Protein AF-A0A947JAG6-F1 (afdb_monomer)

Mean predicted aligned error: 17.53 Å

Secondary structure (DSSP, 8-state):
-GGGGT--EEEE--SSBSSS--HHHHHHHHH-TTSEEEEE---GGGS-S-TT---B-HHHHHHHH-HHHHHHHHH-GGGEE-HHHHHHHHHHHHHTTS-TT-HHHHHHHHHHHHTT--SHHHHHHHHHHHHHHHT--HHHHHHHHHTTT--HHHHHHHHHHHHHHHEEEEEEEEETTEEEEEEEETTTTEEEEEESS-HHHHHHHHHHHHSS-HHHHIIIII---TTS-----S-HHHHHHHHHHHHHHHHHHHHHHHGGGPPPTT-SEEE-SEEEEEEE-TTS-EEEEEEETTEEEEEEEETTEEEEEE-SSSEETTEEE--BTTBPPP-S-TT--SGGGGS--TTSPPHHHHHHHHHHHHHHH--BTTHHHHHHHHHHHHHHGGGGGGSSSPPEEEEE-STTSSHHIIIIIIIT-SS-GGG---SSEEEESS--HHHHHHHHTT-BS-EEEES-----SS--HHHHHHHHHHHHHHHHTTT-EEEEEE-TTSPEEEEEE---EEEEESSPP-SHHHHTT-EEEEBPP-TTPPPHHHHHHHHHHHHHHHHHHHHHHHHHHHTHHHHHHHHHHHHHHHHH-S---S--HHHHHHHHHHHHHHHHTT--HHHHHHHHHHHTHHHHHHHHHHHHHHHHHHHHHHS--EEP---SSS----EE-HHHHHHTT-HHHHHHT-SSEEEETTTTEEEEEHHHHHHTTGGG-TTTTT--HHHHHHHHTTSTTBPPHHHHHHTTGGG-HHHHHHH-S--GGGEEEEE---TT-PPP-PPPP--------PPPP------GGG-HHHHHHHTT--PPPPPP-PPPPP-----

Sequence (823 aa):
LLANYGFEECRLVTDHDLAGQTDLVKGVLNKTRTIACRIFIWPQSLHSLDRNNPKTDPDQAVLEHGFDAVEDAFKDESNFKMPHKWALEKADVEMSSIAPDDVRRLTAMAAEWGLYVTNAAERHKYITDVAERYKIPPGPIATEVLSDDDSESAFIQRITDTLASRFIVMQTVPERQKWAYRCWHKAGKQVVDLPIGDARGLRSAIEAAEGKDLLAFVLEDVGEPGFEPVRFHEEEDQVYLQRLEKYLQYVVAAVSNLGRSLPPAGSVRALGAGFHLTGLGANGQMTVHLVNGASLYRGESSATGLQWTEIDGPRDGGVGLHATQNMSPRVIHPQIRSAKDLELHEGMLSLSELYKRVREIVSTGWDFKDHEVTVDLVTAYALLVPISDIVERQPMIIVTSEFSGGKTQLVGGLIGGRENPEINVLQNAEYMSGYTVAGVRQRMNRSKGISLSLDEFEDKGTNDKKSVHVRAMLDLLRGLAARGIEVVQGTADGTGVTYELRMPVMVAAIRGLCEPADLSRFAIVEMERKLERKSPSALLLAKFGLDGIRQVRETLPVVMYGSAEAVLKAYQEIKEEDAASAGDPGGVTRIKEMLFGLMAVMRASGRDDKAFFAAYGVASRRHVVRQKTASLGSDILADLMHTRAIQETSITNGYVNEKYSVHAMLLRGGVKEVNAAYCGVYYSKERKWLIVHWPAAIGAILRYSSKFAGRGSGWLKEQGDRSEKAIDEETLLRSGILQDEAVIDALGNVPLGEVTAFSLREDGECEDEDEADDDGPDEQLPVPKGREVTSLADDPRFKARIDAMTFPKPPALKKKSTRVRKG

Radius of gyration: 39.68 Å; Cα contacts (8 Å, |Δi|>4): 1291; chains: 1; bounding box: 75×73×133 Å

Nearest PDB structures (foldseek):
  5vaz-assembly2_B  TM=6.751E-01  e=1.355E-01  Pseudomonas aeruginosa PAO1
  5j4y-assembly1_A  TM=4.669E-01  e=1.550E-02  JC polyomavirus
  7okq-assembly1_A  TM=5.808E-01  e=8.960E+00  Homo sapiens
  7wmv-assembly1_A  TM=2.469E-01  e=3.950E+00  Homo sapiens

Solvent-accessible surface area (backbone atoms only — not comparable to full-atom values): 45946 Å² total; per-residue (Å²): 110,61,54,83,74,71,43,62,68,47,77,47,76,63,70,68,23,58,69,69,69,45,72,59,59,55,55,45,41,64,70,41,59,83,38,50,58,31,40,46,39,73,56,80,90,58,50,41,88,44,86,91,50,63,42,29,24,67,69,58,33,30,73,76,64,34,57,68,58,50,52,52,49,74,67,39,67,87,34,45,36,49,48,32,60,51,32,47,56,54,37,47,65,60,49,70,74,49,64,84,84,45,54,67,64,48,37,55,48,49,18,62,40,42,55,48,31,61,52,67,71,45,30,53,48,33,44,50,55,51,18,66,75,64,74,42,66,36,1,60,30,43,27,64,43,36,40,89,80,45,44,74,69,55,49,26,47,46,47,28,51,55,45,55,75,43,32,48,75,70,48,81,42,84,50,98,93,41,45,20,40,35,21,36,32,62,88,75,55,40,57,45,60,42,43,57,92,36,60,70,60,28,49,55,42,50,24,66,69,72,73,43,54,68,58,56,46,38,46,42,61,53,21,62,66,45,71,59,80,95,78,80,94,63,62,70,70,62,53,50,54,54,52,45,57,52,53,44,52,42,50,50,55,13,58,65,56,60,59,77,79,55,74,64,92,83,63,56,52,60,39,20,40,30,28,39,71,76,44,74,45,98,86,69,45,42,34,33,39,37,28,46,25,75,45,37,33,42,32,35,65,50,100,90,33,58,49,61,41,64,48,96,52,66,53,60,91,55,33,29,62,49,65,44,77,91,41,77,47,51,68,56,50,90,81,55,83,51,39,71,61,52,54,90,55,95,88,62,68,50,61,43,55,45,50,52,52,48,29,49,50,46,52,68,39,52,55,36,76,58,42,72,61,50,29,51,51,55,34,24,44,63,57,34,30,42,49,38,49,70,37,69,36,49,46,34,37,36,40,28,28,65,90,90,39,50,52,60,53,47,44,26,5,30,41,18,30,72,76,34,56,71,55,21,42,38,55,42,37,46,58,39,72,84,71,46,66,68,59,50,45,66,76,37,34,41,21,21,12,35,25,43,19,34,40,78,53,43,66,79,76,51,85,46,75,59,20,50,43,38,52,56,40,50,60,56,52,64,42,35,67,81,55,32,36,79,47,77,43,78,45,98,86,75,49,74,50,76,32,42,40,43,52,32,37,38,35,23,20,64,60,74,79,77,52,44,76,56,51,49,58,42,50,78,42,52,40,46,74,59,93,86,60,74,57,36,62,61,50,42,45,73,74,50,34,58,66,49,32,46,49,47,28,67,45,46,53,37,43,36,58,48,39,41,65,54,26,43,51,37,31,52,50,53,53,52,56,53,73,69,50,89,75,79,87,87,67,63,66,61,48,56,57,23,44,42,48,34,33,8,44,31,43,58,38,74,41,66,37,64,64,49,52,56,52,44,54,61,67,43,44,65,57,56,50,49,37,55,46,45,44,47,12,53,49,52,53,48,47,59,31,64,35,60,57,43,74,54,85,68,90,78,78,77,88,59,89,50,60,37,18,51,48,63,32,51,78,72,68,32,50,68,58,48,28,70,52,60,35,22,45,39,63,41,78,90,80,32,30,41,36,32,37,33,67,44,19,44,75,39,34,33,50,74,35,93,86,53,44,92,61,56,42,67,59,52,41,62,40,41,60,59,19,93,43,34,54,55,70,66,61,52,59,74,64,45,53,81,74,33,66,72,44,30,74,40,68,42,92,68,60,71,92,46,50,42,37,30,58,66,67,67,85,81,78,78,81,82,84,77,86,77,90,79,92,83,80,93,81,93,79,86,86,83,86,87,81,89,80,81,62,79,86,74,41,71,71,57,55,59,58,56,76,70,65,81,77,83,82,82,82,84,84,77,88,76,83,88,78,90,78,89,132

Structure (mmCIF, N/CA/C/O backbone):
data_AF-A0A947JAG6-F1
#
_entry.id   AF-A0A947JAG6-F1
#
loop_
_atom_site.group_PDB
_atom_site.id
_atom_site.type_symbol
_atom_site.label_atom_id
_atom_site.label_alt_id
_atom_site.label_comp_id
_atom_site.label_asym_id
_atom_site.label_entity_id
_atom_site.label_seq_id
_atom_site.pdbx_PDB_ins_code
_atom_site.Cartn_x
_atom_site.Cartn_y
_atom_site.Cartn_z
_atom_site.occupancy
_atom_site.B_iso_or_equiv
_atom_site.auth_seq_id
_atom_site.auth_comp_id
_atom_site.auth_asym_id
_atom_site.auth_atom_id
_atom_site.pdbx_PDB_model_num
ATOM 1 N N . LEU A 1 1 ? -38.039 13.968 43.664 1.00 57.16 1 LEU A N 1
ATOM 2 C CA . LEU A 1 1 ? -38.252 15.261 44.361 1.00 57.16 1 LEU A CA 1
ATOM 3 C C . LEU A 1 1 ? -37.284 16.329 43.851 1.00 57.16 1 LEU A C 1
ATOM 5 O O . LEU A 1 1 ? -37.763 17.273 43.256 1.00 57.16 1 LEU A O 1
ATOM 9 N N . LEU A 1 2 ? -35.960 16.157 43.979 1.00 67.94 2 LEU A N 1
ATOM 10 C CA . LEU A 1 2 ? -34.946 17.119 43.498 1.00 67.94 2 LEU A CA 1
ATOM 11 C C . LEU A 1 2 ? -35.066 17.476 41.996 1.00 67.94 2 LEU A C 1
ATOM 13 O O . LEU A 1 2 ? -35.041 18.651 41.652 1.00 67.94 2 LEU A O 1
ATOM 17 N N . ALA A 1 3 ? -35.321 16.503 41.116 1.00 68.94 3 ALA A N 1
ATOM 18 C CA . ALA A 1 3 ? -35.521 16.768 39.686 1.00 68.94 3 ALA A CA 1
ATOM 19 C C . ALA A 1 3 ? -36.746 17.664 39.413 1.00 68.94 3 ALA A C 1
ATOM 21 O O . ALA A 1 3 ? -36.716 18.512 38.529 1.00 68.94 3 ALA A O 1
ATOM 22 N N . ASN A 1 4 ? -37.799 17.555 40.234 1.00 75.62 4 ASN A N 1
ATOM 23 C CA . ASN A 1 4 ? -38.994 18.402 40.122 1.00 75.62 4 ASN A CA 1
ATOM 24 C C . ASN A 1 4 ? -38.720 19.861 40.531 1.00 75.62 4 ASN A C 1
ATOM 26 O O . ASN A 1 4 ? -39.537 20.730 40.248 1.00 75.62 4 ASN A O 1
ATOM 30 N N . TYR A 1 5 ? -37.588 20.121 41.191 1.00 80.88 5 TYR A N 1
ATOM 31 C CA . TYR A 1 5 ? -37.100 21.458 41.531 1.00 80.88 5 TYR A CA 1
ATOM 32 C C . TYR A 1 5 ? -36.009 21.956 40.564 1.00 80.88 5 TYR A C 1
ATOM 34 O O . TYR A 1 5 ? -35.412 22.996 40.821 1.00 80.88 5 TYR A O 1
ATOM 42 N N . GLY A 1 6 ? -35.752 21.244 39.457 1.00 81.44 6 GLY A N 1
ATOM 43 C CA . GLY A 1 6 ? -34.801 21.657 38.418 1.00 81.44 6 GLY A CA 1
ATOM 44 C C . GLY A 1 6 ? -33.337 21.297 38.689 1.00 81.44 6 GLY A C 1
ATOM 45 O O . GLY A 1 6 ? -32.458 21.807 38.003 1.00 81.44 6 GLY A O 1
ATOM 46 N N . PHE A 1 7 ? -33.050 20.438 39.672 1.00 79.31 7 PHE A N 1
ATOM 47 C CA . PHE A 1 7 ? -31.688 19.945 39.893 1.00 79.31 7 PHE A CA 1
ATOM 48 C C . PHE A 1 7 ? -31.334 18.848 38.881 1.00 79.31 7 PHE A C 1
ATOM 50 O O . PHE A 1 7 ? -32.002 17.813 38.832 1.00 79.31 7 PHE A O 1
ATOM 57 N N . GLU A 1 8 ? -30.263 19.070 38.118 1.00 80.50 8 GLU A N 1
ATOM 58 C CA . GLU A 1 8 ? -29.756 18.142 37.093 1.00 80.50 8 GLU A CA 1
ATOM 59 C C . GLU A 1 8 ? -28.602 17.261 37.601 1.00 80.50 8 GLU A C 1
ATOM 61 O O . GLU A 1 8 ? -28.443 16.126 37.148 1.00 80.50 8 GLU A O 1
ATOM 66 N N . GLU A 1 9 ? -27.845 17.746 38.592 1.00 83.69 9 GLU A N 1
ATOM 67 C CA . GLU A 1 9 ? -26.702 17.050 39.188 1.00 83.69 9 GLU A CA 1
ATOM 68 C C . GLU A 1 9 ? -26.742 17.095 40.726 1.00 83.69 9 GLU A C 1
ATOM 70 O O . GLU A 1 9 ? -27.241 18.044 41.334 1.00 83.69 9 GLU A O 1
ATOM 75 N N . CYS A 1 10 ? -26.201 16.057 41.365 1.00 85.81 10 CYS A N 1
ATOM 76 C CA . CYS A 1 10 ? -26.034 15.950 42.806 1.00 85.81 10 CYS A CA 1
ATOM 77 C C . CYS A 1 10 ? -24.659 15.360 43.155 1.00 85.81 10 CYS A C 1
ATOM 79 O O . CYS A 1 10 ? -24.233 14.354 42.588 1.00 85.81 10 CYS A O 1
ATOM 81 N N . ARG A 1 11 ? -23.976 15.964 44.131 1.00 87.44 11 ARG A N 1
ATOM 82 C CA . ARG A 1 11 ? -22.737 15.445 44.720 1.00 87.44 11 ARG A CA 1
ATOM 83 C C . ARG A 1 11 ? -23.060 14.836 46.079 1.00 87.44 11 ARG A C 1
ATOM 85 O O . ARG A 1 11 ? -23.551 15.529 46.966 1.00 87.44 11 ARG A O 1
ATOM 92 N N . LEU A 1 12 ? -22.827 13.537 46.212 1.00 86.69 12 LEU A N 1
ATOM 93 C CA . LEU A 1 12 ? -23.120 12.759 47.406 1.00 86.69 12 LEU A CA 1
ATOM 94 C C . LEU A 1 12 ? -21.890 12.730 48.304 1.00 86.69 12 LEU A C 1
ATOM 96 O O . LEU A 1 12 ? -20.887 12.108 47.960 1.00 86.69 12 LEU A O 1
ATOM 100 N N . VAL A 1 13 ? -22.000 13.389 49.452 1.00 84.12 13 VAL A N 1
ATOM 101 C CA . VAL A 1 13 ? -21.037 13.312 50.551 1.00 84.12 13 VAL A CA 1
ATOM 102 C C . VAL A 1 13 ? -21.724 12.577 51.690 1.00 84.12 13 VAL A C 1
ATOM 104 O O . VAL A 1 13 ? -22.820 12.960 52.102 1.00 84.12 13 VAL A O 1
ATOM 107 N N . THR A 1 14 ? -21.121 11.490 52.152 1.00 77.00 14 THR A N 1
ATOM 108 C CA . THR A 1 14 ? -21.700 10.632 53.184 1.00 77.00 14 THR A CA 1
ATOM 109 C C . THR A 1 14 ? -21.038 10.840 54.534 1.00 77.00 14 THR A C 1
ATOM 111 O O . THR A 1 14 ? -19.816 10.926 54.635 1.00 77.00 14 THR A O 1
ATOM 114 N N . ASP A 1 15 ? -21.889 10.911 55.553 1.00 72.06 15 ASP A N 1
ATOM 115 C CA . ASP A 1 15 ? -21.538 10.986 56.968 1.00 72.06 15 ASP A CA 1
ATOM 116 C C . ASP A 1 15 ? -21.167 9.584 57.501 1.00 72.06 15 ASP A C 1
ATOM 118 O O . ASP A 1 15 ? -21.723 8.574 57.049 1.00 72.06 15 ASP A O 1
ATOM 122 N N . HIS A 1 16 ? -20.208 9.529 58.432 1.00 68.81 16 HIS A N 1
ATOM 123 C CA . HIS A 1 16 ? -19.665 8.320 59.057 1.00 68.81 16 HIS A CA 1
ATOM 124 C C . HIS A 1 16 ? -19.359 7.196 58.060 1.00 68.81 16 HIS A C 1
ATOM 126 O O . HIS A 1 16 ? -19.804 6.046 58.195 1.00 68.81 16 HIS A O 1
ATOM 132 N N . ASP A 1 17 ? -18.561 7.525 57.053 1.00 68.12 17 ASP A N 1
ATOM 133 C CA . ASP A 1 17 ? -18.379 6.681 55.887 1.00 68.12 17 ASP A CA 1
ATOM 134 C C . ASP A 1 17 ? -16.951 6.142 55.747 1.00 68.12 17 ASP A C 1
ATOM 136 O O . ASP A 1 17 ? -15.964 6.756 56.148 1.00 68.12 17 ASP A O 1
ATOM 140 N N . LEU A 1 18 ? -16.848 4.951 55.163 1.00 66.19 18 LEU A N 1
ATOM 141 C CA . LEU A 1 18 ? -15.591 4.267 54.894 1.00 66.19 18 LEU A CA 1
ATOM 142 C C . LEU A 1 18 ? -15.394 4.194 53.378 1.00 66.19 18 LEU A C 1
ATOM 144 O O . LEU A 1 18 ? -15.622 3.165 52.744 1.00 66.19 18 LEU A O 1
ATOM 148 N N . ALA A 1 19 ? -15.011 5.326 52.784 1.00 57.56 19 ALA A N 1
ATOM 149 C CA . ALA A 1 19 ? -14.778 5.456 51.343 1.00 57.56 19 ALA A CA 1
ATOM 150 C C . ALA A 1 19 ? -15.983 5.024 50.468 1.00 57.56 19 ALA A C 1
ATOM 152 O O . ALA A 1 19 ? -15.844 4.245 49.519 1.00 57.56 19 ALA A O 1
ATOM 153 N N . GLY A 1 20 ? -17.183 5.492 50.797 1.00 59.09 20 GLY A N 1
ATOM 154 C CA . GLY A 1 20 ? -18.438 5.267 50.079 1.00 59.09 20 GLY A CA 1
ATOM 155 C C . GLY A 1 20 ? -19.065 3.895 50.328 1.00 59.09 20 GLY A C 1
ATOM 156 O O . GLY A 1 20 ? -19.610 3.322 49.389 1.00 59.09 20 GLY A O 1
ATOM 157 N N . GLN A 1 21 ? -18.925 3.311 51.523 1.00 63.94 21 GLN A N 1
ATOM 158 C CA . GLN A 1 21 ? -19.387 1.952 51.879 1.00 63.94 21 GLN A CA 1
ATOM 159 C C . GLN A 1 21 ? -20.781 1.904 52.532 1.00 63.94 21 GLN A C 1
ATOM 161 O O . GLN A 1 21 ? -21.173 0.875 53.077 1.00 63.94 21 GLN A O 1
ATOM 166 N N . THR A 1 22 ? -21.549 2.990 52.523 1.00 63.34 22 THR A N 1
ATOM 167 C CA . THR A 1 22 ? -22.813 3.040 53.269 1.00 63.34 22 THR A CA 1
ATOM 168 C C . THR A 1 22 ? -24.022 2.556 52.456 1.00 63.34 22 THR A C 1
ATOM 170 O O . THR A 1 22 ? -24.199 2.908 51.287 1.00 63.34 22 THR A O 1
ATOM 173 N N . ASP A 1 23 ? -24.942 1.850 53.129 1.00 71.19 23 ASP A N 1
ATOM 174 C CA . ASP A 1 23 ? -26.328 1.620 52.671 1.00 71.19 23 ASP A CA 1
ATOM 175 C C . ASP A 1 23 ? -27.041 2.933 52.302 1.00 71.19 23 ASP A C 1
ATOM 177 O O . ASP A 1 23 ? -28.003 2.948 51.535 1.00 71.19 23 ASP A O 1
ATOM 181 N N . LEU A 1 24 ? -26.540 4.056 52.824 1.00 75.19 24 LEU A N 1
ATOM 182 C CA . LEU A 1 24 ? -26.977 5.399 52.484 1.00 75.19 24 LEU A CA 1
ATOM 183 C C . LEU A 1 24 ? -26.717 5.733 51.009 1.00 75.19 24 LEU A C 1
ATOM 185 O O . LEU A 1 24 ? -27.651 6.175 50.345 1.00 75.19 24 LEU A O 1
ATOM 189 N N . VAL A 1 25 ? -25.515 5.483 50.465 1.00 81.75 25 VAL A N 1
ATOM 190 C CA . VAL A 1 25 ? -25.232 5.722 49.032 1.00 81.75 25 VAL A CA 1
ATOM 191 C C . VAL A 1 25 ? -26.166 4.876 48.169 1.00 81.75 25 VAL A C 1
ATOM 193 O O . VAL A 1 25 ? -26.831 5.413 47.283 1.00 81.75 25 VAL A O 1
ATOM 196 N N . LYS A 1 26 ? -26.295 3.578 48.487 1.00 83.19 26 LYS A N 1
ATOM 197 C CA . LYS A 1 26 ? -27.235 2.654 47.824 1.00 83.19 26 LYS A CA 1
ATOM 198 C C . LYS A 1 26 ? -28.670 3.200 47.862 1.00 83.19 26 LYS A C 1
ATOM 200 O O . LYS A 1 26 ? -29.346 3.288 46.835 1.00 83.19 26 LYS A O 1
ATOM 205 N N . GLY A 1 27 ? -29.126 3.627 49.039 1.00 79.00 27 GLY A N 1
ATOM 206 C CA . GLY A 1 27 ? -30.468 4.158 49.264 1.00 79.00 27 GLY A CA 1
ATOM 207 C C . GLY A 1 27 ? -30.739 5.491 48.563 1.00 79.00 27 GLY A C 1
ATOM 208 O O . GLY A 1 27 ? -31.868 5.722 48.126 1.00 79.00 27 GLY A O 1
ATOM 209 N N . VAL A 1 28 ? -29.732 6.361 48.438 1.00 80.31 28 VAL A N 1
ATOM 210 C CA . VAL A 1 28 ? -29.858 7.636 47.723 1.00 80.31 28 VAL A CA 1
ATOM 211 C C . VAL A 1 28 ? -29.868 7.407 46.217 1.00 80.31 28 VAL A C 1
ATOM 213 O O . VAL A 1 28 ? -30.824 7.841 45.581 1.00 80.31 28 VAL A O 1
ATOM 216 N N . LEU A 1 29 ? -28.911 6.650 45.664 1.00 83.69 29 LEU A N 1
ATOM 217 C CA . LEU A 1 29 ? -28.858 6.336 44.229 1.00 83.69 29 LEU A CA 1
ATOM 218 C C . LEU A 1 29 ? -30.155 5.680 43.735 1.00 83.69 29 LEU A C 1
ATOM 220 O O . LEU A 1 29 ? -30.680 6.049 42.685 1.00 83.69 29 LEU A O 1
ATOM 224 N N . ASN A 1 30 ? -30.738 4.777 44.531 1.00 78.44 30 ASN A N 1
ATOM 225 C CA . ASN A 1 30 ? -32.006 4.136 44.184 1.00 78.44 30 ASN A CA 1
ATOM 226 C C . ASN A 1 30 ? -33.196 5.125 44.171 1.00 78.44 30 ASN A C 1
ATOM 228 O O . ASN A 1 30 ? -34.160 4.935 43.432 1.00 78.44 30 ASN A O 1
ATOM 232 N N . LYS A 1 31 ? -33.130 6.211 44.956 1.00 76.38 31 LYS A N 1
ATOM 233 C CA . LYS A 1 31 ? -34.154 7.274 45.021 1.00 76.38 31 LYS A CA 1
ATOM 234 C C . LYS A 1 31 ? -33.907 8.424 44.037 1.00 76.38 31 LYS A C 1
ATOM 236 O O . LYS A 1 31 ? -34.832 9.193 43.768 1.00 76.38 31 LYS A O 1
ATOM 241 N N . THR A 1 32 ? -32.696 8.562 43.498 1.00 73.19 32 THR A N 1
ATOM 242 C CA . THR A 1 32 ? -32.284 9.645 42.588 1.00 73.19 32 THR A CA 1
ATOM 243 C C . THR A 1 32 ? -32.045 9.151 41.162 1.00 73.19 32 THR A C 1
ATOM 245 O O . THR A 1 32 ? -31.115 9.590 40.494 1.00 73.19 32 THR A O 1
ATOM 248 N N . ARG A 1 33 ? -32.922 8.274 40.650 1.00 71.19 33 ARG A N 1
ATOM 249 C CA . ARG A 1 33 ? -32.795 7.700 39.294 1.00 71.19 33 ARG A CA 1
ATOM 250 C C . ARG A 1 33 ? -32.776 8.725 38.154 1.00 71.19 33 ARG A C 1
ATOM 252 O O . ARG A 1 33 ? -32.264 8.424 37.085 1.00 71.19 33 ARG A O 1
ATOM 259 N N . THR A 1 34 ? -33.315 9.924 38.371 1.00 72.19 34 THR A N 1
ATOM 260 C CA . THR A 1 34 ? -33.498 10.957 37.336 1.00 72.19 34 THR A CA 1
ATOM 261 C C . THR A 1 34 ? -32.459 12.085 37.369 1.00 72.19 34 THR A C 1
ATOM 263 O O . THR A 1 34 ? -32.657 13.085 36.689 1.00 72.19 34 THR A O 1
ATOM 266 N N . ILE A 1 35 ? -31.413 11.993 38.196 1.00 79.88 35 ILE A N 1
ATOM 267 C CA . ILE A 1 35 ? -30.420 13.066 38.405 1.00 79.88 35 ILE A CA 1
ATOM 268 C C . ILE A 1 35 ? -29.025 12.469 38.248 1.00 79.88 35 ILE A C 1
ATOM 270 O O . ILE A 1 35 ? -28.787 11.348 38.697 1.00 79.88 35 ILE A O 1
ATOM 274 N N . ALA A 1 36 ? -28.099 13.205 37.632 1.00 81.62 36 ALA A N 1
ATOM 275 C CA . ALA A 1 36 ? -26.704 12.786 37.572 1.00 81.62 36 ALA A CA 1
ATOM 276 C C . ALA A 1 36 ? -26.085 12.854 38.976 1.00 81.62 36 ALA A C 1
ATOM 278 O O . ALA A 1 36 ? -26.083 13.907 39.607 1.00 81.62 36 ALA A O 1
ATOM 279 N N . CYS A 1 37 ? -25.567 11.740 39.486 1.00 86.75 37 CYS A N 1
ATOM 280 C CA . CYS A 1 37 ? -24.946 11.693 40.808 1.00 86.75 37 CYS A CA 1
ATOM 281 C C . CYS A 1 37 ? -23.434 11.514 40.687 1.00 86.75 37 CYS A C 1
ATOM 283 O O . CYS A 1 37 ? -22.978 10.728 39.865 1.00 86.75 37 CYS A O 1
ATOM 285 N N . ARG A 1 38 ? -22.661 12.178 41.547 1.00 89.06 38 ARG A N 1
ATOM 286 C CA . ARG A 1 38 ? -21.241 11.878 41.788 1.00 89.06 38 ARG A CA 1
ATOM 287 C C . ARG A 1 38 ? -21.032 11.537 43.252 1.00 89.06 38 ARG A C 1
ATOM 289 O O . ARG A 1 38 ? -21.649 12.157 44.111 1.00 89.06 38 ARG A O 1
ATOM 296 N N . ILE A 1 39 ? -20.166 10.575 43.535 1.00 88.56 39 ILE A N 1
ATOM 297 C CA . ILE A 1 39 ? -19.949 10.044 44.884 1.00 88.56 39 ILE A CA 1
ATOM 298 C C . ILE A 1 39 ? -18.593 10.527 45.375 1.00 88.56 39 ILE A C 1
ATOM 300 O O . ILE A 1 39 ? -17.579 10.262 44.728 1.00 88.56 39 ILE A O 1
ATOM 304 N N . PHE A 1 40 ? -18.581 11.248 46.491 1.00 88.25 40 PHE A N 1
ATOM 305 C CA . PHE A 1 40 ? -17.353 11.712 47.117 1.00 88.25 40 PHE A CA 1
ATOM 306 C C . PHE A 1 40 ? -16.622 10.553 47.794 1.00 88.25 40 PHE A C 1
ATOM 308 O O . PHE A 1 40 ? -17.221 9.763 48.524 1.00 88.25 40 PHE A O 1
ATOM 315 N N . ILE A 1 41 ? -15.319 10.463 47.555 1.00 86.50 41 ILE A N 1
ATOM 316 C CA . ILE A 1 41 ? -14.424 9.487 48.158 1.00 86.50 41 ILE A CA 1
ATOM 317 C C . ILE A 1 41 ? -13.405 10.247 48.995 1.00 86.50 41 ILE A C 1
ATOM 319 O O . ILE A 1 41 ? -12.624 11.036 48.473 1.00 86.50 41 ILE A O 1
ATOM 323 N N . TRP A 1 42 ? -13.400 9.970 50.297 1.00 83.38 42 TRP A N 1
ATOM 324 C CA . TRP A 1 42 ? -12.472 10.591 51.233 1.00 83.38 42 TRP A CA 1
ATOM 325 C C . TRP A 1 42 ? -11.007 10.321 50.848 1.00 83.38 42 TRP A C 1
ATOM 327 O O . TRP A 1 42 ? -10.615 9.145 50.779 1.00 83.38 42 TRP A O 1
ATOM 337 N N . PRO A 1 43 ? -10.177 11.364 50.644 1.00 84.06 43 PRO A N 1
ATOM 338 C CA . PRO A 1 43 ? -8.749 11.183 50.427 1.00 84.06 43 PRO A CA 1
ATOM 339 C C . PRO A 1 43 ? -8.095 10.632 51.697 1.00 84.06 43 PRO A C 1
ATOM 341 O O . PRO A 1 43 ? -8.478 10.987 52.810 1.00 84.06 43 PRO A O 1
ATOM 344 N N . GLN A 1 44 ? -7.077 9.780 51.536 1.00 81.81 44 GLN A N 1
ATOM 345 C CA . GLN A 1 44 ? -6.404 9.119 52.665 1.00 81.81 44 GLN A CA 1
ATOM 346 C C . GLN A 1 44 ? -5.837 10.105 53.695 1.00 81.81 44 GLN A C 1
ATOM 348 O O . GLN A 1 44 ? -5.773 9.786 54.877 1.00 81.81 44 GLN A O 1
ATOM 353 N N . SER A 1 45 ? -5.445 11.305 53.259 1.00 82.19 45 SER A N 1
ATOM 354 C CA . SER A 1 45 ? -4.937 12.365 54.134 1.00 82.19 45 SER A CA 1
ATOM 355 C C . SER A 1 45 ? -5.973 12.907 55.119 1.00 82.19 45 SER A C 1
ATOM 357 O O . SER A 1 45 ? -5.576 13.506 56.109 1.00 82.19 45 SER A O 1
ATOM 359 N N . LEU A 1 46 ? -7.268 12.713 54.850 1.00 81.88 46 LEU A N 1
ATOM 360 C CA . LEU A 1 46 ? -8.376 13.184 55.685 1.00 81.88 46 LEU A CA 1
ATOM 361 C C . LEU A 1 46 ? -9.109 12.042 56.397 1.00 81.88 46 LEU A C 1
ATOM 363 O O . LEU A 1 46 ? -10.165 12.268 56.980 1.00 81.88 46 LEU A O 1
ATOM 367 N N . HIS A 1 47 ? -8.590 10.811 56.339 1.00 80.31 47 HIS A N 1
ATOM 368 C CA . HIS A 1 47 ? -9.190 9.695 57.072 1.00 80.31 47 HIS A CA 1
ATOM 369 C C . HIS A 1 47 ? -9.083 9.925 58.581 1.00 80.31 47 HIS A C 1
ATOM 371 O O . HIS A 1 47 ? -8.108 10.517 59.053 1.00 80.31 47 HIS A O 1
ATOM 377 N N . SER A 1 48 ? -10.084 9.447 59.329 1.00 72.75 48 SER A N 1
ATOM 378 C CA . SER A 1 48 ? -10.090 9.579 60.789 1.00 72.75 48 SER A CA 1
ATOM 379 C C . SER A 1 48 ? -8.811 9.008 61.404 1.00 72.75 48 SER A C 1
ATOM 381 O O . SER A 1 48 ? -8.368 7.903 61.072 1.00 72.75 48 SER A O 1
ATOM 383 N N . LEU A 1 49 ? -8.226 9.764 62.334 1.00 70.44 49 LEU A N 1
ATOM 384 C CA . LEU A 1 49 ? -7.055 9.335 63.099 1.00 70.44 49 LEU A CA 1
ATOM 385 C C . LEU A 1 49 ? -7.398 8.270 64.158 1.00 70.44 49 LEU A C 1
ATOM 387 O O . LEU A 1 49 ? -6.489 7.627 64.700 1.00 70.44 49 LEU A O 1
ATOM 391 N N . ASP A 1 50 ? -8.687 8.052 64.450 1.00 69.69 50 ASP A N 1
ATOM 392 C CA . ASP A 1 50 ? -9.139 7.012 65.370 1.00 69.69 50 ASP A CA 1
ATOM 393 C C . ASP A 1 50 ? -9.043 5.621 64.725 1.00 69.69 50 ASP A C 1
ATOM 395 O O . ASP A 1 50 ? -9.888 5.181 63.945 1.00 69.69 50 ASP A O 1
ATOM 399 N N . ARG A 1 51 ? -8.014 4.868 65.125 1.00 64.62 51 ARG A N 1
ATOM 400 C CA . ARG A 1 51 ? -7.792 3.488 64.663 1.00 64.62 51 ARG A CA 1
ATOM 401 C C . ARG A 1 51 ? -8.922 2.523 65.035 1.00 64.62 51 ARG A C 1
ATOM 403 O O . ARG A 1 51 ? -9.007 1.460 64.424 1.00 64.62 51 ARG A O 1
ATOM 410 N N . ASN A 1 52 ? -9.757 2.858 66.019 1.00 64.50 52 ASN A N 1
ATOM 411 C CA . ASN A 1 52 ? -10.891 2.033 66.430 1.00 64.50 52 ASN A CA 1
ATOM 412 C C . ASN A 1 52 ? -12.184 2.389 65.680 1.00 64.50 52 ASN A C 1
ATOM 414 O O . ASN A 1 52 ? -13.121 1.591 65.694 1.00 64.50 52 ASN A O 1
ATOM 418 N N . ASN A 1 53 ? -12.230 3.541 65.001 1.00 65.00 53 ASN A N 1
ATOM 419 C CA . ASN A 1 53 ? -13.343 3.952 64.152 1.00 65.00 53 ASN A CA 1
ATOM 420 C C . ASN A 1 53 ? -12.830 4.604 62.852 1.00 65.00 53 ASN A C 1
ATOM 422 O O . ASN A 1 53 ? -12.853 5.823 62.721 1.00 65.00 53 ASN A O 1
ATOM 426 N N . PRO A 1 54 ? -12.413 3.805 61.851 1.00 63.81 54 PRO A N 1
ATOM 427 C CA . PRO A 1 54 ? -11.848 4.309 60.591 1.00 63.81 54 PRO A CA 1
ATOM 428 C C . PRO A 1 54 ? -12.850 5.061 59.692 1.00 63.81 54 PRO A C 1
ATOM 430 O O . PRO A 1 54 ? -12.525 5.417 58.559 1.00 63.81 54 PRO A O 1
ATOM 433 N N . LYS A 1 55 ? -14.089 5.263 60.150 1.00 66.25 55 LYS A N 1
ATOM 434 C CA . LYS A 1 55 ? -15.132 5.974 59.412 1.00 66.25 55 LYS A CA 1
ATOM 435 C C . LYS A 1 55 ? -14.898 7.473 59.517 1.00 66.25 55 LYS A C 1
ATOM 437 O O . LYS A 1 55 ? -14.748 8.003 60.610 1.00 66.25 55 LYS A O 1
ATOM 442 N N . THR A 1 56 ? -14.902 8.142 58.373 1.00 72.06 56 THR A N 1
ATOM 443 C CA . THR A 1 56 ? -14.678 9.583 58.275 1.00 72.06 56 THR A CA 1
ATOM 444 C C . THR A 1 56 ? -16.023 10.285 58.125 1.00 72.06 56 THR A C 1
ATOM 446 O O . THR A 1 56 ? -16.817 9.942 57.248 1.00 72.06 56 THR A O 1
ATOM 449 N N . ASP A 1 57 ? -16.283 11.233 59.015 1.00 78.00 57 ASP A N 1
ATOM 450 C CA . ASP A 1 57 ? -17.436 12.136 59.006 1.00 78.00 57 ASP A CA 1
ATOM 451 C C . ASP A 1 57 ? -16.935 13.554 58.660 1.00 78.00 57 ASP A C 1
ATOM 453 O O . ASP A 1 57 ? -15.865 13.930 59.153 1.00 78.00 57 ASP A O 1
ATOM 457 N N . PRO A 1 58 ? -17.641 14.332 57.808 1.00 81.75 58 PRO A N 1
ATOM 458 C CA . PRO A 1 58 ? -17.315 15.733 57.558 1.00 81.75 58 PRO A CA 1
ATOM 459 C C . PRO A 1 58 ? -17.025 16.560 58.811 1.00 81.75 58 PRO A C 1
ATOM 461 O O . PRO A 1 58 ? -16.022 17.277 58.829 1.00 81.75 58 PRO A O 1
ATOM 464 N N . ASP A 1 59 ? -17.847 16.449 59.855 1.00 83.88 59 ASP A N 1
ATOM 465 C CA . ASP A 1 59 ? -17.681 17.271 61.056 1.00 83.88 59 ASP A CA 1
ATOM 466 C C . ASP A 1 59 ? -16.411 16.857 61.814 1.00 83.88 59 ASP A C 1
ATOM 468 O O . ASP A 1 59 ? -15.596 17.703 62.201 1.00 83.88 59 ASP A O 1
ATOM 472 N N . GLN A 1 60 ? -16.176 15.549 61.946 1.00 82.31 60 GLN A N 1
ATOM 473 C CA . GLN A 1 60 ? -14.945 15.012 62.526 1.00 82.31 60 GLN A CA 1
ATOM 474 C C . GLN A 1 60 ? -13.690 15.369 61.708 1.00 82.31 60 GLN A C 1
ATOM 476 O O . GLN A 1 60 ? -12.668 15.735 62.289 1.00 82.31 60 GLN A O 1
ATOM 481 N N . ALA A 1 61 ? -13.752 15.325 60.376 1.00 83.50 61 ALA A N 1
ATOM 482 C CA . ALA A 1 61 ? -12.628 15.679 59.510 1.00 83.50 61 ALA A CA 1
ATOM 483 C C . ALA A 1 61 ? -12.261 17.166 59.634 1.00 83.50 61 ALA A C 1
ATOM 485 O O . ALA A 1 61 ? -11.078 17.506 59.657 1.00 83.50 61 ALA A O 1
ATOM 486 N N . VAL A 1 62 ? -13.256 18.049 59.783 1.00 86.94 62 VAL A N 1
ATOM 487 C CA . VAL A 1 62 ? -13.030 19.479 60.042 1.00 86.94 62 VAL A CA 1
ATOM 488 C C . VAL A 1 62 ? -12.380 19.692 61.411 1.00 86.94 62 VAL A C 1
ATOM 490 O O . VAL A 1 62 ? -11.485 20.529 61.535 1.00 86.94 62 VAL A O 1
ATOM 493 N N . LEU A 1 63 ? -12.794 18.935 62.432 1.00 85.56 63 LEU A N 1
ATOM 494 C CA . LEU A 1 63 ? -12.201 19.008 63.771 1.00 85.56 63 LEU A CA 1
ATOM 495 C C . LEU A 1 63 ? -10.749 18.505 63.806 1.00 85.56 63 LEU A C 1
ATOM 497 O O . LEU A 1 63 ? -9.927 19.086 64.514 1.00 85.56 63 LEU A O 1
ATOM 501 N N . GLU A 1 64 ? -10.434 17.439 63.066 1.00 86.75 64 GLU A N 1
ATOM 502 C CA . GLU A 1 64 ? -9.108 16.807 63.066 1.00 86.75 64 GLU A CA 1
ATOM 503 C C . GLU A 1 64 ? -8.104 17.508 62.136 1.00 86.75 64 GLU A C 1
ATOM 505 O O . GLU A 1 64 ? -6.941 17.676 62.510 1.00 86.75 64 GLU A O 1
ATOM 510 N N . HIS A 1 65 ? -8.541 17.934 60.947 1.00 86.19 65 HIS A N 1
ATOM 511 C CA . HIS A 1 65 ? -7.658 18.400 59.865 1.00 86.19 65 HIS A CA 1
ATOM 512 C C . HIS A 1 65 ? -7.868 19.871 59.478 1.00 86.19 65 HIS A C 1
ATOM 514 O O . HIS A 1 65 ? -7.070 20.429 58.725 1.00 86.19 65 HIS A O 1
ATOM 520 N N . GLY A 1 66 ? -8.899 20.521 60.025 1.00 89.12 66 GLY A N 1
ATOM 521 C CA . GLY A 1 66 ? -9.245 21.914 59.748 1.00 89.12 66 GLY A CA 1
ATOM 522 C C . GLY A 1 66 ? -10.206 22.084 58.567 1.00 89.12 66 GLY A C 1
ATOM 523 O O . GLY A 1 66 ? -10.241 21.280 57.636 1.00 89.12 66 GLY A O 1
ATOM 524 N N . PHE A 1 67 ? -10.990 23.166 58.604 1.00 90.31 67 PHE A N 1
ATOM 525 C CA . PHE A 1 67 ? -12.011 23.457 57.591 1.00 90.31 67 PHE A CA 1
ATOM 526 C C . PHE A 1 67 ? -11.422 23.611 56.184 1.00 90.31 67 PHE A C 1
ATOM 528 O O . PHE A 1 67 ? -11.933 22.998 55.252 1.00 90.31 67 PHE A O 1
ATOM 535 N N . ASP A 1 68 ? -10.323 24.357 56.047 1.00 90.00 68 ASP A N 1
ATOM 536 C CA . ASP A 1 68 ? -9.703 24.646 54.746 1.00 90.00 68 ASP A CA 1
ATOM 537 C C . ASP A 1 68 ? -9.277 23.359 54.018 1.00 90.00 68 ASP A C 1
ATOM 539 O O . ASP A 1 68 ? -9.505 23.211 52.820 1.00 90.00 68 ASP A O 1
ATOM 543 N N . ALA A 1 69 ? -8.742 22.374 54.750 1.00 87.56 69 ALA A N 1
ATOM 544 C CA . ALA A 1 69 ? -8.314 21.098 54.179 1.00 87.56 69 ALA A CA 1
ATOM 545 C C . ALA A 1 69 ? -9.495 20.252 53.665 1.00 87.56 69 ALA A C 1
ATOM 547 O O . ALA A 1 69 ? -9.396 19.608 52.618 1.00 87.56 69 ALA A O 1
ATOM 548 N N . VAL A 1 70 ? -10.620 20.259 54.388 1.00 87.56 70 VAL A N 1
ATOM 549 C CA . VAL A 1 70 ? -11.851 19.569 53.969 1.00 87.56 70 VAL A CA 1
ATOM 550 C C . VAL A 1 70 ? -12.511 20.298 52.796 1.00 87.56 70 VAL A C 1
ATOM 552 O O . VAL A 1 70 ? -12.972 19.658 51.850 1.00 87.56 70 VAL A O 1
ATOM 555 N N . GLU A 1 71 ? -12.516 21.632 52.815 1.00 90.00 71 GLU A N 1
ATOM 556 C CA . GLU A 1 71 ? -13.056 22.450 51.729 1.00 90.00 71 GLU A CA 1
ATOM 557 C C . GLU A 1 71 ? -12.276 22.241 50.420 1.00 90.00 71 GLU A C 1
ATOM 559 O O . GLU A 1 71 ? -12.887 22.058 49.364 1.00 90.00 71 GLU A O 1
ATOM 564 N N . ASP A 1 72 ? -10.942 22.203 50.484 1.00 89.81 72 ASP A N 1
ATOM 565 C CA . ASP A 1 72 ? -10.085 21.912 49.331 1.00 89.81 72 ASP A CA 1
ATOM 566 C C . ASP A 1 72 ? -10.366 20.515 48.761 1.00 89.81 72 ASP A C 1
ATOM 568 O O . ASP A 1 72 ? -10.496 20.351 47.544 1.00 89.81 72 ASP A O 1
ATOM 572 N N . ALA A 1 73 ? -10.562 19.514 49.624 1.00 88.06 73 ALA A N 1
ATOM 573 C CA . ALA A 1 73 ? -10.909 18.166 49.185 1.00 88.06 73 ALA A CA 1
ATOM 574 C C . ALA A 1 73 ? -12.275 18.100 48.482 1.00 88.06 73 ALA A C 1
ATOM 576 O O . ALA A 1 73 ? -12.402 17.390 47.483 1.00 88.06 73 ALA A O 1
ATOM 577 N N . PHE A 1 74 ? -13.282 18.852 48.944 1.00 87.81 74 PHE A N 1
ATOM 578 C CA . PHE A 1 74 ? -14.593 18.942 48.284 1.00 87.81 74 PHE A CA 1
ATOM 579 C C . PHE A 1 74 ? -14.570 19.717 46.958 1.00 87.81 74 PHE A C 1
ATOM 581 O O . PHE A 1 74 ? -15.471 19.538 46.133 1.00 87.81 74 PHE A O 1
ATOM 588 N N . LYS A 1 75 ? -13.570 20.577 46.735 1.00 88.62 75 LYS A N 1
ATOM 589 C CA . LYS A 1 75 ? -13.372 21.290 45.461 1.00 88.62 75 LYS A CA 1
ATOM 590 C C . LYS A 1 75 ? -12.611 20.457 44.430 1.00 88.62 75 LYS A C 1
ATOM 592 O O . LYS A 1 75 ? -12.746 20.712 43.234 1.00 88.62 75 LYS A O 1
ATOM 597 N N . ASP A 1 76 ? -11.830 19.475 44.869 1.00 89.44 76 ASP A N 1
ATOM 598 C CA . ASP A 1 76 ? -11.068 18.600 43.985 1.00 89.44 76 ASP A CA 1
ATOM 599 C C . ASP A 1 76 ? -11.968 17.544 43.319 1.00 89.44 76 ASP A C 1
ATOM 601 O O . ASP A 1 76 ? -12.454 16.597 43.941 1.00 89.44 76 ASP A O 1
ATOM 605 N N . GLU A 1 77 ? -12.164 17.692 42.007 1.00 87.50 77 GLU A N 1
ATOM 606 C CA . GLU A 1 77 ? -12.957 16.774 41.182 1.00 87.50 77 GLU A CA 1
ATOM 607 C C . GLU A 1 77 ? -12.403 15.342 41.162 1.00 87.50 77 GLU A C 1
ATOM 609 O O . GLU A 1 77 ? -13.157 14.404 40.902 1.00 87.50 77 GLU A O 1
ATOM 614 N N . SER A 1 78 ? -11.115 15.137 41.455 1.00 87.94 78 SER A N 1
ATOM 615 C CA . SER A 1 78 ? -10.520 13.796 41.505 1.00 87.94 78 SER A CA 1
ATOM 616 C C . SER A 1 78 ? -11.050 12.947 42.668 1.00 87.94 78 SER A C 1
ATOM 618 O O . SER A 1 78 ? -11.041 11.715 42.581 1.00 87.94 78 SER A O 1
ATOM 620 N N . ASN A 1 79 ? -11.604 13.589 43.704 1.00 88.06 79 ASN A N 1
ATOM 621 C CA . ASN A 1 79 ? -12.251 12.921 44.833 1.00 88.06 79 ASN A CA 1
ATOM 622 C C . ASN A 1 79 ? -13.698 12.502 44.534 1.00 88.06 79 ASN A C 1
ATOM 624 O O . ASN A 1 79 ? -14.326 11.840 45.358 1.00 88.06 79 ASN A O 1
ATOM 628 N N . PHE A 1 80 ? -14.248 12.842 43.366 1.00 89.44 80 PHE A N 1
ATOM 629 C CA . PHE A 1 80 ? -15.597 12.449 42.970 1.00 89.44 80 PHE A CA 1
ATOM 630 C C . PHE A 1 80 ? -15.565 11.333 41.928 1.00 89.44 80 PHE A C 1
ATOM 632 O O . PHE A 1 80 ? -14.976 11.454 40.854 1.00 89.44 80 PHE A O 1
ATOM 639 N N . LYS A 1 81 ? -16.262 10.232 42.216 1.00 89.31 81 LYS A N 1
ATOM 640 C CA . LYS A 1 81 ? -16.413 9.106 41.289 1.00 89.31 81 LYS A CA 1
ATOM 641 C C . LYS A 1 81 ? -17.801 9.067 40.672 1.00 89.31 81 LYS A C 1
ATOM 643 O O . LYS A 1 81 ? -18.808 9.363 41.314 1.00 89.31 81 LYS A O 1
ATOM 648 N N . MET A 1 82 ? -17.835 8.646 39.412 1.00 90.06 82 MET A N 1
ATOM 649 C CA . MET A 1 82 ? -19.077 8.338 38.710 1.00 90.06 82 MET A CA 1
ATOM 650 C C . MET A 1 82 ? -19.685 7.033 39.262 1.00 90.06 82 MET A C 1
ATOM 652 O O . MET A 1 82 ? -18.917 6.124 39.605 1.00 90.06 82 MET A O 1
ATOM 656 N N . PRO A 1 83 ? -21.024 6.896 39.304 1.00 89.25 83 PRO A N 1
ATOM 657 C CA . PRO A 1 83 ? -21.716 5.736 39.859 1.00 89.25 83 PRO A CA 1
ATOM 658 C C . PRO A 1 83 ? -21.230 4.397 39.303 1.00 89.25 83 PRO A C 1
ATOM 660 O O . PRO A 1 83 ? -20.996 3.483 40.086 1.00 89.25 83 PRO A O 1
ATOM 663 N N . HIS A 1 84 ? -20.985 4.285 37.989 1.00 89.50 84 HIS A N 1
ATOM 664 C CA . HIS A 1 84 ? -20.464 3.039 37.403 1.00 89.50 84 HIS A CA 1
ATOM 665 C C . HIS A 1 84 ? -19.075 2.648 37.922 1.00 89.50 84 HIS A C 1
ATOM 667 O O . HIS A 1 84 ? -18.837 1.473 38.186 1.00 89.50 84 HIS A O 1
ATOM 673 N N . LYS A 1 85 ? -18.159 3.611 38.100 1.00 90.50 85 LYS A N 1
ATOM 674 C CA . LYS A 1 85 ? -16.808 3.334 38.618 1.00 90.50 85 LYS A CA 1
ATOM 675 C C . LYS A 1 85 ? -16.854 2.927 40.083 1.00 90.50 85 LYS A C 1
ATOM 677 O O . LYS A 1 85 ? -16.172 1.991 40.481 1.00 90.50 85 LYS A O 1
ATOM 682 N N . TRP A 1 86 ? -17.669 3.624 40.872 1.00 90.19 86 TRP A N 1
ATOM 683 C CA . TRP A 1 86 ? -17.875 3.285 42.276 1.00 90.19 86 TRP A CA 1
ATOM 684 C C . TRP A 1 86 ? -18.501 1.894 42.426 1.00 90.19 86 TRP A C 1
ATOM 686 O O . TRP A 1 86 ? -17.967 1.070 43.164 1.00 90.19 86 TRP A O 1
ATOM 696 N N . ALA A 1 87 ? -19.571 1.599 41.681 1.00 89.38 87 ALA A N 1
ATOM 697 C CA . ALA A 1 87 ? -20.228 0.295 41.710 1.00 89.38 87 ALA A CA 1
ATOM 698 C C . ALA A 1 87 ? -19.275 -0.827 41.273 1.00 89.38 87 ALA A C 1
ATOM 700 O O . ALA A 1 87 ? -19.266 -1.884 41.896 1.00 89.38 87 ALA A O 1
ATOM 701 N N . LEU A 1 88 ? -18.437 -0.591 40.254 1.00 90.44 88 LEU A N 1
ATOM 702 C CA . LEU A 1 88 ? -17.417 -1.543 39.805 1.00 90.44 88 LEU A CA 1
ATOM 703 C C . LEU A 1 88 ? -16.398 -1.839 40.906 1.00 90.44 88 LEU A C 1
ATOM 705 O O . LEU A 1 88 ? -16.115 -3.000 41.161 1.00 90.44 88 LEU A O 1
ATOM 709 N N . GLU A 1 89 ? -15.871 -0.818 41.584 1.00 88.69 89 GLU A N 1
ATOM 710 C CA . GLU A 1 89 ? -14.914 -1.009 42.682 1.00 88.69 89 GLU A CA 1
ATOM 711 C C . GLU A 1 89 ? -15.519 -1.767 43.867 1.00 88.69 89 GLU A C 1
ATOM 713 O O . GLU A 1 89 ? -14.841 -2.590 44.477 1.00 88.69 89 GLU A O 1
ATOM 718 N N . LYS A 1 90 ? -16.788 -1.509 44.206 1.00 87.69 90 LYS A N 1
ATOM 719 C CA . LYS A 1 90 ? -17.462 -2.235 45.293 1.00 87.69 90 LYS A CA 1
ATOM 720 C C . LYS A 1 90 ? -17.779 -3.675 44.909 1.00 87.69 90 LYS A C 1
ATOM 722 O O . LYS A 1 90 ? -17.480 -4.578 45.688 1.00 87.69 90 LYS A O 1
ATOM 727 N N . ALA A 1 91 ? -18.291 -3.885 43.698 1.00 88.62 91 ALA A N 1
ATOM 728 C CA . ALA A 1 91 ? -18.484 -5.218 43.151 1.00 88.62 91 ALA A CA 1
ATOM 729 C C . ALA A 1 91 ? -17.158 -5.993 43.124 1.00 88.62 91 ALA A C 1
ATOM 731 O O . ALA A 1 91 ? -17.138 -7.150 43.517 1.00 88.62 91 ALA A O 1
ATOM 732 N N . ASP A 1 92 ? -16.040 -5.351 42.766 1.00 89.56 92 ASP A N 1
ATOM 733 C CA . ASP A 1 92 ? -14.719 -5.987 42.690 1.00 89.56 92 ASP A CA 1
ATOM 734 C C . ASP A 1 92 ? -14.256 -6.543 44.052 1.00 89.56 92 ASP A C 1
ATOM 736 O O . ASP A 1 92 ? -13.781 -7.678 44.153 1.00 89.56 92 ASP A O 1
ATOM 740 N N . VAL A 1 93 ? -14.476 -5.780 45.131 1.00 87.38 93 VAL A N 1
ATOM 741 C CA . VAL A 1 93 ? -14.161 -6.210 46.504 1.00 87.38 93 VAL A CA 1
ATOM 742 C C . VAL A 1 93 ? -14.941 -7.469 46.883 1.00 87.38 93 VAL A C 1
ATOM 744 O O . VAL A 1 93 ? -14.350 -8.425 47.381 1.00 87.38 93 VAL A O 1
ATOM 747 N N . GLU A 1 94 ? -16.246 -7.509 46.624 1.00 87.62 94 GLU A N 1
ATOM 748 C CA . GLU A 1 94 ? -17.090 -8.643 47.019 1.00 87.62 94 GLU A CA 1
ATOM 749 C C . GLU A 1 94 ? -16.930 -9.843 46.078 1.00 87.62 94 GLU A C 1
ATOM 751 O O . GLU A 1 94 ? -16.788 -10.981 46.532 1.00 87.62 94 GLU A O 1
ATOM 756 N N . MET A 1 95 ? -16.865 -9.604 44.769 1.00 89.62 95 MET A N 1
ATOM 757 C CA . MET A 1 95 ? -16.728 -10.642 43.748 1.00 89.62 95 MET A CA 1
ATOM 758 C C . MET A 1 95 ? -15.353 -11.311 43.766 1.00 89.62 95 MET A C 1
ATOM 760 O O . MET A 1 95 ? -15.263 -12.495 43.459 1.00 89.62 95 MET A O 1
ATOM 764 N N . SER A 1 96 ? -14.290 -10.616 44.192 1.00 89.50 96 SER A N 1
ATOM 765 C CA . SER A 1 96 ? -12.960 -11.229 44.364 1.00 89.50 96 SER A CA 1
ATOM 766 C C . SER A 1 96 ? -12.927 -12.354 45.410 1.00 89.50 96 SER A C 1
ATOM 768 O O . SER A 1 96 ? -12.035 -13.201 45.374 1.00 89.50 96 SER A O 1
ATOM 770 N N . SER A 1 97 ? -13.907 -12.390 46.321 1.00 89.12 97 SER A N 1
ATOM 771 C CA . SER A 1 97 ? -14.058 -13.445 47.330 1.00 89.12 97 SER A CA 1
ATOM 772 C C . SER A 1 97 ? -14.855 -14.665 46.842 1.00 89.12 97 SER A C 1
ATOM 774 O O . SER A 1 97 ? -14.921 -15.681 47.538 1.00 89.12 97 SER A O 1
ATOM 776 N N . ILE A 1 98 ? -15.460 -14.581 45.653 1.00 90.31 98 ILE A N 1
ATOM 777 C CA . ILE A 1 98 ? -16.253 -15.645 45.034 1.00 90.31 98 ILE A CA 1
ATOM 778 C C . ILE A 1 98 ? -15.334 -16.489 44.141 1.00 90.31 98 ILE A C 1
ATOM 780 O O . ILE A 1 98 ? -14.443 -15.968 43.471 1.00 90.31 98 ILE A O 1
ATOM 784 N N . ALA A 1 99 ? -15.535 -17.810 44.127 1.00 87.25 99 ALA A N 1
ATOM 785 C CA . ALA A 1 99 ? -14.771 -18.695 43.252 1.00 87.25 99 ALA A CA 1
ATOM 786 C C . ALA A 1 99 ? -14.992 -18.312 41.769 1.00 87.25 99 ALA A C 1
ATOM 788 O O . ALA A 1 99 ? -16.149 -18.151 41.377 1.00 87.25 99 ALA A O 1
ATOM 789 N N . PRO A 1 100 ? -13.936 -18.227 40.932 1.00 86.88 100 PRO A N 1
ATOM 790 C CA . PRO A 1 100 ? -14.064 -17.851 39.517 1.00 86.88 100 PRO A CA 1
ATOM 791 C C . PRO A 1 100 ? -15.031 -18.734 38.714 1.00 86.88 100 PRO A C 1
ATOM 793 O O . PRO A 1 100 ? -15.627 -18.280 37.742 1.00 86.88 100 PRO A O 1
ATOM 796 N N . ASP A 1 101 ? -15.203 -19.985 39.143 1.00 87.50 101 ASP A N 1
ATOM 797 C CA . ASP A 1 101 ? -16.041 -20.981 38.473 1.00 87.50 101 ASP A CA 1
ATOM 798 C C . ASP A 1 101 ? -17.533 -20.845 38.849 1.00 87.50 101 ASP A C 1
ATOM 800 O O . ASP A 1 101 ? -18.402 -21.403 38.177 1.00 87.50 101 ASP A O 1
ATOM 804 N N . ASP A 1 102 ? -17.859 -20.093 39.911 1.00 89.12 102 ASP A N 1
ATOM 805 C CA . ASP A 1 102 ? -19.235 -19.842 40.362 1.00 89.12 102 ASP A CA 1
ATOM 806 C C . ASP A 1 102 ? -19.849 -18.655 39.603 1.00 89.12 102 ASP A C 1
ATOM 808 O O . ASP A 1 102 ? -20.184 -17.602 40.156 1.00 89.12 102 ASP A O 1
ATOM 812 N N . VAL A 1 103 ? -20.000 -18.844 38.289 1.00 86.12 103 VAL A N 1
ATOM 813 C CA . VAL A 1 103 ? -20.547 -17.850 37.351 1.00 86.12 103 VAL A CA 1
ATOM 814 C C . VAL A 1 103 ? -21.908 -17.328 37.814 1.00 86.12 103 VAL A C 1
ATOM 816 O O . VAL A 1 103 ? -22.203 -16.144 37.661 1.00 86.12 103 VAL A O 1
ATOM 819 N N . ARG A 1 104 ? -22.738 -18.183 38.423 1.00 85.75 104 ARG A N 1
ATOM 820 C CA . ARG A 1 104 ? -24.075 -17.806 38.895 1.00 85.75 104 ARG A CA 1
ATOM 821 C C . ARG A 1 104 ? -23.998 -16.782 40.022 1.00 85.75 104 ARG A C 1
ATOM 823 O O . ARG A 1 104 ? -24.701 -15.775 39.976 1.00 85.75 104 ARG A O 1
ATOM 830 N N . ARG A 1 105 ? -23.156 -17.028 41.026 1.00 87.44 105 ARG A N 1
ATOM 831 C CA . ARG A 1 105 ? -23.015 -16.117 42.165 1.00 87.44 105 ARG A CA 1
ATOM 832 C C . ARG A 1 105 ? -22.296 -14.828 41.776 1.00 87.44 105 ARG A C 1
ATOM 834 O O . ARG A 1 105 ? -22.678 -13.768 42.261 1.00 87.44 105 ARG A O 1
ATOM 841 N N . LEU A 1 106 ? -21.324 -14.910 40.863 1.00 88.44 106 LEU A N 1
ATOM 842 C CA . LEU A 1 106 ? -20.686 -13.736 40.259 1.00 88.44 106 LEU A CA 1
ATOM 843 C C . LEU A 1 106 ? -21.703 -12.865 39.507 1.00 88.44 106 LEU A C 1
ATOM 845 O O . LEU A 1 106 ? -21.726 -11.655 39.702 1.00 88.44 106 LEU A O 1
ATOM 849 N N . THR A 1 107 ? -22.579 -13.477 38.706 1.00 88.50 107 THR A N 1
ATOM 850 C CA . THR A 1 107 ? -23.621 -12.765 37.945 1.00 88.50 107 THR A CA 1
ATOM 851 C C . THR A 1 107 ? -24.615 -12.066 38.870 1.00 88.50 107 THR A C 1
ATOM 853 O O . THR A 1 107 ? -24.859 -10.877 38.696 1.00 88.50 107 THR A O 1
ATOM 856 N N . ALA A 1 108 ? -25.130 -12.765 39.887 1.00 87.44 108 ALA A N 1
ATOM 857 C CA . ALA A 1 108 ? -26.072 -12.184 40.847 1.00 87.44 108 ALA A CA 1
ATOM 858 C C . ALA A 1 108 ? -25.453 -11.011 41.629 1.00 87.44 108 ALA A C 1
ATOM 860 O O . ALA A 1 108 ? -26.104 -9.993 41.854 1.00 87.44 108 ALA A O 1
ATOM 861 N N . MET A 1 109 ? -24.174 -11.126 42.005 1.00 90.75 109 MET A N 1
ATOM 862 C CA . MET A 1 109 ? -23.454 -10.055 42.696 1.00 90.75 109 MET A CA 1
ATOM 863 C C . MET A 1 109 ? -23.226 -8.839 41.785 1.00 90.75 109 MET A C 1
ATOM 865 O O . MET A 1 109 ? -23.455 -7.701 42.189 1.00 90.75 109 MET A O 1
ATOM 869 N N . ALA A 1 110 ? -22.826 -9.070 40.532 1.00 90.31 110 ALA A N 1
ATOM 870 C CA . ALA A 1 110 ? -22.711 -8.014 39.530 1.00 90.31 110 ALA A CA 1
ATOM 871 C C . ALA A 1 110 ? -24.056 -7.306 39.295 1.00 90.31 110 ALA A C 1
ATOM 873 O O . ALA A 1 110 ? -24.116 -6.081 39.196 1.00 90.31 110 ALA A O 1
ATOM 874 N N . ALA A 1 111 ? -25.152 -8.063 39.240 1.00 89.12 111 ALA A N 1
ATOM 875 C CA . ALA A 1 111 ? -26.480 -7.498 39.073 1.00 89.12 111 ALA A CA 1
ATOM 876 C C . ALA A 1 111 ? -26.896 -6.639 40.275 1.00 89.12 111 ALA A C 1
ATOM 878 O O . ALA A 1 111 ? -27.359 -5.515 40.078 1.00 89.12 111 ALA A O 1
ATOM 879 N N . GLU A 1 112 ? -26.657 -7.104 41.509 1.00 89.25 112 GLU A N 1
ATOM 880 C CA . GLU A 1 112 ? -26.971 -6.350 42.731 1.00 89.25 112 GLU A CA 1
ATOM 881 C C . GLU A 1 112 ? -26.343 -4.950 42.708 1.00 89.25 112 GLU A C 1
ATOM 883 O O . GLU A 1 112 ? -27.016 -3.953 42.977 1.00 89.25 112 GLU A O 1
ATOM 888 N N . TRP A 1 113 ? -25.062 -4.862 42.347 1.00 89.69 113 TRP A N 1
ATOM 889 C CA . TRP A 1 113 ? -24.345 -3.592 42.281 1.00 89.69 113 TRP A CA 1
ATOM 890 C C . TRP A 1 113 ? -24.725 -2.752 41.052 1.00 89.69 113 TRP A C 1
ATOM 892 O O . TRP A 1 113 ? -24.787 -1.522 41.140 1.00 89.69 113 TRP A O 1
ATOM 902 N N . GLY A 1 114 ? -25.051 -3.394 39.928 1.00 86.94 114 GLY A N 1
ATOM 903 C CA . GLY A 1 114 ? -25.509 -2.730 38.707 1.00 86.94 114 GLY A CA 1
ATOM 904 C C . GLY A 1 114 ? -26.837 -1.981 38.858 1.00 86.94 114 GLY A C 1
ATOM 905 O O . GLY A 1 114 ? -27.032 -0.960 38.192 1.00 86.94 114 GLY A O 1
ATOM 906 N N . LEU A 1 115 ? -27.716 -2.413 39.774 1.00 86.19 115 LEU A N 1
ATOM 907 C CA . LEU A 1 115 ? -28.996 -1.746 40.071 1.00 86.19 115 LEU A CA 1
ATOM 908 C C . LEU A 1 115 ? -28.829 -0.289 40.534 1.00 86.19 115 LEU A C 1
ATOM 910 O O . LEU A 1 115 ? -29.732 0.529 40.349 1.00 86.19 115 LEU A O 1
ATOM 914 N N . TYR A 1 116 ? -27.673 0.061 41.107 1.00 85.62 116 TYR A N 1
ATOM 915 C CA . TYR A 1 116 ? -27.388 1.419 41.583 1.00 85.62 116 TYR A CA 1
ATOM 916 C C . TYR A 1 116 ? -26.846 2.350 40.489 1.00 85.62 116 TYR A C 1
ATOM 918 O O . TYR A 1 116 ? -26.696 3.550 40.725 1.00 85.62 116 TYR A O 1
ATOM 926 N N . VAL A 1 117 ? -26.575 1.833 39.286 1.00 86.38 117 VAL A N 1
ATOM 927 C CA . VAL A 1 117 ? -26.151 2.635 38.133 1.00 86.38 117 VAL A CA 1
ATOM 928 C C . VAL A 1 117 ? -27.383 2.986 37.308 1.00 86.38 117 VAL A C 1
ATOM 930 O O . VAL A 1 117 ? -27.979 2.135 36.653 1.00 86.38 117 VAL A O 1
ATOM 933 N N . THR A 1 118 ? -27.812 4.243 37.363 1.00 77.50 118 THR A N 1
ATOM 934 C CA . THR A 1 118 ? -29.116 4.675 36.829 1.00 77.50 118 THR A CA 1
ATOM 935 C C . THR A 1 118 ? -29.036 5.177 35.390 1.00 77.50 118 THR A C 1
ATOM 937 O O . THR A 1 118 ? -29.938 4.921 34.595 1.00 77.50 118 THR A O 1
ATOM 940 N N . ASN A 1 119 ? -27.938 5.842 35.024 1.00 80.31 119 ASN A N 1
ATOM 941 C CA . ASN A 1 119 ? -27.697 6.295 33.659 1.00 80.31 119 ASN A CA 1
ATOM 942 C C . ASN A 1 119 ? -27.443 5.096 32.726 1.00 80.31 119 ASN A C 1
ATOM 944 O O . ASN A 1 119 ? -26.590 4.257 33.009 1.00 80.31 119 ASN A O 1
ATOM 948 N N . ALA A 1 120 ? -28.155 5.033 31.597 1.00 74.56 120 ALA A N 1
ATOM 949 C CA . ALA A 1 120 ? -28.090 3.903 30.667 1.00 74.56 120 ALA A CA 1
ATOM 950 C C . ALA A 1 120 ? -26.685 3.665 30.080 1.00 74.56 120 ALA A C 1
ATOM 952 O O . ALA A 1 120 ? -26.235 2.521 30.023 1.00 74.56 120 ALA A O 1
ATOM 953 N N . ALA A 1 121 ? -25.971 4.729 29.695 1.00 75.38 121 ALA A N 1
ATOM 954 C CA . ALA A 1 121 ? -24.624 4.621 29.133 1.00 75.38 121 ALA A CA 1
ATOM 955 C C . ALA A 1 121 ? -23.606 4.174 30.195 1.00 75.38 121 ALA A C 1
ATOM 957 O O . ALA A 1 121 ? -22.766 3.312 29.940 1.00 75.38 121 ALA A O 1
ATOM 958 N N . GLU A 1 122 ? -23.712 4.714 31.411 1.00 83.62 122 GLU A N 1
ATOM 959 C CA . GLU A 1 122 ? -22.883 4.289 32.542 1.00 83.62 122 GLU A CA 1
ATOM 960 C C . GLU A 1 122 ? -23.158 2.842 32.955 1.00 83.62 122 GLU A C 1
ATOM 962 O O . GLU A 1 122 ? -22.227 2.100 33.263 1.00 83.62 122 GLU A O 1
ATOM 967 N N . ARG A 1 123 ? -24.424 2.421 32.928 1.00 85.44 123 ARG A N 1
ATOM 968 C CA . ARG A 1 123 ? -24.844 1.053 33.240 1.00 85.44 123 ARG A CA 1
ATOM 969 C C . ARG A 1 123 ? -24.302 0.062 32.215 1.00 85.44 123 ARG A C 1
ATOM 971 O O . ARG A 1 123 ? -23.754 -0.962 32.605 1.00 85.44 123 ARG A O 1
ATOM 978 N N . HIS A 1 124 ? -24.397 0.378 30.922 1.00 81.56 124 HIS A N 1
ATOM 979 C CA . HIS A 1 124 ? -23.808 -0.449 29.866 1.00 81.56 124 HIS A CA 1
ATOM 980 C C . HIS A 1 124 ? -22.290 -0.590 30.040 1.00 81.56 124 HIS A C 1
ATOM 982 O O . HIS A 1 124 ? -21.747 -1.691 29.930 1.00 81.56 124 HIS A O 1
ATOM 988 N N . LYS A 1 125 ? -21.610 0.511 30.387 1.00 84.44 125 LYS A N 1
ATOM 989 C CA . LYS A 1 125 ? -20.178 0.497 30.688 1.00 84.44 125 LYS A CA 1
ATOM 990 C C . LYS A 1 125 ? -19.848 -0.372 31.904 1.00 84.44 125 LYS A C 1
ATOM 992 O O . LYS A 1 125 ? -18.972 -1.217 31.804 1.00 84.44 125 LYS A O 1
ATOM 997 N N . TYR A 1 126 ? -20.588 -0.225 33.005 1.00 91.62 126 TYR A N 1
ATOM 998 C CA . TYR A 1 126 ? -20.447 -1.074 34.191 1.00 91.62 126 TYR A CA 1
ATOM 999 C C . TYR A 1 126 ? -20.577 -2.567 33.849 1.00 91.62 126 TYR A C 1
ATOM 1001 O O . TYR A 1 126 ? -19.699 -3.350 34.198 1.00 91.62 126 TYR A O 1
ATOM 1009 N N . ILE A 1 127 ? -21.640 -2.951 33.131 1.00 89.25 127 ILE A N 1
ATOM 1010 C CA . ILE A 1 127 ? -21.887 -4.349 32.742 1.00 89.25 127 ILE A CA 1
ATOM 1011 C C . ILE A 1 127 ? -20.724 -4.886 31.901 1.00 89.25 127 ILE A C 1
ATOM 1013 O O . ILE A 1 127 ? -20.258 -5.996 32.147 1.00 89.25 127 ILE A O 1
ATOM 1017 N N . THR A 1 128 ? -20.237 -4.092 30.944 1.00 85.81 128 THR A N 1
ATOM 1018 C CA . THR A 1 128 ? -19.112 -4.465 30.074 1.00 85.81 128 THR A CA 1
ATOM 1019 C C . THR A 1 128 ? -17.824 -4.658 30.878 1.00 85.81 128 THR A C 1
ATOM 1021 O O . THR A 1 128 ? -17.194 -5.709 30.768 1.00 85.81 128 THR A O 1
ATOM 1024 N N . ASP A 1 129 ? -17.475 -3.692 31.734 1.00 89.31 129 ASP A N 1
ATOM 1025 C CA . ASP A 1 129 ? -16.249 -3.718 32.540 1.00 89.31 129 ASP A CA 1
ATOM 1026 C C . ASP A 1 129 ? -16.247 -4.912 33.522 1.00 89.31 129 ASP A C 1
ATOM 1028 O O . ASP A 1 129 ? -15.228 -5.587 33.687 1.00 89.31 129 ASP A O 1
ATOM 1032 N N . VAL A 1 130 ? -17.388 -5.217 34.158 1.00 91.50 130 VAL A N 1
ATOM 1033 C CA . VAL A 1 130 ? -17.524 -6.382 35.055 1.00 91.50 130 VAL A CA 1
ATOM 1034 C C . VAL A 1 130 ? -17.436 -7.697 34.279 1.00 91.50 130 VAL A C 1
ATOM 1036 O O . VAL A 1 130 ? -16.711 -8.605 34.697 1.00 91.50 130 VAL A O 1
ATOM 1039 N N . ALA A 1 131 ? -18.152 -7.806 33.157 1.00 88.50 131 ALA A N 1
ATOM 1040 C CA . ALA A 1 131 ? -18.169 -9.003 32.322 1.00 88.50 131 ALA A CA 1
ATOM 1041 C C . ALA A 1 131 ? -16.768 -9.358 31.808 1.00 88.50 131 ALA A C 1
ATOM 1043 O O . ALA A 1 131 ? -16.351 -10.514 31.897 1.00 88.50 131 ALA A O 1
ATOM 1044 N N . GLU A 1 132 ? -16.011 -8.361 31.342 1.00 88.62 132 GLU A N 1
ATOM 1045 C CA . GLU A 1 132 ? -14.633 -8.541 30.883 1.00 88.62 132 GLU A CA 1
ATOM 1046 C C . GLU A 1 132 ? -13.707 -8.970 32.029 1.00 88.62 132 GLU A C 1
ATOM 1048 O O . GLU A 1 132 ? -12.947 -9.934 31.898 1.00 88.62 132 GLU A O 1
ATOM 1053 N N . ARG A 1 133 ? -13.808 -8.301 33.184 1.00 90.62 133 ARG A N 1
ATOM 1054 C CA . ARG A 1 133 ? -12.930 -8.542 34.335 1.00 90.62 133 ARG A CA 1
ATOM 1055 C C . ARG A 1 133 ? -13.116 -9.926 34.958 1.00 90.62 133 ARG A C 1
ATOM 1057 O O . ARG A 1 133 ? -12.128 -10.565 35.320 1.00 90.62 133 ARG A O 1
ATOM 1064 N N . TYR A 1 134 ? -14.359 -10.397 35.050 1.00 89.88 134 TYR A N 1
ATOM 1065 C CA . TYR A 1 134 ? -14.710 -11.682 35.666 1.00 89.88 134 TYR A CA 1
ATOM 1066 C C . TYR A 1 134 ? -14.996 -12.800 34.660 1.00 89.88 134 TYR A C 1
ATOM 1068 O O . TYR A 1 134 ? -15.288 -13.920 35.070 1.00 89.88 134 TYR A O 1
ATOM 1076 N N . LYS A 1 135 ? -14.866 -12.525 33.354 1.00 87.94 135 LYS A N 1
ATOM 1077 C CA . LYS A 1 135 ? -15.110 -13.479 32.258 1.00 87.94 135 LYS A CA 1
ATOM 1078 C C . LYS A 1 135 ? -16.498 -14.126 32.315 1.00 87.94 135 LYS A C 1
ATOM 1080 O O . LYS A 1 135 ? -16.648 -15.310 32.016 1.00 87.94 135 LYS A O 1
ATOM 1085 N N . ILE A 1 136 ? -17.505 -13.347 32.696 1.00 90.00 136 ILE A N 1
ATOM 1086 C CA . ILE A 1 136 ? -18.905 -13.779 32.746 1.00 90.00 136 ILE A CA 1
ATOM 1087 C C . ILE A 1 136 ? -19.698 -13.151 31.588 1.00 90.00 136 ILE A C 1
ATOM 1089 O O . ILE A 1 136 ? -19.353 -12.051 31.155 1.00 90.00 136 ILE A O 1
ATOM 1093 N N . PRO A 1 137 ? -20.746 -13.810 31.058 1.00 84.25 137 PRO A N 1
ATOM 1094 C CA . PRO A 1 137 ? -21.543 -13.244 29.970 1.00 84.25 137 PRO A CA 1
ATOM 1095 C C . PRO A 1 137 ? -22.277 -11.959 30.410 1.00 84.25 137 PRO A C 1
ATOM 1097 O O . PRO A 1 137 ? -22.879 -11.951 31.487 1.00 84.25 137 PRO A O 1
ATOM 1100 N N . PRO A 1 138 ? -22.270 -10.877 29.606 1.00 86.31 138 PRO A N 1
ATOM 1101 C CA . PRO A 1 138 ? -22.892 -9.604 29.985 1.00 86.31 138 PRO A CA 1
ATOM 1102 C C . PRO A 1 138 ? -24.429 -9.625 29.931 1.00 86.31 138 PRO A C 1
ATOM 1104 O O . PRO A 1 138 ? -25.075 -8.913 30.700 1.00 86.31 138 PRO A O 1
ATOM 1107 N N . GLY A 1 139 ? -25.033 -10.440 29.061 1.00 83.25 139 GLY A N 1
ATOM 1108 C CA . GLY A 1 139 ? -26.486 -10.522 28.871 1.00 83.25 139 GLY A CA 1
ATOM 1109 C C . GLY A 1 139 ? -27.270 -10.921 30.131 1.00 83.25 139 GLY A C 1
ATOM 1110 O O . GLY A 1 139 ? -28.235 -10.232 30.475 1.00 83.25 139 GLY A O 1
ATOM 1111 N N . PRO A 1 140 ? -26.860 -11.963 30.878 1.00 83.94 140 PRO A N 1
ATOM 1112 C CA . PRO A 1 140 ? -27.457 -12.312 32.167 1.00 83.94 140 PRO A CA 1
ATOM 1113 C C . PRO A 1 140 ? -27.431 -11.169 33.190 1.00 83.94 140 PRO A C 1
ATOM 1115 O O . PRO A 1 140 ? -28.451 -10.895 33.818 1.00 83.94 140 PRO A O 1
ATOM 1118 N N . ILE A 1 141 ? -26.310 -10.444 33.300 1.00 86.25 141 ILE A N 1
ATOM 1119 C CA . ILE A 1 141 ? -26.195 -9.276 34.192 1.00 86.25 141 ILE A CA 1
ATOM 1120 C C . ILE A 1 141 ? -27.177 -8.188 33.745 1.00 86.25 141 ILE A C 1
ATOM 1122 O O . ILE A 1 141 ? -27.928 -7.653 34.556 1.00 86.25 141 ILE A O 1
ATOM 1126 N N . ALA A 1 142 ? -27.206 -7.880 32.444 1.00 82.88 142 ALA A N 1
ATOM 1127 C CA . ALA A 1 142 ? -28.102 -6.873 31.886 1.00 82.88 142 ALA A CA 1
ATOM 1128 C C . ALA A 1 142 ? -29.576 -7.207 32.153 1.00 82.88 142 ALA A C 1
ATOM 1130 O O . ALA A 1 142 ? -30.335 -6.325 32.546 1.00 82.88 142 ALA A O 1
ATOM 1131 N N . THR A 1 143 ? -29.961 -8.475 31.993 1.00 82.00 143 THR A N 1
ATOM 1132 C CA . THR A 1 143 ? -31.333 -8.954 32.219 1.00 82.00 143 THR A CA 1
ATOM 1133 C C . THR A 1 143 ? -31.773 -8.708 33.663 1.00 82.00 143 THR A C 1
ATOM 1135 O O . THR A 1 143 ? -32.850 -8.159 33.893 1.00 82.00 143 THR A O 1
ATOM 1138 N N . GLU A 1 144 ? -30.929 -9.045 34.642 1.00 80.25 144 GLU A N 1
ATOM 1139 C CA . GLU A 1 144 ? -31.264 -8.840 36.056 1.00 80.25 144 GLU A CA 1
ATOM 1140 C C . GLU A 1 144 ? -31.300 -7.352 36.435 1.00 80.25 144 GLU A C 1
ATOM 1142 O O . GLU A 1 144 ? -32.236 -6.913 37.103 1.00 80.25 144 GLU A O 1
ATOM 1147 N N . VAL A 1 145 ? -30.349 -6.551 35.942 1.00 81.38 145 VAL A N 1
ATOM 1148 C CA . VAL A 1 145 ? -30.269 -5.109 36.245 1.00 81.38 145 VAL A CA 1
ATOM 1149 C C . VAL A 1 145 ? -31.431 -4.312 35.631 1.00 81.38 145 VAL A C 1
ATOM 1151 O O . VAL A 1 145 ? -31.809 -3.266 36.161 1.00 81.38 145 VAL A O 1
ATOM 1154 N N . LEU A 1 146 ? -31.981 -4.757 34.496 1.00 74.25 146 LEU A N 1
ATOM 1155 C CA . LEU A 1 146 ? -32.940 -3.985 33.690 1.00 74.25 146 LEU A CA 1
ATOM 1156 C C . LEU A 1 146 ? -34.398 -4.418 33.838 1.00 74.25 146 LEU A C 1
ATOM 1158 O O . LEU A 1 146 ? -35.271 -3.702 33.351 1.00 74.25 146 LEU A O 1
ATOM 1162 N N . SER A 1 147 ? -34.651 -5.544 34.505 1.00 66.38 147 SER A N 1
ATOM 1163 C CA . SER A 1 147 ? -35.952 -6.224 34.568 1.00 66.38 147 SER A CA 1
ATOM 1164 C C . SER A 1 147 ? -37.169 -5.323 34.852 1.00 66.38 147 SER A C 1
ATOM 1166 O O . SER A 1 147 ? -38.214 -5.539 34.241 1.00 66.38 147 SER A O 1
ATOM 1168 N N . ASP A 1 148 ? -37.038 -4.282 35.683 1.00 60.66 148 ASP A N 1
ATOM 1169 C CA . ASP A 1 148 ? -38.157 -3.407 36.081 1.00 60.66 148 ASP A CA 1
ATOM 1170 C C . ASP A 1 148 ? -38.363 -2.140 35.212 1.00 60.66 148 ASP A C 1
ATOM 1172 O O . ASP A 1 148 ? -39.452 -1.568 35.230 1.00 60.66 148 ASP A O 1
ATOM 1176 N N . ASP A 1 149 ? -37.354 -1.688 34.451 1.00 64.06 149 ASP A N 1
ATOM 1177 C CA . ASP A 1 149 ? -37.362 -0.396 33.720 1.00 64.06 149 ASP A CA 1
ATOM 1178 C C . ASP A 1 149 ? -37.217 -0.564 32.184 1.00 64.06 149 ASP A C 1
ATOM 1180 O O . ASP A 1 149 ? -37.003 0.410 31.452 1.00 64.06 149 ASP A O 1
ATOM 1184 N N . ASP A 1 150 ? -37.294 -1.796 31.670 1.00 72.94 150 ASP A N 1
ATOM 1185 C CA . ASP A 1 150 ? -37.015 -2.084 30.262 1.00 72.94 150 ASP A CA 1
ATOM 1186 C C . ASP A 1 150 ? -38.190 -1.732 29.331 1.00 72.94 150 ASP A C 1
ATOM 1188 O O . ASP A 1 150 ? -39.335 -2.120 29.555 1.00 72.94 150 ASP A O 1
ATOM 1192 N N . SER A 1 151 ? -37.902 -1.027 28.235 1.00 82.75 151 SER A N 1
ATOM 1193 C CA . SER A 1 151 ? -38.879 -0.682 27.192 1.00 82.75 151 SER A CA 1
ATOM 1194 C C . SER A 1 151 ? -38.406 -1.181 25.834 1.00 82.75 151 SER A C 1
ATOM 1196 O O . SER A 1 151 ? -37.210 -1.356 25.612 1.00 82.75 151 SER A O 1
ATOM 1198 N N . GLU A 1 152 ? -39.325 -1.347 24.884 1.00 84.25 152 GLU A N 1
ATOM 1199 C CA . GLU A 1 152 ? -38.994 -1.814 23.531 1.00 84.25 152 GLU A CA 1
ATOM 1200 C C . GLU A 1 152 ? -37.927 -0.935 22.851 1.00 84.25 152 GLU A C 1
ATOM 1202 O O . GLU A 1 152 ? -36.948 -1.438 22.297 1.00 84.25 152 GLU A O 1
ATOM 1207 N N . SER A 1 153 ? -38.043 0.389 22.986 1.00 84.00 153 SER A N 1
ATOM 1208 C CA . SER A 1 153 ? -37.040 1.344 22.500 1.00 84.00 153 SER A CA 1
ATOM 1209 C C . SER A 1 153 ? -35.689 1.202 23.209 1.00 84.00 153 SER A C 1
ATOM 1211 O O . SER A 1 153 ? -34.648 1.311 22.561 1.00 84.00 153 SER A O 1
ATOM 1213 N N . ALA A 1 154 ? -35.688 0.954 24.524 1.00 82.69 154 ALA A N 1
ATOM 1214 C CA . ALA A 1 154 ? -34.460 0.753 25.293 1.00 82.69 154 ALA A CA 1
ATOM 1215 C C . ALA A 1 154 ? -33.754 -0.550 24.892 1.00 82.69 154 ALA A C 1
ATOM 1217 O O . ALA A 1 154 ? -32.532 -0.564 24.758 1.00 82.69 154 ALA A O 1
ATOM 1218 N N . PHE A 1 155 ? -34.507 -1.615 24.617 1.00 86.88 155 PHE A N 1
ATOM 1219 C CA . PHE A 1 155 ? -33.954 -2.874 24.129 1.00 86.88 155 PHE A CA 1
ATOM 1220 C C . PHE A 1 155 ? -33.341 -2.743 22.730 1.00 86.88 155 PHE A C 1
ATOM 1222 O O . PHE A 1 155 ? -32.207 -3.171 22.517 1.00 86.88 155 PHE A O 1
ATOM 1229 N N . ILE A 1 156 ? -34.019 -2.067 21.793 1.00 88.88 156 ILE A N 1
ATOM 1230 C CA . ILE A 1 156 ? -33.447 -1.758 20.469 1.00 88.88 156 ILE A CA 1
ATOM 1231 C C . ILE A 1 156 ? -32.157 -0.940 20.614 1.00 88.88 156 ILE A C 1
ATOM 1233 O O . ILE A 1 156 ? -31.182 -1.190 19.898 1.00 88.88 156 ILE A O 1
ATOM 1237 N N . GLN A 1 157 ? -32.121 0.022 21.542 1.00 86.56 157 GLN A N 1
ATOM 1238 C CA . GLN A 1 157 ? -30.915 0.802 21.808 1.00 86.56 157 GLN A CA 1
ATOM 1239 C C . GLN A 1 157 ? -29.787 -0.074 22.372 1.00 86.56 157 GLN A C 1
ATOM 1241 O O . GLN A 1 157 ? -28.671 0.036 21.880 1.00 86.56 157 GLN A O 1
ATOM 1246 N N . ARG A 1 158 ? -30.067 -1.014 23.289 1.00 86.00 158 ARG A N 1
ATOM 1247 C CA . ARG A 1 158 ? -29.060 -1.984 23.764 1.00 86.00 158 ARG A CA 1
ATOM 1248 C C . ARG A 1 158 ? -28.475 -2.811 22.631 1.00 86.00 158 ARG A C 1
ATOM 1250 O O . ARG A 1 158 ? -27.261 -2.931 22.540 1.00 86.00 158 ARG A O 1
ATOM 1257 N N . ILE A 1 159 ? -29.320 -3.351 21.750 1.00 90.38 159 ILE A N 1
ATOM 1258 C CA . ILE A 1 159 ? -28.843 -4.091 20.573 1.00 90.38 159 ILE A CA 1
ATOM 1259 C C . ILE A 1 159 ? -27.965 -3.176 19.710 1.00 90.38 159 ILE A C 1
ATOM 1261 O O . ILE A 1 159 ? -26.911 -3.598 19.245 1.00 90.38 159 ILE A O 1
ATOM 1265 N N . THR A 1 160 ? -28.370 -1.917 19.519 1.00 89.81 160 THR A N 1
ATOM 1266 C CA . THR A 1 160 ? -27.600 -0.929 18.748 1.00 89.81 160 THR A CA 1
ATOM 1267 C C . THR A 1 160 ? -26.227 -0.681 19.375 1.00 89.81 160 THR A C 1
ATOM 1269 O O . THR A 1 160 ? -25.231 -0.705 18.657 1.00 89.81 160 THR A O 1
ATOM 1272 N N . ASP A 1 161 ? -26.158 -0.501 20.694 1.00 86.38 161 ASP A N 1
ATOM 1273 C CA . ASP A 1 161 ? -24.919 -0.246 21.435 1.00 86.38 161 ASP A CA 1
ATOM 1274 C C . ASP A 1 161 ? -24.001 -1.480 21.432 1.00 86.38 161 ASP A C 1
ATOM 1276 O O . ASP A 1 161 ? -22.807 -1.360 21.151 1.00 86.38 161 ASP A O 1
ATOM 1280 N N . THR A 1 162 ? -24.557 -2.682 21.630 1.00 88.62 162 THR A N 1
ATOM 1281 C CA . THR A 1 162 ? -23.820 -3.953 21.518 1.00 88.62 162 THR A CA 1
ATOM 1282 C C . THR A 1 162 ? -23.290 -4.171 20.101 1.00 88.62 162 THR A C 1
ATOM 1284 O O . THR A 1 162 ? -22.147 -4.583 19.920 1.00 88.62 162 THR A O 1
ATOM 1287 N N . LEU A 1 163 ? -24.071 -3.861 19.064 1.00 90.50 163 LEU A N 1
ATOM 1288 C CA . LEU A 1 163 ? -23.573 -3.932 17.693 1.00 90.50 163 LEU A CA 1
ATOM 1289 C C . LEU A 1 163 ? -22.514 -2.851 17.427 1.00 90.50 163 LEU A C 1
ATOM 1291 O O . LEU A 1 163 ? -21.514 -3.147 16.787 1.00 90.50 163 LEU A O 1
ATOM 1295 N N . ALA A 1 164 ? -22.665 -1.626 17.932 1.00 87.69 164 ALA A N 1
ATOM 1296 C CA . ALA A 1 164 ? -21.676 -0.554 17.767 1.00 87.69 164 ALA A CA 1
ATOM 1297 C C . ALA A 1 164 ? -20.358 -0.831 18.520 1.00 87.69 164 ALA A C 1
ATOM 1299 O O . ALA A 1 164 ? -19.277 -0.400 18.098 1.00 87.69 164 ALA A O 1
ATOM 1300 N N . SER A 1 165 ? -20.412 -1.587 19.620 1.00 85.69 165 SER A N 1
ATOM 1301 C CA . SER A 1 165 ? -19.212 -2.031 20.327 1.00 85.69 165 SER A CA 1
ATOM 1302 C C . SER A 1 165 ? -18.432 -3.082 19.528 1.00 85.69 165 SER A C 1
ATOM 1304 O O . SER A 1 165 ? -17.205 -3.097 19.622 1.00 85.69 165 SER A O 1
ATOM 1306 N N . ARG A 1 166 ? -19.093 -3.863 18.658 1.00 88.06 166 ARG A N 1
ATOM 1307 C CA . ARG A 1 166 ? -18.484 -4.934 17.835 1.00 88.06 166 ARG A CA 1
ATOM 1308 C C . ARG A 1 166 ? -18.198 -4.553 16.388 1.00 88.06 166 ARG A C 1
ATOM 1310 O O . ARG A 1 166 ? -17.237 -5.048 15.797 1.00 88.06 166 ARG A O 1
ATOM 1317 N N . PHE A 1 167 ? -18.998 -3.660 15.824 1.00 88.62 167 PHE A N 1
ATOM 1318 C CA . PHE A 1 167 ? -18.962 -3.265 14.424 1.00 88.62 167 PHE A CA 1
ATOM 1319 C C . PHE A 1 167 ? -18.695 -1.769 14.287 1.00 88.62 167 PHE A C 1
ATOM 1321 O O . PHE A 1 167 ? -19.348 -0.938 14.910 1.00 88.62 167 PHE A O 1
ATOM 1328 N N . ILE A 1 168 ? -17.762 -1.414 13.406 1.00 86.38 168 ILE A N 1
ATOM 1329 C CA . ILE A 1 168 ? -17.531 -0.026 13.000 1.00 86.38 168 ILE A CA 1
ATOM 1330 C C . ILE A 1 168 ? -18.138 0.161 11.617 1.00 86.38 168 ILE A C 1
ATOM 1332 O O . ILE A 1 168 ? -17.662 -0.426 10.643 1.00 86.38 168 ILE A O 1
ATOM 1336 N N . VAL A 1 169 ? -19.180 0.984 11.511 1.00 84.69 169 VAL A N 1
ATOM 1337 C CA . VAL A 1 169 ? -19.813 1.264 10.219 1.00 84.69 169 VAL A CA 1
ATOM 1338 C C . VAL A 1 169 ? -18.857 2.082 9.352 1.00 84.69 169 VAL A C 1
ATOM 1340 O O . VAL A 1 169 ? -18.460 3.198 9.691 1.00 84.69 169 VAL A O 1
ATOM 1343 N N . MET A 1 170 ? -18.475 1.524 8.207 1.00 81.12 170 MET A N 1
ATOM 1344 C CA . MET A 1 170 ? -17.608 2.186 7.246 1.00 81.12 170 MET A CA 1
ATOM 1345 C C . MET A 1 170 ? -18.463 3.023 6.291 1.00 81.12 170 MET A C 1
ATOM 1347 O O . MET A 1 170 ? -18.378 4.247 6.261 1.00 81.12 170 MET A O 1
ATOM 1351 N N . GLN A 1 171 ? -19.323 2.401 5.500 1.00 79.38 171 GLN A N 1
ATOM 1352 C CA . GLN A 1 171 ? -20.055 3.122 4.459 1.00 79.38 171 GLN A CA 1
ATOM 1353 C C . GLN A 1 171 ? -21.372 2.437 4.139 1.00 79.38 171 GLN A C 1
ATOM 1355 O O . GLN A 1 171 ? -21.515 1.233 4.340 1.00 79.38 171 GLN A O 1
ATOM 1360 N N . THR A 1 172 ? -22.308 3.186 3.573 1.00 82.12 172 THR A N 1
ATOM 1361 C CA . THR A 1 172 ? -23.507 2.608 2.970 1.00 82.12 172 THR A CA 1
ATOM 1362 C C . THR A 1 172 ? -23.184 2.189 1.540 1.00 82.12 172 THR A C 1
ATOM 1364 O O . THR A 1 172 ? -22.677 2.994 0.758 1.00 82.12 172 THR A O 1
ATOM 1367 N N . VAL A 1 173 ? -23.457 0.933 1.191 1.00 78.81 173 VAL A N 1
ATOM 1368 C CA . VAL A 1 173 ? -23.222 0.384 -0.150 1.00 78.81 173 VAL A CA 1
ATOM 1369 C C . VAL A 1 173 ? -24.520 -0.132 -0.767 1.00 78.81 173 VAL A C 1
ATOM 1371 O O . VAL A 1 173 ? -25.369 -0.663 -0.048 1.00 78.81 173 VAL A O 1
ATOM 1374 N N . PRO A 1 174 ? -24.693 -0.001 -2.091 1.00 76.38 174 PRO A N 1
ATOM 1375 C CA . PRO A 1 174 ? -25.745 -0.712 -2.797 1.00 76.38 174 PRO A CA 1
ATOM 1376 C C . PRO A 1 174 ? -25.372 -2.198 -2.932 1.00 76.38 174 PRO A C 1
ATOM 1378 O O . PRO A 1 174 ? -24.271 -2.540 -3.360 1.00 76.38 174 PRO A O 1
ATOM 1381 N N . GLU A 1 175 ? -26.305 -3.088 -2.612 1.00 71.38 175 GLU A N 1
ATOM 1382 C CA . GLU A 1 175 ? -26.183 -4.537 -2.753 1.00 71.38 175 GLU A CA 1
ATOM 1383 C C . GLU A 1 175 ? -27.414 -5.092 -3.482 1.00 71.38 175 GLU A C 1
ATOM 1385 O O . GLU A 1 175 ? -28.506 -5.153 -2.925 1.00 71.38 175 GLU A O 1
ATOM 1390 N N . ARG A 1 176 ? -27.259 -5.498 -4.754 1.00 65.19 176 ARG A N 1
ATOM 1391 C CA . ARG A 1 176 ? -28.296 -6.192 -5.556 1.00 65.19 176 ARG A CA 1
ATOM 1392 C C . ARG A 1 176 ? -29.714 -5.587 -5.418 1.00 65.19 176 ARG A C 1
ATOM 1394 O O . ARG A 1 176 ? -30.681 -6.320 -5.235 1.00 65.19 176 ARG A O 1
ATOM 1401 N N . GLN A 1 177 ? -29.824 -4.259 -5.550 1.00 65.81 177 GLN A N 1
ATOM 1402 C CA . GLN A 1 177 ? -31.043 -3.429 -5.402 1.00 65.81 177 GLN A CA 1
ATOM 1403 C C . GLN A 1 177 ? -31.506 -3.090 -3.973 1.00 65.81 177 GLN A C 1
ATOM 1405 O O . GLN A 1 177 ? -32.511 -2.399 -3.812 1.00 65.81 177 GLN A O 1
ATOM 1410 N N . LYS A 1 178 ? -30.781 -3.513 -2.939 1.00 77.44 178 LYS A N 1
ATOM 1411 C CA . LYS A 1 178 ? -30.972 -3.083 -1.548 1.00 77.44 178 LYS A CA 1
ATOM 1412 C C . LYS A 1 178 ? -29.772 -2.258 -1.085 1.00 77.44 178 LYS A C 1
ATOM 1414 O O . LYS A 1 178 ? -28.776 -2.151 -1.794 1.00 77.44 178 LYS A O 1
ATOM 1419 N N . TRP A 1 179 ? -29.875 -1.659 0.094 1.00 83.81 179 TRP A N 1
ATOM 1420 C CA . TRP A 1 179 ? -28.760 -0.972 0.740 1.00 83.81 179 TRP A CA 1
ATOM 1421 C C . TRP A 1 179 ? -28.219 -1.837 1.873 1.00 83.81 179 TRP A C 1
ATOM 1423 O O . TRP A 1 179 ? -28.989 -2.518 2.545 1.00 83.81 179 TRP A O 1
ATOM 1433 N N . ALA A 1 180 ? -26.914 -1.795 2.097 1.00 87.69 180 ALA A N 1
ATOM 1434 C CA . ALA A 1 180 ? -26.260 -2.448 3.220 1.00 87.69 180 ALA A CA 1
ATOM 1435 C C . ALA A 1 180 ? -25.283 -1.484 3.894 1.00 87.69 180 ALA A C 1
ATOM 1437 O O . ALA A 1 180 ? -24.689 -0.616 3.246 1.00 87.69 180 ALA A O 1
ATOM 1438 N N . TYR A 1 181 ? -25.099 -1.649 5.198 1.00 87.50 181 TYR A N 1
ATOM 1439 C CA . TYR A 1 181 ? -24.001 -1.032 5.920 1.00 87.50 181 TYR A CA 1
ATOM 1440 C C . TYR A 1 181 ? -22.775 -1.925 5.817 1.00 87.50 181 TYR A C 1
ATOM 1442 O O . TYR A 1 181 ? -22.746 -3.020 6.368 1.00 87.50 181 TYR A O 1
ATOM 1450 N N . ARG A 1 182 ? -21.742 -1.447 5.128 1.00 86.19 182 ARG A N 1
ATOM 1451 C CA . ARG A 1 182 ? -20.431 -2.079 5.164 1.00 86.19 182 ARG A CA 1
ATOM 1452 C C . ARG A 1 182 ? -19.782 -1.773 6.500 1.00 86.19 182 ARG A C 1
ATOM 1454 O O . ARG A 1 182 ? -19.434 -0.620 6.757 1.00 86.19 182 ARG A O 1
ATOM 1461 N N . CYS A 1 183 ? -19.602 -2.796 7.317 1.00 87.12 183 CYS A N 1
ATOM 1462 C CA . CYS A 1 183 ? -19.076 -2.703 8.666 1.00 87.12 183 CYS A CA 1
ATOM 1463 C C . CYS A 1 183 ? -17.736 -3.427 8.788 1.00 87.12 183 CYS A C 1
ATOM 1465 O O . CYS A 1 183 ? -17.470 -4.414 8.106 1.00 87.12 183 CYS A O 1
ATOM 1467 N N . TRP A 1 184 ? -16.898 -2.948 9.697 1.00 87.25 184 TRP A N 1
ATOM 1468 C CA . TRP A 1 184 ? -15.708 -3.644 10.158 1.00 87.25 184 TRP A CA 1
ATOM 1469 C C . TRP A 1 184 ? -16.013 -4.365 11.461 1.00 87.25 184 TRP A C 1
ATOM 1471 O O . TRP A 1 184 ? -16.350 -3.718 12.451 1.00 87.25 184 TRP A O 1
ATOM 1481 N N . HIS A 1 185 ? -15.884 -5.685 11.468 1.00 88.75 185 HIS A N 1
ATOM 1482 C CA . HIS A 1 185 ? -15.994 -6.485 12.677 1.00 88.75 185 HIS A CA 1
ATOM 1483 C C . HIS A 1 185 ? -14.679 -6.402 13.464 1.00 88.75 185 HIS A C 1
ATOM 1485 O O . HIS A 1 185 ? -13.640 -6.848 12.972 1.00 88.75 185 HIS A O 1
ATOM 1491 N N . LYS A 1 186 ? -14.714 -5.825 14.672 1.00 86.88 186 LYS A N 1
ATOM 1492 C CA . LYS A 1 186 ? -13.513 -5.536 15.475 1.00 86.88 186 LYS A CA 1
ATOM 1493 C C . LYS A 1 186 ? -12.760 -6.805 15.877 1.00 86.88 186 LYS A C 1
ATOM 1495 O O . LYS A 1 186 ? -11.557 -6.884 15.647 1.00 86.88 186 LYS A O 1
ATOM 1500 N N . ALA A 1 187 ? -13.463 -7.810 16.406 1.00 84.81 187 ALA A N 1
ATOM 1501 C CA . ALA A 1 187 ? -12.839 -9.048 16.877 1.00 84.81 187 ALA A CA 1
ATOM 1502 C C . ALA A 1 187 ? -12.305 -9.903 15.717 1.00 84.81 187 ALA A C 1
ATOM 1504 O O . ALA A 1 187 ? -11.165 -10.360 15.744 1.00 84.81 187 ALA A O 1
ATOM 1505 N N . GLY A 1 188 ? -13.108 -10.072 14.662 1.00 82.50 188 GLY A N 1
ATOM 1506 C CA . GLY A 1 188 ? -12.723 -10.862 13.489 1.00 82.50 188 GLY A CA 1
ATOM 1507 C C . GLY A 1 188 ? -11.782 -10.147 12.516 1.00 82.50 188 GLY A C 1
ATOM 1508 O O . GLY A 1 188 ? -11.319 -10.777 11.570 1.00 82.50 188 GLY A O 1
ATOM 1509 N N . LYS A 1 189 ? -11.525 -8.844 12.710 1.00 82.50 189 LYS A N 1
ATOM 1510 C CA . LYS A 1 189 ? -10.722 -7.992 11.817 1.00 82.50 189 LYS A CA 1
ATOM 1511 C C . LYS A 1 189 ? -11.095 -8.160 10.330 1.00 82.50 189 LYS A C 1
ATOM 1513 O O . LYS A 1 189 ? -10.231 -8.311 9.464 1.00 82.50 189 LYS A O 1
ATOM 1518 N N . GLN A 1 190 ? -12.398 -8.168 10.039 1.00 84.56 190 GLN A N 1
ATOM 1519 C CA . GLN A 1 190 ? -12.938 -8.442 8.702 1.00 84.56 190 GLN A CA 1
ATOM 1520 C C . GLN A 1 190 ? -14.097 -7.518 8.328 1.00 84.56 190 GLN A C 1
ATOM 1522 O O . GLN A 1 190 ? -14.761 -6.944 9.191 1.00 84.56 190 GLN A O 1
ATOM 1527 N N . VAL A 1 191 ? -14.362 -7.404 7.026 1.00 85.56 191 VAL A N 1
ATOM 1528 C CA . VAL A 1 191 ? -15.503 -6.644 6.505 1.00 85.56 191 VAL A CA 1
ATOM 1529 C C . VAL A 1 191 ? -16.746 -7.518 6.451 1.00 85.56 191 VAL A C 1
ATOM 1531 O O . VAL A 1 191 ? -16.721 -8.605 5.880 1.00 85.56 191 VAL A O 1
ATOM 1534 N N . VAL A 1 192 ? -17.845 -6.997 6.984 1.00 88.75 192 VAL A N 1
ATOM 1535 C CA . VAL A 1 192 ? -19.166 -7.623 6.977 1.00 88.75 192 VAL A CA 1
ATOM 1536 C C . VAL A 1 192 ? -20.167 -6.596 6.461 1.00 88.75 192 VAL A C 1
ATOM 1538 O O . VAL A 1 192 ? -20.250 -5.497 7.003 1.00 88.75 192 VAL A O 1
ATOM 1541 N N . ASP A 1 193 ? -20.923 -6.929 5.419 1.00 88.38 193 ASP A N 1
ATOM 1542 C CA . ASP A 1 193 ? -22.023 -6.089 4.952 1.00 88.38 193 ASP A CA 1
ATOM 1543 C C . ASP A 1 193 ? -23.299 -6.507 5.708 1.00 88.38 193 ASP A C 1
ATOM 1545 O O . ASP A 1 193 ? -23.721 -7.663 5.655 1.00 88.38 193 ASP A O 1
ATOM 1549 N N . LEU A 1 194 ? -23.881 -5.570 6.460 1.00 90.56 194 LEU A N 1
ATOM 1550 C CA . LEU A 1 194 ? -25.132 -5.732 7.199 1.00 90.56 194 LEU A CA 1
ATOM 1551 C C . LEU A 1 194 ? -26.276 -5.147 6.358 1.00 90.56 194 LEU A C 1
ATOM 1553 O O . LEU A 1 194 ? -26.389 -3.919 6.256 1.00 90.56 194 LEU A O 1
ATOM 1557 N N . PRO A 1 195 ? -27.117 -5.978 5.722 1.00 89.31 195 PRO A N 1
ATOM 1558 C CA . PRO A 1 195 ? -28.158 -5.490 4.833 1.00 89.31 195 PRO A CA 1
ATOM 1559 C C . PRO A 1 195 ? -29.260 -4.751 5.597 1.00 89.31 195 PRO A C 1
ATOM 1561 O O . PRO A 1 195 ? -29.715 -5.170 6.661 1.00 89.31 195 PRO A O 1
ATOM 1564 N N . ILE A 1 196 ? -29.727 -3.651 5.010 1.00 86.62 196 ILE A N 1
ATOM 1565 C CA . ILE A 1 196 ? -30.767 -2.780 5.560 1.00 86.62 196 ILE A CA 1
ATOM 1566 C C . ILE A 1 196 ? -32.119 -3.249 5.021 1.00 86.62 196 ILE A C 1
ATOM 1568 O O . ILE A 1 196 ? -32.349 -3.288 3.810 1.00 86.62 196 ILE A O 1
ATOM 1572 N N . GLY A 1 197 ? -33.027 -3.617 5.926 1.00 80.69 197 GLY A N 1
ATOM 1573 C CA . GLY A 1 197 ? -34.373 -4.083 5.575 1.00 80.69 197 GLY A CA 1
ATOM 1574 C C . GLY A 1 197 ? -34.445 -5.516 5.025 1.00 80.69 197 GLY A C 1
ATOM 1575 O O . GLY A 1 197 ? -35.510 -5.941 4.581 1.00 80.69 197 GLY A O 1
ATOM 1576 N N . ASP A 1 198 ? -33.348 -6.283 5.055 1.00 84.81 198 ASP A N 1
ATOM 1577 C CA . ASP A 1 198 ? -33.342 -7.722 4.760 1.00 84.81 198 ASP A CA 1
ATOM 1578 C C . ASP A 1 198 ? -33.078 -8.529 6.031 1.00 84.81 198 ASP A C 1
ATOM 1580 O O . ASP A 1 198 ? -31.937 -8.822 6.376 1.00 84.81 198 ASP A O 1
ATOM 1584 N N . ALA A 1 199 ? -34.151 -8.904 6.723 1.00 87.19 199 ALA A N 1
ATOM 1585 C CA . ALA A 1 199 ? -34.074 -9.654 7.970 1.00 87.19 199 ALA A CA 1
ATOM 1586 C C . ALA A 1 199 ? -33.293 -10.975 7.817 1.00 87.19 199 ALA A C 1
ATOM 1588 O O . ALA A 1 199 ? -32.439 -11.303 8.639 1.00 87.19 199 ALA A O 1
ATOM 1589 N N . ARG A 1 200 ? -33.527 -11.732 6.736 1.00 86.81 200 ARG A N 1
ATOM 1590 C CA . ARG A 1 200 ? -32.876 -13.035 6.545 1.00 86.81 200 ARG A CA 1
ATOM 1591 C C . ARG A 1 200 ? -31.387 -12.878 6.250 1.00 86.81 200 ARG A C 1
ATOM 1593 O O . ARG A 1 200 ? -30.583 -13.601 6.830 1.00 86.81 200 ARG A O 1
ATOM 1600 N N . GLY A 1 201 ? -31.034 -11.939 5.371 1.00 87.56 201 GLY A N 1
ATOM 1601 C CA . GLY A 1 201 ? -29.634 -11.622 5.088 1.00 87.56 201 GLY A CA 1
ATOM 1602 C C . GLY A 1 201 ? -28.906 -11.102 6.327 1.00 87.56 201 GLY A C 1
ATOM 1603 O O . GLY A 1 201 ? -27.777 -11.508 6.591 1.00 87.56 201 GLY A O 1
ATOM 1604 N N . LEU A 1 202 ? -29.581 -10.270 7.126 1.00 89.94 202 LEU A N 1
ATOM 1605 C CA . LEU A 1 202 ? -29.012 -9.686 8.334 1.00 89.94 202 LEU A CA 1
ATOM 1606 C C . LEU A 1 202 ? -28.712 -10.736 9.398 1.00 89.94 202 LEU A C 1
ATOM 1608 O O . LEU A 1 202 ? -27.617 -10.739 9.958 1.00 89.94 202 LEU A O 1
ATOM 1612 N N . ARG A 1 203 ? -29.652 -11.661 9.622 1.00 91.56 203 ARG A N 1
ATOM 1613 C CA . ARG A 1 203 ? -29.440 -12.812 10.499 1.00 91.56 203 ARG A CA 1
ATOM 1614 C C . ARG A 1 203 ? -28.181 -13.574 10.091 1.00 91.56 203 ARG A C 1
ATOM 1616 O O . ARG A 1 203 ? -27.274 -13.718 10.898 1.00 91.56 203 ARG A O 1
ATOM 1623 N N . SER A 1 204 ? -28.099 -14.009 8.831 1.00 90.38 204 SER A N 1
ATOM 1624 C CA . SER A 1 204 ? -26.949 -14.783 8.353 1.00 90.38 204 SER A CA 1
ATOM 1625 C C . SER A 1 204 ? -25.626 -14.019 8.464 1.00 90.38 204 SER A C 1
ATOM 1627 O O . SER A 1 204 ? -24.603 -14.633 8.748 1.00 90.38 204 SER A O 1
ATOM 1629 N N . ALA A 1 205 ? -25.632 -12.697 8.263 1.00 89.94 205 ALA A N 1
ATOM 1630 C CA . ALA A 1 205 ? -24.435 -11.869 8.385 1.00 89.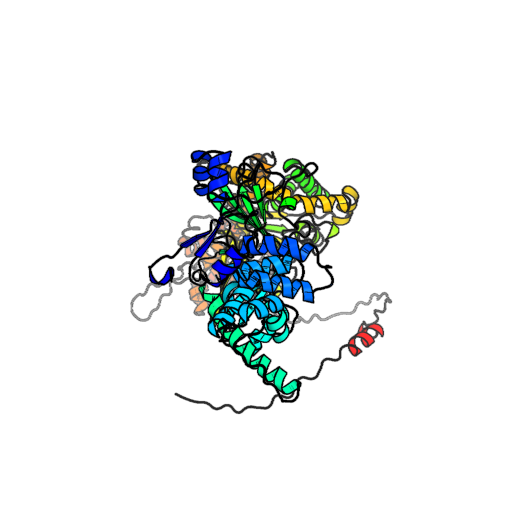94 205 ALA A CA 1
ATOM 1631 C C . ALA A 1 205 ? -23.933 -11.762 9.836 1.00 89.94 205 ALA A C 1
ATOM 1633 O O . ALA A 1 205 ? -22.735 -11.915 10.069 1.00 89.94 205 ALA A O 1
ATOM 1634 N N . ILE A 1 206 ? -24.833 -11.540 10.803 1.00 90.56 206 ILE A N 1
ATOM 1635 C CA . ILE A 1 206 ? -24.480 -11.474 12.231 1.00 90.56 206 ILE A CA 1
ATOM 1636 C C . ILE A 1 206 ? -24.022 -12.845 12.727 1.00 90.56 206 ILE A C 1
ATOM 1638 O O . ILE A 1 206 ? -22.957 -12.944 13.328 1.00 90.56 206 ILE A O 1
ATOM 1642 N N . GLU A 1 207 ? -24.765 -13.910 12.413 1.00 92.62 207 GLU A N 1
ATOM 1643 C CA . GLU A 1 207 ? -24.421 -15.266 12.856 1.00 92.62 207 GLU A CA 1
ATOM 1644 C C . GLU A 1 207 ? -23.050 -15.711 12.321 1.00 92.62 207 GLU A C 1
ATOM 1646 O O . GLU A 1 207 ? -22.250 -16.300 13.048 1.00 92.62 207 GLU A O 1
ATOM 1651 N N . ALA A 1 208 ? -22.732 -15.372 11.066 1.00 90.00 208 ALA A N 1
ATOM 1652 C CA . ALA A 1 208 ? -21.427 -15.661 10.475 1.00 90.00 208 ALA A CA 1
ATOM 1653 C C . ALA A 1 208 ? -20.287 -14.823 11.077 1.00 90.00 208 ALA A C 1
ATOM 1655 O O . ALA A 1 208 ? -19.157 -15.303 11.159 1.00 90.00 208 ALA A O 1
ATOM 1656 N N . ALA A 1 209 ? -20.554 -13.574 11.469 1.00 89.06 209 ALA A N 1
ATOM 1657 C CA . ALA A 1 209 ? -19.547 -12.687 12.046 1.00 89.06 209 ALA A CA 1
ATOM 1658 C C . ALA A 1 209 ? -19.229 -13.033 13.507 1.00 89.06 209 ALA A C 1
ATOM 1660 O O . ALA A 1 209 ? -18.059 -13.038 13.888 1.00 89.06 209 ALA A O 1
ATOM 1661 N N . GLU A 1 210 ? -20.263 -13.336 14.292 1.00 88.69 210 GLU A N 1
ATOM 1662 C CA . GLU A 1 210 ? -20.180 -13.602 15.731 1.00 88.69 210 GLU A CA 1
ATOM 1663 C C . GLU A 1 210 ? -19.925 -15.084 16.048 1.00 88.69 210 GLU A C 1
ATOM 1665 O O . GLU A 1 210 ? -19.518 -15.419 17.158 1.00 88.69 210 GLU A O 1
ATOM 1670 N N . GLY A 1 211 ? -20.155 -15.987 15.088 1.00 88.56 211 GLY A N 1
ATOM 1671 C CA . GLY A 1 211 ? -19.957 -17.429 15.265 1.00 88.56 211 GLY A CA 1
ATOM 1672 C C . GLY A 1 211 ? -20.999 -18.101 16.165 1.00 88.56 211 GLY A C 1
ATOM 1673 O O . GLY A 1 211 ? -20.758 -19.205 16.651 1.00 88.56 211 GLY A O 1
ATOM 1674 N N . LYS A 1 212 ? -22.146 -17.453 16.387 1.00 89.31 212 LYS A N 1
ATOM 1675 C CA . LYS A 1 212 ? -23.266 -17.941 17.205 1.00 89.31 212 LYS A CA 1
ATOM 1676 C C . LYS A 1 212 ? -24.602 -17.604 16.565 1.00 89.31 212 LYS A C 1
ATOM 1678 O O . LYS A 1 212 ? -24.679 -16.681 15.758 1.00 89.31 212 LYS A O 1
ATOM 1683 N N . ASP A 1 213 ? -25.644 -18.358 16.909 1.00 89.94 213 ASP A N 1
ATOM 1684 C CA . ASP A 1 213 ? -26.985 -18.062 16.411 1.00 89.94 213 ASP A CA 1
ATOM 1685 C C . ASP A 1 213 ? -27.518 -16.730 16.978 1.00 89.94 213 ASP A C 1
ATOM 1687 O O . ASP A 1 213 ? -27.045 -16.225 18.002 1.00 89.94 213 ASP A O 1
ATOM 1691 N N . LEU A 1 214 ? -28.489 -16.127 16.287 1.00 88.56 214 LEU A N 1
ATOM 1692 C CA . LEU A 1 214 ? -29.017 -14.817 16.674 1.00 88.56 214 LEU A CA 1
ATOM 1693 C C . LEU A 1 214 ? -29.685 -14.831 18.059 1.00 88.56 214 LEU A C 1
ATOM 1695 O O . LEU A 1 214 ? -29.655 -13.819 18.758 1.00 88.56 214 LEU A O 1
ATOM 1699 N N . LEU A 1 215 ? -30.291 -15.952 18.456 1.00 87.38 215 LEU A N 1
ATOM 1700 C CA . LEU A 1 215 ? -30.926 -16.063 19.763 1.00 87.38 215 LEU A CA 1
ATOM 1701 C C . LEU A 1 215 ? -29.858 -16.054 20.863 1.00 87.38 215 LEU A C 1
ATOM 1703 O O . LEU A 1 215 ? -29.958 -15.256 21.788 1.00 87.38 215 LEU A O 1
ATOM 1707 N N . ALA A 1 216 ? -28.810 -16.862 20.722 1.00 86.31 216 ALA A N 1
ATOM 1708 C CA . ALA A 1 216 ? -27.657 -16.901 21.611 1.00 86.31 216 ALA A CA 1
ATOM 1709 C C . ALA A 1 216 ? -26.967 -15.534 21.695 1.00 86.31 216 ALA A C 1
ATOM 1711 O O . ALA A 1 216 ? -26.658 -15.080 22.791 1.00 86.31 216 ALA A O 1
ATOM 1712 N N . PHE A 1 217 ? -26.808 -14.825 20.571 1.00 89.31 217 PHE A N 1
ATOM 1713 C CA . PHE A 1 217 ? -26.307 -13.446 20.572 1.00 89.31 217 PHE A CA 1
ATOM 1714 C C . PHE A 1 217 ? -27.150 -12.537 21.476 1.00 89.31 217 PHE A C 1
ATOM 1716 O O . PHE A 1 217 ? -26.616 -11.841 22.336 1.00 89.31 217 PHE A O 1
ATOM 1723 N N . VAL A 1 218 ? -28.478 -12.568 21.342 1.00 88.06 218 VAL A N 1
ATOM 1724 C CA . VAL A 1 218 ? -29.354 -11.746 22.188 1.00 88.06 218 VAL A CA 1
ATOM 1725 C C . VAL A 1 218 ? -29.273 -12.168 23.655 1.00 88.06 218 VAL A C 1
ATOM 1727 O O . VAL A 1 218 ? -29.092 -11.312 24.516 1.00 88.06 218 VAL A O 1
ATOM 1730 N N . LEU A 1 219 ? -29.360 -13.464 23.955 1.00 84.62 219 LEU A N 1
ATOM 1731 C CA . LEU A 1 219 ? -29.383 -13.970 25.331 1.00 84.62 219 LEU A CA 1
ATOM 1732 C C . LEU A 1 219 ? -28.062 -13.731 26.075 1.00 84.62 219 LEU A C 1
ATOM 1734 O O . LEU A 1 219 ? -28.065 -13.304 27.229 1.00 84.62 219 LEU A O 1
ATOM 1738 N N . GLU A 1 220 ? -26.934 -13.998 25.421 1.00 85.19 220 GLU A N 1
ATOM 1739 C CA . GLU A 1 220 ? -25.611 -13.955 26.046 1.00 85.19 220 GLU A CA 1
ATOM 1740 C C . GLU A 1 220 ? -25.005 -12.552 26.056 1.00 85.19 220 GLU A C 1
ATOM 1742 O O . GLU A 1 220 ? -24.295 -12.208 27.002 1.00 85.19 220 GLU A O 1
ATOM 1747 N N . ASP A 1 221 ? -25.266 -11.742 25.023 1.00 85.19 221 ASP A N 1
ATOM 1748 C CA . ASP A 1 221 ? -24.579 -10.460 24.831 1.00 85.19 221 ASP A CA 1
ATOM 1749 C C . ASP A 1 221 ? -25.440 -9.235 25.127 1.00 85.19 221 ASP A C 1
ATOM 1751 O O . ASP A 1 221 ? -24.917 -8.208 25.559 1.00 85.19 221 ASP A O 1
ATOM 1755 N N . VAL A 1 222 ? -26.743 -9.312 24.845 1.00 86.62 222 VAL A N 1
ATOM 1756 C CA . VAL A 1 222 ? -27.669 -8.174 24.978 1.00 86.62 222 VAL A CA 1
ATOM 1757 C C . VAL A 1 222 ? -28.500 -8.276 26.261 1.00 86.62 222 VAL A C 1
ATOM 1759 O O . VAL A 1 222 ? -28.751 -7.259 26.913 1.00 86.62 222 VAL A O 1
ATOM 1762 N N . GLY A 1 223 ? -28.908 -9.493 26.626 1.00 82.12 223 GLY A N 1
ATOM 1763 C CA . GLY A 1 223 ? -29.860 -9.791 27.696 1.00 82.12 223 GLY A CA 1
ATOM 1764 C C . GLY A 1 223 ? -31.314 -9.765 27.217 1.00 82.12 223 GLY A C 1
ATOM 1765 O O . GLY A 1 223 ? -31.665 -8.992 26.322 1.00 82.12 223 GLY A O 1
ATOM 1766 N N . GLU A 1 224 ? -32.168 -10.606 27.808 1.00 81.81 224 GLU A N 1
ATOM 1767 C CA . GLU A 1 224 ? -33.590 -10.674 27.441 1.00 81.81 224 GLU A CA 1
ATOM 1768 C C . GLU A 1 224 ? -34.329 -9.366 27.787 1.00 81.81 224 GLU A C 1
ATOM 1770 O O . GLU A 1 224 ? -33.989 -8.695 28.766 1.00 81.81 224 GLU A O 1
ATOM 1775 N N . PRO A 1 225 ? -35.344 -8.982 26.992 1.00 80.31 225 PRO A N 1
ATOM 1776 C CA . PRO A 1 225 ? -36.183 -7.837 27.307 1.00 80.31 225 PRO A CA 1
ATOM 1777 C C . PRO A 1 225 ? -37.085 -8.118 28.516 1.00 80.31 225 PRO A C 1
ATOM 1779 O O . PRO A 1 225 ? -37.883 -9.055 28.497 1.00 80.31 225 PRO A O 1
ATOM 1782 N N . GLY A 1 226 ? -37.029 -7.259 29.538 1.00 70.44 226 GLY A N 1
ATOM 1783 C CA . GLY A 1 226 ? -37.839 -7.412 30.761 1.00 70.44 226 GLY A CA 1
ATOM 1784 C C . GLY A 1 226 ? -39.353 -7.226 30.557 1.00 70.44 226 GLY A C 1
ATOM 1785 O O . GLY A 1 226 ? -40.158 -7.716 31.345 1.00 70.44 226 GLY A O 1
ATOM 1786 N N . PHE A 1 227 ? -39.761 -6.557 29.472 1.00 74.25 227 PHE A N 1
ATOM 1787 C CA . PHE A 1 227 ? -41.166 -6.273 29.150 1.00 74.25 227 PHE A CA 1
ATOM 1788 C C . PHE A 1 227 ? -41.895 -7.423 28.439 1.00 74.25 227 PHE A C 1
ATOM 1790 O O . PHE A 1 227 ? -43.109 -7.343 28.230 1.00 74.25 227 PHE A O 1
ATOM 1797 N N . GLU A 1 228 ? -41.190 -8.483 28.034 1.00 68.62 228 GLU A N 1
ATOM 1798 C CA . GLU A 1 228 ? -41.834 -9.660 27.461 1.00 68.62 228 GLU A CA 1
ATOM 1799 C C . GLU A 1 228 ? -42.279 -10.621 28.568 1.00 68.62 228 GLU A C 1
ATOM 1801 O O . GLU A 1 228 ? -41.441 -11.188 29.269 1.00 68.62 228 GLU A O 1
ATOM 1806 N N . PRO A 1 229 ? -43.591 -10.869 28.743 1.00 55.53 229 PRO A N 1
ATOM 1807 C CA . PRO A 1 229 ? -44.033 -11.870 29.697 1.00 55.53 229 PRO A CA 1
ATOM 1808 C C . PRO A 1 229 ? -43.562 -13.248 29.224 1.00 55.53 229 PRO A C 1
ATOM 1810 O O . PRO A 1 229 ? -43.960 -13.715 28.156 1.00 55.53 229 PRO A O 1
ATOM 1813 N N . VAL A 1 230 ? -42.756 -13.929 30.043 1.00 54.25 230 VAL A N 1
ATOM 1814 C CA . VAL A 1 230 ? -42.391 -15.338 29.844 1.00 54.25 230 VAL A CA 1
ATOM 1815 C C . VAL A 1 230 ? -43.653 -16.189 30.020 1.00 54.25 230 VAL A C 1
ATOM 1817 O O . VAL A 1 230 ? -43.959 -16.687 31.100 1.00 54.25 230 VAL A O 1
ATOM 1820 N N . ARG A 1 231 ? -44.456 -16.311 28.963 1.00 48.78 231 ARG A N 1
ATOM 1821 C CA . ARG A 1 231 ? -45.583 -17.242 28.884 1.00 48.78 231 ARG A CA 1
ATOM 1822 C C . ARG A 1 231 ? -45.486 -18.007 27.582 1.00 48.78 231 ARG A C 1
ATOM 1824 O O . ARG A 1 231 ? -46.121 -17.657 26.597 1.00 48.78 231 ARG A O 1
ATOM 1831 N N . PHE A 1 232 ? -44.704 -19.074 27.612 1.00 50.31 232 PHE A N 1
ATOM 1832 C CA . PHE A 1 232 ? -44.665 -20.043 26.532 1.00 50.31 232 PHE A CA 1
ATOM 1833 C C . PHE A 1 232 ? -45.083 -21.397 27.111 1.00 50.31 232 PHE A C 1
ATOM 1835 O O . PHE A 1 232 ? -44.351 -22.009 27.881 1.00 50.31 232 PHE A O 1
ATOM 1842 N N . HIS A 1 233 ? -46.315 -21.807 26.805 1.00 45.69 233 HIS A N 1
ATOM 1843 C CA . HIS A 1 233 ? -46.888 -23.114 27.156 1.00 45.69 233 HIS A CA 1
ATOM 1844 C C . HIS A 1 233 ? -46.998 -24.032 25.916 1.00 45.69 233 HIS A C 1
ATOM 1846 O O . HIS A 1 233 ? -47.807 -24.955 25.904 1.00 45.69 233 HIS A O 1
ATOM 1852 N N . GLU A 1 234 ? -46.210 -23.774 24.869 1.00 51.09 234 GLU A N 1
ATOM 1853 C CA . GLU A 1 234 ? -46.224 -24.508 23.592 1.00 51.09 234 GLU A CA 1
ATOM 1854 C C . GLU A 1 234 ? -44.925 -25.312 23.386 1.00 51.09 234 GLU A C 1
ATOM 1856 O O . GLU A 1 234 ? -43.952 -25.108 24.112 1.00 51.09 234 GLU A O 1
ATOM 1861 N N . GLU A 1 235 ? -44.922 -26.246 22.424 1.00 55.72 235 GLU A N 1
ATOM 1862 C CA . GLU A 1 235 ? -43.768 -27.094 22.071 1.00 55.72 235 GLU A CA 1
ATOM 1863 C C . GLU A 1 235 ? -42.489 -26.256 21.841 1.00 55.72 235 GLU A C 1
ATOM 1865 O O . GLU A 1 235 ? -42.528 -25.237 21.145 1.00 55.72 235 GLU A O 1
ATOM 1870 N N . GLU A 1 236 ? -41.357 -26.693 22.414 1.00 61.66 236 GLU A N 1
ATOM 1871 C CA . GLU A 1 236 ? -40.093 -25.929 22.506 1.00 61.66 236 GLU A CA 1
ATOM 1872 C C . GLU A 1 236 ? -39.618 -25.345 21.158 1.00 61.66 236 GLU A C 1
ATOM 1874 O O . GLU A 1 236 ? -39.147 -24.205 21.108 1.00 61.66 236 GLU A O 1
ATOM 1879 N N . ASP A 1 237 ? -39.821 -26.067 20.051 1.00 60.72 237 ASP A N 1
ATOM 1880 C CA . ASP A 1 237 ? -39.394 -25.648 18.708 1.00 60.72 237 ASP A CA 1
ATOM 1881 C C . ASP A 1 237 ? -40.224 -24.484 18.131 1.00 60.72 237 ASP A C 1
ATOM 1883 O O . ASP A 1 237 ? -39.684 -23.598 17.460 1.00 60.72 237 ASP A O 1
ATOM 1887 N N . GLN A 1 238 ? -41.539 -24.444 18.386 1.00 66.25 238 GLN A N 1
ATOM 1888 C CA . GLN A 1 238 ? -42.395 -23.346 17.908 1.00 66.25 238 GLN A CA 1
ATOM 1889 C C . GLN A 1 238 ? -42.124 -22.059 18.688 1.00 66.25 238 GLN A C 1
ATOM 1891 O O . GLN A 1 238 ? -42.056 -20.976 18.102 1.00 66.25 238 GLN A O 1
ATOM 1896 N N . VAL A 1 239 ? -41.889 -22.190 19.992 1.00 69.38 239 VAL A N 1
ATOM 1897 C CA . VAL A 1 239 ? -41.503 -21.089 20.880 1.00 69.38 239 VAL A CA 1
ATOM 1898 C C . VAL A 1 239 ? -40.159 -20.491 20.459 1.00 69.38 239 VAL A C 1
ATOM 1900 O O . VAL A 1 239 ? -40.011 -19.267 20.414 1.00 69.38 239 VAL A O 1
ATOM 1903 N N . TYR A 1 240 ? -39.194 -21.339 20.092 1.00 74.31 240 TYR A N 1
ATOM 1904 C CA . TYR A 1 240 ? -37.894 -20.906 19.582 1.00 74.31 240 TYR A CA 1
ATOM 1905 C C . TYR A 1 240 ? -38.031 -20.061 18.308 1.00 74.31 240 TYR A C 1
ATOM 1907 O O . TYR A 1 240 ? -37.4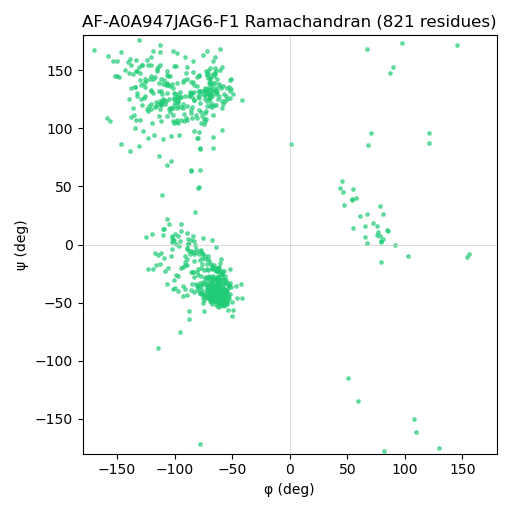84 -18.958 18.236 1.00 74.31 240 TYR A O 1
ATOM 1915 N N . LEU A 1 241 ? -38.792 -20.537 17.314 1.00 76.06 241 LEU A N 1
ATOM 1916 C CA . LEU A 1 241 ? -38.979 -19.819 16.048 1.00 76.06 241 LEU A CA 1
ATOM 1917 C C . LEU A 1 241 ? -39.687 -18.473 16.240 1.00 76.06 241 LEU A C 1
ATOM 1919 O O . LEU A 1 241 ? -39.262 -17.477 15.654 1.00 76.06 241 LEU A O 1
ATOM 1923 N N . GLN A 1 242 ? -40.712 -18.420 17.095 1.00 79.06 242 GLN A N 1
ATOM 1924 C CA . GLN A 1 242 ? -41.423 -17.177 17.409 1.00 79.06 242 GLN A CA 1
ATOM 1925 C C . GLN A 1 242 ? -40.506 -16.148 18.092 1.00 79.06 242 GLN A C 1
ATOM 1927 O O . GLN A 1 242 ? -40.484 -14.980 17.695 1.00 79.06 242 GLN A O 1
ATOM 1932 N N . ARG A 1 243 ? -39.706 -16.574 19.082 1.00 80.06 243 ARG A N 1
ATOM 1933 C CA . ARG A 1 243 ? -38.714 -15.712 19.754 1.00 80.06 243 ARG A CA 1
ATOM 1934 C C . ARG A 1 243 ? -37.677 -15.177 18.772 1.00 80.06 243 ARG A C 1
ATOM 1936 O O . ARG A 1 243 ? -37.384 -13.984 18.756 1.00 80.06 243 ARG A O 1
ATOM 1943 N N . LEU A 1 244 ? -37.156 -16.054 17.920 1.00 83.81 244 LEU A N 1
ATOM 1944 C CA . LEU A 1 244 ? -36.151 -15.710 16.925 1.00 83.81 244 LEU A CA 1
ATOM 1945 C C . LEU A 1 244 ? -36.664 -14.689 15.902 1.00 83.81 244 LEU A C 1
ATOM 1947 O O . LEU A 1 244 ? -35.959 -13.726 15.600 1.00 83.81 244 LEU A O 1
ATOM 1951 N N . GLU A 1 245 ? -37.880 -14.867 15.377 1.00 85.69 245 GLU A N 1
ATOM 1952 C CA . GLU A 1 245 ? -38.489 -13.905 14.450 1.00 85.69 245 GLU A CA 1
ATOM 1953 C C . GLU A 1 245 ? -38.689 -12.534 15.101 1.00 85.69 245 GLU A C 1
ATOM 1955 O O . GLU A 1 245 ? -38.428 -11.508 14.469 1.00 85.69 245 GLU A O 1
ATOM 1960 N N . LYS A 1 246 ? -39.103 -12.507 16.370 1.00 86.56 246 LYS A N 1
ATOM 1961 C CA . LYS A 1 246 ? -39.321 -11.265 17.112 1.00 86.56 246 LYS A CA 1
ATOM 1962 C C . LYS A 1 246 ? -38.016 -10.525 17.398 1.00 86.56 246 LYS A C 1
ATOM 1964 O O . LYS A 1 246 ? -37.892 -9.346 17.074 1.00 86.56 246 LYS A O 1
ATOM 1969 N N . TYR A 1 247 ? -37.002 -11.218 17.911 1.00 89.19 247 TYR A N 1
ATOM 1970 C CA . TYR A 1 247 ? -35.679 -10.627 18.126 1.00 89.19 247 TYR A CA 1
ATOM 1971 C C . TYR A 1 247 ? -35.043 -10.144 16.826 1.00 89.19 247 TYR A C 1
ATOM 1973 O O . TYR A 1 247 ? -34.420 -9.082 16.799 1.00 89.19 247 TYR A O 1
ATOM 1981 N N . LEU A 1 248 ? -35.274 -10.846 15.717 1.00 90.56 248 LEU A N 1
ATOM 1982 C CA . LEU A 1 248 ? -34.822 -10.392 14.412 1.00 90.56 248 LEU A CA 1
ATOM 1983 C C . LEU A 1 248 ? -35.449 -9.049 14.001 1.00 90.56 248 LEU A C 1
ATOM 1985 O O . LEU A 1 248 ? -34.755 -8.220 13.412 1.00 90.56 248 LEU A O 1
ATOM 1989 N N . GLN A 1 249 ? -36.713 -8.781 14.342 1.00 89.81 249 GLN A N 1
ATOM 1990 C CA . GLN A 1 249 ? -37.332 -7.470 14.093 1.00 89.81 249 GLN A CA 1
ATOM 1991 C C . GLN A 1 249 ? -36.628 -6.350 14.876 1.00 89.81 249 GLN A C 1
ATOM 1993 O O . GLN A 1 249 ? -36.342 -5.292 14.308 1.00 89.81 249 GLN A O 1
ATOM 1998 N N . TYR A 1 250 ? -36.271 -6.597 16.141 1.00 91.56 250 TYR A N 1
ATOM 1999 C CA . TYR A 1 250 ? -35.517 -5.638 16.956 1.00 91.56 250 TYR A CA 1
ATOM 2000 C C . TYR A 1 250 ? -34.108 -5.390 16.424 1.00 91.56 250 TYR A C 1
ATOM 2002 O O . TYR A 1 250 ? -33.660 -4.245 16.361 1.00 91.56 250 TYR A O 1
ATOM 2010 N N . VAL A 1 251 ? -33.438 -6.440 15.952 1.00 91.38 251 VAL A N 1
ATOM 2011 C CA . VAL A 1 251 ? -32.118 -6.339 15.319 1.00 91.38 251 VAL A CA 1
ATOM 2012 C C . VAL A 1 251 ? -32.184 -5.541 14.010 1.00 91.38 251 VAL A C 1
ATOM 2014 O O . VAL A 1 251 ? -31.321 -4.698 13.769 1.00 91.38 251 VAL A O 1
ATOM 2017 N N . VAL A 1 252 ? -33.228 -5.712 13.190 1.00 90.81 252 VAL A N 1
ATOM 2018 C CA . VAL A 1 252 ? -33.446 -4.890 11.981 1.00 90.81 252 VAL A CA 1
ATOM 2019 C C . VAL A 1 252 ? -33.613 -3.406 12.333 1.00 90.81 252 VAL A C 1
ATOM 2021 O O . VAL A 1 252 ? -33.036 -2.539 11.663 1.00 90.81 252 VAL A O 1
ATOM 2024 N N . ALA A 1 253 ? -34.364 -3.095 13.394 1.00 89.81 253 ALA A N 1
ATOM 2025 C CA . ALA A 1 253 ? -34.516 -1.723 13.879 1.00 89.81 253 ALA A CA 1
ATOM 2026 C C . ALA A 1 253 ? -33.185 -1.148 14.401 1.00 89.81 253 ALA A C 1
ATOM 2028 O O . ALA A 1 253 ? -32.826 -0.019 14.062 1.00 89.81 253 ALA A O 1
ATOM 2029 N N . ALA A 1 254 ? -32.415 -1.941 15.151 1.00 90.38 254 ALA A N 1
ATOM 2030 C CA . ALA A 1 254 ? -31.112 -1.548 15.684 1.00 90.38 254 ALA A CA 1
ATOM 2031 C C . ALA A 1 254 ? -30.083 -1.268 14.576 1.00 90.38 254 ALA A C 1
ATOM 2033 O O . ALA A 1 254 ? -29.417 -0.232 14.575 1.00 90.38 254 ALA A O 1
ATOM 2034 N N . VAL A 1 255 ? -30.011 -2.132 13.560 1.00 89.94 255 VAL A N 1
ATOM 2035 C CA . VAL A 1 255 ? -29.142 -1.920 12.390 1.00 89.94 255 VAL A CA 1
ATOM 2036 C C . VAL A 1 255 ? -29.541 -0.678 11.611 1.00 89.94 255 VAL A C 1
ATOM 2038 O O . VAL A 1 255 ? -28.676 0.055 11.145 1.00 89.94 255 VAL A O 1
ATOM 2041 N N . SER A 1 256 ? -30.832 -0.364 11.529 1.00 86.94 256 SER A N 1
ATOM 2042 C CA . SER A 1 256 ? -31.275 0.893 10.917 1.00 86.94 256 SER A CA 1
ATOM 2043 C C . SER A 1 256 ? -30.779 2.127 11.693 1.00 86.94 256 SER A C 1
ATOM 2045 O O . SER A 1 256 ? -30.492 3.155 11.076 1.00 86.94 256 SER A O 1
ATOM 2047 N N . ASN A 1 257 ? -30.609 2.026 13.018 1.00 86.19 257 ASN A N 1
ATOM 2048 C CA . ASN A 1 257 ? -30.083 3.100 13.868 1.00 86.19 257 ASN A CA 1
ATOM 2049 C C . ASN A 1 257 ? -28.550 3.235 13.827 1.00 86.19 257 ASN A C 1
ATOM 2051 O O . ASN A 1 257 ? -28.048 4.347 13.996 1.00 86.19 257 ASN A O 1
ATOM 2055 N N . LEU A 1 258 ? -27.815 2.155 13.532 1.00 83.69 258 LEU A N 1
ATOM 2056 C CA . LEU A 1 258 ? -26.346 2.143 13.409 1.00 83.69 258 LEU A CA 1
ATOM 2057 C C . LEU A 1 258 ? -25.806 3.175 12.404 1.00 83.69 258 LEU A C 1
ATOM 2059 O O . LEU A 1 258 ? -24.737 3.742 12.611 1.00 83.69 258 LEU A O 1
ATOM 2063 N N . GLY A 1 259 ? -26.543 3.456 11.327 1.00 70.94 259 GLY A N 1
ATOM 2064 C CA . GLY A 1 259 ? -26.102 4.389 10.285 1.00 70.94 259 GLY A CA 1
ATOM 2065 C C . GLY A 1 259 ? -26.176 5.873 10.647 1.00 70.94 259 GLY A C 1
ATOM 2066 O O . GLY A 1 259 ? -25.683 6.695 9.877 1.00 70.94 259 GLY A O 1
ATOM 2067 N N . ARG A 1 260 ? -26.769 6.253 11.790 1.00 69.06 260 ARG A N 1
ATOM 2068 C CA . ARG A 1 260 ? -26.934 7.672 12.176 1.00 69.06 260 ARG A CA 1
ATOM 2069 C C . ARG A 1 260 ? -25.608 8.384 12.471 1.00 69.06 260 ARG A C 1
ATOM 2071 O O . ARG A 1 260 ? -25.564 9.607 12.419 1.00 69.06 260 ARG A O 1
ATOM 2078 N N . SER A 1 261 ? -24.545 7.635 12.759 1.00 59.84 261 SER A N 1
ATOM 2079 C CA . SER A 1 261 ? -23.196 8.143 13.044 1.00 59.84 261 SER A CA 1
ATOM 2080 C C . SER A 1 261 ? -22.258 8.123 11.829 1.00 59.84 261 SER A C 1
ATOM 2082 O O . SER A 1 261 ? -21.065 8.396 11.966 1.00 59.84 261 SER A O 1
ATOM 2084 N N . LEU A 1 262 ? -22.767 7.803 10.633 1.00 66.38 262 LEU A N 1
ATOM 2085 C CA . LEU A 1 262 ? -21.946 7.770 9.428 1.00 66.38 262 LEU A CA 1
ATOM 2086 C C . LEU A 1 262 ? -21.485 9.179 9.036 1.00 66.38 262 LEU A C 1
ATOM 2088 O O . L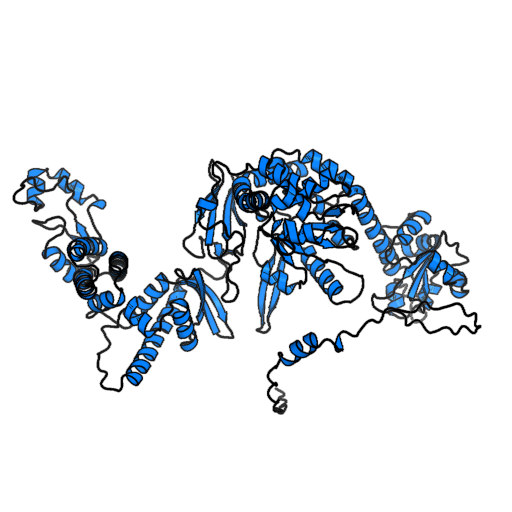EU A 1 262 ? -22.312 10.085 8.901 1.00 66.38 262 LEU A O 1
ATOM 2092 N N . PRO A 1 263 ? -20.181 9.374 8.777 1.00 60.06 263 PRO A N 1
ATOM 2093 C CA . PRO A 1 263 ? -19.729 10.612 8.178 1.00 60.06 263 PRO A CA 1
ATOM 2094 C C . PRO A 1 263 ? -20.317 10.745 6.755 1.00 60.06 263 PRO A C 1
ATOM 2096 O O . PRO A 1 263 ? -20.600 9.729 6.108 1.00 60.06 263 PRO A O 1
ATOM 2099 N N . PRO A 1 264 ? -20.522 11.979 6.254 1.00 61.59 264 PRO A N 1
ATOM 2100 C CA . PRO A 1 264 ? -21.117 12.217 4.941 1.00 61.59 264 PRO A CA 1
ATOM 2101 C C . PRO A 1 264 ? -20.411 11.428 3.834 1.00 61.59 264 PRO A C 1
ATOM 2103 O O . PRO A 1 264 ? -19.184 11.306 3.829 1.00 61.59 264 PRO A O 1
ATOM 2106 N N . ALA A 1 265 ? -21.176 10.908 2.872 1.00 56.84 265 ALA A N 1
ATOM 2107 C CA . ALA A 1 265 ? -20.619 10.169 1.743 1.00 56.84 265 ALA A CA 1
ATOM 2108 C C . ALA A 1 265 ? -19.510 10.985 1.047 1.00 56.84 265 ALA A C 1
ATOM 2110 O O . ALA A 1 265 ? -19.723 12.133 0.664 1.00 56.84 265 ALA A O 1
ATOM 2111 N N . GLY A 1 266 ? -18.322 10.389 0.894 1.00 58.53 266 GLY A N 1
ATOM 2112 C CA . GLY A 1 266 ? -17.165 11.026 0.253 1.00 58.53 266 GLY A CA 1
ATOM 2113 C C . GLY A 1 266 ? -16.208 11.784 1.182 1.00 58.53 266 GLY A C 1
ATOM 2114 O O . GLY A 1 266 ? -15.194 12.275 0.699 1.00 58.53 266 GLY A O 1
ATOM 2115 N N . SER A 1 267 ? -16.460 11.848 2.494 1.00 66.56 267 SER A N 1
ATOM 2116 C CA . SER A 1 267 ? -15.544 12.510 3.442 1.00 66.56 267 SER A CA 1
ATOM 2117 C C . SER A 1 267 ? -14.308 11.681 3.820 1.00 66.56 267 SER A C 1
ATOM 2119 O O . SER A 1 267 ? -13.373 12.219 4.410 1.00 66.56 267 SER A O 1
ATOM 2121 N N . VAL A 1 268 ? -14.299 10.380 3.501 1.00 75.88 268 VAL A N 1
ATOM 2122 C CA . VAL A 1 268 ? -13.227 9.447 3.874 1.00 75.88 268 VAL A CA 1
ATOM 2123 C C . VAL A 1 268 ? -12.453 8.998 2.638 1.00 75.88 268 VAL A C 1
ATOM 2125 O O . VAL A 1 268 ? -12.998 8.346 1.742 1.00 75.88 268 VAL A O 1
ATOM 2128 N N . ARG A 1 269 ? -11.149 9.282 2.611 1.00 86.06 269 ARG A N 1
ATOM 2129 C CA . ARG A 1 269 ? -10.223 8.764 1.598 1.00 86.06 269 ARG A CA 1
ATOM 2130 C C . ARG A 1 269 ? -9.939 7.288 1.883 1.00 86.06 269 ARG A C 1
ATOM 2132 O O . ARG A 1 269 ? -9.242 6.967 2.842 1.00 86.06 269 ARG A O 1
ATOM 2139 N N . ALA A 1 270 ? -10.470 6.383 1.057 1.00 87.25 270 ALA A N 1
ATOM 2140 C CA . ALA A 1 270 ? -10.195 4.954 1.218 1.00 87.25 270 ALA A CA 1
ATOM 2141 C C . ALA A 1 270 ? -8.796 4.579 0.695 1.00 87.25 270 ALA A C 1
ATOM 2143 O O . ALA A 1 270 ? -8.452 4.937 -0.435 1.00 87.25 270 ALA A O 1
ATOM 2144 N N . LEU A 1 271 ? -8.041 3.831 1.498 1.00 91.00 271 LEU A N 1
ATOM 2145 C CA . LEU A 1 271 ? -6.655 3.419 1.291 1.00 91.00 271 LEU A CA 1
ATOM 2146 C C . LEU A 1 271 ? -6.585 1.908 1.046 1.00 91.00 271 LEU A C 1
ATOM 2148 O O . LEU A 1 271 ? -7.020 1.120 1.884 1.00 91.00 271 LEU A O 1
ATOM 2152 N N . GLY A 1 272 ? -6.053 1.493 -0.103 1.00 91.75 272 GLY A N 1
ATOM 2153 C CA . GLY A 1 272 ? -5.729 0.091 -0.371 1.00 91.75 272 GLY A CA 1
ATOM 2154 C C . GLY A 1 272 ? -4.432 -0.329 0.317 1.00 91.75 272 GLY A C 1
ATOM 2155 O O . GLY A 1 272 ? -3.853 0.418 1.101 1.00 91.75 272 GLY A O 1
ATOM 2156 N N . ALA A 1 273 ? -3.945 -1.527 0.006 1.00 92.50 273 ALA A N 1
ATOM 2157 C CA . ALA A 1 273 ? -2.732 -2.055 0.624 1.00 92.50 273 ALA A CA 1
ATOM 2158 C C . ALA A 1 273 ? -1.489 -1.203 0.285 1.00 92.50 273 ALA A C 1
ATOM 2160 O O . ALA A 1 273 ? -1.359 -0.740 -0.853 1.00 92.50 273 ALA A O 1
ATOM 2161 N N . GLY A 1 274 ? -0.584 -1.048 1.257 1.00 94.62 274 GLY A N 1
ATOM 2162 C CA . GLY A 1 274 ? 0.732 -0.420 1.111 1.00 94.62 274 GLY A CA 1
ATOM 2163 C C . GLY A 1 274 ? 0.865 0.943 1.795 1.00 94.62 274 GLY A C 1
ATOM 2164 O O . GLY A 1 274 ? 0.116 1.240 2.725 1.00 94.62 274 GLY A O 1
ATOM 2165 N N . PHE A 1 275 ? 1.872 1.722 1.397 1.00 95.88 275 PHE A N 1
ATOM 2166 C CA . PHE A 1 275 ? 2.293 2.962 2.063 1.00 95.88 275 PHE A CA 1
ATOM 2167 C C . PHE A 1 275 ? 1.692 4.195 1.384 1.00 95.88 275 PHE A C 1
ATOM 2169 O O . PHE A 1 275 ? 1.829 4.360 0.171 1.00 95.88 275 PHE A O 1
ATOM 2176 N N . HIS A 1 276 ? 1.082 5.079 2.170 1.00 95.56 276 HIS A N 1
ATOM 2177 C CA . HIS A 1 276 ? 0.334 6.244 1.697 1.00 95.56 276 HIS A CA 1
ATOM 2178 C C . HIS A 1 276 ? 0.838 7.521 2.350 1.00 95.56 276 HIS A C 1
ATOM 2180 O O . HIS A 1 276 ? 0.809 7.643 3.573 1.00 95.56 276 HIS A O 1
ATOM 2186 N N . LEU A 1 277 ? 1.197 8.515 1.542 1.00 94.06 277 LEU A N 1
ATOM 2187 C CA . LEU A 1 277 ? 1.398 9.878 2.014 1.00 94.06 277 LEU A CA 1
ATOM 2188 C C . LEU A 1 277 ? 0.029 10.568 2.118 1.00 94.06 277 LEU A C 1
ATOM 2190 O O . LEU A 1 277 ? -0.667 10.811 1.124 1.00 94.06 277 LEU A O 1
ATOM 2194 N N . THR A 1 278 ? -0.387 10.852 3.351 1.00 92.81 278 THR A N 1
ATOM 2195 C CA . THR A 1 278 ? -1.730 11.377 3.658 1.00 92.81 278 THR A CA 1
ATOM 2196 C C . THR A 1 278 ? -1.740 12.839 4.077 1.00 92.81 278 THR A C 1
ATOM 2198 O O . THR A 1 278 ? -2.754 13.504 3.886 1.00 92.81 278 THR A O 1
ATOM 2201 N N . GLY A 1 279 ? -0.617 13.355 4.571 1.00 90.25 279 GLY A N 1
ATOM 2202 C CA . GLY A 1 279 ? -0.447 14.762 4.909 1.00 90.25 279 GLY A CA 1
ATOM 2203 C C . GLY A 1 279 ? 1.003 15.193 4.742 1.00 90.25 279 GLY A C 1
ATOM 2204 O O . GLY A 1 279 ? 1.918 14.410 4.991 1.00 90.25 279 GLY A O 1
ATOM 2205 N N . LEU A 1 280 ? 1.197 16.438 4.311 1.00 89.12 280 LEU A N 1
ATOM 2206 C CA . LEU A 1 280 ? 2.495 17.101 4.261 1.00 89.12 280 LEU A CA 1
ATOM 2207 C C . LEU A 1 280 ? 2.317 18.521 4.810 1.00 89.12 280 LEU A C 1
ATOM 2209 O O . LEU A 1 280 ? 1.617 19.340 4.216 1.00 89.12 280 LEU A O 1
ATOM 2213 N N . GLY A 1 281 ? 2.893 18.786 5.977 1.00 82.38 281 GLY A N 1
ATOM 2214 C CA . GLY A 1 281 ? 2.873 20.087 6.631 1.00 82.38 281 GLY A CA 1
ATOM 2215 C C . GLY A 1 281 ? 3.830 21.082 5.971 1.00 82.38 281 GLY A C 1
ATOM 2216 O O . GLY A 1 281 ? 4.763 20.704 5.266 1.00 82.38 281 GLY A O 1
ATOM 2217 N N . ALA A 1 282 ? 3.632 22.372 6.253 1.00 74.56 282 ALA A N 1
ATOM 2218 C CA . ALA A 1 282 ? 4.444 23.460 5.693 1.00 74.56 282 ALA A CA 1
ATOM 2219 C C . ALA A 1 282 ? 5.946 23.347 6.025 1.00 74.56 282 ALA A C 1
ATOM 2221 O O . ALA A 1 282 ? 6.783 23.807 5.257 1.00 74.56 282 ALA A O 1
ATOM 2222 N N . ASN A 1 283 ? 6.284 22.690 7.139 1.00 73.12 283 ASN A N 1
ATOM 2223 C CA . ASN A 1 283 ? 7.663 22.467 7.582 1.00 73.12 283 ASN A CA 1
ATOM 2224 C C . ASN A 1 283 ? 8.276 21.169 7.017 1.00 73.12 283 ASN A C 1
ATOM 2226 O O . ASN A 1 283 ? 9.315 20.728 7.500 1.00 73.12 283 ASN A O 1
ATOM 2230 N N . GLY A 1 284 ? 7.612 20.506 6.063 1.00 74.19 284 GLY A N 1
ATOM 2231 C CA . GLY A 1 284 ? 8.043 19.216 5.512 1.00 74.19 284 GLY A CA 1
ATOM 2232 C C . GLY A 1 284 ? 7.719 18.001 6.389 1.00 74.19 284 GLY A C 1
ATOM 2233 O O . GLY A 1 284 ? 8.057 16.884 6.012 1.00 74.19 284 GLY A O 1
ATOM 2234 N N . GLN A 1 285 ? 7.040 18.195 7.526 1.00 85.75 285 GLN A N 1
ATOM 2235 C CA . GLN A 1 285 ? 6.538 17.097 8.358 1.00 85.75 285 GLN A CA 1
ATOM 2236 C C . GLN A 1 285 ? 5.493 16.290 7.587 1.00 85.75 285 GLN A C 1
ATOM 2238 O O . GLN A 1 285 ? 4.552 16.862 7.036 1.00 85.75 285 GLN A O 1
ATOM 2243 N N . MET A 1 286 ? 5.639 14.973 7.552 1.00 91.88 286 MET A N 1
ATOM 2244 C CA . MET A 1 286 ? 4.725 14.068 6.878 1.00 91.88 286 MET A CA 1
ATOM 2245 C C . MET A 1 286 ? 3.859 13.288 7.866 1.00 91.88 286 MET A C 1
ATOM 2247 O O . MET A 1 286 ? 4.288 12.887 8.947 1.00 91.88 286 MET A O 1
ATOM 2251 N N . THR A 1 287 ? 2.632 13.025 7.432 1.00 94.00 287 THR A N 1
ATOM 2252 C CA . THR A 1 287 ? 1.749 12.029 8.034 1.00 94.00 287 THR A CA 1
ATOM 2253 C C . THR A 1 287 ? 1.502 10.952 6.997 1.00 94.00 287 THR A C 1
ATOM 2255 O O . THR A 1 287 ? 1.002 11.228 5.895 1.00 94.00 287 THR A O 1
ATOM 2258 N N . VAL A 1 288 ? 1.837 9.720 7.349 1.00 95.62 288 VAL A N 1
ATOM 2259 C CA . VAL A 1 288 ? 1.744 8.566 6.459 1.00 95.62 288 VAL A CA 1
ATOM 2260 C C . VAL A 1 288 ? 0.866 7.491 7.072 1.00 95.62 288 VAL A C 1
ATOM 2262 O O . VAL A 1 288 ? 0.733 7.398 8.289 1.00 95.62 288 VAL A O 1
ATOM 2265 N N . HIS A 1 289 ? 0.273 6.670 6.218 1.00 96.56 289 HIS A N 1
ATOM 2266 C CA . HIS A 1 289 ? -0.482 5.499 6.634 1.00 96.56 289 HIS A CA 1
ATOM 2267 C C . HIS A 1 289 ? 0.053 4.262 5.929 1.00 96.56 289 HIS A C 1
ATOM 2269 O O . HIS A 1 289 ? 0.274 4.279 4.718 1.00 96.56 289 HIS A O 1
ATOM 2275 N N . LEU A 1 290 ? 0.230 3.177 6.674 1.00 95.88 290 LEU A N 1
ATOM 2276 C CA . LEU A 1 290 ? 0.575 1.870 6.134 1.00 95.88 290 LEU A CA 1
ATOM 2277 C C . LEU A 1 290 ? -0.606 0.925 6.331 1.00 95.88 290 LEU A C 1
ATOM 2279 O O . LEU A 1 290 ? -1.040 0.673 7.454 1.00 95.88 290 LEU A O 1
ATOM 2283 N N . VAL A 1 291 ? -1.100 0.376 5.225 1.00 94.56 291 VAL A N 1
ATOM 2284 C CA . VAL A 1 291 ? -2.119 -0.673 5.226 1.00 94.56 291 VAL A CA 1
ATOM 2285 C C . VAL A 1 291 ? -1.435 -2.010 4.983 1.00 94.56 291 VAL A C 1
ATOM 2287 O O . VAL A 1 291 ? -0.951 -2.269 3.876 1.00 94.56 291 VAL A O 1
ATOM 2290 N N . ASN A 1 292 ? -1.416 -2.868 6.001 1.00 93.56 292 ASN A N 1
ATOM 2291 C CA . ASN A 1 292 ? -0.858 -4.213 5.905 1.00 93.56 292 ASN A CA 1
ATOM 2292 C C . ASN A 1 292 ? -1.887 -5.237 6.382 1.00 93.56 292 ASN A C 1
ATOM 2294 O O . ASN A 1 292 ? -2.061 -5.475 7.577 1.00 93.56 292 ASN A O 1
ATOM 2298 N N . GLY A 1 293 ? -2.596 -5.841 5.432 1.00 89.81 293 GLY A N 1
ATOM 2299 C CA . GLY A 1 293 ? -3.741 -6.671 5.758 1.00 89.81 293 GLY A CA 1
ATOM 2300 C C . GLY A 1 293 ? -4.800 -5.869 6.506 1.00 89.81 293 GLY A C 1
ATOM 2301 O O . GLY A 1 293 ? -5.158 -4.762 6.109 1.00 89.81 293 GLY A O 1
ATOM 2302 N N . ALA A 1 294 ? -5.320 -6.459 7.575 1.00 86.88 294 ALA A N 1
ATOM 2303 C CA . ALA A 1 294 ? -6.388 -5.884 8.377 1.00 86.88 294 ALA A CA 1
ATOM 2304 C C . ALA A 1 294 ? -5.934 -4.778 9.348 1.00 86.88 294 ALA A C 1
ATOM 2306 O O . ALA A 1 294 ? -6.781 -4.185 10.014 1.00 86.88 294 ALA A O 1
ATOM 2307 N N . SER A 1 295 ? -4.628 -4.520 9.451 1.00 89.75 295 SER A N 1
ATOM 2308 C CA . SER A 1 295 ? -4.082 -3.489 10.332 1.00 89.75 295 SER A CA 1
ATOM 2309 C C . SER A 1 295 ? -3.790 -2.201 9.562 1.00 89.75 295 SER A C 1
ATOM 2311 O O . SER A 1 295 ? -3.276 -2.217 8.436 1.00 89.75 295 SER A O 1
ATOM 2313 N N . LEU A 1 296 ? -4.120 -1.084 10.209 1.00 92.50 296 LEU A N 1
ATOM 2314 C CA . LEU A 1 296 ? -3.824 0.271 9.769 1.00 92.50 296 LEU A CA 1
ATOM 2315 C C . LEU A 1 296 ? -2.820 0.882 10.749 1.00 92.50 296 LEU A C 1
ATOM 2317 O O . LEU A 1 296 ? -3.089 0.956 11.946 1.00 92.50 296 LEU A O 1
ATOM 2321 N N . TYR A 1 297 ? -1.680 1.330 10.236 1.00 95.62 297 TYR A N 1
ATOM 2322 C CA . TYR A 1 297 ? -0.661 2.018 11.024 1.00 95.62 297 TYR A CA 1
ATOM 2323 C C . TYR A 1 297 ? -0.546 3.465 10.561 1.00 95.62 297 TYR A C 1
ATOM 2325 O O . TYR A 1 297 ? -0.549 3.723 9.355 1.00 95.62 297 TYR A O 1
ATOM 2333 N N . ARG A 1 298 ? -0.406 4.395 11.501 1.00 96.06 298 ARG A N 1
ATOM 2334 C CA . ARG A 1 298 ? -0.126 5.810 11.247 1.00 96.06 298 ARG A CA 1
ATOM 2335 C C . ARG A 1 298 ? 1.324 6.099 11.613 1.00 96.06 298 ARG A C 1
ATOM 2337 O O . ARG A 1 298 ? 1.768 5.733 12.695 1.00 96.06 298 ARG A O 1
ATOM 2344 N N . GLY A 1 299 ? 2.049 6.741 10.706 1.00 95.38 299 GLY A N 1
ATOM 2345 C CA . GLY A 1 299 ? 3.398 7.245 10.930 1.00 95.38 299 GLY A CA 1
ATOM 2346 C C . GLY A 1 299 ? 3.393 8.769 10.940 1.00 95.38 299 GLY A C 1
ATOM 2347 O O . GLY A 1 299 ? 2.830 9.389 10.035 1.00 95.38 299 GLY A O 1
ATOM 2348 N N . GLU A 1 300 ? 4.026 9.373 11.939 1.00 93.88 300 GLU A N 1
ATOM 2349 C CA . GLU A 1 300 ? 4.171 10.827 12.047 1.00 93.88 300 GLU A CA 1
ATOM 2350 C C . GLU A 1 300 ? 5.629 11.235 12.201 1.00 93.88 300 GLU A C 1
ATOM 2352 O O . GLU A 1 300 ? 6.401 10.567 12.890 1.00 93.88 300 GLU A O 1
ATOM 2357 N N . SER A 1 301 ? 5.992 12.354 11.577 1.00 91.69 301 SER A N 1
ATOM 2358 C CA . SER A 1 301 ? 7.312 12.958 11.738 1.00 91.69 301 SER A CA 1
ATOM 2359 C C . SER A 1 301 ? 7.660 13.233 13.195 1.00 91.69 301 SER A C 1
ATOM 2361 O O . SER A 1 301 ? 6.951 13.953 13.897 1.00 91.69 301 SER A O 1
ATOM 2363 N N . SER A 1 302 ? 8.822 12.745 13.613 1.00 86.88 302 SER A N 1
ATOM 2364 C CA . SER A 1 302 ? 9.435 13.001 14.914 1.00 86.88 302 SER A CA 1
ATOM 2365 C C . SER A 1 302 ? 10.903 13.416 14.744 1.00 86.88 302 SER A C 1
ATOM 2367 O O . SER A 1 302 ? 11.445 13.414 13.640 1.00 86.88 302 SER A O 1
ATOM 2369 N N . ALA A 1 303 ? 11.583 13.764 15.841 1.00 78.12 303 ALA A N 1
ATOM 2370 C CA . ALA A 1 303 ? 12.999 14.146 15.801 1.00 78.12 303 ALA A CA 1
ATOM 2371 C C . ALA A 1 303 ? 13.929 13.017 15.308 1.00 78.12 303 ALA A C 1
ATOM 2373 O O . ALA A 1 303 ? 15.031 13.292 14.837 1.00 78.12 303 ALA A O 1
ATOM 2374 N N . THR A 1 304 ? 13.497 11.760 15.425 1.00 70.75 304 THR A N 1
ATOM 2375 C CA . THR A 1 304 ? 14.275 10.557 15.092 1.00 70.75 304 THR A CA 1
ATOM 2376 C C . THR A 1 304 ? 13.763 9.838 13.837 1.00 70.75 304 THR A C 1
ATOM 2378 O O . THR A 1 304 ? 14.151 8.699 13.594 1.00 70.75 304 THR A O 1
ATOM 2381 N N . GLY A 1 305 ? 12.897 10.479 13.044 1.00 80.50 305 GLY A N 1
ATOM 2382 C CA . GLY A 1 305 ? 12.219 9.886 11.884 1.00 80.50 305 GLY A CA 1
ATOM 2383 C C . GLY A 1 305 ? 10.733 9.650 12.152 1.00 80.50 305 GLY A C 1
ATOM 2384 O O . GLY A 1 305 ? 10.125 10.367 12.943 1.00 80.50 305 GLY A O 1
ATOM 2385 N N . LEU A 1 306 ? 10.129 8.641 11.524 1.00 89.69 306 LEU A N 1
ATOM 2386 C CA . LEU A 1 306 ? 8.705 8.347 11.716 1.00 89.69 306 LEU A CA 1
ATOM 2387 C C . LEU A 1 306 ? 8.436 7.583 13.018 1.00 89.69 306 LEU A C 1
ATOM 2389 O O . LEU A 1 306 ? 9.002 6.513 13.241 1.00 89.69 306 LEU A O 1
ATOM 2393 N N . GLN A 1 307 ? 7.515 8.099 13.830 1.00 92.44 307 GLN A N 1
ATOM 2394 C CA . GLN A 1 307 ? 6.947 7.391 14.973 1.00 92.44 307 GLN A CA 1
ATOM 2395 C C . GLN A 1 307 ? 5.644 6.704 14.559 1.00 92.44 307 GLN A C 1
ATOM 2397 O O . GLN A 1 307 ? 4.750 7.350 14.008 1.00 92.44 307 GLN A O 1
ATOM 2402 N N . TRP A 1 308 ? 5.536 5.401 14.825 1.00 95.06 308 TRP A N 1
ATOM 2403 C CA . TRP A 1 308 ? 4.415 4.576 14.379 1.00 95.06 308 TRP A CA 1
ATOM 2404 C C . TRP A 1 308 ? 3.412 4.298 15.496 1.00 95.06 308 TRP A C 1
ATOM 2406 O O . TRP A 1 308 ? 3.779 3.964 16.620 1.00 95.06 308 TRP A O 1
ATOM 2416 N N . THR A 1 309 ? 2.127 4.372 15.164 1.00 95.44 309 THR A N 1
ATOM 2417 C CA . THR A 1 309 ? 1.017 3.959 16.028 1.00 95.44 309 THR A CA 1
ATOM 2418 C C . THR A 1 309 ? 0.082 3.028 15.262 1.00 95.44 309 THR A C 1
ATOM 2420 O O . THR A 1 309 ? -0.196 3.234 14.080 1.00 95.44 309 THR A O 1
ATOM 2423 N N . GLU A 1 310 ? -0.374 1.953 15.908 1.00 94.75 310 GLU A N 1
ATOM 2424 C CA . GLU A 1 310 ? -1.420 1.094 15.344 1.00 94.75 310 GLU A CA 1
ATOM 2425 C C . GLU A 1 310 ? -2.780 1.698 15.681 1.00 94.75 310 GLU A C 1
ATOM 2427 O O . GLU A 1 310 ? -3.042 2.065 16.827 1.00 94.75 310 GLU A O 1
ATOM 2432 N N . ILE A 1 311 ? -3.627 1.825 14.666 1.00 92.62 311 ILE A N 1
ATOM 2433 C CA . ILE A 1 311 ? -4.947 2.423 14.798 1.00 92.62 311 ILE A CA 1
ATOM 2434 C C . ILE A 1 311 ? -5.944 1.337 15.196 1.00 92.62 311 ILE A C 1
ATOM 2436 O O . ILE A 1 311 ? -6.051 0.300 14.536 1.00 92.62 311 ILE A O 1
ATOM 2440 N N . ASP A 1 312 ? -6.702 1.592 16.263 1.00 84.75 312 ASP A N 1
ATOM 2441 C CA . ASP A 1 312 ? -7.766 0.701 16.720 1.00 84.75 312 ASP A CA 1
ATOM 2442 C C . ASP A 1 312 ? -9.018 0.856 15.845 1.00 84.75 312 ASP A C 1
ATOM 2444 O O . ASP A 1 312 ? -9.952 1.607 16.137 1.00 84.75 312 ASP A O 1
ATOM 2448 N N . GLY A 1 313 ? -9.001 0.170 14.704 1.00 83.06 313 GLY A N 1
ATOM 2449 C CA . GLY A 1 313 ? -10.120 0.101 13.776 1.00 83.06 313 GLY A CA 1
ATOM 2450 C C . GLY A 1 313 ? -9.738 0.415 12.330 1.00 83.06 313 GLY A C 1
ATOM 2451 O O . GLY A 1 313 ? -8.575 0.613 11.988 1.00 83.06 313 GLY A O 1
ATOM 2452 N N . PRO A 1 314 ? -10.732 0.463 11.430 1.00 84.69 314 PRO A N 1
ATOM 2453 C CA . PRO A 1 314 ? -10.494 0.579 9.999 1.00 84.69 314 PRO A CA 1
ATOM 2454 C C . PRO A 1 314 ? -10.275 2.026 9.533 1.00 84.69 314 PRO A C 1
ATOM 2456 O O . PRO A 1 314 ? -10.314 2.274 8.327 1.00 84.69 314 PRO A O 1
ATOM 2459 N N . ARG A 1 315 ? -10.170 3.001 10.446 1.00 86.19 315 ARG A N 1
ATOM 2460 C CA . ARG A 1 315 ? -10.218 4.440 10.145 1.00 86.19 315 ARG A CA 1
ATOM 2461 C C . ARG A 1 315 ? -9.360 5.258 11.088 1.00 86.19 315 ARG A C 1
ATOM 2463 O O . ARG A 1 315 ? -9.370 5.006 12.285 1.00 86.19 315 ARG A O 1
ATOM 2470 N N . ASP A 1 316 ? -8.754 6.300 10.534 1.00 87.06 316 ASP A N 1
ATOM 2471 C CA . ASP A 1 316 ? -8.109 7.375 11.280 1.00 87.06 316 ASP A CA 1
ATOM 2472 C C . ASP A 1 316 ? -8.545 8.722 10.684 1.00 87.06 316 ASP A C 1
ATOM 2474 O O . ASP A 1 316 ? -8.185 9.079 9.559 1.00 87.06 316 ASP A O 1
ATOM 2478 N N . GLY A 1 317 ? -9.407 9.445 11.402 1.00 83.12 317 GLY A N 1
ATOM 2479 C CA . GLY A 1 317 ? -9.978 10.713 10.947 1.00 83.12 317 GLY A CA 1
ATOM 2480 C C . GLY A 1 317 ? -10.581 10.645 9.535 1.00 83.12 317 GLY A C 1
ATOM 2481 O O . GLY A 1 317 ? -11.584 9.972 9.298 1.00 83.12 317 GLY A O 1
ATOM 2482 N N . GLY A 1 318 ? -9.978 11.379 8.594 1.00 82.44 318 GLY A N 1
ATOM 2483 C CA . GLY A 1 318 ? -10.424 11.480 7.199 1.00 82.44 318 GLY A CA 1
ATOM 2484 C C . GLY A 1 318 ? -9.961 10.344 6.278 1.00 82.44 318 GLY A C 1
ATOM 2485 O O . GLY A 1 318 ? -10.231 10.399 5.077 1.00 82.44 318 GLY A O 1
ATOM 2486 N N . VAL A 1 319 ? -9.258 9.327 6.786 1.00 87.12 319 VAL A N 1
ATOM 2487 C CA . VAL A 1 319 ? -8.802 8.180 5.987 1.00 87.12 319 VAL A CA 1
ATOM 2488 C C . VAL A 1 319 ? -9.359 6.861 6.519 1.00 87.12 319 VAL A C 1
ATOM 2490 O O . VAL A 1 319 ? -9.709 6.733 7.692 1.00 87.12 319 VAL A O 1
ATOM 2493 N N . GLY A 1 320 ? -9.470 5.856 5.650 1.00 85.75 320 GLY A N 1
ATOM 2494 C CA . GLY A 1 320 ? -9.947 4.538 6.063 1.00 85.75 320 GLY A CA 1
ATOM 2495 C C . GLY A 1 320 ? -9.530 3.412 5.138 1.00 85.75 320 GLY A C 1
ATOM 2496 O O . GLY A 1 320 ? -9.167 3.640 3.991 1.00 85.75 320 GLY A O 1
ATOM 2497 N N . LEU A 1 321 ? -9.606 2.181 5.625 1.00 86.19 321 LEU A N 1
ATOM 2498 C CA . LEU A 1 321 ? -9.269 0.986 4.863 1.00 86.19 321 LEU A CA 1
ATOM 2499 C C . LEU A 1 321 ? -10.217 0.804 3.671 1.00 86.19 321 LEU A C 1
ATOM 2501 O O . LEU A 1 321 ? -11.443 0.836 3.801 1.00 86.19 321 LEU A O 1
ATOM 2505 N N . HIS A 1 322 ? -9.647 0.569 2.494 1.00 83.25 322 HIS A N 1
ATOM 2506 C CA . HIS A 1 322 ? -10.376 0.075 1.338 1.00 83.25 322 HIS A CA 1
ATOM 2507 C C . HIS A 1 322 ? -10.487 -1.444 1.442 1.00 83.25 322 HIS A C 1
ATOM 2509 O O . HIS A 1 322 ? -9.571 -2.181 1.081 1.00 83.25 322 HIS A O 1
ATOM 2515 N N . ALA A 1 323 ? -11.625 -1.905 1.943 1.00 75.00 323 ALA A N 1
ATOM 2516 C CA . ALA A 1 323 ? -11.910 -3.318 2.101 1.00 75.00 323 ALA A CA 1
ATOM 2517 C C . ALA A 1 323 ? -13.345 -3.617 1.642 1.00 75.00 323 ALA A C 1
ATOM 2519 O O . ALA A 1 323 ? -14.246 -2.777 1.742 1.00 75.00 323 ALA A O 1
ATOM 2520 N N . THR A 1 324 ? -13.559 -4.807 1.084 1.00 70.06 324 THR A N 1
ATOM 2521 C CA . THR A 1 324 ? -14.880 -5.271 0.631 1.00 70.06 324 THR A CA 1
ATOM 2522 C C . THR A 1 324 ? -15.099 -6.698 1.118 1.00 70.06 324 THR A C 1
ATOM 2524 O O . THR A 1 324 ? -14.121 -7.398 1.362 1.00 70.06 324 THR A O 1
ATOM 2527 N N . GLN A 1 325 ? -16.350 -7.161 1.212 1.00 64.38 325 GLN A N 1
ATOM 2528 C CA . GLN A 1 325 ? -16.650 -8.543 1.621 1.00 64.38 325 GLN A CA 1
ATOM 2529 C C . GLN A 1 325 ? -15.888 -9.610 0.814 1.00 64.38 325 GLN A C 1
ATOM 2531 O O . GLN A 1 325 ? -15.508 -10.639 1.357 1.00 64.38 325 GLN A O 1
ATOM 2536 N N . ASN A 1 326 ? -15.629 -9.355 -0.474 1.00 63.38 326 ASN A N 1
ATOM 2537 C CA . ASN A 1 326 ? -14.994 -10.318 -1.381 1.00 63.38 326 ASN A CA 1
ATOM 2538 C C . ASN A 1 326 ? -13.484 -10.092 -1.568 1.00 63.38 326 ASN A C 1
ATOM 2540 O O . ASN A 1 326 ? -12.845 -10.814 -2.332 1.00 63.38 326 ASN A O 1
ATOM 2544 N N . MET A 1 327 ? -12.909 -9.081 -0.914 1.00 65.62 327 MET A N 1
ATOM 2545 C CA . MET A 1 327 ? -11.473 -8.816 -0.936 1.00 65.62 327 MET A CA 1
ATOM 2546 C C . MET A 1 327 ? -10.999 -8.526 0.478 1.00 65.62 327 MET A C 1
ATOM 2548 O O . MET A 1 327 ? -11.125 -7.399 0.967 1.00 65.62 327 MET A O 1
ATOM 2552 N N . SER A 1 328 ? -10.408 -9.542 1.107 1.00 64.44 328 SER A N 1
ATOM 2553 C CA . SER A 1 328 ? -9.607 -9.338 2.306 1.00 64.44 328 SER A CA 1
ATOM 2554 C C . SER A 1 328 ? -8.468 -8.368 1.982 1.00 64.44 328 SER A C 1
ATOM 2556 O O . SER A 1 328 ? -7.828 -8.508 0.932 1.00 64.44 328 SER A O 1
ATOM 2558 N N . PRO A 1 329 ? -8.194 -7.392 2.859 1.00 73.00 329 PRO A N 1
ATOM 2559 C CA . PRO A 1 329 ? -7.026 -6.544 2.717 1.00 73.00 329 PRO A CA 1
ATOM 2560 C C . PRO A 1 329 ? -5.757 -7.388 2.557 1.00 73.00 329 PRO A C 1
ATOM 2562 O O . PRO A 1 329 ? -5.527 -8.349 3.296 1.00 73.00 329 PRO A O 1
ATOM 2565 N N . ARG A 1 330 ? -4.935 -7.049 1.566 1.00 85.06 330 ARG A N 1
ATOM 2566 C CA . ARG A 1 330 ? -3.713 -7.793 1.258 1.00 85.06 330 ARG A CA 1
ATOM 2567 C C . ARG A 1 330 ? -2.680 -7.597 2.367 1.00 85.06 330 ARG A C 1
ATOM 2569 O O . ARG A 1 330 ? -2.293 -6.465 2.650 1.00 85.06 330 ARG A O 1
ATOM 2576 N N . VAL A 1 331 ? -2.175 -8.698 2.924 1.00 90.44 331 VAL A N 1
ATOM 2577 C CA . VAL A 1 331 ? -0.958 -8.693 3.750 1.00 90.44 331 VAL A CA 1
ATOM 2578 C C . VAL A 1 331 ? 0.245 -8.605 2.812 1.00 90.44 331 VAL A C 1
ATOM 2580 O O . VAL A 1 331 ? 0.477 -9.512 2.014 1.00 90.44 331 VAL A O 1
ATOM 2583 N N . ILE A 1 332 ? 0.981 -7.497 2.872 1.00 91.94 332 ILE A N 1
ATOM 2584 C CA . ILE A 1 332 ? 2.202 -7.279 2.079 1.00 91.94 332 ILE A CA 1
ATOM 2585 C C . ILE A 1 332 ? 3.419 -7.753 2.875 1.00 91.94 332 ILE A C 1
ATOM 2587 O O . ILE A 1 332 ? 4.324 -8.367 2.316 1.00 91.94 332 ILE A O 1
ATOM 2591 N N . HIS A 1 333 ? 3.404 -7.519 4.189 1.00 93.81 333 HIS A N 1
ATOM 2592 C CA . HIS A 1 333 ? 4.520 -7.764 5.093 1.00 93.81 333 HIS A CA 1
ATOM 2593 C C . HIS A 1 333 ? 4.102 -8.706 6.223 1.00 93.81 333 HIS A C 1
ATOM 2595 O O . HIS A 1 333 ? 3.617 -8.249 7.258 1.00 93.81 333 HIS A O 1
ATOM 2601 N N . PRO A 1 334 ? 4.276 -10.028 6.069 1.00 92.00 334 PRO A N 1
ATOM 2602 C CA . PRO A 1 334 ? 3.903 -10.996 7.104 1.00 92.00 334 PRO A CA 1
ATOM 2603 C C . PRO A 1 334 ? 4.653 -10.824 8.436 1.00 92.00 334 PRO A C 1
ATOM 2605 O O . PRO A 1 334 ? 4.195 -11.313 9.472 1.00 92.00 334 PRO A O 1
ATOM 2608 N N . GLN A 1 335 ? 5.819 -10.173 8.399 1.00 92.56 335 GLN A N 1
ATOM 2609 C CA . GLN A 1 335 ? 6.657 -9.905 9.564 1.00 92.56 335 GLN A CA 1
ATOM 2610 C C . GLN A 1 335 ? 6.190 -8.698 10.389 1.00 92.56 335 GLN A C 1
ATOM 2612 O O . GLN A 1 335 ? 6.484 -8.651 11.575 1.00 92.56 335 GLN A O 1
ATOM 2617 N N . ILE A 1 336 ? 5.446 -7.758 9.796 1.00 93.94 336 ILE A N 1
ATOM 2618 C CA . ILE A 1 336 ? 4.931 -6.577 10.502 1.00 93.94 336 ILE A CA 1
ATOM 2619 C C . ILE A 1 336 ? 3.569 -6.935 11.093 1.00 93.94 336 ILE A C 1
ATOM 2621 O O . ILE A 1 336 ? 2.591 -7.078 10.355 1.00 93.94 336 ILE A O 1
ATOM 2625 N N . ARG A 1 337 ? 3.512 -7.106 12.415 1.00 92.25 337 ARG A N 1
ATOM 2626 C CA . ARG A 1 337 ? 2.297 -7.497 13.150 1.00 92.25 337 ARG A CA 1
ATOM 2627 C C . ARG A 1 337 ? 1.823 -6.423 14.119 1.00 92.25 337 ARG A C 1
ATOM 2629 O O . ARG A 1 337 ? 0.674 -6.462 14.542 1.00 92.25 337 ARG A O 1
ATOM 2636 N N . SER A 1 338 ? 2.694 -5.482 14.457 1.00 93.56 338 SER A N 1
ATOM 2637 C CA . SER A 1 338 ? 2.455 -4.385 15.385 1.00 93.56 338 SER A CA 1
ATOM 2638 C C . SER A 1 338 ? 3.234 -3.140 14.960 1.00 93.56 338 SER A C 1
ATOM 2640 O O . SER A 1 338 ? 4.170 -3.225 14.163 1.00 93.56 338 SER A O 1
ATOM 2642 N N . ALA A 1 339 ? 2.894 -1.983 15.535 1.00 93.75 339 ALA A N 1
ATOM 2643 C CA . ALA A 1 339 ? 3.627 -0.739 15.286 1.00 93.75 339 ALA A CA 1
ATOM 2644 C C . ALA A 1 339 ? 5.121 -0.828 15.661 1.00 93.75 339 ALA A C 1
ATOM 2646 O O . ALA A 1 339 ? 5.947 -0.205 15.005 1.00 93.75 339 ALA A O 1
ATOM 2647 N N . LYS A 1 340 ? 5.485 -1.656 16.651 1.00 92.25 340 LYS A N 1
ATOM 2648 C CA . LYS A 1 340 ? 6.886 -1.860 17.062 1.00 92.25 340 LYS A CA 1
ATOM 2649 C C . LYS A 1 340 ? 7.738 -2.515 15.977 1.00 92.25 340 LYS A C 1
ATOM 2651 O O . LYS A 1 340 ? 8.924 -2.234 15.882 1.00 92.25 340 LYS A O 1
ATOM 2656 N N . ASP A 1 341 ? 7.140 -3.354 15.132 1.00 93.12 341 ASP A N 1
ATOM 2657 C CA . ASP A 1 341 ? 7.862 -4.024 14.041 1.00 93.12 341 ASP A CA 1
ATOM 2658 C C . ASP A 1 341 ? 8.262 -3.047 12.916 1.00 93.12 341 ASP A C 1
ATOM 2660 O O . ASP A 1 341 ? 9.045 -3.400 12.034 1.00 93.12 341 ASP A O 1
ATOM 2664 N N . LEU A 1 342 ? 7.712 -1.825 12.935 1.00 91.62 342 LEU A N 1
ATOM 2665 C CA . LEU A 1 342 ? 8.042 -0.730 12.020 1.00 91.62 342 LEU A CA 1
ATOM 2666 C C . LEU A 1 342 ? 9.160 0.175 12.552 1.00 91.62 342 LEU A C 1
ATOM 2668 O O . LEU A 1 342 ? 9.658 1.024 11.810 1.00 91.62 342 LEU A O 1
ATOM 2672 N N . GLU A 1 343 ? 9.550 0.017 13.817 1.00 87.44 343 GLU A N 1
ATOM 2673 C CA . GLU A 1 343 ? 10.622 0.795 14.425 1.00 87.44 343 GLU A CA 1
ATOM 2674 C C . GLU A 1 343 ? 11.991 0.217 14.039 1.00 87.44 343 GLU A C 1
ATOM 2676 O O . GLU A 1 343 ? 12.229 -0.997 14.059 1.00 87.44 343 GLU A O 1
ATOM 2681 N N . LEU A 1 344 ? 12.922 1.108 13.693 1.00 81.19 344 LEU A N 1
ATOM 2682 C CA . LEU A 1 344 ? 14.314 0.733 13.466 1.00 81.19 344 LEU A CA 1
ATOM 2683 C C . LEU A 1 344 ? 14.951 0.355 14.807 1.00 81.19 344 LEU A C 1
ATOM 2685 O O . LEU A 1 344 ? 14.936 1.148 15.745 1.00 81.19 344 LEU A O 1
ATOM 2689 N N . HIS A 1 345 ? 15.539 -0.837 14.887 1.00 77.38 345 HIS A N 1
ATOM 2690 C CA . HIS A 1 345 ? 16.212 -1.330 16.089 1.00 77.38 345 HIS A CA 1
ATOM 2691 C C . HIS A 1 345 ? 17.687 -1.653 15.836 1.00 77.38 345 HIS A C 1
ATOM 2693 O O . HIS A 1 345 ? 18.125 -1.832 14.695 1.00 77.38 345 HIS A O 1
ATOM 2699 N N . GLU A 1 346 ? 18.462 -1.739 16.922 1.00 70.75 346 GLU A N 1
ATOM 2700 C CA . GLU A 1 346 ? 19.880 -2.099 16.877 1.00 70.75 346 GLU A CA 1
ATOM 2701 C C . GLU A 1 346 ? 20.076 -3.457 16.183 1.00 70.75 346 GLU A C 1
ATOM 2703 O O . GLU A 1 346 ? 19.491 -4.466 16.576 1.00 70.75 346 GLU A O 1
ATOM 2708 N N . GLY A 1 347 ? 20.891 -3.478 15.125 1.00 72.69 347 GLY A N 1
ATOM 2709 C CA . GLY A 1 347 ? 21.154 -4.670 14.311 1.00 72.69 347 GLY A CA 1
ATOM 2710 C C . GLY A 1 347 ? 20.419 -4.718 12.965 1.00 72.69 347 GLY A C 1
ATOM 2711 O O . GLY A 1 347 ? 20.764 -5.557 12.131 1.00 72.69 347 GLY A O 1
ATOM 2712 N N . MET A 1 348 ? 19.467 -3.812 12.701 1.00 84.75 348 MET A N 1
ATOM 2713 C CA . MET A 1 348 ? 18.963 -3.601 11.338 1.00 84.75 348 MET A CA 1
ATOM 2714 C C . MET A 1 348 ? 20.007 -2.900 10.455 1.00 84.75 348 MET A C 1
ATOM 2716 O O . MET A 1 348 ? 20.801 -2.088 10.926 1.00 84.75 348 MET A O 1
ATOM 2720 N N . LEU A 1 349 ? 19.983 -3.202 9.152 1.00 89.25 349 LEU A N 1
ATOM 2721 C CA . LEU A 1 349 ? 20.840 -2.545 8.162 1.00 89.25 349 LEU A CA 1
ATOM 2722 C C . LEU A 1 349 ? 20.494 -1.055 8.069 1.00 89.25 349 LEU A C 1
ATOM 2724 O O . LEU A 1 349 ? 19.329 -0.696 7.908 1.00 89.25 349 LEU A O 1
ATOM 2728 N N . SER A 1 350 ? 21.503 -0.185 8.080 1.00 92.50 350 SER A N 1
ATOM 2729 C CA . SER A 1 350 ? 21.303 1.219 7.705 1.00 92.50 350 SER A CA 1
ATOM 2730 C C . SER A 1 350 ? 20.913 1.344 6.225 1.00 92.50 350 SER A C 1
ATOM 2732 O O . SER A 1 350 ? 21.200 0.457 5.418 1.00 92.50 350 SER A O 1
ATOM 2734 N N . LEU A 1 351 ? 20.326 2.478 5.818 1.00 94.88 351 LEU A N 1
ATOM 2735 C CA . LEU A 1 351 ? 19.963 2.718 4.412 1.00 94.88 351 LEU A CA 1
ATOM 2736 C C . LEU A 1 351 ? 21.156 2.542 3.451 1.00 94.88 351 LEU A C 1
ATOM 2738 O O . LEU A 1 351 ? 21.012 1.965 2.373 1.00 94.88 351 LEU A O 1
ATOM 2742 N N . SER A 1 352 ? 22.351 2.994 3.842 1.00 96.19 352 SER A N 1
ATOM 2743 C CA . SER A 1 352 ? 23.559 2.866 3.013 1.00 96.19 352 SER A CA 1
ATOM 2744 C C . SER A 1 352 ? 24.037 1.413 2.890 1.00 96.19 352 SER A C 1
ATOM 2746 O O . SER A 1 352 ? 24.455 0.976 1.813 1.00 96.19 352 SER A O 1
ATOM 2748 N N . GLU A 1 353 ? 23.961 0.635 3.973 1.00 95.75 353 GLU A N 1
ATOM 2749 C CA . GLU A 1 353 ? 24.301 -0.794 3.969 1.00 95.75 353 GLU A CA 1
ATOM 2750 C C . GLU A 1 353 ? 23.278 -1.613 3.189 1.00 95.75 353 GLU A C 1
ATOM 2752 O O . GLU A 1 353 ? 23.662 -2.463 2.385 1.00 95.75 353 GLU A O 1
ATOM 2757 N N . LEU A 1 354 ? 21.990 -1.312 3.358 1.00 96.62 354 LEU A N 1
ATOM 2758 C CA . LEU A 1 354 ? 20.913 -1.922 2.595 1.00 96.62 354 LEU A CA 1
ATOM 2759 C C . LEU A 1 354 ? 21.096 -1.657 1.096 1.00 96.62 354 LEU A C 1
ATOM 2761 O O . LEU A 1 354 ? 21.047 -2.600 0.305 1.00 96.62 354 LEU A O 1
ATOM 2765 N N . TYR A 1 355 ? 21.404 -0.414 0.703 1.00 97.94 355 TYR A N 1
ATOM 2766 C CA . TYR A 1 355 ? 21.723 -0.084 -0.687 1.00 97.94 355 TYR A CA 1
ATOM 2767 C C . TYR A 1 355 ? 22.890 -0.922 -1.206 1.00 97.94 355 TYR A C 1
ATOM 2769 O O . TYR A 1 355 ? 22.778 -1.550 -2.257 1.00 97.94 355 TYR A O 1
ATOM 2777 N N . LYS A 1 356 ? 24.009 -0.983 -0.469 1.00 97.38 356 LYS A N 1
ATOM 2778 C CA . LYS A 1 356 ? 25.174 -1.808 -0.843 1.00 97.38 356 LYS A CA 1
ATOM 2779 C C . LYS A 1 356 ? 24.792 -3.275 -1.032 1.00 97.38 356 LYS A C 1
ATOM 2781 O O . LYS A 1 356 ? 25.209 -3.881 -2.015 1.00 97.38 356 LYS A O 1
ATOM 2786 N N . ARG A 1 357 ? 23.992 -3.826 -0.119 1.00 96.75 357 ARG A N 1
ATOM 2787 C CA . ARG A 1 357 ? 23.586 -5.232 -0.121 1.00 96.75 357 ARG A CA 1
ATOM 2788 C C . ARG A 1 357 ? 22.682 -5.567 -1.304 1.00 96.75 357 ARG A C 1
ATOM 2790 O O . ARG A 1 357 ? 22.948 -6.535 -2.009 1.00 96.75 357 ARG A O 1
ATOM 2797 N N . VAL A 1 358 ? 21.656 -4.752 -1.559 1.00 97.69 358 VAL A N 1
ATOM 2798 C CA . VAL A 1 358 ? 20.758 -4.934 -2.711 1.00 97.69 358 VAL A CA 1
ATOM 2799 C C . VAL A 1 358 ? 21.531 -4.762 -4.020 1.00 97.69 358 VAL A C 1
ATOM 2801 O O . VAL A 1 358 ? 21.398 -5.594 -4.916 1.00 97.69 358 VAL A O 1
ATOM 2804 N N . ARG A 1 359 ? 22.421 -3.766 -4.103 1.00 97.88 359 ARG A N 1
ATOM 2805 C CA . ARG A 1 359 ? 23.313 -3.566 -5.254 1.00 97.88 359 ARG A CA 1
ATOM 2806 C C . ARG A 1 359 ? 24.167 -4.792 -5.546 1.00 97.88 359 ARG A C 1
ATOM 2808 O O . ARG A 1 359 ? 24.279 -5.221 -6.692 1.00 97.88 359 ARG A O 1
ATOM 2815 N N . GLU A 1 360 ? 24.761 -5.369 -4.507 1.00 97.50 360 GLU A N 1
ATOM 2816 C CA . GLU A 1 360 ? 25.593 -6.561 -4.625 1.00 97.50 360 GLU A CA 1
ATOM 2817 C C . GLU A 1 360 ? 24.785 -7.783 -5.084 1.00 97.50 360 GLU A C 1
ATOM 2819 O O . GLU A 1 360 ? 25.274 -8.562 -5.905 1.00 97.50 360 GLU A O 1
ATOM 2824 N N . ILE A 1 361 ? 23.546 -7.936 -4.602 1.00 97.00 361 ILE A N 1
ATOM 2825 C CA . ILE A 1 361 ? 22.612 -8.975 -5.060 1.00 97.00 361 ILE A CA 1
ATOM 2826 C C . ILE A 1 361 ? 22.326 -8.802 -6.556 1.00 97.00 361 ILE A C 1
ATOM 2828 O O . ILE A 1 361 ? 22.499 -9.747 -7.323 1.00 97.00 361 ILE A O 1
ATOM 2832 N N . VAL A 1 362 ? 21.957 -7.597 -6.998 1.00 96.69 362 VAL A N 1
ATOM 2833 C CA . VAL A 1 362 ? 21.649 -7.334 -8.413 1.00 96.69 362 VAL A CA 1
ATOM 2834 C C . VAL A 1 362 ? 22.874 -7.586 -9.302 1.00 96.69 362 VAL A C 1
ATOM 2836 O O . VAL A 1 362 ? 22.772 -8.320 -10.284 1.00 96.69 362 VAL A O 1
ATOM 2839 N N . SER A 1 363 ? 24.043 -7.056 -8.933 1.00 96.12 363 SER A N 1
ATOM 2840 C CA . SER A 1 363 ? 25.292 -7.241 -9.691 1.00 96.12 363 SER A CA 1
ATOM 2841 C C . SER A 1 363 ? 25.740 -8.708 -9.746 1.00 96.12 363 SER A C 1
ATOM 2843 O O . SER A 1 363 ? 26.176 -9.193 -10.787 1.00 96.12 363 SER A O 1
ATOM 2845 N N . THR A 1 364 ? 25.571 -9.467 -8.657 1.00 94.69 364 THR A N 1
ATOM 2846 C CA . THR A 1 364 ? 25.919 -10.901 -8.629 1.00 94.69 364 THR A CA 1
ATOM 2847 C C . THR A 1 364 ? 24.945 -11.739 -9.465 1.00 94.69 364 THR A C 1
ATOM 2849 O O . THR A 1 364 ? 25.338 -12.737 -10.075 1.00 94.69 364 THR A O 1
ATOM 2852 N N . GLY A 1 365 ? 23.661 -11.373 -9.478 1.00 92.12 365 GLY A N 1
ATOM 2853 C CA . GLY A 1 365 ? 22.606 -12.163 -10.109 1.00 92.12 365 GLY A CA 1
ATOM 2854 C C . GLY A 1 365 ? 22.541 -12.014 -11.628 1.00 92.12 365 GLY A C 1
ATOM 2855 O O . GLY A 1 365 ? 22.336 -13.017 -12.311 1.00 92.12 365 GLY A O 1
ATOM 2856 N N . TRP A 1 366 ? 22.782 -10.814 -12.169 1.00 92.88 366 TRP A N 1
ATOM 2857 C CA . TRP A 1 366 ? 22.545 -10.509 -13.588 1.00 92.88 366 TRP A CA 1
ATOM 2858 C C . TRP A 1 366 ? 23.657 -9.679 -14.230 1.00 92.88 366 TRP A C 1
ATOM 2860 O O . TRP A 1 366 ? 24.345 -8.937 -13.545 1.00 92.88 366 TRP A O 1
ATOM 2870 N N . ASP A 1 367 ? 23.806 -9.794 -15.553 1.00 90.69 367 ASP A N 1
ATOM 2871 C CA . ASP A 1 367 ? 24.680 -8.941 -16.363 1.00 90.69 367 ASP A CA 1
ATOM 2872 C C . ASP A 1 367 ? 23.825 -8.057 -17.263 1.00 90.69 367 ASP A C 1
ATOM 2874 O O . ASP A 1 367 ? 22.810 -8.488 -17.819 1.00 90.69 367 ASP A O 1
ATOM 2878 N N . PHE A 1 368 ? 24.271 -6.821 -17.435 1.00 91.62 368 PHE A N 1
ATOM 2879 C CA . PHE A 1 368 ? 23.603 -5.825 -18.257 1.00 91.62 368 PHE A CA 1
ATOM 2880 C C . PHE A 1 368 ? 24.634 -5.198 -19.179 1.00 91.62 368 PHE A C 1
ATOM 2882 O O . PHE A 1 368 ? 25.811 -5.141 -18.822 1.00 91.62 368 PHE A O 1
ATOM 2889 N N . LYS A 1 369 ? 24.193 -4.706 -20.340 1.00 88.06 369 LYS A N 1
ATOM 2890 C CA . LYS A 1 369 ? 25.106 -4.062 -21.296 1.00 88.06 369 LYS A CA 1
ATOM 2891 C C . LYS A 1 369 ? 25.822 -2.858 -20.679 1.00 88.06 369 LYS A C 1
ATOM 2893 O O . LYS A 1 369 ? 27.032 -2.732 -20.818 1.00 88.06 369 LYS A O 1
ATOM 2898 N N . ASP A 1 370 ? 25.086 -2.037 -19.933 1.00 89.25 370 ASP A N 1
ATOM 2899 C CA . ASP A 1 370 ? 25.620 -0.935 -19.128 1.00 89.25 370 ASP A CA 1
ATOM 2900 C C . ASP A 1 370 ? 25.571 -1.320 -17.639 1.00 89.25 370 ASP A C 1
ATOM 2902 O O . ASP A 1 370 ? 24.752 -0.800 -16.875 1.00 89.25 370 ASP A O 1
ATOM 2906 N N . HIS A 1 371 ? 26.399 -2.301 -17.246 1.00 92.38 371 HIS A N 1
ATOM 2907 C CA . HIS A 1 371 ? 26.286 -3.029 -15.971 1.00 92.38 371 HIS A CA 1
ATOM 2908 C C . HIS A 1 371 ? 26.162 -2.127 -14.738 1.00 92.38 371 HIS A C 1
ATOM 2910 O O . HIS A 1 371 ? 25.134 -2.175 -14.069 1.00 92.38 371 HIS A O 1
ATOM 2916 N N . GLU A 1 372 ? 27.160 -1.287 -14.450 1.00 94.12 372 GLU A N 1
ATOM 2917 C CA . GLU A 1 372 ? 27.194 -0.496 -13.208 1.00 94.12 372 GLU A CA 1
ATOM 2918 C C . GLU A 1 372 ? 25.978 0.430 -13.065 1.00 94.12 372 GLU A C 1
ATOM 2920 O O . GLU A 1 372 ? 25.288 0.406 -12.047 1.00 94.12 372 GLU A O 1
ATOM 2925 N N . VAL A 1 373 ? 25.661 1.190 -14.117 1.00 93.12 373 VAL A N 1
ATOM 2926 C CA . VAL A 1 373 ? 24.534 2.135 -14.116 1.00 93.12 373 VAL A CA 1
ATOM 2927 C C . VAL A 1 373 ? 23.203 1.398 -13.989 1.00 93.12 373 VAL A C 1
ATOM 2929 O O . VAL A 1 373 ? 22.314 1.829 -13.259 1.00 93.12 373 VAL A O 1
ATOM 2932 N N . THR A 1 374 ? 23.056 0.264 -14.674 1.00 94.38 374 THR A N 1
ATOM 2933 C CA . THR A 1 374 ? 21.825 -0.533 -14.625 1.00 94.38 374 THR A CA 1
ATOM 2934 C C . THR A 1 374 ? 21.623 -1.176 -13.257 1.00 94.38 374 THR A C 1
ATOM 2936 O O . THR A 1 374 ? 20.505 -1.198 -12.742 1.00 94.38 374 THR A O 1
ATOM 2939 N N . VAL A 1 375 ? 22.700 -1.670 -12.643 1.00 96.94 375 VAL A N 1
ATOM 2940 C CA . VAL A 1 375 ? 22.681 -2.203 -11.279 1.00 96.94 375 VAL A CA 1
ATOM 2941 C C . VAL A 1 375 ? 22.198 -1.129 -10.305 1.00 96.94 375 VAL A C 1
ATOM 2943 O O . VAL A 1 375 ? 21.312 -1.405 -9.496 1.00 96.94 375 VAL A O 1
ATOM 2946 N N . ASP A 1 376 ? 22.719 0.096 -10.402 1.00 96.69 376 ASP A N 1
ATOM 2947 C CA . ASP A 1 376 ? 22.288 1.209 -9.553 1.00 96.69 376 ASP A CA 1
ATOM 2948 C C . ASP A 1 376 ? 20.819 1.597 -9.809 1.00 96.69 376 ASP A C 1
ATOM 2950 O O . ASP A 1 376 ? 20.056 1.758 -8.855 1.00 96.69 376 ASP A O 1
ATOM 2954 N N . LEU A 1 377 ? 20.374 1.631 -11.071 1.00 96.12 377 LEU A N 1
ATOM 2955 C CA . LEU A 1 377 ? 18.973 1.884 -11.436 1.00 96.12 377 LEU A CA 1
ATOM 2956 C C . LEU A 1 377 ? 18.013 0.857 -10.805 1.00 96.12 377 LEU A C 1
ATOM 2958 O O . LEU A 1 377 ? 17.026 1.236 -10.173 1.00 96.12 377 LEU A O 1
ATOM 2962 N N . VAL A 1 378 ? 18.293 -0.441 -10.966 1.00 97.12 378 VAL A N 1
ATOM 2963 C CA . VAL A 1 378 ? 17.451 -1.531 -10.437 1.00 97.12 378 VAL A CA 1
ATOM 2964 C C . VAL A 1 378 ? 17.480 -1.557 -8.907 1.00 97.12 378 VAL A C 1
ATOM 2966 O O . VAL A 1 378 ? 16.453 -1.801 -8.273 1.00 97.12 378 VAL A O 1
ATOM 2969 N N . THR A 1 379 ? 18.631 -1.256 -8.304 1.00 98.06 379 THR A N 1
ATOM 2970 C CA . THR A 1 379 ? 18.782 -1.155 -6.844 1.00 98.06 379 THR A CA 1
ATOM 2971 C C . THR A 1 379 ? 17.925 -0.030 -6.283 1.00 98.06 379 THR A C 1
ATOM 2973 O O . THR A 1 379 ? 17.107 -0.260 -5.392 1.00 98.06 379 THR A O 1
ATOM 2976 N N . ALA A 1 380 ? 18.063 1.179 -6.832 1.00 97.88 380 ALA A N 1
ATOM 2977 C CA . ALA A 1 380 ? 17.266 2.324 -6.417 1.00 97.88 380 ALA A CA 1
ATOM 2978 C C . ALA A 1 380 ? 15.770 2.084 -6.654 1.00 97.88 380 ALA A C 1
ATOM 2980 O O . ALA A 1 380 ? 14.952 2.492 -5.834 1.00 97.88 380 ALA A O 1
ATOM 2981 N N . TYR A 1 381 ? 15.405 1.371 -7.726 1.00 97.94 381 TYR A N 1
ATOM 2982 C CA . TYR A 1 381 ? 14.021 0.980 -7.980 1.00 97.94 381 TYR A CA 1
ATOM 2983 C C . TYR A 1 381 ? 13.476 0.093 -6.859 1.00 97.94 381 TYR A C 1
ATOM 2985 O O . TYR A 1 381 ? 12.454 0.431 -6.267 1.00 97.94 381 TYR A O 1
ATOM 2993 N N . ALA A 1 382 ? 14.168 -1.000 -6.521 1.00 97.62 382 ALA A N 1
ATOM 2994 C CA . ALA A 1 382 ? 13.727 -1.923 -5.475 1.00 97.62 382 ALA A CA 1
ATOM 2995 C C . ALA A 1 382 ? 13.538 -1.221 -4.118 1.00 97.62 382 ALA A C 1
ATOM 2997 O O . ALA A 1 382 ? 12.578 -1.504 -3.406 1.00 97.62 382 ALA A O 1
ATOM 2998 N N . LEU A 1 383 ? 14.418 -0.273 -3.792 1.00 97.94 383 LEU A N 1
ATOM 2999 C CA . LEU A 1 383 ? 14.352 0.512 -2.560 1.00 97.94 383 LEU A CA 1
ATOM 3000 C C . LEU A 1 383 ? 13.278 1.604 -2.585 1.00 97.94 383 LEU A C 1
ATOM 3002 O O . LEU A 1 383 ? 12.672 1.881 -1.558 1.00 97.94 383 LEU A O 1
ATOM 3006 N N . LEU A 1 384 ? 13.004 2.223 -3.734 1.00 97.62 384 LEU A N 1
ATOM 3007 C CA . LEU A 1 384 ? 11.972 3.256 -3.832 1.00 97.62 384 LEU A CA 1
ATOM 3008 C C . LEU A 1 384 ? 10.563 2.672 -3.698 1.00 97.62 384 LEU A C 1
ATOM 3010 O O . LEU A 1 384 ? 9.685 3.324 -3.137 1.00 97.62 384 LEU A O 1
ATOM 3014 N N . VAL A 1 385 ? 10.324 1.467 -4.229 1.00 97.25 385 VAL A N 1
ATOM 3015 C CA . VAL A 1 385 ? 8.974 0.897 -4.358 1.00 97.25 385 VAL A CA 1
ATOM 3016 C C . VAL A 1 385 ? 8.150 0.951 -3.061 1.00 97.25 385 VAL A C 1
ATOM 3018 O O . VAL A 1 385 ? 7.031 1.462 -3.150 1.00 97.25 385 VAL A O 1
ATOM 3021 N N . PRO A 1 386 ? 8.643 0.515 -1.881 1.00 96.81 386 PRO A N 1
ATOM 3022 C CA . PRO A 1 386 ? 7.861 0.525 -0.643 1.00 96.81 386 PRO A CA 1
ATOM 3023 C C . PRO A 1 386 ? 7.328 1.903 -0.254 1.00 96.81 386 PRO A C 1
ATOM 3025 O O . PRO A 1 386 ? 6.232 1.990 0.284 1.00 96.81 386 PRO A O 1
ATOM 3028 N N . ILE A 1 387 ? 8.069 2.972 -0.557 1.00 96.38 387 ILE A N 1
ATOM 3029 C CA . ILE A 1 387 ? 7.733 4.361 -0.201 1.00 96.38 387 ILE A CA 1
ATOM 3030 C C . ILE A 1 387 ? 7.344 5.209 -1.412 1.00 96.38 387 ILE A C 1
ATOM 3032 O O . ILE A 1 387 ? 7.263 6.429 -1.327 1.00 96.38 387 ILE A O 1
ATOM 3036 N N . SER A 1 388 ? 7.092 4.580 -2.556 1.00 94.31 388 SER A N 1
ATOM 3037 C CA . SER A 1 388 ? 6.948 5.272 -3.838 1.00 94.31 388 SER A CA 1
ATOM 3038 C C . SER A 1 388 ? 5.808 6.302 -3.897 1.00 94.31 388 SER A C 1
ATOM 3040 O O . SER A 1 388 ? 5.825 7.180 -4.757 1.00 94.31 388 SER A O 1
ATOM 3042 N N . ASP A 1 389 ? 4.856 6.293 -2.960 1.00 93.81 389 ASP A N 1
ATOM 3043 C CA . ASP A 1 389 ? 3.790 7.303 -2.889 1.00 93.81 389 ASP A CA 1
ATOM 3044 C C . ASP A 1 389 ? 4.304 8.730 -2.595 1.00 93.81 389 ASP A C 1
ATOM 3046 O O . ASP A 1 389 ? 3.643 9.705 -2.972 1.00 93.81 389 ASP A O 1
ATOM 3050 N N . ILE A 1 390 ? 5.506 8.862 -2.010 1.00 92.62 390 ILE A N 1
ATOM 3051 C CA . ILE A 1 390 ? 6.142 10.159 -1.715 1.00 92.62 390 ILE A CA 1
ATOM 3052 C C . ILE A 1 390 ? 6.653 10.884 -2.970 1.00 92.62 390 ILE A C 1
ATOM 3054 O O . ILE A 1 390 ? 6.905 12.085 -2.916 1.00 92.62 390 ILE A O 1
ATOM 3058 N N . VAL A 1 391 ? 6.799 10.186 -4.105 1.00 91.31 391 VAL A N 1
ATOM 3059 C CA . VAL A 1 391 ? 7.296 10.772 -5.363 1.00 91.31 391 VAL A CA 1
ATOM 3060 C C . VAL A 1 391 ? 6.172 10.956 -6.375 1.00 91.31 391 VAL A C 1
ATOM 3062 O O . VAL A 1 391 ? 5.320 10.087 -6.553 1.00 91.31 391 VAL A O 1
ATOM 3065 N N . GLU A 1 392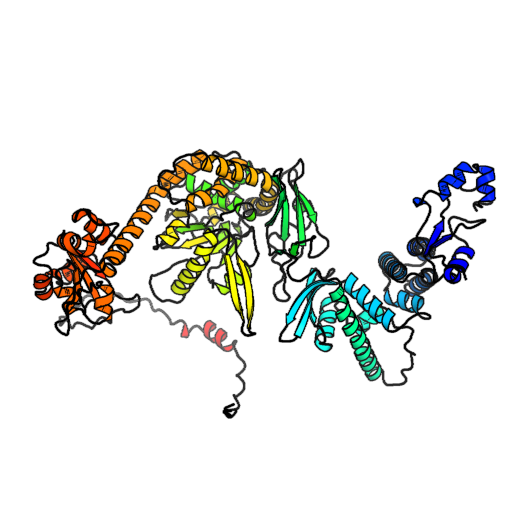 ? 6.138 12.082 -7.087 1.00 87.75 392 GLU A N 1
ATOM 3066 C CA . GLU A 1 392 ? 5.010 12.400 -7.976 1.00 87.75 392 GLU A CA 1
ATOM 3067 C C . GLU A 1 392 ? 4.911 11.446 -9.171 1.00 87.75 392 GLU A C 1
ATOM 3069 O O . GLU A 1 392 ? 3.832 10.920 -9.455 1.00 87.75 392 GLU A O 1
ATOM 3074 N N . ARG A 1 393 ? 6.033 11.207 -9.861 1.00 88.00 393 ARG A N 1
ATOM 3075 C CA . ARG A 1 393 ? 6.101 10.296 -11.007 1.00 88.00 393 ARG A CA 1
ATOM 3076 C C . ARG A 1 393 ? 6.675 8.953 -10.591 1.00 88.00 393 ARG A C 1
ATOM 3078 O O . ARG A 1 393 ? 7.763 8.878 -10.033 1.00 88.00 393 ARG A O 1
ATOM 3085 N N . GLN A 1 394 ? 5.924 7.902 -10.893 1.00 90.94 394 GLN A N 1
ATOM 3086 C CA . GLN A 1 394 ? 6.297 6.532 -10.572 1.00 90.94 394 GLN A CA 1
ATOM 3087 C C . GLN A 1 394 ? 7.241 5.968 -11.641 1.00 90.94 394 GLN A C 1
ATOM 3089 O O . GLN A 1 394 ? 6.986 6.182 -12.830 1.00 90.94 394 GLN A O 1
ATOM 3094 N N . PRO A 1 395 ? 8.304 5.241 -11.257 1.00 92.25 395 PRO A N 1
ATOM 3095 C CA . PRO A 1 395 ? 9.218 4.650 -12.218 1.00 92.25 395 PRO A CA 1
ATOM 3096 C C . PRO A 1 395 ? 8.596 3.489 -12.985 1.00 92.25 395 PRO A C 1
ATOM 3098 O O . PRO A 1 395 ? 7.989 2.591 -12.399 1.00 92.25 395 PRO A O 1
ATOM 3101 N N . MET A 1 396 ? 8.802 3.497 -14.300 1.00 92.62 396 MET A N 1
ATOM 3102 C CA . MET A 1 396 ? 8.439 2.418 -15.210 1.00 92.62 396 MET A CA 1
ATOM 3103 C C . MET A 1 396 ? 9.697 1.917 -15.914 1.00 92.62 396 MET A C 1
ATOM 3105 O O . MET A 1 396 ? 10.396 2.680 -16.583 1.00 92.62 396 MET A O 1
ATOM 3109 N N . ILE A 1 397 ? 9.998 0.633 -15.742 1.00 93.31 397 ILE A N 1
ATOM 3110 C CA . ILE A 1 397 ? 11.192 -0.015 -16.289 1.00 93.31 397 ILE A CA 1
ATOM 3111 C C . ILE A 1 397 ? 10.758 -1.153 -17.210 1.00 93.31 397 ILE A C 1
ATOM 3113 O O . ILE A 1 397 ? 9.924 -1.973 -16.830 1.00 93.31 397 ILE A O 1
ATOM 3117 N N . ILE A 1 398 ? 11.342 -1.222 -18.404 1.00 92.12 398 ILE A N 1
ATOM 3118 C CA . ILE A 1 398 ? 11.249 -2.393 -19.275 1.00 92.12 398 ILE A CA 1
ATOM 3119 C C . ILE A 1 398 ? 12.593 -3.107 -19.326 1.00 92.12 398 ILE A C 1
ATOM 3121 O O . ILE A 1 398 ? 13.614 -2.523 -19.679 1.00 92.12 398 ILE A O 1
ATOM 3125 N N . VAL A 1 399 ? 12.580 -4.391 -18.987 1.00 92.25 399 VAL A N 1
ATOM 3126 C CA . VAL A 1 399 ? 13.728 -5.287 -19.063 1.00 92.25 399 VAL A CA 1
ATOM 3127 C C . VAL A 1 399 ? 13.633 -6.078 -20.361 1.00 92.25 399 VAL A C 1
ATOM 3129 O O . VAL A 1 399 ? 12.703 -6.860 -20.566 1.00 92.25 399 VAL A O 1
ATOM 3132 N N . THR A 1 400 ? 14.621 -5.891 -21.229 1.00 87.75 400 THR A N 1
ATOM 3133 C CA . THR A 1 400 ? 14.722 -6.551 -22.529 1.00 87.75 400 THR A CA 1
ATOM 3134 C C . THR A 1 400 ? 15.972 -7.409 -22.620 1.00 87.75 400 THR A C 1
ATOM 3136 O O . THR A 1 400 ? 17.027 -7.078 -22.081 1.00 87.75 400 THR A O 1
ATOM 3139 N N . SER A 1 401 ? 15.844 -8.553 -23.284 1.00 80.06 401 SER A N 1
ATOM 3140 C CA . SER A 1 401 ? 16.960 -9.423 -23.659 1.00 80.06 401 SER A CA 1
ATOM 3141 C C . SER A 1 401 ? 16.480 -10.503 -24.614 1.00 80.06 401 SER A C 1
ATOM 3143 O O . SER A 1 401 ? 15.279 -10.756 -24.730 1.00 80.06 401 SER A O 1
ATOM 3145 N N . GLU A 1 402 ? 17.412 -11.206 -25.243 1.00 74.06 402 GLU A N 1
ATOM 3146 C CA . GLU A 1 402 ? 17.098 -12.423 -25.985 1.00 74.06 402 GLU A CA 1
ATOM 3147 C C . GLU A 1 402 ? 16.485 -13.511 -25.081 1.00 74.06 402 GLU A C 1
ATOM 3149 O O . GLU A 1 402 ? 16.483 -13.424 -23.842 1.00 74.06 402 GLU A O 1
ATOM 3154 N N . PHE A 1 403 ? 15.936 -14.561 -25.696 1.00 67.94 403 PHE A N 1
ATOM 3155 C CA . PHE A 1 403 ? 15.436 -15.721 -24.960 1.00 67.94 403 PHE A CA 1
ATOM 3156 C C . PHE A 1 403 ? 16.508 -16.248 -23.989 1.00 67.94 403 PHE A C 1
ATOM 3158 O O . PHE A 1 403 ? 17.696 -16.258 -24.312 1.00 67.94 403 PHE A O 1
ATOM 3165 N N . SER A 1 404 ? 16.097 -16.695 -22.796 1.00 69.69 404 SER A N 1
ATOM 3166 C CA . SER A 1 404 ? 16.968 -17.209 -21.717 1.00 69.69 404 SER A CA 1
ATOM 3167 C C . SER A 1 404 ? 17.950 -16.218 -21.059 1.00 69.69 404 SER A C 1
ATOM 3169 O O . SER A 1 404 ? 18.827 -16.637 -20.314 1.00 69.69 404 SER A O 1
ATOM 3171 N N . GLY A 1 405 ? 17.783 -14.901 -21.235 1.00 72.88 405 GLY A N 1
ATOM 3172 C CA . GLY A 1 405 ? 18.632 -13.886 -20.582 1.00 72.88 405 GLY A CA 1
ATOM 3173 C C . GLY A 1 405 ? 18.376 -13.626 -19.083 1.00 72.88 405 GLY A C 1
ATOM 3174 O O . GLY A 1 405 ? 18.956 -12.702 -18.531 1.00 72.88 405 GLY A O 1
ATOM 3175 N N . GLY A 1 406 ? 17.494 -14.381 -18.416 1.00 82.50 406 GLY A N 1
ATOM 3176 C CA . GLY A 1 406 ? 17.219 -14.223 -16.976 1.00 82.50 406 GLY A CA 1
ATOM 3177 C C . GLY A 1 406 ? 16.178 -13.158 -16.587 1.00 82.50 406 GLY A C 1
ATOM 3178 O O . GLY A 1 406 ? 16.042 -12.876 -15.397 1.00 82.50 406 GLY A O 1
ATOM 3179 N N . LYS A 1 407 ? 15.415 -12.604 -17.547 1.00 89.69 407 LYS A N 1
ATOM 3180 C CA . LYS A 1 407 ? 14.372 -11.573 -17.315 1.00 89.69 407 LYS A CA 1
ATOM 3181 C C . LYS A 1 407 ? 13.324 -11.999 -16.293 1.00 89.69 407 LYS A C 1
ATOM 3183 O O . LYS A 1 407 ? 13.096 -11.291 -15.321 1.00 89.69 407 LYS A O 1
ATOM 3188 N N . THR A 1 408 ? 12.748 -13.184 -16.484 1.00 90.00 408 THR A N 1
ATOM 3189 C CA . THR A 1 408 ? 11.748 -13.778 -15.589 1.00 90.00 408 THR A CA 1
ATOM 3190 C C . THR A 1 408 ? 12.286 -13.943 -14.170 1.00 90.00 408 THR A C 1
ATOM 3192 O O . THR A 1 408 ? 11.586 -13.664 -13.203 1.00 90.00 408 THR A O 1
ATOM 3195 N N . GLN A 1 409 ? 13.562 -14.312 -14.010 1.00 91.94 409 GLN A N 1
ATOM 3196 C CA . GLN A 1 409 ? 14.171 -14.428 -12.680 1.00 91.94 409 GLN A CA 1
ATOM 3197 C C . GLN A 1 409 ? 14.397 -13.063 -12.016 1.00 91.94 409 GLN A C 1
ATOM 3199 O O . GLN A 1 409 ? 14.317 -12.974 -10.794 1.00 91.94 409 GLN A O 1
ATOM 3204 N N . LEU A 1 410 ? 14.629 -11.999 -12.790 1.00 93.81 410 LEU A N 1
ATOM 3205 C CA . LEU A 1 410 ? 14.716 -10.636 -12.265 1.00 93.81 410 LEU A CA 1
ATOM 3206 C C . LEU A 1 410 ? 13.323 -10.088 -11.900 1.00 93.81 410 LEU A C 1
ATOM 3208 O O . LEU A 1 410 ? 13.073 -9.734 -10.750 1.00 93.81 410 LEU A O 1
ATOM 3212 N N . VAL A 1 411 ? 12.397 -10.057 -12.861 1.00 94.06 411 VAL A N 1
ATOM 3213 C CA . VAL A 1 411 ? 11.068 -9.442 -12.698 1.00 94.06 411 VAL A CA 1
ATOM 3214 C C . VAL A 1 411 ? 10.146 -10.297 -11.829 1.00 94.06 411 VAL A C 1
ATOM 3216 O O . VAL A 1 411 ? 9.493 -9.772 -10.930 1.00 94.06 411 VAL A O 1
ATOM 3219 N N . GLY A 1 412 ? 10.110 -11.612 -12.050 1.00 90.75 412 GLY A N 1
ATOM 3220 C CA . GLY A 1 412 ? 9.253 -12.555 -11.326 1.00 90.75 412 GLY A CA 1
ATOM 3221 C C . GLY A 1 412 ? 9.891 -13.241 -10.121 1.00 90.75 412 GLY A C 1
ATOM 3222 O O . GLY A 1 412 ? 9.161 -13.716 -9.253 1.00 90.75 412 GLY A O 1
ATOM 3223 N N . GLY A 1 413 ? 11.224 -13.283 -10.036 1.00 92.94 413 GLY A N 1
ATOM 3224 C CA . GLY A 1 413 ? 11.964 -13.826 -8.889 1.00 92.94 413 GLY A CA 1
ATOM 3225 C C . GLY A 1 413 ? 12.368 -12.739 -7.893 1.00 92.94 413 GLY A C 1
ATOM 3226 O O . GLY A 1 413 ? 11.746 -12.600 -6.842 1.00 92.94 413 GLY A O 1
ATOM 3227 N N . LEU A 1 414 ? 13.382 -11.938 -8.238 1.00 94.69 414 LEU A N 1
ATOM 3228 C CA . LEU A 1 414 ? 13.954 -10.913 -7.353 1.00 94.69 414 LEU A CA 1
ATOM 3229 C C . LEU A 1 414 ? 12.904 -9.898 -6.879 1.00 94.69 414 LEU A C 1
ATOM 3231 O O . LEU A 1 414 ? 12.763 -9.674 -5.676 1.00 94.69 414 LEU A O 1
ATOM 3235 N N . ILE A 1 415 ? 12.170 -9.307 -7.825 1.00 94.88 415 ILE A N 1
ATOM 3236 C CA . ILE A 1 415 ? 11.184 -8.254 -7.554 1.00 94.88 415 ILE A CA 1
ATOM 3237 C C . ILE A 1 415 ? 9.821 -8.863 -7.221 1.00 94.88 415 ILE A C 1
ATOM 3239 O O . ILE A 1 415 ? 9.284 -8.613 -6.153 1.00 94.88 415 ILE A O 1
ATOM 3243 N N . GLY A 1 416 ? 9.266 -9.681 -8.117 1.00 90.19 416 GLY A N 1
ATOM 3244 C CA . GLY A 1 416 ? 7.895 -10.190 -8.020 1.00 90.19 416 GLY A CA 1
ATOM 3245 C C . GLY A 1 416 ? 7.676 -11.375 -7.074 1.00 90.19 416 GLY A C 1
ATOM 3246 O O . GLY A 1 416 ? 6.544 -11.629 -6.673 1.00 90.19 416 GLY A O 1
ATOM 3247 N N . GLY A 1 417 ? 8.732 -12.124 -6.745 1.00 89.00 417 GLY A N 1
ATOM 3248 C CA . GLY A 1 417 ? 8.730 -13.204 -5.754 1.00 89.00 417 GLY A CA 1
ATOM 3249 C C . GLY A 1 417 ? 7.880 -14.443 -6.039 1.00 89.00 417 GLY A C 1
ATOM 3250 O O . GLY A 1 417 ? 7.796 -15.307 -5.170 1.00 89.00 417 GLY A O 1
ATOM 3251 N N . ARG A 1 418 ? 7.266 -14.572 -7.221 1.00 88.06 418 ARG A N 1
ATOM 3252 C CA . ARG A 1 418 ? 6.371 -15.693 -7.556 1.00 88.06 418 ARG A CA 1
ATOM 3253 C C . ARG A 1 418 ? 7.059 -16.815 -8.328 1.00 88.06 418 ARG A C 1
ATOM 3255 O O . ARG A 1 418 ? 6.792 -17.977 -8.054 1.00 88.06 418 ARG A O 1
ATOM 3262 N N . GLU A 1 419 ? 7.932 -16.472 -9.272 1.00 86.75 419 GLU A N 1
ATOM 3263 C CA . GLU A 1 419 ? 8.641 -17.458 -10.106 1.00 86.75 419 GLU A CA 1
ATOM 3264 C C . GLU A 1 419 ? 9.803 -18.102 -9.349 1.00 86.75 419 GLU A C 1
ATOM 3266 O O . GLU A 1 419 ? 10.124 -19.272 -9.546 1.00 86.75 419 GLU A O 1
ATOM 3271 N N . ASN A 1 420 ? 10.446 -17.335 -8.464 1.00 88.62 420 ASN A N 1
ATOM 3272 C CA . ASN A 1 420 ? 11.496 -17.846 -7.593 1.00 88.62 420 ASN A CA 1
ATOM 3273 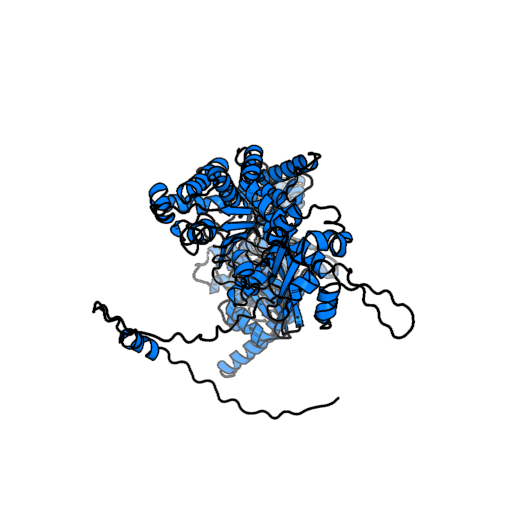C C . ASN A 1 420 ? 11.480 -17.132 -6.226 1.00 88.62 420 ASN A C 1
ATOM 3275 O O . ASN A 1 420 ? 12.180 -16.132 -6.043 1.00 88.62 420 ASN A O 1
ATOM 3279 N N . PRO A 1 421 ? 10.673 -17.626 -5.269 1.00 90.38 421 PRO A N 1
ATOM 3280 C CA . PRO A 1 421 ? 10.504 -16.992 -3.960 1.00 90.38 421 PRO A CA 1
ATOM 3281 C C . PRO A 1 421 ? 11.776 -16.961 -3.098 1.00 90.38 421 PRO A C 1
ATOM 3283 O O . PRO A 1 421 ? 11.885 -16.129 -2.196 1.00 90.38 421 PRO A O 1
ATOM 3286 N N . GLU A 1 422 ? 12.733 -17.860 -3.352 1.00 91.69 422 GLU A N 1
ATOM 3287 C CA . GLU A 1 422 ? 13.971 -17.990 -2.567 1.00 91.69 422 GLU A CA 1
ATOM 3288 C C . GLU A 1 422 ? 14.930 -16.819 -2.786 1.00 91.69 422 GLU A C 1
ATOM 3290 O O . GLU A 1 422 ? 15.695 -16.476 -1.889 1.00 91.69 422 GLU A O 1
ATOM 3295 N N . ILE A 1 423 ? 14.867 -16.185 -3.960 1.00 93.19 423 ILE A N 1
ATOM 3296 C CA . ILE A 1 423 ? 15.699 -15.025 -4.304 1.00 93.19 423 ILE A CA 1
ATOM 3297 C C . ILE A 1 423 ? 14.962 -13.692 -4.210 1.00 93.19 423 ILE A C 1
ATOM 3299 O O . ILE A 1 423 ? 15.505 -12.661 -4.600 1.00 93.19 423 ILE A O 1
ATOM 3303 N N . ASN A 1 424 ? 13.720 -13.698 -3.731 1.00 95.88 424 ASN A N 1
ATOM 3304 C CA . ASN A 1 424 ? 12.922 -12.489 -3.617 1.00 95.88 424 ASN A CA 1
ATOM 3305 C C . ASN A 1 424 ? 13.485 -11.552 -2.545 1.00 95.88 424 ASN A C 1
ATOM 3307 O O . ASN A 1 424 ? 13.668 -11.961 -1.399 1.00 95.88 424 ASN A O 1
ATOM 3311 N N . VAL A 1 425 ? 13.686 -10.287 -2.910 1.00 94.81 425 VAL A N 1
ATOM 3312 C CA . VAL A 1 425 ? 14.122 -9.223 -1.987 1.00 94.81 425 VAL A CA 1
ATOM 3313 C C . VAL A 1 425 ? 13.045 -8.170 -1.753 1.00 94.81 425 VAL A C 1
ATOM 3315 O O . VAL A 1 425 ? 13.140 -7.420 -0.789 1.00 94.81 425 VAL A O 1
ATOM 3318 N N . LEU A 1 426 ? 12.023 -8.096 -2.610 1.00 94.06 426 LEU A N 1
ATOM 3319 C CA . LEU A 1 426 ? 10.974 -7.084 -2.525 1.00 94.06 426 LEU A CA 1
ATOM 3320 C C . LEU A 1 426 ? 9.611 -7.732 -2.276 1.00 94.06 426 LEU A C 1
ATOM 3322 O O . LEU A 1 426 ? 9.111 -8.483 -3.106 1.00 94.06 426 LEU A O 1
ATOM 3326 N N . GLN A 1 427 ? 8.985 -7.397 -1.148 1.00 93.50 427 GLN A N 1
ATOM 3327 C CA . GLN A 1 427 ? 7.622 -7.844 -0.826 1.00 93.50 427 GLN A CA 1
ATOM 3328 C C . GLN A 1 427 ? 6.547 -6.939 -1.453 1.00 93.50 427 GLN A C 1
ATOM 3330 O O . GLN A 1 427 ? 5.419 -7.365 -1.698 1.00 93.50 427 GLN A O 1
ATOM 3335 N N . ASN A 1 428 ? 6.906 -5.689 -1.748 1.00 95.19 428 ASN A N 1
ATOM 3336 C CA . ASN A 1 428 ? 6.041 -4.660 -2.318 1.00 95.19 428 ASN A CA 1
ATOM 3337 C C . ASN A 1 428 ? 5.860 -4.817 -3.837 1.00 95.19 428 ASN A C 1
ATOM 3339 O O . ASN A 1 428 ? 6.017 -3.851 -4.578 1.00 95.19 428 ASN A O 1
ATOM 3343 N N . ALA A 1 429 ? 5.549 -6.013 -4.328 1.00 94.56 429 ALA A N 1
ATOM 3344 C CA . ALA A 1 429 ? 5.335 -6.246 -5.753 1.00 94.56 429 ALA A CA 1
ATOM 3345 C C . ALA A 1 429 ? 4.156 -7.187 -6.017 1.00 94.56 429 ALA A C 1
ATOM 3347 O O . ALA A 1 429 ? 3.873 -8.106 -5.249 1.00 94.56 429 ALA A O 1
ATOM 3348 N N . GLU A 1 430 ? 3.463 -6.963 -7.127 1.00 93.75 430 GLU A N 1
ATOM 3349 C CA . GLU A 1 430 ? 2.425 -7.832 -7.664 1.00 93.75 430 GLU A CA 1
ATOM 3350 C C . GLU A 1 430 ? 2.897 -8.412 -8.992 1.00 93.75 430 GLU A C 1
ATOM 3352 O O . GLU A 1 430 ? 2.999 -7.693 -9.984 1.00 93.75 430 GLU A O 1
ATOM 3357 N N . TYR A 1 431 ? 3.174 -9.715 -9.015 1.00 94.00 431 TYR A N 1
ATOM 3358 C CA . TYR A 1 431 ? 3.631 -10.394 -10.221 1.00 94.00 431 TYR A CA 1
ATOM 3359 C C . TYR A 1 431 ? 2.500 -11.072 -10.999 1.00 94.00 431 TYR A C 1
ATOM 3361 O O . TYR A 1 431 ? 1.727 -11.873 -10.450 1.00 94.00 431 TYR A O 1
ATOM 3369 N N . MET A 1 432 ? 2.464 -10.824 -12.311 1.00 91.62 432 MET A N 1
ATOM 3370 C CA . MET A 1 432 ? 1.509 -11.430 -13.236 1.00 91.62 432 MET A CA 1
ATOM 3371 C C . MET A 1 432 ? 2.175 -11.818 -14.568 1.00 91.62 432 MET A C 1
ATOM 3373 O O . MET A 1 432 ? 2.722 -10.969 -15.261 1.00 91.62 432 MET A O 1
ATOM 3377 N N . SER A 1 433 ? 2.046 -13.087 -14.965 1.00 85.00 433 SER A N 1
ATOM 3378 C CA . SER A 1 433 ? 2.401 -13.589 -16.308 1.00 85.00 433 SER A CA 1
ATOM 3379 C C . SER A 1 433 ? 1.182 -13.729 -17.233 1.00 85.00 433 SER A C 1
ATOM 3381 O O . SER A 1 433 ? 1.289 -13.603 -18.446 1.00 85.00 433 SER A O 1
ATOM 3383 N N . GLY A 1 434 ? -0.011 -13.925 -16.660 1.00 84.00 434 GLY A N 1
ATOM 3384 C CA . GLY A 1 434 ? -1.297 -13.876 -17.358 1.00 84.00 434 GLY A CA 1
ATOM 3385 C C . GLY A 1 434 ? -2.166 -12.763 -16.787 1.00 84.00 434 GLY A C 1
ATOM 3386 O O . GLY A 1 434 ? -2.852 -12.964 -15.783 1.00 84.00 434 GLY A O 1
ATOM 3387 N N . TYR A 1 435 ? -2.118 -11.581 -17.396 1.00 87.62 435 TYR A N 1
ATOM 3388 C CA . TYR A 1 435 ? -2.832 -10.397 -16.917 1.00 87.62 435 TYR A CA 1
ATOM 3389 C C . TYR A 1 435 ? -3.917 -9.932 -17.884 1.00 87.62 435 TYR A C 1
ATOM 3391 O O . TYR A 1 435 ? -3.856 -10.113 -19.098 1.00 87.62 435 TYR A O 1
ATOM 3399 N N . THR A 1 436 ? -4.919 -9.283 -17.300 1.00 89.38 436 THR A N 1
ATOM 3400 C CA . THR A 1 436 ? -5.910 -8.474 -18.003 1.00 89.38 436 THR A CA 1
ATOM 3401 C C . THR A 1 436 ? -5.969 -7.110 -17.332 1.00 89.38 436 THR A C 1
ATOM 3403 O O . THR A 1 436 ? -5.690 -6.978 -16.136 1.00 89.38 436 THR A O 1
ATOM 3406 N N . VAL A 1 437 ? -6.376 -6.090 -18.082 1.00 89.19 437 VAL A N 1
ATOM 3407 C CA . VAL A 1 437 ? -6.566 -4.732 -17.552 1.00 89.19 437 VAL A CA 1
ATOM 3408 C C . VAL A 1 437 ? -7.542 -4.722 -16.368 1.00 89.19 437 VAL A C 1
ATOM 3410 O O . VAL A 1 437 ? -7.285 -4.059 -15.366 1.00 89.19 437 VAL A O 1
ATOM 3413 N N . ALA A 1 438 ? -8.624 -5.503 -16.437 1.00 87.31 438 ALA A N 1
ATOM 3414 C CA . ALA A 1 438 ? -9.588 -5.629 -15.344 1.00 87.31 438 ALA A CA 1
ATOM 3415 C C . ALA A 1 438 ? -8.962 -6.243 -14.079 1.00 87.31 438 ALA A C 1
ATOM 3417 O O . ALA A 1 438 ? -9.156 -5.717 -12.985 1.00 87.31 438 ALA A O 1
ATOM 3418 N N . GLY A 1 439 ? -8.165 -7.308 -14.227 1.00 88.06 439 GLY A N 1
ATOM 3419 C CA . GLY A 1 439 ? -7.484 -7.948 -13.100 1.00 88.06 439 GLY A CA 1
ATOM 3420 C C . GLY A 1 439 ? -6.487 -7.017 -12.408 1.00 88.06 439 GLY A C 1
ATOM 3421 O O . GLY A 1 439 ? -6.474 -6.939 -11.180 1.00 88.06 439 GLY A O 1
ATOM 3422 N N . VAL A 1 440 ? -5.705 -6.258 -13.185 1.00 90.88 440 VAL A N 1
ATOM 3423 C CA . VAL A 1 440 ? -4.770 -5.257 -12.644 1.00 90.88 440 VAL A CA 1
ATOM 3424 C C . VAL A 1 440 ? -5.522 -4.150 -11.908 1.00 90.88 440 VAL A C 1
ATOM 3426 O O . VAL A 1 440 ? -5.168 -3.836 -10.774 1.00 90.88 440 VAL A O 1
ATOM 3429 N N . ARG A 1 441 ? -6.598 -3.604 -12.499 1.00 91.00 441 ARG A N 1
ATOM 3430 C CA . ARG A 1 441 ? -7.438 -2.579 -11.853 1.00 91.00 441 ARG A CA 1
ATOM 3431 C C . ARG A 1 441 ? -7.944 -3.036 -10.493 1.00 91.00 441 ARG A C 1
ATOM 3433 O O . ARG A 1 441 ? -7.873 -2.278 -9.538 1.00 91.00 441 ARG A O 1
ATOM 3440 N N . GLN A 1 442 ? -8.430 -4.272 -10.406 1.00 86.88 442 GLN A N 1
ATOM 3441 C CA . GLN A 1 442 ? -8.983 -4.816 -9.172 1.00 86.88 442 GLN A CA 1
ATOM 3442 C C . GLN A 1 442 ? -7.904 -5.031 -8.103 1.00 86.88 442 GLN A C 1
ATOM 3444 O O . GLN A 1 442 ? -8.114 -4.661 -6.952 1.00 86.88 442 GLN A O 1
ATOM 3449 N N . ARG A 1 443 ? -6.744 -5.592 -8.478 1.00 88.31 443 ARG A N 1
ATOM 3450 C CA . ARG A 1 443 ? -5.651 -5.903 -7.536 1.00 88.31 443 ARG A CA 1
ATOM 3451 C C . ARG A 1 443 ? -4.891 -4.679 -7.045 1.00 88.31 443 ARG A C 1
ATOM 3453 O O . ARG A 1 443 ? -4.442 -4.676 -5.906 1.00 88.31 443 ARG A O 1
ATOM 3460 N N . MET A 1 444 ? -4.739 -3.672 -7.899 1.00 91.31 444 MET A N 1
ATOM 3461 C CA . MET A 1 444 ? -3.938 -2.481 -7.615 1.00 91.31 444 MET A CA 1
ATOM 3462 C C . MET A 1 444 ? -4.792 -1.276 -7.196 1.00 91.31 444 MET A C 1
ATOM 3464 O O . MET A 1 444 ? -4.258 -0.186 -6.994 1.00 91.31 444 MET A O 1
ATOM 3468 N N . ASN A 1 445 ? -6.114 -1.445 -7.062 1.00 91.62 445 ASN A N 1
ATOM 3469 C CA . ASN A 1 445 ? -7.023 -0.356 -6.722 1.00 91.62 445 ASN A CA 1
ATOM 3470 C C . ASN A 1 445 ? -6.649 0.298 -5.393 1.00 91.62 445 ASN A C 1
ATOM 3472 O O . ASN A 1 445 ? -6.665 -0.360 -4.351 1.00 91.62 445 ASN A O 1
ATOM 3476 N N . ARG A 1 446 ? -6.373 1.604 -5.424 1.00 91.06 446 ARG A N 1
ATOM 3477 C CA . ARG A 1 446 ? -5.983 2.407 -4.258 1.00 91.06 446 ARG A CA 1
ATOM 3478 C C . ARG A 1 446 ? -4.773 1.836 -3.517 1.00 91.06 446 ARG A C 1
ATOM 3480 O O . ARG A 1 446 ? -4.523 2.260 -2.398 1.00 91.06 446 ARG A O 1
ATOM 3487 N N . SER A 1 447 ? -4.030 0.897 -4.100 1.00 91.94 447 SER A N 1
ATOM 3488 C CA . SER A 1 447 ? -2.788 0.384 -3.536 1.00 91.94 447 SER A CA 1
ATOM 3489 C C . SER A 1 447 ? -1.643 1.288 -3.954 1.00 91.94 447 SER A C 1
ATOM 3491 O O . SER A 1 447 ? -1.507 1.624 -5.129 1.00 91.94 447 SER A O 1
ATOM 3493 N N . LYS A 1 448 ? -0.832 1.694 -2.980 1.00 92.44 448 LYS A N 1
ATOM 3494 C CA . LYS A 1 448 ? 0.320 2.581 -3.164 1.00 92.44 448 LYS A CA 1
ATOM 3495 C C . LYS A 1 448 ? 1.535 1.935 -2.521 1.00 92.44 448 LYS A C 1
ATOM 3497 O O . LYS A 1 448 ? 1.391 1.103 -1.632 1.00 92.44 448 LYS A O 1
ATOM 3502 N N . GLY A 1 449 ? 2.738 2.261 -2.981 1.00 91.75 449 GLY A N 1
ATOM 3503 C CA . GLY A 1 449 ? 3.928 1.590 -2.459 1.00 91.75 449 GLY A CA 1
ATOM 3504 C C . GLY A 1 449 ? 4.001 0.100 -2.829 1.00 91.75 449 GLY A C 1
ATOM 3505 O O . GLY A 1 449 ? 4.563 -0.686 -2.073 1.00 91.75 449 GLY A O 1
ATOM 3506 N N . ILE A 1 450 ? 3.378 -0.304 -3.946 1.00 94.69 450 ILE A N 1
ATOM 3507 C CA . ILE A 1 450 ? 3.421 -1.663 -4.508 1.00 94.69 450 ILE A CA 1
ATOM 3508 C C . ILE A 1 450 ? 3.712 -1.547 -6.004 1.00 94.69 450 ILE A C 1
ATOM 3510 O O . ILE A 1 450 ? 3.016 -0.823 -6.712 1.00 94.69 450 ILE A O 1
ATOM 3514 N N . SER A 1 451 ? 4.727 -2.260 -6.482 1.00 95.69 451 SER A N 1
ATOM 3515 C CA . SER A 1 451 ? 5.077 -2.347 -7.898 1.00 95.69 451 SER A CA 1
ATOM 3516 C C . SER A 1 451 ? 4.196 -3.350 -8.642 1.00 95.69 451 SER A C 1
ATOM 3518 O O . SER A 1 451 ? 3.850 -4.400 -8.103 1.00 95.69 451 SER A O 1
ATOM 3520 N N . LEU A 1 452 ? 3.866 -3.054 -9.897 1.00 96.00 452 LEU A N 1
ATOM 3521 C CA . LEU A 1 452 ? 3.324 -4.030 -10.835 1.00 96.00 452 LEU A CA 1
ATOM 3522 C C . LEU A 1 452 ? 4.463 -4.663 -11.646 1.00 96.00 452 LEU A C 1
ATOM 3524 O O . LEU A 1 452 ? 5.121 -3.982 -12.435 1.00 96.00 452 LEU A O 1
ATOM 3528 N N . SER A 1 453 ? 4.642 -5.974 -11.495 1.00 95.62 453 SER A N 1
ATOM 3529 C CA . SER A 1 453 ? 5.632 -6.771 -12.219 1.00 95.62 453 SER A CA 1
ATOM 3530 C C . SER A 1 453 ? 4.950 -7.635 -13.279 1.00 95.62 453 SER A C 1
ATOM 3532 O O . SER A 1 453 ? 4.248 -8.591 -12.943 1.00 95.62 453 SER A O 1
ATOM 3534 N N . LEU A 1 454 ? 5.152 -7.323 -14.559 1.00 94.00 454 LEU A N 1
ATOM 3535 C CA . LEU A 1 454 ? 4.550 -8.072 -15.668 1.00 94.00 454 LEU A CA 1
ATOM 3536 C C . LEU A 1 454 ? 5.617 -8.853 -16.428 1.00 94.00 454 LEU A C 1
ATOM 3538 O O . LEU A 1 454 ? 6.585 -8.264 -16.906 1.00 94.00 454 LEU A O 1
ATOM 3542 N N . ASP A 1 455 ? 5.429 -10.161 -16.571 1.00 90.50 455 ASP A N 1
ATOM 3543 C CA . ASP A 1 455 ? 6.272 -10.968 -17.458 1.00 90.50 455 ASP A CA 1
ATOM 3544 C C . ASP A 1 455 ? 5.606 -11.188 -18.813 1.00 90.50 455 ASP A C 1
ATOM 3546 O O . ASP A 1 455 ? 4.407 -10.967 -18.982 1.00 90.50 455 ASP A O 1
ATOM 3550 N N . GLU A 1 456 ? 6.398 -11.626 -19.784 1.00 85.50 456 GLU A N 1
ATOM 3551 C CA . GLU A 1 456 ? 5.945 -11.923 -21.135 1.00 85.50 456 GLU A CA 1
ATOM 3552 C C . GLU A 1 456 ? 5.194 -10.757 -21.817 1.00 85.50 456 GLU A C 1
ATOM 3554 O O . GLU A 1 456 ? 4.202 -10.952 -22.529 1.00 85.50 456 GLU A O 1
ATOM 3559 N N . PHE A 1 457 ? 5.666 -9.530 -21.592 1.00 87.44 457 PHE A N 1
ATOM 3560 C CA . PHE A 1 457 ? 5.081 -8.278 -22.073 1.00 87.44 457 PHE A CA 1
ATOM 3561 C C . PHE A 1 457 ? 5.400 -8.025 -23.554 1.00 87.44 457 PHE A C 1
ATOM 3563 O O . PHE A 1 457 ? 6.119 -7.098 -23.915 1.00 87.44 457 PHE A O 1
ATOM 3570 N N . GLU A 1 458 ? 4.903 -8.904 -24.423 1.00 78.81 458 GLU A N 1
ATOM 3571 C CA . GLU A 1 458 ? 5.230 -8.918 -25.849 1.00 78.81 458 GLU A CA 1
ATOM 3572 C C . GLU A 1 458 ? 4.029 -8.595 -26.730 1.00 78.81 458 GLU A C 1
ATOM 3574 O O . GLU A 1 458 ? 3.043 -9.333 -26.746 1.00 78.81 458 GLU A O 1
ATOM 3579 N N . ASP A 1 459 ? 4.169 -7.534 -27.522 1.00 73.94 459 ASP A N 1
ATOM 3580 C CA . ASP A 1 459 ? 3.341 -7.286 -28.697 1.00 73.94 459 ASP A CA 1
ATOM 3581 C C . ASP A 1 459 ? 4.068 -7.835 -29.929 1.00 73.94 459 ASP A C 1
ATOM 3583 O O . ASP A 1 459 ? 5.192 -7.435 -30.249 1.00 73.94 459 ASP A O 1
ATOM 3587 N N . LYS A 1 460 ? 3.448 -8.803 -30.603 1.00 65.81 460 LYS A N 1
ATOM 3588 C CA . LYS A 1 460 ? 4.000 -9.415 -31.816 1.00 65.81 460 LYS A CA 1
ATOM 3589 C C . LYS A 1 460 ? 3.606 -8.665 -33.089 1.00 65.81 460 LYS A C 1
ATOM 3591 O O . LYS A 1 460 ? 3.993 -9.105 -34.167 1.00 65.81 460 LYS A O 1
ATOM 3596 N N . GLY A 1 461 ? 2.841 -7.577 -32.984 1.00 60.47 461 GLY A N 1
ATOM 3597 C CA . GLY A 1 461 ? 2.235 -6.877 -34.121 1.00 60.47 461 GLY A CA 1
ATOM 3598 C C . GLY A 1 461 ? 0.965 -7.565 -34.634 1.00 60.47 461 GLY A C 1
ATOM 3599 O O . GLY A 1 461 ? 0.144 -6.946 -35.296 1.00 60.47 461 GLY A O 1
ATOM 3600 N N . THR A 1 462 ? 0.718 -8.812 -34.238 1.00 60.19 462 THR A N 1
ATOM 3601 C CA . THR A 1 462 ? -0.456 -9.599 -34.627 1.00 60.19 462 THR A CA 1
ATOM 3602 C C . THR A 1 462 ? -1.675 -9.312 -33.745 1.00 60.19 462 THR A C 1
ATOM 3604 O O . THR A 1 462 ? -1.547 -8.887 -32.602 1.00 60.19 462 THR A O 1
ATOM 3607 N N . ASN A 1 463 ? -2.887 -9.596 -34.235 1.00 69.75 463 ASN A N 1
ATOM 3608 C CA . ASN A 1 463 ? -4.130 -9.494 -33.447 1.00 69.75 463 ASN A CA 1
ATOM 3609 C C . ASN A 1 463 ? -4.390 -10.730 -32.565 1.00 69.75 463 ASN A C 1
ATOM 3611 O O . ASN A 1 463 ? -5.535 -11.074 -32.260 1.00 69.75 463 ASN A O 1
ATOM 3615 N N . ASP A 1 464 ? -3.334 -11.427 -32.146 1.00 77.38 464 ASP A N 1
ATOM 3616 C CA . ASP A 1 464 ? -3.471 -12.514 -31.189 1.00 77.38 464 ASP A CA 1
ATOM 3617 C C . ASP A 1 464 ? -3.859 -11.966 -29.808 1.00 77.38 464 ASP A C 1
ATOM 3619 O O . ASP A 1 464 ? -3.539 -10.834 -29.434 1.00 77.38 464 ASP A O 1
ATOM 3623 N N . LYS A 1 465 ? -4.555 -12.791 -29.019 1.00 77.88 465 LYS A N 1
ATOM 3624 C CA . LYS A 1 465 ? -5.122 -12.376 -27.725 1.00 77.88 465 LYS A CA 1
ATOM 3625 C C . LYS A 1 465 ? -4.088 -11.744 -26.787 1.00 77.88 465 LYS A C 1
ATOM 3627 O O . LYS A 1 465 ? -4.444 -10.852 -26.023 1.00 77.88 465 LYS A O 1
ATOM 3632 N N . LYS A 1 466 ? -2.830 -12.196 -26.827 1.00 79.00 466 LYS A N 1
ATOM 3633 C CA . LYS A 1 466 ? -1.774 -11.694 -25.945 1.00 79.00 466 LYS A CA 1
ATOM 3634 C C . LYS A 1 466 ? -1.302 -10.310 -26.381 1.00 79.00 466 LYS A C 1
ATOM 3636 O O . LYS A 1 466 ? -1.300 -9.413 -25.544 1.00 79.00 466 LYS A O 1
ATOM 3641 N N . SER A 1 467 ? -1.022 -10.107 -27.667 1.00 76.69 467 SER A N 1
ATOM 3642 C CA . SER A 1 467 ? -0.680 -8.782 -28.204 1.00 76.69 467 SER A CA 1
ATOM 3643 C C . SER A 1 467 ? -1.793 -7.757 -27.949 1.00 76.69 467 SER A C 1
ATOM 3645 O O . SER A 1 467 ? -1.520 -6.650 -27.490 1.00 76.69 467 SER A O 1
ATOM 3647 N N . VAL A 1 468 ? -3.066 -8.145 -28.109 1.00 79.50 468 VAL A N 1
ATOM 3648 C CA . VAL A 1 468 ? -4.217 -7.280 -27.773 1.00 79.50 468 VAL A CA 1
ATOM 3649 C C . VAL A 1 468 ? -4.240 -6.913 -26.284 1.00 79.50 468 VAL A C 1
ATOM 3651 O O . VAL A 1 468 ? -4.472 -5.755 -25.932 1.00 79.50 468 VAL A O 1
ATOM 3654 N N . HIS A 1 469 ? -3.975 -7.869 -25.388 1.00 83.81 469 HIS A N 1
ATOM 3655 C CA . HIS A 1 469 ? -3.888 -7.590 -23.952 1.00 83.81 469 HIS A CA 1
ATOM 3656 C C . HIS A 1 469 ? -2.712 -6.670 -23.603 1.00 83.81 469 HIS A C 1
ATOM 3658 O O . HIS A 1 469 ? -2.869 -5.803 -22.743 1.00 83.81 469 HIS A O 1
ATOM 3664 N N . VAL A 1 470 ? -1.561 -6.836 -24.260 1.00 85.62 470 VAL A N 1
ATOM 3665 C CA . VAL A 1 470 ? -0.375 -5.992 -24.065 1.00 85.62 470 VAL A CA 1
ATOM 3666 C C . VAL A 1 470 ? -0.647 -4.563 -24.525 1.00 85.62 470 VAL A C 1
ATOM 3668 O O . VAL A 1 470 ? -0.387 -3.643 -23.755 1.00 85.62 470 VAL A O 1
ATOM 3671 N N . ARG A 1 471 ? -1.259 -4.357 -25.699 1.00 83.44 471 ARG A N 1
ATOM 3672 C CA . ARG A 1 471 ? -1.666 -3.019 -26.177 1.00 83.44 471 ARG A CA 1
ATOM 3673 C C . ARG A 1 471 ? -2.641 -2.340 -25.220 1.00 83.44 471 ARG A C 1
ATOM 3675 O O . ARG A 1 471 ? -2.409 -1.213 -24.795 1.00 83.44 471 ARG A O 1
ATOM 3682 N N . ALA A 1 472 ? -3.676 -3.060 -24.784 1.00 87.38 472 ALA A N 1
ATOM 3683 C CA . ALA A 1 472 ? -4.629 -2.539 -23.803 1.00 87.38 472 ALA A CA 1
ATOM 3684 C C . ALA A 1 472 ? -3.960 -2.205 -22.456 1.00 87.38 472 ALA A C 1
ATOM 3686 O O . ALA A 1 472 ? -4.372 -1.272 -21.762 1.00 87.38 472 ALA A O 1
ATOM 3687 N N . MET A 1 473 ? -2.928 -2.963 -22.069 1.00 90.62 473 MET A N 1
ATOM 3688 C CA . MET A 1 473 ? -2.139 -2.665 -20.880 1.00 90.62 473 MET A CA 1
ATOM 3689 C C . MET A 1 473 ? -1.255 -1.435 -21.091 1.00 90.62 473 MET A C 1
ATOM 3691 O O . MET A 1 473 ? -1.250 -0.562 -20.231 1.00 90.62 473 MET A O 1
ATOM 3695 N N . LEU A 1 474 ? -0.565 -1.311 -22.227 1.00 88.75 474 LEU A N 1
ATOM 3696 C CA . LEU A 1 474 ? 0.205 -0.117 -22.588 1.00 88.75 474 LEU A CA 1
ATOM 3697 C C . LEU A 1 474 ? -0.662 1.142 -22.522 1.00 88.75 474 LEU A C 1
ATOM 3699 O O . LEU A 1 474 ? -0.251 2.119 -21.899 1.00 88.75 474 LEU A O 1
ATOM 3703 N N . ASP A 1 475 ? -1.892 1.094 -23.034 1.00 86.69 475 ASP A N 1
ATOM 3704 C CA . ASP A 1 475 ? -2.846 2.203 -22.929 1.00 86.69 475 ASP A CA 1
ATOM 3705 C C . ASP A 1 475 ? -3.162 2.593 -21.480 1.00 86.69 475 ASP A C 1
ATOM 3707 O O . ASP A 1 475 ? -3.179 3.780 -21.142 1.00 86.69 475 ASP A O 1
ATOM 3711 N N . LEU A 1 476 ? -3.341 1.610 -20.592 1.00 88.56 476 LEU A N 1
ATOM 3712 C CA . LEU A 1 476 ? -3.504 1.864 -19.159 1.00 88.56 476 LEU A CA 1
ATOM 3713 C C . LEU A 1 476 ? -2.241 2.505 -18.554 1.00 88.56 476 LEU A C 1
ATOM 3715 O O . LEU A 1 476 ? -2.331 3.493 -17.820 1.00 88.56 476 LEU A O 1
ATOM 3719 N N . LEU A 1 477 ? -1.061 1.960 -18.868 1.00 88.94 477 LEU A N 1
ATOM 3720 C CA . LEU A 1 477 ? 0.227 2.414 -18.333 1.00 88.94 477 LEU A CA 1
ATOM 3721 C C . LEU A 1 477 ? 0.598 3.822 -18.829 1.00 88.94 477 LEU A C 1
ATOM 3723 O O . LEU A 1 477 ? 1.189 4.606 -18.083 1.00 88.94 477 LEU A O 1
ATOM 3727 N N . ARG A 1 478 ? 0.183 4.205 -20.044 1.00 83.69 478 ARG A N 1
ATOM 3728 C CA . ARG A 1 478 ? 0.369 5.565 -20.582 1.00 83.69 478 ARG A CA 1
ATOM 3729 C C . ARG A 1 478 ? -0.244 6.636 -19.683 1.00 83.69 478 ARG A C 1
ATOM 3731 O O . ARG A 1 478 ? 0.330 7.727 -19.601 1.00 83.69 478 ARG A O 1
ATOM 3738 N N . GLY A 1 479 ? -1.364 6.327 -19.022 1.00 77.94 479 GLY A N 1
ATOM 3739 C CA . GLY A 1 479 ? -2.035 7.214 -18.072 1.00 77.94 479 GLY A CA 1
ATOM 3740 C C . GLY A 1 479 ? -1.303 7.356 -16.733 1.00 77.94 479 GLY A C 1
ATOM 3741 O O . GLY A 1 479 ? -1.287 8.444 -16.161 1.00 77.94 479 GLY A O 1
ATOM 3742 N N . LEU A 1 480 ? -0.605 6.312 -16.270 1.00 79.56 480 LEU A N 1
ATOM 3743 C CA . LEU A 1 480 ? 0.159 6.349 -15.012 1.00 79.56 480 LEU A CA 1
ATOM 3744 C C . LEU A 1 480 ? 1.312 7.357 -15.042 1.00 79.56 480 LEU A C 1
ATOM 3746 O O . LEU A 1 480 ? 1.645 7.942 -14.011 1.00 79.56 480 LEU A O 1
ATOM 3750 N N . ALA A 1 481 ? 1.878 7.612 -16.225 1.00 65.31 481 ALA A N 1
ATOM 3751 C CA . ALA A 1 481 ? 3.008 8.519 -16.404 1.00 65.31 481 ALA A CA 1
ATOM 3752 C C . ALA A 1 481 ? 2.740 9.949 -15.894 1.00 65.31 481 ALA A C 1
ATOM 3754 O O . ALA A 1 481 ? 3.693 10.671 -15.609 1.00 65.31 481 ALA A O 1
ATOM 3755 N N . ALA A 1 482 ? 1.475 10.381 -15.783 1.00 61.69 482 ALA A N 1
ATOM 3756 C CA . ALA A 1 482 ? 1.105 11.754 -15.445 1.00 61.69 482 ALA A CA 1
ATOM 3757 C C . ALA A 1 482 ? 1.109 12.080 -13.937 1.00 61.69 482 ALA A C 1
ATOM 3759 O O . ALA A 1 482 ? 1.338 13.248 -13.632 1.00 61.69 482 ALA A O 1
ATOM 3760 N N . ARG A 1 483 ? 0.868 11.086 -13.054 1.00 71.31 483 ARG A N 1
ATOM 3761 C CA . ARG A 1 483 ? 0.849 11.103 -11.554 1.00 71.31 483 ARG A CA 1
ATOM 3762 C C . ARG A 1 483 ? -0.024 9.973 -10.965 1.00 71.31 483 ARG A C 1
ATOM 3764 O O . ARG A 1 483 ? -0.035 9.758 -9.756 1.00 71.31 483 ARG A O 1
ATOM 3771 N N . GLY A 1 484 ? -0.753 9.260 -11.817 1.00 81.19 484 GLY A N 1
ATOM 3772 C CA . GLY A 1 484 ? -1.741 8.238 -11.481 1.00 81.19 484 GLY A CA 1
ATOM 3773 C C . GLY A 1 484 ? -2.880 8.286 -12.499 1.00 81.19 484 GLY A C 1
ATOM 3774 O O . GLY A 1 484 ? -2.926 9.196 -13.327 1.00 81.19 484 GLY A O 1
ATOM 3775 N N . ILE A 1 485 ? -3.782 7.312 -12.456 1.00 87.25 485 ILE A N 1
ATOM 3776 C CA . ILE A 1 485 ? -4.970 7.276 -13.310 1.00 87.25 485 ILE A CA 1
ATOM 3777 C C . ILE A 1 485 ? -6.201 6.910 -12.485 1.00 87.25 485 ILE A C 1
ATOM 3779 O O . ILE A 1 485 ? -6.175 5.973 -11.686 1.00 87.25 485 ILE A O 1
ATOM 3783 N N . GLU A 1 486 ? -7.286 7.638 -12.722 1.00 87.56 486 GLU A N 1
ATOM 3784 C CA . GLU A 1 486 ? -8.625 7.235 -12.317 1.00 87.56 486 GLU A CA 1
ATOM 3785 C C . GLU A 1 486 ? -9.328 6.600 -13.511 1.00 87.56 486 GLU A C 1
ATOM 3787 O O . GLU A 1 486 ? -9.385 7.172 -14.601 1.00 87.56 486 GLU A O 1
ATOM 3792 N N . VAL A 1 487 ? -9.849 5.394 -13.315 1.00 85.25 487 VAL A N 1
ATOM 3793 C CA . VAL A 1 487 ? -10.563 4.655 -14.349 1.00 85.25 487 VAL A CA 1
ATOM 3794 C C . VAL A 1 487 ? -11.974 4.379 -13.880 1.00 85.25 487 VAL A C 1
ATOM 3796 O O . VAL A 1 487 ? -12.178 3.639 -12.922 1.00 85.25 487 VAL A O 1
ATOM 3799 N N . VAL A 1 488 ? -12.949 4.936 -14.590 1.00 84.31 488 VAL A N 1
ATOM 3800 C CA . VAL A 1 488 ? -14.368 4.683 -14.342 1.00 84.31 488 VAL A CA 1
ATOM 3801 C C . VAL A 1 488 ? -14.842 3.578 -15.276 1.00 84.31 488 VAL A C 1
ATOM 3803 O O . VAL A 1 488 ? -14.660 3.658 -16.491 1.00 84.31 488 VAL A O 1
ATOM 3806 N N . GLN A 1 489 ? -15.454 2.541 -14.715 1.00 80.62 489 GLN A N 1
ATOM 3807 C CA . GLN A 1 489 ? -16.042 1.443 -15.472 1.00 80.62 489 GLN A CA 1
ATOM 3808 C C . GLN A 1 489 ? -17.506 1.264 -15.075 1.00 80.62 489 GLN A C 1
ATOM 3810 O O . GLN A 1 489 ? -17.822 1.136 -13.895 1.00 80.62 489 GLN A O 1
ATOM 3815 N N . GLY A 1 490 ? -18.398 1.246 -16.067 1.00 73.88 490 GLY A N 1
ATOM 3816 C CA . GLY A 1 490 ? -19.804 0.922 -15.844 1.00 73.88 490 GLY A CA 1
ATOM 3817 C C . GLY A 1 490 ? -19.981 -0.558 -15.512 1.00 73.88 490 GLY A C 1
ATOM 3818 O O . GLY A 1 490 ? -19.337 -1.421 -16.116 1.00 73.88 490 GLY A O 1
ATOM 3819 N N . THR A 1 491 ? -20.852 -0.853 -14.557 1.00 72.31 491 THR A N 1
ATOM 3820 C CA . THR A 1 491 ? -21.244 -2.213 -14.186 1.00 72.31 491 THR A CA 1
ATOM 3821 C C . THR A 1 491 ? -22.607 -2.577 -14.779 1.00 72.31 491 THR A C 1
ATOM 3823 O O . THR A 1 491 ? -23.348 -1.726 -15.274 1.00 72.31 491 THR A O 1
ATOM 3826 N N . ALA A 1 492 ? -22.949 -3.869 -14.758 1.00 68.75 492 ALA A N 1
ATOM 3827 C CA . ALA A 1 492 ? -24.201 -4.378 -15.326 1.00 68.75 492 ALA A CA 1
ATOM 3828 C C . ALA A 1 492 ? -25.463 -3.826 -14.630 1.00 68.75 492 ALA A C 1
ATOM 3830 O O . ALA A 1 492 ? -26.537 -3.811 -15.224 1.00 68.75 492 ALA A O 1
ATOM 3831 N N . ASP A 1 493 ? -25.334 -3.364 -13.386 1.00 64.44 493 ASP A N 1
ATOM 3832 C CA . ASP A 1 493 ? -26.370 -2.698 -12.592 1.00 64.44 493 ASP A CA 1
ATOM 3833 C C . ASP A 1 493 ? -26.459 -1.180 -12.844 1.00 64.44 493 ASP A C 1
ATOM 3835 O O . ASP A 1 493 ? -27.266 -0.504 -12.212 1.00 64.44 493 ASP A O 1
ATOM 3839 N N . GLY A 1 494 ? -25.672 -0.638 -13.781 1.00 60.28 494 GLY A N 1
ATOM 3840 C CA . GLY A 1 494 ? -25.711 0.777 -14.161 1.00 60.28 494 GLY A CA 1
ATOM 3841 C C . GLY A 1 494 ? -24.988 1.712 -13.189 1.00 60.28 494 GLY A C 1
ATOM 3842 O O . GLY A 1 494 ? -25.067 2.929 -13.355 1.00 60.28 494 GLY A O 1
ATOM 3843 N N . THR A 1 495 ? -24.272 1.172 -12.199 1.00 65.69 495 THR A N 1
ATOM 3844 C CA . THR A 1 495 ? -23.418 1.956 -11.303 1.00 65.69 495 THR A CA 1
ATOM 3845 C C . THR A 1 495 ? -21.996 2.062 -11.872 1.00 65.69 495 THR A C 1
ATOM 3847 O O . THR A 1 495 ? -21.519 1.212 -12.623 1.00 65.69 495 THR A O 1
ATOM 3850 N N . GLY A 1 496 ? -21.318 3.180 -11.614 1.00 71.69 496 GLY A N 1
ATOM 3851 C CA . GLY A 1 496 ? -19.922 3.362 -12.011 1.00 71.69 496 GLY A CA 1
ATOM 3852 C C . GLY A 1 496 ? -18.995 2.904 -10.892 1.00 71.69 496 GLY A C 1
ATOM 3853 O O . GLY A 1 496 ? -19.137 3.365 -9.761 1.00 71.69 496 GLY A O 1
ATOM 3854 N N . VAL A 1 497 ? -18.027 2.039 -11.195 1.00 80.50 497 VAL A N 1
ATOM 3855 C CA . VAL A 1 497 ? -16.921 1.724 -10.281 1.00 80.50 497 VAL A CA 1
ATOM 3856 C C . VAL A 1 497 ? -15.695 2.515 -10.710 1.00 80.50 497 VAL A C 1
ATOM 3858 O O . VAL A 1 497 ? -15.227 2.383 -11.842 1.00 80.50 497 VAL A O 1
ATOM 3861 N N . THR A 1 498 ? -15.169 3.325 -9.793 1.00 85.31 498 THR A N 1
ATOM 3862 C CA . THR A 1 498 ? -13.936 4.089 -10.001 1.00 85.31 498 THR A CA 1
ATOM 3863 C C . THR A 1 498 ? -12.755 3.356 -9.376 1.00 85.31 498 THR A C 1
ATOM 3865 O O . THR A 1 498 ? -12.741 3.091 -8.171 1.00 85.31 498 THR A O 1
ATOM 3868 N N . TYR A 1 499 ? -11.756 3.059 -10.202 1.00 89.75 499 TYR A N 1
ATOM 3869 C CA . TYR A 1 499 ? -10.465 2.521 -9.796 1.00 89.75 499 TYR A CA 1
ATOM 3870 C C . TYR A 1 499 ? -9.421 3.631 -9.780 1.00 89.75 499 TYR A C 1
ATOM 3872 O O . TYR A 1 499 ? -9.325 4.387 -10.742 1.00 89.75 499 TYR A O 1
ATOM 3880 N N . GLU A 1 500 ? -8.609 3.698 -8.732 1.00 91.00 500 GLU A N 1
ATOM 3881 C CA . GLU A 1 500 ? -7.500 4.650 -8.631 1.00 91.00 500 GLU A CA 1
ATOM 3882 C C . GLU A 1 500 ? -6.179 3.881 -8.662 1.00 91.00 500 GLU A C 1
ATOM 3884 O O . GLU A 1 500 ? -5.904 3.082 -7.767 1.00 91.00 500 GLU A O 1
ATOM 3889 N N . LEU A 1 501 ? -5.353 4.108 -9.683 1.00 92.38 501 LEU A N 1
ATOM 3890 C CA . LEU A 1 501 ? -4.087 3.401 -9.868 1.00 92.38 501 LEU A CA 1
ATOM 3891 C C . LEU A 1 501 ? -2.917 4.382 -9.843 1.00 92.38 501 LEU A C 1
ATOM 3893 O O . LEU A 1 501 ? -2.908 5.387 -10.552 1.00 92.38 501 LEU A O 1
ATOM 3897 N N . ARG A 1 502 ? -1.900 4.073 -9.040 1.00 90.62 502 ARG A N 1
ATOM 3898 C CA . ARG A 1 502 ? -0.614 4.784 -9.007 1.00 90.62 502 ARG A CA 1
ATOM 3899 C C . ARG A 1 502 ? 0.427 3.829 -8.447 1.00 90.62 502 ARG A C 1
ATOM 3901 O O . ARG A 1 502 ? 0.410 3.537 -7.258 1.00 90.62 502 ARG A O 1
ATOM 3908 N N . MET A 1 503 ? 1.294 3.330 -9.314 1.00 92.06 503 MET A N 1
ATOM 3909 C CA . MET A 1 503 ? 2.235 2.270 -8.970 1.00 92.06 503 MET A CA 1
ATOM 3910 C C . MET A 1 503 ? 3.493 2.365 -9.834 1.00 92.06 503 MET A C 1
ATOM 3912 O O . MET A 1 503 ? 3.382 2.717 -11.013 1.00 92.06 503 MET A O 1
ATOM 3916 N N . PRO A 1 504 ? 4.669 2.032 -9.283 1.00 94.81 504 PRO A N 1
ATOM 3917 C CA . PRO A 1 504 ? 5.834 1.667 -10.073 1.00 94.81 504 PRO A CA 1
ATOM 3918 C C . PRO A 1 504 ? 5.533 0.455 -10.954 1.00 94.81 504 PRO A C 1
ATOM 3920 O O . PRO A 1 504 ? 4.713 -0.390 -10.597 1.00 94.81 504 PRO A O 1
ATOM 3923 N N . VAL A 1 505 ? 6.223 0.339 -12.086 1.00 95.00 505 VAL A N 1
ATOM 3924 C CA . VAL A 1 505 ? 6.021 -0.774 -13.022 1.00 95.00 505 VAL A CA 1
ATOM 3925 C C . VAL A 1 505 ? 7.362 -1.337 -13.461 1.00 95.00 505 VAL A C 1
ATOM 3927 O O . VAL A 1 505 ? 8.276 -0.582 -13.786 1.00 95.00 505 VAL A O 1
ATOM 3930 N N . MET A 1 506 ? 7.483 -2.659 -13.475 1.00 95.50 506 MET A N 1
ATOM 3931 C CA . MET A 1 506 ? 8.596 -3.355 -14.105 1.00 95.50 506 MET A CA 1
ATOM 3932 C C . MET A 1 506 ? 8.044 -4.425 -15.041 1.00 95.50 506 MET A C 1
ATOM 3934 O O . MET A 1 506 ? 7.322 -5.320 -14.612 1.00 95.50 506 MET A O 1
ATOM 3938 N N . VAL A 1 507 ? 8.369 -4.333 -16.326 1.00 94.12 507 VAL A N 1
ATOM 3939 C CA . VAL A 1 507 ? 7.912 -5.303 -17.327 1.00 94.12 507 VAL A CA 1
ATOM 3940 C C . VAL A 1 507 ? 9.090 -6.034 -17.953 1.00 94.12 507 VAL A C 1
ATOM 3942 O O . VAL A 1 507 ? 10.150 -5.447 -18.153 1.00 94.12 507 VAL A O 1
ATOM 3945 N N . ALA A 1 508 ? 8.915 -7.313 -18.265 1.00 91.94 508 ALA A N 1
ATOM 3946 C CA . ALA A 1 508 ? 9.882 -8.120 -18.998 1.00 91.94 508 ALA A CA 1
ATOM 3947 C C . ALA A 1 508 ? 9.348 -8.452 -20.392 1.00 91.94 508 ALA A C 1
ATOM 3949 O O . ALA A 1 508 ? 8.235 -8.953 -20.533 1.00 91.94 508 ALA A O 1
ATOM 3950 N N . ALA A 1 509 ? 10.161 -8.209 -21.418 1.00 86.38 509 ALA A N 1
ATOM 3951 C CA . ALA A 1 509 ? 9.817 -8.500 -22.807 1.00 86.38 509 ALA A CA 1
ATOM 3952 C C . ALA A 1 509 ? 11.042 -9.003 -23.581 1.00 86.38 509 ALA A C 1
ATOM 3954 O O . ALA A 1 509 ? 12.175 -8.628 -23.272 1.00 86.38 509 ALA A O 1
ATOM 3955 N N . ILE A 1 510 ? 10.857 -9.855 -24.595 1.00 76.25 510 ILE A N 1
ATOM 3956 C CA . ILE A 1 510 ? 11.950 -10.169 -25.532 1.00 76.25 510 ILE A CA 1
ATOM 3957 C C . ILE A 1 510 ? 12.172 -9.002 -26.499 1.00 76.25 510 ILE A C 1
ATOM 3959 O O . ILE A 1 510 ? 13.310 -8.585 -26.712 1.00 76.25 510 ILE A O 1
ATOM 3963 N N . ARG A 1 511 ? 11.090 -8.457 -27.068 1.00 71.31 511 ARG A N 1
ATOM 3964 C CA . ARG A 1 511 ? 11.138 -7.303 -27.975 1.00 71.31 511 ARG A CA 1
ATOM 3965 C C . ARG A 1 511 ? 10.944 -6.006 -27.191 1.00 71.31 511 ARG A C 1
ATOM 3967 O O . ARG A 1 511 ? 10.140 -5.948 -26.269 1.00 71.31 511 ARG A O 1
ATOM 3974 N N . GLY A 1 512 ? 11.701 -4.972 -27.554 1.00 68.88 512 GLY A N 1
ATOM 3975 C CA . GLY A 1 512 ? 11.503 -3.629 -27.007 1.00 68.88 512 GLY A CA 1
ATOM 3976 C C . GLY A 1 512 ? 10.230 -2.971 -27.543 1.00 68.88 512 GLY A C 1
ATOM 3977 O O . GLY A 1 512 ? 9.663 -3.424 -28.532 1.00 68.88 512 GLY A O 1
ATOM 3978 N N . LEU A 1 513 ? 9.817 -1.881 -26.898 1.00 73.38 513 LEU A N 1
ATOM 3979 C CA . LEU A 1 513 ? 8.667 -1.077 -27.319 1.00 73.38 513 LEU A CA 1
ATOM 3980 C C . LEU A 1 513 ? 8.930 -0.430 -28.689 1.00 73.38 513 LEU A C 1
ATOM 3982 O O . LEU A 1 513 ? 10.034 0.060 -28.943 1.00 73.38 513 LEU A O 1
ATOM 3986 N N . CYS A 1 514 ? 7.911 -0.418 -29.545 1.00 63.53 514 CYS A N 1
ATOM 3987 C CA . CYS A 1 514 ? 7.974 0.153 -30.892 1.00 63.53 514 CYS A CA 1
ATOM 3988 C C . CYS A 1 514 ? 7.508 1.613 -30.917 1.00 63.53 514 CYS A C 1
ATOM 3990 O O . CYS A 1 514 ? 8.174 2.481 -31.482 1.00 63.53 514 CYS A O 1
ATOM 3992 N N . GLU A 1 515 ? 6.401 1.919 -30.235 1.00 68.19 515 GLU A N 1
ATOM 3993 C CA . GLU A 1 515 ? 5.810 3.249 -30.316 1.00 68.19 515 GLU A CA 1
ATOM 3994 C C . GLU A 1 515 ? 6.644 4.320 -29.582 1.00 68.19 515 GLU A C 1
ATOM 3996 O O . GLU A 1 515 ? 6.980 4.159 -28.400 1.00 68.19 515 GLU A O 1
ATOM 4001 N N . PRO A 1 516 ? 6.910 5.485 -30.212 1.00 67.25 516 PRO A N 1
ATOM 4002 C CA . PRO A 1 516 ? 7.620 6.601 -29.576 1.00 67.25 516 PRO A CA 1
ATOM 4003 C C . PRO A 1 516 ? 6.948 7.102 -28.292 1.00 67.25 516 PRO A C 1
ATOM 4005 O O . PRO A 1 516 ? 7.621 7.584 -27.372 1.00 67.25 516 PRO A O 1
ATOM 4008 N N . ALA A 1 517 ? 5.617 6.983 -28.225 1.00 71.06 517 ALA A N 1
ATOM 4009 C CA . ALA A 1 517 ? 4.833 7.307 -27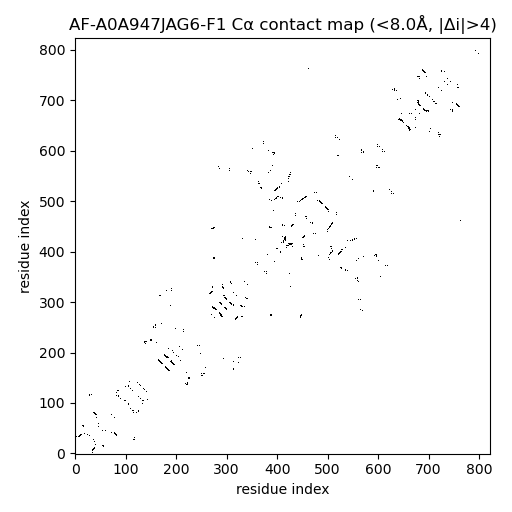.046 1.00 71.06 517 ALA A CA 1
ATOM 4010 C C . ALA A 1 517 ? 5.196 6.393 -25.861 1.00 71.06 517 ALA A C 1
ATOM 4012 O O . ALA A 1 517 ? 5.352 6.891 -24.743 1.00 71.06 517 ALA A O 1
ATOM 4013 N N . ASP A 1 518 ? 5.404 5.100 -26.082 1.00 77.31 518 ASP A N 1
ATOM 4014 C CA . ASP A 1 518 ? 5.765 4.158 -25.019 1.00 77.31 518 ASP A CA 1
ATOM 4015 C C . ASP A 1 518 ? 7.245 4.277 -24.660 1.00 77.31 518 ASP A C 1
ATOM 4017 O O . ASP A 1 518 ? 7.591 4.391 -23.484 1.00 77.31 518 ASP A O 1
ATOM 4021 N N . LEU A 1 519 ? 8.119 4.416 -25.661 1.00 76.00 519 LEU A N 1
ATOM 4022 C CA . LEU A 1 519 ? 9.548 4.677 -25.454 1.00 76.00 519 LEU A CA 1
ATOM 4023 C C . LEU A 1 519 ? 9.815 5.931 -24.601 1.00 76.00 519 LEU A C 1
ATOM 4025 O O . LEU A 1 519 ? 10.783 5.965 -23.853 1.00 76.00 519 LEU A O 1
ATOM 4029 N N . SER A 1 520 ? 8.942 6.946 -24.655 1.00 75.75 520 SER A N 1
ATOM 4030 C CA . SER A 1 520 ? 9.052 8.162 -23.825 1.00 75.75 520 SER A CA 1
ATOM 4031 C C . SER A 1 520 ? 8.758 7.973 -22.335 1.00 75.75 520 SER A C 1
ATOM 4033 O O . SER A 1 520 ? 8.903 8.924 -21.564 1.00 75.75 520 SER A O 1
ATOM 4035 N N . ARG A 1 521 ? 8.248 6.803 -21.944 1.00 81.56 521 ARG A N 1
ATOM 4036 C CA . ARG A 1 521 ? 7.672 6.551 -20.618 1.00 81.56 521 ARG A CA 1
ATOM 4037 C C . ARG A 1 521 ? 8.417 5.472 -19.839 1.00 81.56 521 ARG A C 1
ATOM 4039 O O . ARG A 1 521 ? 8.317 5.475 -18.619 1.00 81.56 521 ARG A O 1
ATOM 4046 N N . PHE A 1 522 ? 9.167 4.598 -20.508 1.00 87.25 522 PHE A N 1
ATOM 4047 C CA . PHE A 1 522 ? 9.925 3.528 -19.862 1.00 87.25 522 PHE A CA 1
ATOM 4048 C C . PHE A 1 522 ? 11.431 3.804 -19.871 1.00 87.25 522 PHE A C 1
ATOM 4050 O O . PHE A 1 522 ? 12.002 4.173 -20.896 1.00 87.25 522 PHE A O 1
ATOM 4057 N N . ALA A 1 523 ? 12.091 3.539 -18.744 1.00 88.44 523 ALA A N 1
ATOM 4058 C CA . ALA A 1 523 ? 13.530 3.298 -18.727 1.00 88.44 523 ALA A CA 1
ATOM 4059 C C . ALA A 1 523 ? 13.803 1.899 -19.292 1.00 88.44 523 ALA A C 1
ATOM 4061 O O . ALA A 1 523 ? 13.192 0.921 -18.857 1.00 88.44 523 ALA A O 1
ATOM 4062 N N . ILE A 1 524 ? 14.703 1.803 -20.270 1.00 87.12 524 ILE A N 1
ATOM 4063 C CA . ILE A 1 524 ? 15.018 0.544 -20.950 1.00 87.12 524 ILE A CA 1
ATOM 4064 C C . ILE A 1 524 ? 16.265 -0.059 -20.316 1.00 87.12 524 ILE A C 1
ATOM 4066 O O . ILE A 1 524 ? 17.306 0.587 -20.240 1.00 87.12 524 ILE A O 1
ATOM 4070 N N . VAL A 1 525 ? 16.147 -1.309 -19.883 1.00 89.56 525 VAL A N 1
ATOM 4071 C CA . VAL A 1 525 ? 17.239 -2.125 -19.360 1.00 89.56 525 VAL A CA 1
ATOM 4072 C C . VAL A 1 525 ? 17.509 -3.255 -20.343 1.00 89.56 525 VAL A C 1
ATOM 4074 O O . VAL A 1 525 ? 16.624 -4.064 -20.619 1.00 89.56 525 VAL A O 1
ATOM 4077 N N . GLU A 1 526 ? 18.731 -3.330 -20.866 1.00 87.69 526 GLU A N 1
ATOM 4078 C CA . GLU A 1 526 ? 19.162 -4.404 -21.765 1.00 87.69 526 GLU A CA 1
ATOM 4079 C C . GLU A 1 526 ? 20.073 -5.388 -21.021 1.00 87.69 526 GLU A C 1
ATOM 4081 O O . GLU A 1 526 ? 21.169 -5.032 -20.575 1.00 87.69 526 GLU A O 1
ATOM 4086 N N . MET A 1 527 ? 19.633 -6.642 -20.892 1.00 89.00 527 MET A N 1
ATOM 4087 C CA . MET A 1 527 ? 20.452 -7.690 -20.275 1.00 89.00 527 MET A CA 1
ATOM 4088 C C . MET A 1 527 ? 21.417 -8.306 -21.286 1.00 89.00 527 MET A C 1
ATOM 4090 O O . MET A 1 527 ? 21.100 -8.443 -22.471 1.00 89.00 527 MET A O 1
ATOM 4094 N N . GLU A 1 528 ? 22.576 -8.734 -20.798 1.00 84.69 528 GLU A N 1
ATOM 4095 C CA . GLU A 1 528 ? 23.581 -9.433 -21.593 1.00 84.69 528 GLU A CA 1
ATOM 4096 C C . GLU A 1 528 ? 23.448 -10.951 -21.392 1.00 84.69 528 GLU A C 1
ATOM 4098 O O . GLU A 1 528 ? 23.518 -11.459 -20.271 1.00 84.69 528 GLU A O 1
ATOM 4103 N N . ARG A 1 529 ? 23.237 -11.702 -22.481 1.00 78.12 529 ARG A N 1
ATOM 4104 C CA . ARG A 1 529 ? 23.137 -13.166 -22.424 1.00 78.12 529 ARG A CA 1
ATOM 4105 C C . ARG A 1 529 ? 24.535 -13.785 -22.443 1.00 78.12 529 ARG A C 1
ATOM 4107 O O . ARG A 1 529 ? 25.277 -13.599 -23.400 1.00 78.12 529 ARG A O 1
ATOM 4114 N N . LYS A 1 530 ? 24.852 -14.604 -21.436 1.00 79.06 530 LYS A N 1
ATOM 4115 C CA . LYS A 1 530 ? 26.073 -15.427 -21.391 1.00 79.06 530 LYS A CA 1
ATOM 4116 C C . LYS A 1 530 ? 25.702 -16.897 -21.228 1.00 79.06 530 LYS A C 1
ATOM 4118 O O . LYS A 1 530 ? 25.137 -17.278 -20.208 1.00 79.06 530 LYS A O 1
ATOM 4123 N N . LEU A 1 531 ? 26.007 -17.708 -22.244 1.00 69.75 531 LEU A N 1
ATOM 4124 C CA . LEU A 1 531 ? 25.605 -19.122 -22.329 1.00 69.75 531 LEU A CA 1
ATOM 4125 C C . LEU A 1 531 ? 26.164 -19.986 -21.187 1.00 69.75 531 LEU A C 1
ATOM 4127 O O . LEU A 1 531 ? 25.519 -20.943 -20.778 1.00 69.75 531 LEU A O 1
ATOM 4131 N N . GLU A 1 532 ? 27.331 -19.632 -20.650 1.00 74.44 532 GLU A N 1
ATOM 4132 C CA . GLU A 1 532 ? 28.016 -20.394 -19.597 1.00 74.44 532 GLU A CA 1
ATOM 4133 C C . GLU A 1 532 ? 27.619 -19.973 -18.172 1.00 74.44 532 GLU A C 1
ATOM 4135 O O . GLU A 1 532 ? 28.089 -20.549 -17.187 1.00 74.44 532 GLU A O 1
ATOM 4140 N N . ARG A 1 533 ? 26.766 -18.951 -18.022 1.00 74.19 533 ARG A N 1
ATOM 4141 C CA . ARG A 1 533 ? 26.418 -18.429 -16.700 1.00 74.19 533 ARG A CA 1
ATOM 4142 C C . ARG A 1 533 ? 25.503 -19.410 -15.966 1.00 74.19 533 ARG A C 1
ATOM 4144 O O . ARG A 1 533 ? 24.466 -19.829 -16.477 1.00 74.19 533 ARG A O 1
ATOM 4151 N N . LYS A 1 534 ? 25.841 -19.703 -14.708 1.00 80.81 534 LYS A N 1
ATOM 4152 C CA . LYS A 1 534 ? 24.919 -20.372 -13.779 1.00 80.81 534 LYS A CA 1
ATOM 4153 C C . LYS A 1 534 ? 23.664 -19.520 -13.582 1.00 80.81 534 LYS A C 1
ATOM 4155 O O . LYS A 1 534 ? 23.727 -18.292 -13.628 1.00 80.81 534 LYS A O 1
ATOM 4160 N N . SER A 1 535 ? 22.532 -20.167 -13.307 1.00 87.50 535 SER A N 1
ATOM 4161 C CA . SER A 1 535 ? 21.280 -19.456 -13.027 1.00 87.50 535 SER A CA 1
ATOM 4162 C C . SER A 1 535 ? 21.475 -18.415 -11.909 1.00 87.50 535 SER A C 1
ATOM 4164 O O . SER A 1 535 ? 22.073 -18.782 -10.889 1.00 87.50 535 SER A O 1
ATOM 4166 N N . PRO A 1 536 ? 20.948 -17.182 -12.048 1.00 89.38 536 PRO A N 1
ATOM 4167 C CA . PRO A 1 536 ? 20.942 -16.163 -11.000 1.00 89.38 536 PRO A CA 1
ATOM 4168 C C . PRO A 1 536 ? 20.622 -16.717 -9.609 1.00 89.38 536 PRO A C 1
ATOM 4170 O O . PRO A 1 536 ? 21.374 -16.476 -8.670 1.00 89.38 536 PRO A O 1
ATOM 4173 N N . SER A 1 537 ? 19.594 -17.561 -9.483 1.00 90.69 537 SER A N 1
ATOM 4174 C CA . SER A 1 537 ? 19.213 -18.156 -8.197 1.00 90.69 537 SER A CA 1
ATOM 4175 C C . SER A 1 537 ? 20.335 -18.950 -7.532 1.00 90.69 537 SER A C 1
ATOM 4177 O O . SER A 1 537 ? 20.639 -18.737 -6.363 1.00 90.69 537 SER A O 1
ATOM 4179 N N . ALA A 1 538 ? 21.007 -19.816 -8.292 1.00 91.25 538 ALA A N 1
ATOM 4180 C CA . ALA A 1 538 ? 22.133 -20.597 -7.787 1.00 91.25 538 ALA A CA 1
ATOM 4181 C C . ALA A 1 538 ? 23.314 -19.711 -7.359 1.00 91.25 538 ALA A C 1
ATOM 4183 O O . ALA A 1 538 ? 23.957 -19.999 -6.353 1.00 91.25 538 ALA A O 1
ATOM 4184 N N . LEU A 1 539 ? 23.597 -18.630 -8.098 1.00 93.06 539 LEU A N 1
ATOM 4185 C CA . LEU A 1 539 ? 24.662 -17.683 -7.746 1.00 93.06 539 LEU A CA 1
ATOM 4186 C C . LEU A 1 539 ? 24.347 -16.944 -6.441 1.00 93.06 539 LEU A C 1
ATOM 4188 O O . LEU A 1 539 ? 25.209 -16.825 -5.572 1.00 93.06 539 LEU A O 1
ATOM 4192 N N . LEU A 1 540 ? 23.106 -16.477 -6.297 1.00 95.19 540 LEU A N 1
ATOM 4193 C CA . LEU A 1 540 ? 22.667 -15.730 -5.124 1.00 95.19 540 LEU A CA 1
ATOM 4194 C C . LEU A 1 540 ? 22.622 -16.610 -3.876 1.00 95.19 540 LEU A C 1
ATOM 4196 O O . LEU A 1 540 ? 23.168 -16.225 -2.845 1.00 95.19 540 LEU A O 1
ATOM 4200 N N . LEU A 1 541 ? 22.050 -17.810 -3.975 1.00 93.81 541 LEU A N 1
ATOM 4201 C CA . LEU A 1 541 ? 21.984 -18.743 -2.851 1.00 93.81 541 LEU A CA 1
ATOM 4202 C C . LEU A 1 541 ? 23.373 -19.220 -2.418 1.00 93.81 541 LEU A C 1
ATOM 4204 O O . LEU A 1 541 ? 23.620 -19.341 -1.222 1.00 93.81 541 LEU A O 1
ATOM 4208 N N . ALA A 1 542 ? 24.302 -19.421 -3.357 1.00 94.88 542 ALA A N 1
ATOM 4209 C CA . ALA A 1 542 ? 25.676 -19.788 -3.025 1.00 94.88 542 ALA A CA 1
ATOM 4210 C C . ALA A 1 542 ? 26.436 -18.668 -2.292 1.00 94.88 542 ALA A C 1
ATOM 4212 O O . ALA A 1 542 ? 27.266 -18.960 -1.434 1.00 94.88 542 ALA A O 1
ATOM 4213 N N . LYS A 1 543 ? 26.180 -17.397 -2.630 1.00 96.44 543 LYS A N 1
ATOM 4214 C CA . LYS A 1 543 ? 26.911 -16.253 -2.064 1.00 96.44 543 LYS A CA 1
ATOM 4215 C C . LYS A 1 543 ? 26.290 -15.709 -0.778 1.00 96.44 543 LYS A C 1
ATOM 4217 O O . LYS A 1 543 ? 27.014 -15.377 0.155 1.00 96.44 543 LYS A O 1
ATOM 4222 N N . PHE A 1 544 ? 24.967 -15.572 -0.743 1.00 95.31 544 PHE A N 1
ATOM 4223 C CA . PHE A 1 544 ? 24.247 -14.901 0.343 1.00 95.31 544 PHE A CA 1
ATOM 4224 C C . PHE A 1 544 ? 23.513 -15.869 1.272 1.00 95.31 544 PHE A C 1
ATOM 4226 O O . PHE A 1 544 ? 23.192 -15.495 2.400 1.00 95.31 544 PHE A O 1
ATOM 4233 N N . GLY A 1 545 ? 23.247 -17.096 0.815 1.00 94.94 545 GLY A N 1
ATOM 4234 C CA . GLY A 1 545 ? 22.364 -18.030 1.506 1.00 94.94 545 GLY A CA 1
ATOM 4235 C C . GLY A 1 545 ? 20.901 -17.573 1.511 1.00 94.94 545 GLY A C 1
ATOM 4236 O O . GLY A 1 545 ? 20.570 -16.430 1.187 1.00 94.94 545 GLY A O 1
ATOM 4237 N N . LEU A 1 546 ? 20.007 -18.480 1.902 1.00 93.69 546 LEU A N 1
ATOM 4238 C CA . LEU A 1 546 ? 18.573 -18.190 1.991 1.00 93.69 546 LEU A CA 1
ATOM 4239 C C . LEU A 1 546 ? 18.268 -17.182 3.111 1.00 93.69 546 LEU A C 1
ATOM 4241 O O . LEU A 1 546 ? 17.486 -16.253 2.911 1.00 93.69 546 LEU A O 1
ATOM 4245 N N . ASP A 1 547 ? 18.943 -17.313 4.255 1.00 93.06 547 ASP A N 1
ATOM 4246 C CA . ASP A 1 547 ? 18.764 -16.413 5.399 1.00 93.06 547 ASP A CA 1
ATOM 4247 C C . ASP A 1 547 ? 19.245 -14.991 5.101 1.00 93.06 547 ASP A C 1
ATOM 4249 O O . ASP A 1 547 ? 18.593 -14.028 5.496 1.00 93.06 547 ASP A O 1
ATOM 4253 N N . GLY A 1 548 ? 20.334 -14.835 4.339 1.00 93.06 548 GLY A N 1
ATOM 4254 C CA . GLY A 1 548 ? 20.834 -13.517 3.947 1.00 93.06 548 GLY A CA 1
ATOM 4255 C C . GLY A 1 548 ? 19.872 -12.777 3.016 1.00 93.06 548 GLY A C 1
ATOM 4256 O O . GLY A 1 548 ? 19.642 -11.581 3.194 1.00 93.06 548 GLY A O 1
ATOM 4257 N N . ILE A 1 549 ? 19.264 -13.481 2.055 1.00 95.25 549 ILE A N 1
ATOM 4258 C CA . ILE A 1 549 ? 18.240 -12.900 1.171 1.00 95.25 549 ILE A CA 1
ATOM 4259 C C . ILE A 1 549 ? 16.972 -12.579 1.965 1.00 95.25 549 ILE A C 1
ATOM 4261 O O . ILE A 1 549 ? 16.410 -11.492 1.824 1.00 95.25 549 ILE A O 1
ATOM 4265 N N . ARG A 1 550 ? 16.547 -13.489 2.848 1.00 94.12 550 ARG A N 1
ATOM 4266 C CA . ARG A 1 550 ? 15.392 -13.284 3.725 1.00 94.12 550 ARG A CA 1
ATOM 4267 C C . ARG A 1 550 ? 15.570 -12.070 4.637 1.00 94.12 550 ARG A C 1
ATOM 4269 O O . ARG A 1 550 ? 14.636 -11.281 4.745 1.00 94.12 550 ARG A O 1
ATOM 4276 N N . GLN A 1 551 ? 16.752 -11.892 5.228 1.00 92.62 551 GLN A N 1
ATOM 4277 C CA . GLN A 1 551 ? 17.074 -10.728 6.051 1.00 92.62 551 GLN A CA 1
ATOM 4278 C C . GLN A 1 551 ? 16.898 -9.434 5.251 1.00 92.62 551 GLN A C 1
ATOM 4280 O O . GLN A 1 551 ? 16.241 -8.511 5.728 1.00 92.62 551 GLN A O 1
ATOM 4285 N N . VAL A 1 552 ? 17.425 -9.368 4.022 1.00 95.31 552 VAL A N 1
ATOM 4286 C CA . VAL A 1 552 ? 17.235 -8.202 3.140 1.00 95.31 552 VAL A CA 1
ATOM 4287 C C . VAL A 1 552 ? 15.754 -7.984 2.850 1.00 95.31 552 VAL A C 1
ATOM 4289 O O . VAL A 1 552 ? 15.266 -6.874 3.016 1.00 95.31 552 VAL A O 1
ATOM 4292 N N . ARG A 1 553 ? 15.019 -9.039 2.486 1.00 95.25 553 ARG A N 1
ATOM 4293 C CA . ARG A 1 553 ? 13.583 -8.965 2.185 1.00 95.25 553 ARG A CA 1
ATOM 4294 C C . ARG A 1 553 ? 12.749 -8.417 3.342 1.00 95.25 553 ARG A C 1
ATOM 4296 O O . ARG A 1 553 ? 11.819 -7.652 3.110 1.00 95.25 553 ARG A O 1
ATOM 4303 N N . GLU A 1 554 ? 13.051 -8.834 4.567 1.00 93.56 554 GLU A N 1
ATOM 4304 C CA . GLU A 1 554 ? 12.296 -8.441 5.760 1.00 93.56 554 GLU A CA 1
ATOM 4305 C C . GLU A 1 554 ? 12.679 -7.037 6.257 1.00 93.56 554 GLU A C 1
ATOM 4307 O O . GLU A 1 554 ? 11.800 -6.297 6.699 1.00 93.56 554 GLU A O 1
ATOM 4312 N N . THR A 1 555 ? 13.957 -6.655 6.135 1.00 93.62 555 THR A N 1
ATOM 4313 C CA . THR A 1 555 ? 14.475 -5.346 6.584 1.00 93.62 555 THR A CA 1
ATOM 4314 C C . THR A 1 555 ? 14.216 -4.217 5.593 1.00 93.62 555 THR A C 1
ATOM 4316 O O . THR A 1 555 ? 13.963 -3.092 6.017 1.00 93.62 555 THR A O 1
ATOM 4319 N N . LEU A 1 556 ? 14.238 -4.500 4.285 1.00 96.12 556 LEU A N 1
ATOM 4320 C CA . LEU A 1 556 ? 14.090 -3.499 3.228 1.00 96.12 556 LEU A CA 1
ATOM 4321 C C . LEU A 1 556 ? 12.893 -2.557 3.438 1.00 96.12 556 LEU A C 1
ATOM 4323 O O . LEU A 1 556 ? 13.119 -1.348 3.479 1.00 96.12 556 LEU A O 1
ATOM 4327 N N . PRO A 1 557 ? 11.641 -3.033 3.591 1.00 94.94 557 PRO A N 1
ATOM 4328 C CA . PRO A 1 557 ? 10.502 -2.130 3.741 1.00 94.94 557 PRO A CA 1
ATOM 4329 C C . PRO A 1 557 ? 10.602 -1.273 5.008 1.00 94.94 557 PRO A C 1
ATOM 4331 O O . PRO A 1 557 ? 10.369 -0.073 4.930 1.00 94.94 557 PRO A O 1
ATOM 4334 N N . VAL A 1 558 ? 11.021 -1.848 6.141 1.00 94.88 558 VAL A N 1
ATOM 4335 C CA . VAL A 1 558 ? 11.128 -1.138 7.429 1.00 94.88 558 VAL A CA 1
ATOM 4336 C C . VAL A 1 558 ? 12.168 -0.015 7.361 1.00 94.88 558 VAL A C 1
ATOM 4338 O O . VAL A 1 558 ? 11.885 1.120 7.741 1.00 94.88 558 VAL A O 1
ATOM 4341 N N . VAL A 1 559 ? 13.344 -0.296 6.790 1.00 95.44 559 VAL A N 1
ATOM 4342 C CA . VAL A 1 559 ? 14.404 0.705 6.579 1.00 95.44 559 VAL A CA 1
ATOM 4343 C C . VAL A 1 559 ? 13.932 1.825 5.663 1.00 95.44 559 VAL A C 1
ATOM 4345 O O . VAL A 1 559 ? 14.181 3.000 5.944 1.00 95.44 559 VAL A O 1
ATOM 4348 N N . MET A 1 560 ? 13.225 1.485 4.583 1.00 96.12 560 MET A N 1
ATOM 4349 C CA . MET A 1 560 ? 12.710 2.490 3.659 1.00 96.12 560 MET A CA 1
ATOM 4350 C C . MET A 1 560 ? 11.601 3.333 4.289 1.00 96.12 560 MET A C 1
ATOM 4352 O O . MET A 1 560 ? 11.611 4.546 4.100 1.00 96.12 560 MET A O 1
ATOM 4356 N N . TYR A 1 561 ? 10.708 2.741 5.087 1.00 95.00 561 TYR A N 1
ATOM 4357 C CA . TYR A 1 561 ? 9.706 3.475 5.860 1.00 95.00 561 TYR A CA 1
ATOM 4358 C C . TYR A 1 561 ? 10.358 4.464 6.825 1.00 95.00 561 TYR A C 1
ATOM 4360 O O . TYR A 1 561 ? 10.048 5.651 6.765 1.00 95.00 561 TYR A O 1
ATOM 4368 N N . GLY A 1 562 ? 11.325 4.020 7.633 1.00 92.06 562 GLY A N 1
ATOM 4369 C CA . GLY A 1 562 ? 12.073 4.907 8.531 1.00 92.06 562 GLY A CA 1
ATOM 4370 C C . GLY A 1 562 ? 12.866 6.002 7.802 1.00 92.06 562 GLY A C 1
ATOM 4371 O O . GLY A 1 562 ? 13.081 7.076 8.353 1.00 92.06 562 GLY A O 1
ATOM 4372 N N . SER A 1 563 ? 13.251 5.764 6.544 1.00 93.12 563 SER A N 1
ATOM 4373 C CA . SER A 1 563 ? 14.016 6.710 5.718 1.00 93.12 563 SER A CA 1
ATOM 4374 C C . SER A 1 563 ? 13.155 7.579 4.789 1.00 93.12 563 SER A C 1
ATOM 4376 O O . SER A 1 563 ? 13.706 8.359 4.008 1.00 93.12 563 SER A O 1
ATOM 4378 N N . ALA A 1 564 ? 11.823 7.463 4.836 1.00 94.31 564 ALA A N 1
ATOM 4379 C CA . ALA A 1 564 ? 10.925 8.118 3.883 1.00 94.31 564 ALA A CA 1
ATOM 4380 C C . ALA A 1 564 ? 11.086 9.647 3.866 1.00 94.31 564 ALA A C 1
ATOM 4382 O O . ALA A 1 564 ? 11.065 10.257 2.798 1.00 94.31 564 ALA A O 1
ATOM 4383 N N . GLU A 1 565 ? 11.308 10.267 5.027 1.00 92.50 565 GLU A N 1
ATOM 4384 C CA . GLU A 1 565 ? 11.525 11.715 5.154 1.00 92.50 565 GLU A CA 1
ATOM 4385 C C . GLU A 1 565 ? 12.807 12.179 4.471 1.00 92.50 565 GLU A C 1
ATOM 4387 O O . GLU A 1 565 ? 12.793 13.151 3.714 1.00 92.50 565 GLU A O 1
ATOM 4392 N N . ALA A 1 566 ? 13.906 11.452 4.689 1.00 92.81 566 ALA A N 1
ATOM 4393 C CA . ALA A 1 566 ? 15.187 11.754 4.066 1.00 92.81 566 ALA A CA 1
ATOM 4394 C C . ALA A 1 566 ? 15.096 11.646 2.537 1.00 92.81 566 ALA A C 1
ATOM 4396 O O . ALA A 1 566 ? 15.612 12.505 1.822 1.00 92.81 566 ALA A O 1
ATOM 4397 N N . VAL A 1 567 ? 14.391 10.627 2.034 1.00 95.25 567 VAL A N 1
ATOM 4398 C CA . VAL A 1 567 ? 14.164 10.446 0.593 1.00 95.25 567 VAL A CA 1
ATOM 4399 C C . VAL A 1 567 ? 13.244 11.534 0.034 1.00 95.25 567 VAL A C 1
ATOM 4401 O O . VAL A 1 567 ? 13.538 12.076 -1.029 1.00 95.25 567 VAL A O 1
ATOM 4404 N N . LEU A 1 568 ? 12.164 11.907 0.729 1.00 94.00 568 LEU A N 1
ATOM 4405 C CA . LEU A 1 568 ? 11.276 12.985 0.278 1.00 94.00 568 LEU A CA 1
ATOM 4406 C C . LEU A 1 568 ? 12.016 14.326 0.203 1.00 94.00 568 LEU A C 1
ATOM 4408 O O . LEU A 1 568 ? 11.876 15.046 -0.785 1.00 94.00 568 LEU A O 1
ATOM 4412 N N . LYS A 1 569 ? 12.828 14.643 1.214 1.00 93.00 569 LYS A N 1
ATOM 4413 C CA . LYS A 1 569 ? 13.649 15.855 1.226 1.00 93.00 569 LYS A CA 1
ATOM 4414 C C . LYS A 1 569 ? 14.626 15.872 0.048 1.00 93.00 569 LYS A C 1
ATOM 4416 O O . LYS A 1 569 ? 14.637 16.831 -0.717 1.00 93.00 569 LYS A O 1
ATOM 4421 N N . ALA A 1 570 ? 15.372 14.785 -0.156 1.00 95.38 570 ALA A N 1
ATOM 4422 C CA . ALA A 1 570 ? 16.280 14.653 -1.295 1.00 95.38 570 ALA A CA 1
ATOM 4423 C C . ALA A 1 570 ? 15.547 14.800 -2.643 1.00 95.38 570 ALA A C 1
ATOM 4425 O O . ALA A 1 570 ? 16.056 15.432 -3.564 1.00 95.38 570 ALA A O 1
ATOM 4426 N N . TYR A 1 571 ? 14.334 14.252 -2.759 1.00 95.06 571 TYR A N 1
ATOM 4427 C CA . TYR A 1 571 ? 13.499 14.387 -3.952 1.00 95.06 571 TYR A CA 1
ATOM 4428 C C . TYR A 1 571 ? 13.094 15.842 -4.229 1.00 95.06 571 TYR A C 1
ATOM 4430 O O . TYR A 1 571 ? 13.144 16.282 -5.379 1.00 95.06 571 TYR A O 1
ATOM 4438 N N . GLN A 1 572 ? 12.708 16.593 -3.193 1.00 92.56 572 GLN A N 1
ATOM 4439 C CA . GLN A 1 572 ? 12.364 18.013 -3.311 1.00 92.56 572 GLN A CA 1
ATOM 4440 C C . GLN A 1 572 ? 13.578 18.848 -3.736 1.00 92.56 572 GLN A C 1
ATOM 4442 O O . GLN A 1 572 ? 13.475 19.603 -4.700 1.00 92.56 572 GLN A O 1
ATOM 4447 N N . GLU A 1 573 ? 14.738 18.627 -3.113 1.00 93.62 573 GLU A N 1
ATOM 4448 C CA . GLU A 1 573 ? 15.997 19.295 -3.474 1.00 93.62 573 GLU A CA 1
ATOM 4449 C C . GLU A 1 573 ? 16.382 19.039 -4.939 1.00 93.62 573 GLU A C 1
ATOM 4451 O O . GLU A 1 573 ? 16.693 19.975 -5.672 1.00 93.62 573 GLU A O 1
ATOM 4456 N N . ILE A 1 574 ? 16.298 17.788 -5.411 1.00 93.06 574 ILE A N 1
ATOM 4457 C CA . ILE A 1 574 ? 16.589 17.441 -6.813 1.00 93.06 574 ILE A CA 1
ATOM 4458 C C . ILE A 1 574 ? 15.644 18.175 -7.772 1.00 93.06 574 ILE A C 1
ATOM 4460 O O . ILE A 1 574 ? 16.085 18.679 -8.805 1.00 93.06 574 ILE A O 1
ATOM 4464 N N . LYS A 1 575 ? 14.349 18.257 -7.444 1.00 90.38 575 LYS A N 1
ATOM 4465 C CA . LYS A 1 575 ? 13.377 18.996 -8.264 1.00 90.38 575 LYS A CA 1
ATOM 4466 C C . LYS A 1 575 ? 13.683 20.492 -8.319 1.00 90.38 575 LYS A C 1
ATOM 4468 O O . LYS A 1 575 ? 13.519 21.100 -9.374 1.00 90.38 575 LYS A O 1
ATOM 4473 N N . GLU A 1 576 ? 14.096 21.083 -7.203 1.00 89.81 576 GLU A N 1
ATOM 4474 C CA . GLU A 1 576 ? 14.470 22.498 -7.128 1.00 89.81 576 GLU A CA 1
ATOM 4475 C C . GLU A 1 576 ? 15.756 22.789 -7.913 1.00 89.81 576 GLU A C 1
ATOM 4477 O O . GLU A 1 576 ? 15.795 23.741 -8.694 1.00 89.81 576 GLU A O 1
ATOM 4482 N N . GLU A 1 577 ? 16.778 21.937 -7.774 1.00 89.69 577 GLU A N 1
ATOM 4483 C CA . GLU A 1 577 ? 18.021 22.006 -8.554 1.00 89.69 577 GLU A CA 1
ATOM 4484 C C . GLU A 1 577 ? 17.749 21.922 -10.063 1.00 89.69 577 GLU A C 1
ATOM 4486 O O . GLU A 1 577 ? 18.351 22.658 -10.854 1.00 89.69 577 GLU A O 1
ATOM 4491 N N . ASP A 1 578 ? 16.823 21.051 -10.468 1.00 84.31 578 ASP A N 1
ATOM 4492 C CA . ASP A 1 578 ? 16.436 20.917 -11.867 1.00 84.31 578 ASP A CA 1
ATOM 4493 C C . ASP A 1 578 ? 15.690 22.148 -12.390 1.00 84.31 578 ASP A C 1
ATOM 4495 O O . ASP A 1 578 ? 16.006 22.658 -13.464 1.00 84.31 578 ASP A O 1
ATOM 4499 N N . ALA A 1 579 ? 14.746 22.679 -11.607 1.00 80.25 579 ALA A N 1
ATOM 4500 C CA . ALA A 1 579 ? 13.996 23.881 -11.962 1.00 80.25 579 ALA A CA 1
ATOM 4501 C C . ALA A 1 579 ? 14.895 25.126 -12.090 1.00 80.25 579 ALA A C 1
ATOM 4503 O O . ALA A 1 579 ? 14.620 26.006 -12.908 1.00 80.25 579 ALA A O 1
ATOM 4504 N N . ALA A 1 580 ? 15.976 25.197 -11.307 1.00 70.56 580 ALA A N 1
ATOM 4505 C CA . ALA A 1 580 ? 16.965 26.271 -11.369 1.00 70.56 580 ALA A CA 1
ATOM 4506 C C . ALA A 1 580 ? 17.936 26.144 -12.561 1.00 70.56 580 ALA A C 1
ATOM 4508 O O . ALA A 1 580 ? 18.560 27.130 -12.967 1.00 70.56 580 ALA A O 1
ATOM 4509 N N . SER A 1 581 ? 18.070 24.949 -13.140 1.00 67.00 581 SER A N 1
ATOM 4510 C CA . SER A 1 581 ? 18.975 24.677 -14.255 1.00 67.00 581 SER A CA 1
ATOM 4511 C C . SER A 1 581 ? 18.357 25.151 -15.578 1.00 67.00 581 SER A C 1
ATOM 4513 O O . SER A 1 581 ? 17.628 24.428 -16.256 1.00 67.00 581 SER A O 1
ATOM 4515 N N . ALA A 1 582 ? 18.639 26.400 -15.964 1.00 42.66 582 ALA A N 1
ATOM 4516 C CA . ALA A 1 582 ? 18.183 26.989 -17.224 1.00 42.66 582 ALA A CA 1
ATOM 4517 C C . ALA A 1 582 ? 18.838 26.302 -18.442 1.00 42.66 582 ALA A C 1
ATOM 4519 O O . ALA A 1 582 ? 19.907 26.700 -18.899 1.00 42.66 582 ALA A O 1
ATOM 4520 N N . GLY A 1 583 ? 18.169 25.283 -18.982 1.00 46.84 583 GLY A N 1
ATOM 4521 C CA . GLY A 1 583 ? 18.516 24.641 -20.251 1.00 46.84 583 GLY A CA 1
ATOM 4522 C C . GLY A 1 583 ? 18.798 23.151 -20.106 1.00 46.84 583 GLY A C 1
ATOM 4523 O O . GLY A 1 583 ? 19.925 22.751 -19.831 1.00 46.84 583 GLY A O 1
ATOM 4524 N N . ASP A 1 584 ? 17.787 22.317 -20.356 1.00 41.28 584 ASP A N 1
ATOM 4525 C CA . ASP A 1 584 ? 17.984 20.871 -20.450 1.00 41.28 584 ASP A CA 1
ATOM 4526 C C . ASP A 1 584 ? 18.381 20.481 -21.890 1.00 41.28 584 ASP A C 1
ATOM 4528 O O . ASP A 1 584 ? 17.695 20.863 -22.850 1.00 41.28 584 ASP A O 1
ATOM 4532 N N . PRO A 1 585 ? 19.466 19.712 -22.091 1.00 38.16 585 PRO A N 1
ATOM 4533 C CA . PRO A 1 585 ? 19.897 19.273 -23.405 1.00 38.16 585 PRO A CA 1
ATOM 4534 C C . PRO A 1 585 ? 19.032 18.097 -23.884 1.00 38.16 585 PRO A C 1
ATOM 4536 O O . PRO A 1 585 ? 19.406 16.935 -23.788 1.00 38.16 585 PRO A O 1
ATOM 4539 N N . GLY A 1 586 ? 17.863 18.392 -24.455 1.00 37.72 586 GLY A N 1
ATOM 4540 C CA . GLY A 1 586 ? 17.206 17.544 -25.463 1.00 37.72 586 GLY A CA 1
ATOM 4541 C C . GLY A 1 586 ? 16.805 16.113 -25.067 1.00 37.72 586 GLY A C 1
ATOM 4542 O O . GLY A 1 586 ? 16.682 15.267 -25.967 1.00 37.72 586 GLY A O 1
ATOM 4543 N N . GLY A 1 587 ? 16.600 15.842 -23.775 1.00 46.59 587 GLY A N 1
ATOM 4544 C CA . GLY A 1 587 ? 15.984 14.621 -23.255 1.00 46.59 587 GLY A CA 1
ATOM 4545 C C . GLY A 1 587 ? 14.463 14.750 -23.141 1.00 46.59 587 GLY A C 1
ATOM 4546 O O . GLY A 1 587 ? 13.918 15.841 -22.999 1.00 46.59 587 GLY A O 1
ATOM 4547 N N . VAL A 1 588 ? 13.747 13.630 -23.226 1.00 57.12 588 VAL A N 1
ATOM 4548 C CA . VAL A 1 588 ? 12.292 13.619 -23.040 1.00 57.12 588 VAL A CA 1
ATOM 4549 C C . VAL A 1 588 ? 11.987 13.832 -21.557 1.00 57.12 588 VAL A C 1
ATOM 4551 O O . VAL A 1 588 ? 12.200 12.927 -20.753 1.00 57.12 588 VAL A O 1
ATOM 4554 N N . THR A 1 589 ? 11.482 15.019 -21.205 1.00 66.06 589 THR A N 1
ATOM 4555 C CA . THR A 1 589 ? 11.246 15.532 -19.836 1.00 66.06 589 THR A CA 1
ATOM 4556 C C . THR A 1 589 ? 10.652 14.502 -18.865 1.00 66.06 589 THR A C 1
ATOM 4558 O O . THR A 1 589 ? 11.009 14.461 -17.694 1.00 66.06 589 THR A O 1
ATOM 4561 N N . ARG A 1 590 ? 9.799 13.597 -19.361 1.00 71.88 590 ARG A N 1
ATOM 4562 C CA . ARG A 1 590 ? 9.123 12.562 -18.560 1.00 71.88 590 ARG A CA 1
ATOM 4563 C C . ARG A 1 590 ? 10.060 11.502 -17.981 1.00 71.88 590 ARG A C 1
ATOM 4565 O O . ARG A 1 590 ? 9.879 11.124 -16.828 1.00 71.88 590 ARG A O 1
ATOM 4572 N N . ILE A 1 591 ? 11.040 11.022 -18.754 1.00 78.88 591 ILE A N 1
ATOM 4573 C CA . ILE A 1 591 ? 12.000 10.008 -18.274 1.00 78.88 591 ILE A CA 1
ATOM 4574 C C . ILE A 1 591 ? 12.875 10.624 -17.186 1.00 78.88 591 ILE A C 1
ATOM 4576 O O . ILE A 1 591 ? 13.141 9.992 -16.174 1.00 78.88 591 ILE A O 1
ATOM 4580 N N . LYS A 1 592 ? 13.271 11.884 -17.362 1.00 82.88 592 LYS A N 1
ATOM 4581 C CA . LYS A 1 592 ? 14.055 12.621 -16.374 1.00 82.88 592 LYS A CA 1
ATOM 4582 C C . LYS A 1 592 ? 13.314 12.760 -15.040 1.00 82.88 592 LYS A C 1
ATOM 4584 O O . LYS A 1 592 ? 13.829 12.328 -14.016 1.00 82.88 592 LYS A O 1
ATOM 4589 N N . GLU A 1 593 ? 12.075 13.251 -15.063 1.00 85.06 593 GLU A N 1
ATOM 4590 C CA . GLU A 1 593 ? 11.254 13.410 -13.850 1.00 85.06 593 GLU A CA 1
ATOM 4591 C C . GLU A 1 593 ? 10.968 12.077 -13.137 1.00 85.06 593 GLU A C 1
ATOM 4593 O O . GLU A 1 593 ? 10.807 12.032 -11.918 1.00 85.06 593 GLU A O 1
ATOM 4598 N N . MET A 1 594 ? 10.915 10.980 -13.894 1.00 86.25 594 MET A N 1
ATOM 4599 C CA . MET A 1 594 ? 10.778 9.627 -13.364 1.00 86.25 594 MET A CA 1
ATOM 4600 C C . MET A 1 594 ? 12.032 9.164 -12.598 1.00 86.25 594 MET A C 1
ATOM 4602 O O . MET A 1 594 ? 11.918 8.438 -11.610 1.00 86.25 594 MET A O 1
ATOM 4606 N N . LEU A 1 595 ? 13.225 9.587 -13.025 1.00 91.25 595 LEU A N 1
ATOM 4607 C CA . LEU A 1 595 ? 14.488 9.230 -12.372 1.00 91.25 595 LEU A CA 1
ATOM 4608 C C . LEU A 1 595 ? 14.705 9.971 -11.049 1.00 91.25 595 LEU A C 1
ATOM 4610 O O . LEU A 1 595 ? 15.439 9.461 -10.207 1.00 91.25 595 LEU A O 1
ATOM 4614 N N . PHE A 1 596 ? 14.049 11.112 -10.816 1.00 93.69 596 PHE A N 1
ATOM 4615 C CA . PHE A 1 596 ? 14.222 11.897 -9.585 1.00 93.69 596 PHE A CA 1
ATOM 4616 C C . PHE A 1 596 ? 13.956 11.092 -8.314 1.00 93.69 596 PHE A C 1
ATOM 4618 O O . PHE A 1 596 ? 14.691 11.228 -7.343 1.00 93.69 596 PHE A O 1
ATOM 4625 N N . GLY A 1 597 ? 12.947 10.214 -8.315 1.00 94.56 597 GLY A N 1
ATOM 4626 C CA . GLY A 1 597 ? 12.690 9.346 -7.164 1.00 94.56 597 GLY A CA 1
ATOM 4627 C C . GLY A 1 597 ? 13.827 8.353 -6.905 1.00 94.56 597 GLY A C 1
ATOM 4628 O O . GLY A 1 597 ? 14.189 8.105 -5.759 1.00 94.56 597 GLY A O 1
ATOM 4629 N N . LEU A 1 598 ? 14.424 7.811 -7.968 1.00 96.56 598 LEU A N 1
ATOM 4630 C CA . LEU A 1 598 ? 15.551 6.876 -7.875 1.00 96.56 598 LEU A CA 1
ATOM 4631 C C . LEU A 1 598 ? 16.820 7.598 -7.403 1.00 96.56 598 LEU A C 1
ATOM 4633 O O . LEU A 1 598 ? 17.521 7.116 -6.516 1.00 96.56 598 LEU A O 1
ATOM 4637 N N . MET A 1 599 ? 17.067 8.791 -7.944 1.00 97.12 599 MET A N 1
ATOM 4638 C CA . MET A 1 599 ? 18.149 9.683 -7.529 1.00 97.12 599 MET A CA 1
ATOM 4639 C C . MET A 1 599 ? 18.013 10.101 -6.060 1.00 97.12 599 MET A C 1
ATOM 4641 O O . MET A 1 599 ? 19.005 10.130 -5.341 1.00 97.12 599 MET A O 1
ATOM 4645 N N . ALA A 1 600 ? 16.793 10.357 -5.584 1.00 97.69 600 ALA A N 1
ATOM 4646 C CA . ALA A 1 600 ? 16.542 10.703 -4.189 1.00 97.69 600 ALA A CA 1
ATOM 4647 C C . ALA A 1 600 ? 16.933 9.571 -3.227 1.00 97.69 600 ALA A C 1
ATOM 4649 O O . ALA A 1 600 ? 17.556 9.825 -2.197 1.00 97.69 600 ALA A O 1
ATOM 4650 N N . VAL A 1 601 ? 16.639 8.315 -3.585 1.00 97.88 601 VAL A N 1
ATOM 4651 C CA . VAL A 1 601 ? 17.100 7.142 -2.823 1.00 97.88 601 VAL A CA 1
ATOM 4652 C C . VAL A 1 601 ? 18.626 7.059 -2.816 1.00 97.88 601 VAL A C 1
ATOM 4654 O O . VAL A 1 601 ? 19.227 6.848 -1.762 1.00 97.88 601 VAL A O 1
ATOM 4657 N N . MET A 1 602 ? 19.267 7.261 -3.971 1.00 97.69 602 MET A N 1
ATOM 4658 C CA . MET A 1 602 ? 20.729 7.271 -4.076 1.00 97.69 602 MET A CA 1
ATOM 4659 C C . MET A 1 602 ? 21.337 8.338 -3.163 1.00 97.69 602 MET A C 1
ATOM 4661 O O . MET A 1 602 ? 22.161 8.002 -2.310 1.00 97.69 602 MET A O 1
ATOM 4665 N N . ARG A 1 603 ? 20.861 9.583 -3.255 1.00 97.69 603 ARG A N 1
ATOM 4666 C CA . ARG A 1 603 ? 21.322 10.701 -2.428 1.00 97.69 603 ARG A CA 1
ATOM 4667 C C . ARG A 1 603 ? 21.132 10.425 -0.936 1.00 97.69 603 ARG A C 1
ATOM 4669 O O . ARG A 1 603 ? 22.091 10.535 -0.175 1.00 97.69 603 ARG A O 1
ATOM 4676 N N . ALA A 1 604 ? 19.944 9.980 -0.523 1.00 96.56 604 ALA A N 1
ATOM 4677 C CA . ALA A 1 604 ? 19.657 9.637 0.872 1.00 96.56 604 ALA A CA 1
ATOM 4678 C C . ALA A 1 604 ? 20.541 8.488 1.399 1.00 96.56 604 ALA A C 1
ATOM 4680 O O . ALA A 1 604 ? 20.895 8.461 2.574 1.00 96.56 604 ALA A O 1
ATOM 4681 N N . SER A 1 605 ? 20.953 7.560 0.530 1.00 96.56 605 SER A N 1
ATOM 4682 C CA . SER A 1 605 ? 21.875 6.465 0.874 1.00 96.56 605 SER A CA 1
ATOM 4683 C C . SER A 1 605 ? 23.368 6.853 0.859 1.00 96.56 605 SER A C 1
ATOM 4685 O O . SER A 1 605 ? 24.229 6.007 1.139 1.00 96.56 605 SER A O 1
ATOM 4687 N N . GLY A 1 606 ? 23.689 8.116 0.541 1.00 95.12 606 GLY A N 1
ATOM 4688 C CA . GLY A 1 606 ? 25.056 8.637 0.440 1.00 95.12 606 GLY A CA 1
ATOM 4689 C C . GLY A 1 606 ? 25.758 8.313 -0.884 1.00 95.12 606 GLY A C 1
ATOM 4690 O O . GLY A 1 606 ? 26.983 8.189 -0.919 1.00 95.12 606 GLY A O 1
ATOM 4691 N N . ARG A 1 607 ? 25.002 8.108 -1.967 1.00 95.06 607 ARG A N 1
ATOM 4692 C CA . ARG A 1 607 ? 25.520 7.886 -3.327 1.00 95.06 607 ARG A CA 1
ATOM 4693 C C . ARG A 1 607 ? 25.429 9.158 -4.160 1.00 95.06 607 ARG A C 1
ATOM 4695 O O . ARG A 1 607 ? 24.568 9.997 -3.925 1.00 95.06 607 ARG A O 1
ATOM 4702 N N . ASP A 1 608 ? 26.316 9.269 -5.145 1.00 93.12 608 ASP A N 1
ATOM 4703 C CA . ASP A 1 608 ? 26.352 10.404 -6.066 1.00 93.12 608 ASP A CA 1
ATOM 4704 C C . ASP A 1 608 ? 25.271 10.254 -7.147 1.00 93.12 608 ASP A C 1
ATOM 4706 O O . ASP A 1 608 ? 25.444 9.560 -8.154 1.00 93.12 608 ASP A O 1
ATOM 4710 N N . ASP A 1 609 ? 24.131 10.903 -6.915 1.00 93.12 609 ASP A N 1
ATOM 4711 C CA . ASP A 1 609 ? 22.993 10.903 -7.829 1.00 93.12 609 ASP A CA 1
ATOM 4712 C C . ASP A 1 609 ? 23.288 11.624 -9.155 1.00 93.12 609 ASP A C 1
ATOM 4714 O O . ASP A 1 609 ? 22.752 11.242 -10.200 1.00 93.12 609 ASP A O 1
ATOM 4718 N N . LYS A 1 610 ? 24.183 12.621 -9.149 1.00 91.12 610 LYS A N 1
ATOM 4719 C CA . LYS A 1 610 ? 24.541 13.405 -10.340 1.00 91.12 610 LYS A CA 1
ATOM 4720 C C . LYS A 1 610 ? 25.448 12.608 -11.267 1.00 91.12 610 LYS A C 1
ATOM 4722 O O . LYS A 1 610 ? 25.223 12.595 -12.480 1.00 91.12 610 LYS A O 1
ATOM 4727 N N . ALA A 1 611 ? 26.430 11.902 -10.706 1.00 90.44 611 ALA A N 1
ATOM 4728 C CA . ALA A 1 611 ? 27.272 10.978 -11.459 1.00 90.44 611 ALA A CA 1
ATOM 4729 C C . ALA A 1 611 ? 26.437 9.858 -12.094 1.00 90.44 611 ALA A C 1
ATOM 4731 O O . ALA A 1 611 ? 26.614 9.558 -13.278 1.00 90.44 611 ALA A O 1
ATOM 4732 N N . PHE A 1 612 ? 25.481 9.293 -11.345 1.00 93.19 612 PHE A N 1
ATOM 4733 C CA . PHE A 1 612 ? 24.532 8.322 -11.888 1.00 93.19 612 PHE A CA 1
ATOM 4734 C C . PHE A 1 612 ? 23.724 8.905 -13.055 1.00 93.19 612 PHE A C 1
ATOM 4736 O O . PHE A 1 612 ? 23.677 8.298 -14.125 1.00 93.19 612 PHE A O 1
ATOM 4743 N N . PHE A 1 613 ? 23.124 10.087 -12.887 1.00 89.88 613 PHE A N 1
ATOM 4744 C CA . PHE A 1 613 ? 22.295 10.707 -13.922 1.00 89.88 613 PHE A CA 1
ATOM 4745 C C . PHE A 1 613 ? 23.083 10.979 -15.214 1.00 89.88 613 PHE A C 1
ATOM 4747 O O . PHE A 1 613 ? 22.612 10.668 -16.311 1.00 89.88 613 PHE A O 1
ATOM 4754 N N . ALA A 1 614 ? 24.316 11.482 -15.093 1.00 86.56 614 ALA A N 1
ATOM 4755 C CA . ALA A 1 614 ? 25.208 11.691 -16.230 1.00 86.56 614 ALA A CA 1
ATOM 4756 C C . ALA A 1 614 ? 25.545 10.370 -16.946 1.00 86.56 614 ALA A C 1
ATOM 4758 O O . ALA A 1 614 ? 25.444 10.284 -18.173 1.00 86.56 614 ALA A O 1
ATOM 4759 N N . ALA A 1 615 ? 25.893 9.324 -16.190 1.00 86.44 615 ALA A N 1
ATOM 4760 C CA . ALA A 1 615 ? 26.216 8.012 -16.744 1.00 86.44 615 ALA A CA 1
ATOM 4761 C C . ALA A 1 615 ? 24.998 7.353 -17.422 1.00 86.44 615 ALA A C 1
ATOM 4763 O O . ALA A 1 615 ? 25.119 6.806 -18.521 1.00 86.44 615 ALA A O 1
ATOM 4764 N N . TYR A 1 616 ? 23.808 7.485 -16.830 1.00 88.38 616 TYR A N 1
ATOM 4765 C CA . TYR A 1 616 ? 22.551 7.023 -17.418 1.00 88.38 616 TYR A CA 1
ATOM 4766 C C . TYR A 1 616 ? 22.219 7.745 -18.726 1.00 88.38 616 TYR A C 1
ATOM 4768 O O . TYR A 1 616 ? 21.789 7.105 -19.688 1.00 88.38 616 TYR A O 1
ATOM 4776 N N . GLY A 1 617 ? 22.462 9.057 -18.805 1.00 82.06 617 GLY A N 1
ATOM 4777 C CA . GLY A 1 617 ? 22.293 9.828 -20.038 1.00 82.06 617 GLY A CA 1
ATOM 4778 C C . GLY A 1 617 ? 23.184 9.327 -21.183 1.00 82.06 617 GLY A C 1
ATOM 4779 O O . GLY A 1 617 ? 22.734 9.250 -22.329 1.00 82.06 617 GLY A O 1
ATOM 4780 N N . VAL A 1 618 ? 24.423 8.926 -20.876 1.00 82.06 618 VAL A N 1
ATOM 4781 C CA . VAL A 1 618 ? 25.353 8.340 -21.857 1.00 82.06 618 VAL A CA 1
ATOM 4782 C C . VAL A 1 618 ? 24.881 6.957 -22.312 1.00 82.06 618 VAL A C 1
ATOM 4784 O O . VAL A 1 618 ? 24.774 6.732 -23.521 1.00 82.06 618 VAL A O 1
ATOM 4787 N N . ALA A 1 619 ? 24.540 6.067 -21.375 1.00 80.25 619 ALA A N 1
ATOM 4788 C CA . ALA A 1 619 ? 24.036 4.720 -21.666 1.00 80.25 619 ALA A CA 1
ATOM 4789 C C . ALA A 1 619 ? 22.744 4.761 -22.509 1.00 80.25 619 ALA A C 1
ATOM 4791 O O . ALA A 1 619 ? 22.604 4.085 -23.530 1.00 80.25 619 ALA A O 1
ATOM 4792 N N . SER A 1 620 ? 21.829 5.670 -22.165 1.00 75.00 620 SER A N 1
ATOM 4793 C CA . SER A 1 620 ? 20.521 5.797 -22.816 1.00 75.00 620 SER A CA 1
ATOM 4794 C C . SER A 1 620 ? 20.559 6.489 -24.180 1.00 75.00 620 SER A C 1
ATOM 4796 O O . SER A 1 620 ? 19.537 6.555 -24.870 1.00 75.00 620 SER A O 1
ATOM 4798 N N . ARG A 1 621 ? 21.717 6.998 -24.624 1.00 70.56 621 ARG A N 1
ATOM 4799 C CA . ARG A 1 621 ? 21.837 7.772 -25.871 1.00 70.56 621 ARG A CA 1
ATOM 4800 C C . ARG A 1 621 ? 21.350 6.992 -27.094 1.00 70.56 621 ARG A C 1
ATOM 4802 O O . ARG A 1 621 ? 20.689 7.568 -27.956 1.00 70.56 621 ARG A O 1
ATOM 4809 N N . ARG A 1 622 ? 21.621 5.682 -27.154 1.00 66.75 622 ARG A N 1
ATOM 4810 C CA . ARG A 1 622 ? 21.146 4.798 -28.237 1.00 66.75 622 ARG A CA 1
ATOM 4811 C C . ARG A 1 622 ? 19.618 4.727 -28.283 1.00 66.75 622 ARG A C 1
ATOM 4813 O O . ARG A 1 622 ? 19.032 4.817 -29.360 1.00 66.75 622 ARG A O 1
ATOM 4820 N N . HIS A 1 623 ? 18.973 4.646 -27.122 1.00 65.75 623 HIS A N 1
ATOM 4821 C CA . HIS A 1 623 ? 17.516 4.606 -27.004 1.00 65.75 623 HIS A CA 1
ATOM 4822 C C . HIS A 1 623 ? 16.869 5.942 -27.374 1.00 65.75 623 HIS A C 1
ATOM 4824 O O . HIS A 1 623 ? 15.891 5.960 -28.117 1.00 65.75 623 HIS A O 1
ATOM 4830 N N . VAL A 1 624 ? 17.461 7.064 -26.951 1.00 62.84 624 VAL A N 1
ATOM 4831 C CA . VAL A 1 624 ? 17.000 8.411 -27.330 1.00 62.84 624 VAL A CA 1
ATOM 4832 C C . VAL A 1 624 ? 17.100 8.625 -28.845 1.00 62.84 624 VAL A C 1
ATOM 4834 O O . VAL A 1 624 ? 16.200 9.208 -29.450 1.00 62.84 624 VAL A O 1
ATOM 4837 N N . VAL A 1 625 ? 18.164 8.130 -29.486 1.00 61.44 625 VAL A N 1
ATOM 4838 C CA . VAL A 1 625 ? 18.301 8.163 -30.953 1.00 61.44 625 VAL A CA 1
ATOM 4839 C C . VAL A 1 625 ? 17.237 7.291 -31.624 1.00 61.44 625 VAL A C 1
ATOM 4841 O O . VAL A 1 625 ? 16.575 7.761 -32.551 1.00 61.44 625 VAL A O 1
ATOM 4844 N N . ARG A 1 626 ? 17.012 6.064 -31.136 1.00 60.69 626 ARG A N 1
ATOM 4845 C CA . ARG A 1 626 ? 15.962 5.167 -31.651 1.00 60.69 626 ARG A CA 1
ATOM 4846 C C . ARG A 1 626 ? 14.576 5.808 -31.560 1.00 60.69 626 ARG A C 1
ATOM 4848 O O . ARG A 1 626 ? 13.835 5.792 -32.535 1.00 60.69 626 ARG A O 1
ATOM 4855 N N . GLN A 1 627 ? 14.264 6.446 -30.435 1.00 59.16 627 GLN A N 1
ATOM 4856 C CA . GLN A 1 627 ? 13.001 7.147 -30.217 1.00 59.16 627 GLN A CA 1
ATOM 4857 C C . GLN A 1 627 ? 12.803 8.323 -31.186 1.00 59.16 627 GLN A C 1
ATOM 4859 O O . GLN A 1 627 ? 11.724 8.474 -31.759 1.00 59.16 627 GLN A O 1
ATOM 4864 N N . LYS A 1 628 ? 13.844 9.142 -31.398 1.00 57.44 628 LYS A N 1
ATOM 4865 C CA . LYS A 1 628 ? 13.804 10.250 -32.370 1.00 57.44 628 LYS A CA 1
ATOM 4866 C C . LYS A 1 628 ? 13.577 9.732 -33.791 1.00 57.44 628 LYS A C 1
ATOM 4868 O O . LYS A 1 628 ? 12.781 10.304 -34.523 1.00 57.44 628 LYS A O 1
ATOM 4873 N N . THR A 1 629 ? 14.229 8.630 -34.147 1.00 56.09 629 THR A N 1
ATOM 4874 C CA . THR A 1 629 ? 14.176 8.033 -35.489 1.00 56.09 629 THR A CA 1
ATOM 4875 C C . THR A 1 629 ? 12.815 7.387 -35.786 1.00 56.09 629 THR A C 1
ATOM 4877 O O . THR A 1 629 ? 12.229 7.668 -36.827 1.00 56.09 629 THR A O 1
ATOM 4880 N N . ALA A 1 630 ? 12.259 6.607 -34.850 1.00 56.38 630 ALA A N 1
ATOM 4881 C CA . ALA A 1 630 ? 10.938 5.983 -34.991 1.00 56.38 630 ALA A CA 1
ATOM 4882 C C . ALA A 1 630 ? 9.801 7.022 -35.067 1.00 56.38 630 ALA A C 1
ATOM 4884 O O . ALA A 1 630 ? 8.858 6.868 -35.837 1.00 56.38 630 ALA A O 1
ATOM 4885 N N . SER A 1 631 ? 9.915 8.124 -34.314 1.00 58.22 631 SER A N 1
ATOM 4886 C CA . SER A 1 631 ? 8.968 9.243 -34.401 1.00 58.22 631 SER A CA 1
ATOM 4887 C C . SER A 1 631 ? 9.016 9.946 -35.758 1.00 58.22 631 SER A C 1
ATOM 4889 O O . SER A 1 631 ? 7.978 10.372 -36.248 1.00 58.22 631 SER A O 1
ATOM 4891 N N . LEU A 1 632 ? 10.201 10.074 -36.364 1.00 64.81 632 LEU A N 1
ATOM 4892 C CA . LEU A 1 632 ? 10.383 10.767 -37.640 1.00 64.81 632 LEU A CA 1
ATOM 4893 C C . LEU A 1 632 ? 9.855 9.951 -38.827 1.00 64.81 632 LEU A C 1
ATOM 4895 O O . LEU A 1 632 ? 9.171 10.519 -39.669 1.00 64.81 632 LEU A O 1
ATOM 4899 N N . GLY A 1 633 ? 10.119 8.640 -38.887 1.00 64.62 633 GLY A N 1
ATOM 4900 C CA . GLY A 1 633 ? 9.638 7.781 -39.982 1.00 64.62 633 GLY A CA 1
ATOM 4901 C C . GLY A 1 633 ? 8.107 7.699 -40.055 1.00 64.62 633 GLY A C 1
ATOM 4902 O O . GLY A 1 633 ? 7.523 7.857 -41.129 1.00 64.62 633 GLY A O 1
ATOM 4903 N N . SER A 1 634 ? 7.448 7.543 -38.902 1.00 65.50 634 SER A N 1
ATOM 4904 C CA . SER A 1 634 ? 5.981 7.548 -38.809 1.00 65.50 634 SER A CA 1
ATOM 4905 C C . SER A 1 634 ? 5.378 8.922 -39.113 1.00 65.50 634 SER A C 1
ATOM 4907 O O . SER A 1 634 ? 4.367 8.997 -39.811 1.00 65.50 634 SER A O 1
ATOM 4909 N N . ASP A 1 635 ? 6.013 10.008 -38.660 1.00 74.00 635 ASP A N 1
ATOM 4910 C CA . ASP A 1 635 ? 5.588 11.375 -38.986 1.00 74.00 635 ASP A CA 1
ATOM 4911 C C . ASP A 1 635 ? 5.705 11.670 -40.493 1.00 74.00 635 ASP A C 1
ATOM 4913 O O . ASP A 1 635 ? 4.825 12.322 -41.051 1.00 74.00 635 ASP A O 1
ATOM 4917 N N . ILE A 1 636 ? 6.757 11.186 -41.169 1.00 84.25 636 ILE A N 1
ATOM 4918 C CA . ILE A 1 636 ? 6.941 11.373 -42.620 1.00 84.25 636 ILE A CA 1
ATOM 4919 C C . ILE A 1 636 ? 5.831 10.665 -43.397 1.00 84.25 636 ILE A C 1
ATOM 4921 O O . ILE A 1 636 ? 5.232 11.264 -44.289 1.00 84.25 636 ILE A O 1
ATOM 4925 N N . LEU A 1 637 ? 5.525 9.411 -43.054 1.00 83.94 637 LEU A N 1
ATOM 4926 C CA . LEU A 1 637 ? 4.443 8.675 -43.706 1.00 83.94 637 LEU A CA 1
ATOM 4927 C C . LEU A 1 637 ? 3.074 9.312 -43.426 1.00 83.94 637 LEU A C 1
ATOM 4929 O O . LEU A 1 637 ? 2.249 9.416 -44.334 1.00 83.94 637 LEU A O 1
ATOM 4933 N N . ALA A 1 638 ? 2.836 9.787 -42.201 1.00 80.19 638 ALA A N 1
ATOM 4934 C CA . ALA A 1 638 ? 1.617 10.515 -41.864 1.00 80.19 638 ALA A CA 1
ATOM 4935 C C . ALA A 1 638 ? 1.479 11.805 -42.692 1.00 80.19 638 ALA A C 1
ATOM 4937 O O . ALA A 1 638 ? 0.414 12.059 -43.258 1.00 80.19 638 ALA A O 1
ATOM 4938 N N . ASP A 1 639 ? 2.553 12.582 -42.840 1.00 83.50 639 ASP A N 1
ATOM 4939 C CA . ASP A 1 639 ? 2.550 13.791 -43.665 1.00 83.50 639 ASP A CA 1
ATOM 4940 C C . ASP A 1 639 ? 2.333 13.465 -45.150 1.00 83.50 639 ASP A C 1
ATOM 4942 O O . ASP A 1 639 ? 1.547 14.152 -45.805 1.00 83.50 639 ASP A O 1
ATOM 4946 N N . LEU A 1 640 ? 2.940 12.396 -45.678 1.00 87.44 640 LEU A N 1
ATOM 4947 C CA . LEU A 1 640 ? 2.686 11.924 -47.046 1.00 87.44 640 LEU A CA 1
ATOM 4948 C C . LEU A 1 640 ? 1.208 11.558 -47.262 1.00 87.44 640 LEU A C 1
ATOM 4950 O O . LEU A 1 640 ? 0.626 11.881 -48.297 1.00 87.44 640 LEU A O 1
ATOM 4954 N N . MET A 1 641 ? 0.578 10.927 -46.270 1.00 86.44 641 MET A N 1
ATOM 4955 C CA . MET A 1 641 ? -0.801 10.443 -46.364 1.00 86.44 641 MET A CA 1
ATOM 4956 C C . MET A 1 641 ? -1.855 11.535 -46.142 1.00 86.44 641 MET A C 1
ATOM 4958 O O . MET A 1 641 ? -2.919 11.517 -46.776 1.00 86.44 641 MET A O 1
ATOM 4962 N N . HIS A 1 642 ? -1.588 12.493 -45.254 1.00 84.00 642 HIS A N 1
ATOM 4963 C CA . HIS A 1 642 ? -2.586 13.451 -44.772 1.00 84.00 642 HIS A CA 1
ATOM 4964 C C . HIS A 1 642 ? -2.390 14.884 -45.281 1.00 84.00 642 HIS A C 1
ATOM 4966 O O . HIS A 1 642 ? -3.319 15.691 -45.184 1.00 84.00 642 HIS A O 1
ATOM 4972 N N . THR A 1 643 ? -1.254 15.208 -45.905 1.00 85.19 643 THR A N 1
ATOM 4973 C CA . THR A 1 643 ? -1.062 16.526 -46.525 1.00 85.19 643 THR A CA 1
ATOM 4974 C C . THR A 1 643 ? -1.929 16.677 -47.774 1.00 85.19 643 THR A C 1
ATOM 4976 O O . THR A 1 643 ? -1.926 15.835 -48.671 1.00 85.19 643 THR A O 1
ATOM 4979 N N . ARG A 1 644 ? -2.690 17.776 -47.847 1.00 84.19 644 ARG A N 1
ATOM 4980 C CA . ARG A 1 644 ? -3.590 18.075 -48.971 1.00 84.19 644 ARG A CA 1
ATOM 4981 C C . ARG A 1 644 ? -2.816 18.675 -50.144 1.00 84.19 644 ARG A C 1
ATOM 4983 O O . ARG A 1 644 ? -2.637 19.892 -50.213 1.00 84.19 644 ARG A O 1
ATOM 4990 N N . ALA A 1 645 ? -2.365 17.823 -51.056 1.00 80.56 645 ALA A N 1
ATOM 4991 C CA . ALA A 1 645 ? -1.519 18.212 -52.184 1.00 80.56 645 ALA A CA 1
ATOM 4992 C C . ALA A 1 645 ? -2.096 17.847 -53.562 1.00 80.56 645 ALA A C 1
ATOM 4994 O O . ALA A 1 645 ? -1.726 18.486 -54.545 1.00 80.56 645 ALA A O 1
ATOM 4995 N N . ILE A 1 646 ? -3.015 16.881 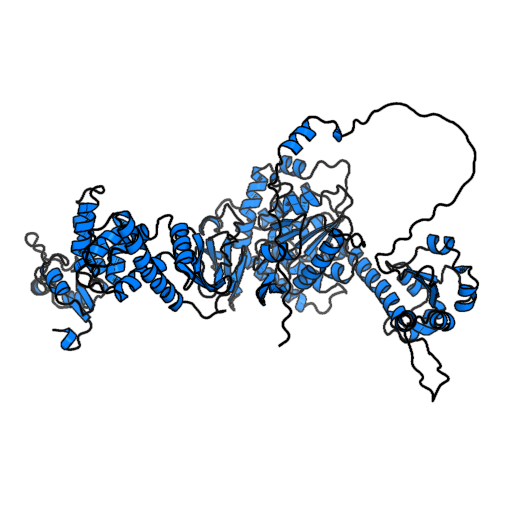-53.640 1.00 81.31 646 ILE A N 1
ATOM 4996 C CA . ILE A 1 646 ? -3.613 16.420 -54.900 1.00 81.31 646 ILE A CA 1
ATOM 4997 C C . ILE A 1 646 ? -4.767 17.356 -55.265 1.00 81.31 646 ILE A C 1
ATOM 4999 O O . ILE A 1 646 ? -5.664 17.562 -54.451 1.00 81.31 646 ILE A O 1
ATOM 5003 N N . GLN A 1 647 ? -4.737 17.945 -56.460 1.00 77.94 647 GLN A N 1
ATOM 5004 C CA . GLN A 1 647 ? -5.823 18.786 -56.972 1.00 77.94 647 GLN A CA 1
ATOM 5005 C C . GLN A 1 647 ? -6.720 17.956 -57.884 1.00 77.94 647 GLN A C 1
ATOM 5007 O O . GLN A 1 647 ? -6.245 17.391 -58.864 1.00 77.94 647 GLN A O 1
ATOM 5012 N N . GLU A 1 648 ? -8.014 17.912 -57.581 1.00 67.56 648 GLU A N 1
ATOM 5013 C CA . GLU A 1 648 ? -9.009 17.283 -58.446 1.00 67.56 648 GLU A CA 1
ATOM 5014 C C . GLU A 1 648 ? -9.732 18.378 -59.236 1.00 67.56 648 GLU A C 1
ATOM 5016 O O . GLU A 1 648 ? -10.321 19.291 -58.658 1.00 67.56 648 GLU A O 1
ATOM 5021 N N . THR A 1 649 ? -9.660 18.329 -60.569 1.00 59.22 649 THR A N 1
ATOM 5022 C CA . THR A 1 649 ? -10.328 19.322 -61.424 1.00 59.22 649 THR A CA 1
ATOM 5023 C C . THR A 1 649 ? -11.674 18.762 -61.881 1.00 59.22 649 THR A C 1
ATOM 5025 O O . THR A 1 649 ? -11.745 18.032 -62.866 1.00 59.22 649 THR A O 1
ATOM 5028 N N . SER A 1 650 ? -12.759 19.076 -61.167 1.00 53.22 650 SER A N 1
ATOM 5029 C CA . SER A 1 650 ? -14.112 18.707 -61.611 1.00 53.22 650 SER A CA 1
ATOM 5030 C C . SER A 1 650 ? -14.604 19.671 -62.696 1.00 53.22 650 SER A C 1
ATOM 5032 O O . SER A 1 650 ? -14.615 20.886 -62.503 1.00 53.22 650 SER A O 1
ATOM 5034 N N . ILE A 1 651 ? -15.022 19.133 -63.847 1.00 52.97 651 ILE A N 1
ATOM 5035 C CA . ILE A 1 651 ? -15.500 19.910 -65.011 1.00 52.97 651 ILE A CA 1
ATOM 5036 C C . ILE A 1 651 ? -16.977 20.336 -64.856 1.00 52.97 651 ILE A C 1
ATOM 5038 O O . ILE A 1 651 ? -17.497 21.138 -65.630 1.00 52.97 651 ILE A O 1
ATOM 5042 N N . THR A 1 652 ? -17.676 19.874 -63.821 1.00 48.06 652 THR A N 1
ATOM 5043 C CA . THR A 1 652 ? -19.097 20.183 -63.613 1.00 48.06 652 THR A CA 1
ATOM 5044 C C . THR A 1 652 ? -19.296 21.313 -62.603 1.00 48.06 652 THR A C 1
ATOM 5046 O O . THR A 1 652 ? -19.206 21.101 -61.400 1.00 48.06 652 THR A O 1
ATOM 5049 N N . ASN A 1 653 ? -19.645 22.492 -63.130 1.00 42.44 653 ASN A N 1
ATOM 5050 C CA . ASN A 1 653 ? -20.115 23.699 -62.434 1.00 42.44 653 ASN A CA 1
ATOM 5051 C C . ASN A 1 653 ? -19.100 24.434 -61.538 1.00 42.44 653 ASN A C 1
ATOM 5053 O O . ASN A 1 653 ? -19.131 24.311 -60.322 1.00 42.44 653 ASN A O 1
ATOM 5057 N N . GLY A 1 654 ? -18.314 25.324 -62.158 1.00 48.47 654 GLY A N 1
ATOM 5058 C CA . GLY A 1 654 ? -17.689 26.477 -6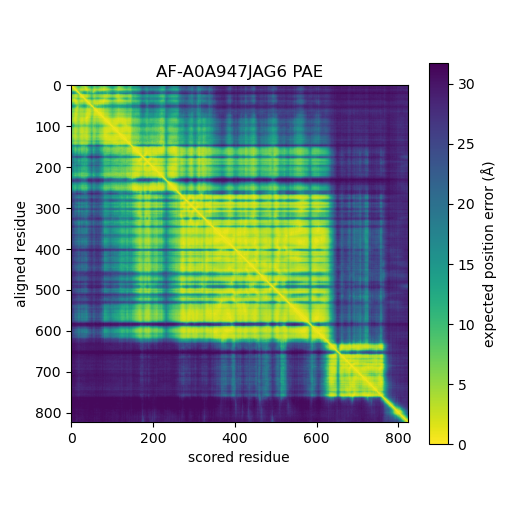1.496 1.00 48.47 654 GLY A CA 1
ATOM 5059 C C . GLY A 1 654 ? -16.556 26.134 -60.527 1.00 48.47 654 GLY A C 1
ATOM 5060 O O . GLY A 1 654 ? -16.805 25.865 -59.364 1.00 48.47 654 GLY A O 1
ATOM 5061 N N . TYR A 1 655 ? -15.316 26.206 -61.027 1.00 48.88 655 TYR A N 1
ATOM 5062 C CA . TYR A 1 655 ? -14.030 26.148 -60.312 1.00 48.88 655 TYR A CA 1
ATOM 5063 C C . TYR A 1 655 ? -14.096 25.962 -58.785 1.00 48.88 655 TYR A C 1
ATOM 5065 O O . TYR A 1 655 ? -13.980 26.923 -58.023 1.00 48.88 655 TYR A O 1
ATOM 5073 N N . VAL A 1 656 ? -14.172 24.709 -58.337 1.00 50.75 656 VAL A N 1
ATOM 5074 C CA . VAL A 1 656 ? -13.804 24.348 -56.966 1.00 50.75 656 VAL A CA 1
ATOM 5075 C C . VAL A 1 656 ? -12.403 23.753 -57.017 1.00 50.75 656 VAL A C 1
ATOM 5077 O O . VAL A 1 656 ? -12.197 22.641 -57.488 1.00 50.75 656 VAL A O 1
ATOM 5080 N N . ASN A 1 657 ? -11.426 24.540 -56.573 1.00 57.97 657 ASN A N 1
ATOM 5081 C CA . ASN A 1 657 ? -10.017 24.160 -56.513 1.00 57.97 657 ASN A CA 1
ATOM 5082 C C . ASN A 1 657 ? -9.754 23.427 -55.183 1.00 57.97 657 ASN A C 1
ATOM 5084 O O . ASN A 1 657 ? -9.079 23.941 -54.288 1.00 57.97 657 ASN A O 1
ATOM 5088 N N . GLU A 1 658 ? -10.396 22.272 -54.996 1.00 71.50 658 GLU A N 1
ATOM 5089 C CA . GLU A 1 658 ? -10.269 21.492 -53.766 1.00 71.50 658 GLU A CA 1
ATOM 5090 C C . GLU A 1 658 ? -9.013 20.616 -53.792 1.00 71.50 658 GLU A C 1
ATOM 5092 O O . GLU A 1 658 ? -8.720 19.915 -54.761 1.00 71.50 658 GLU A O 1
ATOM 5097 N N . LYS A 1 659 ? -8.248 20.678 -52.696 1.00 81.00 659 LYS A N 1
ATOM 5098 C CA . LYS A 1 659 ? -7.058 19.853 -52.489 1.00 81.00 659 LYS A CA 1
ATOM 5099 C C . LYS A 1 659 ? -7.377 18.687 -51.568 1.00 81.00 659 LYS A C 1
ATOM 5101 O O . LYS A 1 659 ? -7.863 18.886 -50.452 1.00 81.00 659 LYS A O 1
ATOM 5106 N N . TYR A 1 660 ? -6.987 17.499 -51.994 1.00 84.00 660 TYR A N 1
ATOM 5107 C CA . TYR A 1 660 ? -7.145 16.252 -51.270 1.00 84.00 660 TYR A CA 1
ATOM 5108 C C . TYR A 1 660 ? -5.795 15.687 -50.828 1.00 84.00 660 TYR A C 1
ATOM 5110 O O . TYR A 1 660 ? -4.745 15.988 -51.402 1.00 84.00 660 TYR A O 1
ATOM 5118 N N . SER A 1 661 ? -5.817 14.897 -49.756 1.00 88.44 661 SER A N 1
ATOM 5119 C CA . SER A 1 661 ? -4.661 14.107 -49.337 1.00 88.44 661 SER A CA 1
ATOM 5120 C C . SER A 1 661 ? -4.701 12.724 -49.981 1.00 88.44 661 SER A C 1
ATOM 5122 O O . SER A 1 661 ? -5.771 12.268 -50.393 1.00 88.44 661 SER A O 1
ATOM 5124 N N . VAL A 1 662 ? -3.558 12.036 -50.020 1.00 86.00 662 VAL A N 1
ATOM 5125 C CA . VAL A 1 662 ? -3.461 10.660 -50.538 1.00 86.00 662 VAL A CA 1
ATOM 5126 C C . VAL A 1 662 ? -4.459 9.751 -49.817 1.00 86.00 662 VAL A C 1
ATOM 5128 O O . VAL A 1 662 ? -5.256 9.075 -50.458 1.00 86.00 662 VAL A O 1
ATOM 5131 N N . HIS A 1 663 ? -4.514 9.818 -48.484 1.00 86.12 663 HIS A N 1
ATOM 5132 C CA . HIS A 1 663 ? -5.465 9.049 -47.680 1.00 86.12 663 HIS A CA 1
ATOM 5133 C C . HIS A 1 663 ? -6.931 9.317 -48.059 1.00 86.12 663 HIS A C 1
ATOM 5135 O O . HIS A 1 663 ? -7.705 8.380 -48.244 1.00 86.12 663 HIS A O 1
ATOM 5141 N N . ALA A 1 664 ? -7.317 10.588 -48.216 1.00 83.12 664 ALA A N 1
ATOM 5142 C CA . ALA A 1 664 ? -8.687 10.958 -48.564 1.00 83.12 664 ALA A CA 1
ATOM 5143 C C . ALA A 1 664 ? -9.089 10.480 -49.971 1.00 83.12 664 ALA A C 1
ATOM 5145 O O . ALA A 1 664 ? -10.240 10.097 -50.174 1.00 83.12 664 ALA A O 1
ATOM 5146 N N . MET A 1 665 ? -8.153 10.485 -50.926 1.00 84.19 665 MET A N 1
ATOM 5147 C CA . MET A 1 665 ? -8.383 9.967 -52.279 1.00 84.19 665 MET A CA 1
ATOM 5148 C C . MET A 1 665 ? -8.504 8.442 -52.281 1.00 84.19 665 MET A C 1
ATOM 5150 O O . MET A 1 665 ? -9.451 7.909 -52.855 1.00 84.19 665 MET A O 1
ATOM 5154 N N . LEU A 1 666 ? -7.617 7.735 -51.573 1.00 85.00 666 LEU A N 1
ATOM 5155 C CA . LEU A 1 666 ? -7.657 6.273 -51.487 1.00 85.00 666 LEU A CA 1
ATOM 5156 C C . LEU A 1 666 ? -8.956 5.760 -50.843 1.00 85.00 666 LEU A C 1
ATOM 5158 O O . LEU A 1 666 ? -9.546 4.812 -51.356 1.00 85.00 666 LEU A O 1
ATOM 5162 N N . LEU A 1 667 ? -9.467 6.429 -49.800 1.00 81.19 667 LEU A N 1
ATOM 5163 C CA . LEU A 1 667 ? -10.763 6.094 -49.184 1.00 81.19 667 LEU A CA 1
ATOM 5164 C C . LEU A 1 667 ? -11.954 6.244 -50.141 1.00 81.19 667 LEU A C 1
ATOM 5166 O O . LEU A 1 667 ? -12.964 5.562 -49.986 1.00 81.19 667 LEU A O 1
ATOM 5170 N N . ARG A 1 668 ? -11.847 7.132 -51.132 1.00 79.81 668 ARG A N 1
ATOM 5171 C CA . ARG A 1 668 ? -12.869 7.343 -52.169 1.00 79.81 668 ARG A CA 1
ATOM 5172 C C . ARG A 1 668 ? -12.688 6.417 -53.377 1.00 79.81 668 ARG A C 1
ATOM 5174 O O . ARG A 1 668 ? -13.415 6.550 -54.354 1.00 79.81 668 ARG A O 1
ATOM 5181 N N . GLY A 1 669 ? -11.724 5.494 -53.324 1.00 79.19 669 GLY A N 1
ATOM 5182 C CA . GLY A 1 669 ? -11.364 4.624 -54.445 1.00 79.19 669 GLY A CA 1
ATOM 5183 C C . GLY A 1 669 ? -10.532 5.314 -55.533 1.00 79.19 669 GLY A C 1
ATOM 5184 O O . GLY A 1 669 ? -10.323 4.722 -56.591 1.00 79.19 669 GLY A O 1
ATOM 5185 N N . GLY A 1 670 ? -10.034 6.527 -55.273 1.00 82.62 670 GLY A N 1
ATOM 5186 C CA . GLY A 1 670 ? -9.334 7.389 -56.226 1.00 82.62 670 GLY A CA 1
ATOM 5187 C C . GLY A 1 670 ? -7.866 7.018 -56.464 1.00 82.62 670 GLY A C 1
ATOM 5188 O O . GLY A 1 670 ? -6.975 7.855 -56.332 1.00 82.62 670 GLY A O 1
ATOM 5189 N N . VAL A 1 671 ? -7.577 5.741 -56.736 1.00 84.75 671 VAL A N 1
ATOM 5190 C CA . VAL A 1 671 ? -6.198 5.253 -56.955 1.00 84.75 671 VAL A CA 1
ATOM 5191 C C . VAL A 1 671 ? -5.590 5.850 -58.225 1.00 84.75 671 VAL A C 1
ATOM 5193 O O . VAL A 1 671 ? -4.412 6.202 -58.241 1.00 84.75 671 VAL A O 1
ATOM 5196 N N . LYS A 1 672 ? -6.390 5.987 -59.289 1.00 84.06 672 LYS A N 1
ATOM 5197 C CA . LYS A 1 672 ? -5.920 6.541 -60.566 1.00 84.06 672 LYS A CA 1
ATOM 5198 C C . LYS A 1 672 ? -5.535 8.007 -60.410 1.00 84.06 672 LYS A C 1
ATOM 5200 O O . LYS A 1 672 ? -4.531 8.438 -60.955 1.00 84.06 672 LYS A O 1
ATOM 5205 N N . GLU A 1 673 ? -6.308 8.738 -59.623 1.00 84.69 673 GLU A N 1
ATOM 5206 C CA . GLU A 1 673 ? -6.130 10.147 -59.315 1.00 84.69 673 GLU A CA 1
ATOM 5207 C C . GLU A 1 673 ? -4.878 10.364 -58.460 1.00 84.69 673 GLU A C 1
ATOM 5209 O O . GLU A 1 673 ? -4.125 11.295 -58.724 1.00 84.69 673 GLU A O 1
ATOM 5214 N N . VAL A 1 674 ? -4.599 9.477 -57.493 1.00 85.19 674 VAL A N 1
ATOM 5215 C CA . VAL A 1 674 ? -3.335 9.494 -56.730 1.00 85.19 674 VAL A CA 1
ATOM 5216 C C . VAL A 1 674 ? -2.137 9.261 -57.650 1.00 85.19 674 VAL A C 1
ATOM 5218 O O . VAL A 1 674 ? -1.188 10.041 -57.610 1.00 85.19 674 VAL A O 1
ATOM 5221 N N . ASN A 1 675 ? -2.193 8.238 -58.505 1.00 89.94 675 ASN A N 1
ATOM 5222 C CA . ASN A 1 675 ? -1.063 7.864 -59.361 1.00 89.94 675 ASN A CA 1
ATOM 5223 C C . ASN A 1 675 ? -0.838 8.864 -60.511 1.00 89.94 675 ASN A C 1
ATOM 5225 O O . ASN A 1 675 ? 0.294 9.055 -60.938 1.00 89.94 675 ASN A O 1
ATOM 5229 N N . ALA A 1 676 ? -1.888 9.550 -60.975 1.00 84.44 676 ALA A N 1
ATOM 5230 C CA . ALA A 1 676 ? -1.806 10.580 -62.015 1.00 84.44 676 ALA A CA 1
ATOM 5231 C C . ALA A 1 676 ? -1.496 11.990 -61.476 1.00 84.44 676 ALA A C 1
ATOM 5233 O O . ALA A 1 676 ? -1.318 12.923 -62.257 1.00 84.44 676 ALA A O 1
ATOM 5234 N N . ALA A 1 677 ? -1.437 12.183 -60.153 1.00 82.12 677 ALA A N 1
ATOM 5235 C CA . ALA A 1 677 ? -1.221 13.500 -59.552 1.00 82.12 677 ALA A CA 1
ATOM 5236 C C . ALA A 1 677 ? 0.233 14.001 -59.633 1.00 82.12 677 ALA A C 1
ATOM 5238 O O . ALA A 1 677 ? 0.495 15.137 -59.233 1.00 82.12 677 ALA A O 1
ATOM 5239 N N . TYR A 1 678 ? 1.175 13.166 -60.095 1.00 81.69 678 TYR A N 1
ATOM 5240 C CA . TYR A 1 678 ? 2.614 13.467 -60.189 1.00 81.69 678 TYR A CA 1
ATOM 5241 C C . TYR A 1 678 ? 3.197 14.086 -58.911 1.00 81.69 678 TYR A C 1
ATOM 5243 O O . TYR A 1 678 ? 4.084 14.939 -58.938 1.00 81.69 678 TYR A O 1
ATOM 5251 N N . CYS A 1 679 ? 2.681 13.669 -57.757 1.00 84.94 679 CYS A N 1
ATOM 5252 C CA . CYS A 1 679 ? 3.027 14.251 -56.467 1.00 84.94 679 CYS A CA 1
ATOM 5253 C C . CYS A 1 679 ? 4.154 13.485 -55.750 1.00 84.94 679 CYS A C 1
ATOM 5255 O O . CYS A 1 679 ? 4.371 13.658 -54.552 1.00 84.94 679 CYS A O 1
ATOM 5257 N N . GLY A 1 680 ? 4.898 12.664 -56.500 1.00 87.12 680 GLY A N 1
ATOM 5258 C CA . GLY A 1 680 ? 6.022 11.872 -56.003 1.00 87.12 680 GLY A CA 1
ATOM 5259 C C . GLY A 1 680 ? 5.619 10.641 -55.199 1.00 87.12 680 GLY A C 1
ATOM 5260 O O . GLY A 1 680 ? 6.457 10.090 -54.490 1.00 87.12 680 GLY A O 1
ATOM 5261 N N . VAL A 1 681 ? 4.359 10.212 -55.294 1.00 90.94 681 VAL A N 1
ATOM 5262 C CA . VAL A 1 681 ? 3.887 8.951 -54.718 1.00 90.94 681 VAL A CA 1
ATOM 5263 C C . VAL A 1 681 ? 3.116 8.141 -55.751 1.00 90.94 681 VAL A C 1
ATOM 5265 O O . VAL A 1 681 ? 2.435 8.702 -56.605 1.00 90.94 681 VAL A O 1
ATOM 5268 N N . TYR A 1 682 ? 3.207 6.824 -55.643 1.00 92.44 682 TYR A N 1
ATOM 5269 C CA . TYR A 1 682 ? 2.439 5.865 -56.420 1.00 92.44 682 TYR A CA 1
ATOM 5270 C C . TYR A 1 682 ? 1.865 4.820 -55.477 1.00 92.44 682 TYR A C 1
ATOM 5272 O O . TYR A 1 682 ? 2.581 4.250 -54.657 1.00 92.44 682 TYR A O 1
ATOM 5280 N N . TYR A 1 683 ? 0.573 4.549 -55.590 1.00 92.31 683 TYR A N 1
ATOM 5281 C CA . TYR A 1 683 ? -0.091 3.511 -54.826 1.00 92.31 683 TYR A CA 1
ATOM 5282 C C . TYR A 1 683 ? -0.366 2.285 -55.699 1.00 92.31 683 TYR A C 1
ATOM 5284 O O . TYR A 1 683 ? -1.141 2.337 -56.658 1.00 92.31 683 TYR A O 1
ATOM 5292 N N . SER A 1 684 ? 0.237 1.156 -55.326 1.00 90.12 684 SER A N 1
ATOM 5293 C CA . SER A 1 684 ? -0.081 -0.153 -55.889 1.00 90.12 684 SER A CA 1
ATOM 5294 C C . SER A 1 684 ? -1.263 -0.752 -55.141 1.00 90.12 684 SER A C 1
ATOM 5296 O O . SER A 1 684 ? -1.138 -1.156 -53.984 1.00 90.12 684 SER A O 1
ATOM 5298 N N . LYS A 1 685 ? -2.420 -0.816 -55.807 1.00 85.62 685 LYS A N 1
ATOM 5299 C CA . LYS A 1 685 ? -3.649 -1.377 -55.228 1.00 85.62 685 LYS A CA 1
ATOM 5300 C C . LYS A 1 685 ? -3.522 -2.869 -54.921 1.00 85.62 685 LYS A C 1
ATOM 5302 O O . LYS A 1 685 ? -4.036 -3.310 -53.901 1.00 85.62 685 LYS A O 1
ATOM 5307 N N . GLU A 1 686 ? -2.851 -3.617 -55.794 1.00 83.94 686 GLU A N 1
ATOM 5308 C CA . GLU A 1 686 ? -2.671 -5.068 -55.672 1.00 83.94 686 GLU A CA 1
ATOM 5309 C C . GLU A 1 686 ? -1.826 -5.419 -54.446 1.00 83.94 686 GLU A C 1
ATOM 5311 O O . GLU A 1 686 ? -2.238 -6.211 -53.607 1.00 83.94 686 GLU A O 1
ATOM 5316 N N . ARG A 1 687 ? -0.687 -4.741 -54.272 1.00 83.25 687 ARG A N 1
ATOM 5317 C CA . ARG A 1 687 ? 0.236 -5.024 -53.162 1.00 83.25 687 ARG A CA 1
ATOM 5318 C C . ARG A 1 687 ? -0.072 -4.233 -51.895 1.00 83.25 687 ARG A C 1
ATOM 5320 O O . ARG A 1 687 ? 0.446 -4.548 -50.824 1.00 83.25 687 ARG A O 1
ATOM 5327 N N . LYS A 1 688 ? -0.939 -3.223 -52.013 1.00 88.69 688 LYS A N 1
ATOM 5328 C CA . LYS A 1 688 ? -1.242 -2.209 -50.993 1.00 88.69 688 LYS A CA 1
ATOM 5329 C C . LYS A 1 688 ? 0.011 -1.448 -50.549 1.00 88.69 688 LYS A C 1
ATOM 5331 O O . LYS A 1 688 ? 0.185 -1.167 -49.365 1.00 88.69 688 LYS A O 1
ATOM 5336 N N . TRP A 1 689 ? 0.893 -1.120 -51.492 1.00 93.12 689 TRP A N 1
ATOM 5337 C CA . TRP A 1 689 ? 2.140 -0.392 -51.229 1.00 93.12 689 TRP A CA 1
ATOM 5338 C C . TRP A 1 689 ? 2.052 1.052 -51.711 1.00 93.12 689 TRP A C 1
ATOM 5340 O O . TRP A 1 689 ? 1.557 1.313 -52.806 1.00 93.12 689 TRP A O 1
ATOM 5350 N N . LEU A 1 690 ? 2.578 1.980 -50.916 1.00 92.69 690 LEU A N 1
ATOM 5351 C CA . LEU A 1 690 ? 2.821 3.362 -51.311 1.00 92.69 690 LEU A CA 1
ATOM 5352 C C . LEU A 1 690 ? 4.305 3.538 -51.632 1.00 92.69 690 LEU A C 1
ATOM 5354 O O . LEU A 1 690 ? 5.142 3.566 -50.735 1.00 92.69 690 LEU A O 1
ATOM 5358 N N . ILE A 1 691 ? 4.625 3.659 -52.910 1.00 93.12 691 ILE A N 1
ATOM 5359 C CA . ILE A 1 691 ? 5.967 3.938 -53.412 1.00 93.12 691 ILE A CA 1
ATOM 5360 C C . ILE A 1 691 ? 6.163 5.447 -53.414 1.00 93.12 691 ILE A C 1
ATOM 5362 O O . ILE A 1 691 ? 5.316 6.181 -53.916 1.00 93.12 691 ILE A O 1
ATOM 5366 N N . VAL A 1 692 ? 7.272 5.915 -52.858 1.00 93.00 692 VAL A N 1
ATOM 5367 C CA . VAL A 1 692 ? 7.574 7.337 -52.715 1.00 93.00 692 VAL A CA 1
ATOM 5368 C C . VAL A 1 692 ? 8.880 7.636 -53.420 1.00 93.00 692 VAL A C 1
ATOM 5370 O O . VAL A 1 692 ? 9.924 7.109 -53.044 1.00 93.00 692 VAL A O 1
ATOM 5373 N N . HIS A 1 693 ? 8.825 8.516 -54.416 1.00 93.06 693 HIS A N 1
ATOM 5374 C CA . HIS A 1 693 ? 10.005 9.100 -55.042 1.00 93.06 693 HIS A CA 1
ATOM 5375 C C . HIS A 1 693 ? 10.350 10.409 -54.335 1.00 93.06 693 HIS A C 1
ATOM 5377 O O . HIS A 1 693 ? 9.659 11.420 -54.484 1.00 93.06 693 HIS A O 1
ATOM 5383 N N . TRP A 1 694 ? 11.419 10.399 -53.539 1.00 91.06 694 TRP A N 1
ATOM 5384 C CA . TRP A 1 694 ? 11.719 11.496 -52.613 1.00 91.06 694 TRP A CA 1
ATOM 5385 C C . TRP A 1 694 ? 11.971 12.852 -53.290 1.00 91.06 694 TRP A C 1
ATOM 5387 O O . TRP A 1 694 ? 11.390 13.840 -52.832 1.00 91.06 694 TRP A O 1
ATOM 5397 N N . PRO A 1 695 ? 12.771 12.953 -54.372 1.00 89.31 695 PRO A N 1
ATOM 5398 C CA . PRO A 1 695 ? 12.920 14.193 -55.134 1.00 89.31 695 PRO A CA 1
ATOM 5399 C C . PRO A 1 695 ? 11.591 14.815 -55.586 1.00 89.31 695 PRO A C 1
ATOM 5401 O O . PRO A 1 695 ? 11.387 16.016 -55.394 1.00 89.31 695 PRO A O 1
ATOM 5404 N N . ALA A 1 696 ? 10.667 14.015 -56.126 1.00 87.50 696 ALA A N 1
ATOM 5405 C CA . ALA A 1 696 ? 9.358 14.501 -56.558 1.00 87.50 696 ALA A CA 1
ATOM 5406 C C . ALA A 1 696 ? 8.444 14.844 -55.367 1.00 87.50 696 ALA A C 1
ATOM 5408 O O . ALA A 1 696 ? 7.778 15.884 -55.367 1.00 87.50 696 ALA A O 1
ATOM 5409 N N . ALA A 1 697 ? 8.465 14.032 -54.305 1.00 88.25 697 ALA A N 1
ATOM 5410 C CA . ALA A 1 697 ? 7.649 14.244 -53.112 1.00 88.25 697 ALA A CA 1
ATOM 5411 C C . ALA A 1 697 ? 8.005 15.551 -52.380 1.00 88.25 697 ALA A C 1
ATOM 5413 O O . ALA A 1 697 ? 7.105 16.233 -51.882 1.00 88.25 697 ALA A O 1
ATOM 5414 N N . ILE A 1 698 ? 9.287 15.949 -52.360 1.00 88.06 698 ILE A N 1
ATOM 5415 C CA . ILE A 1 698 ? 9.745 17.240 -51.804 1.00 88.06 698 ILE A CA 1
ATOM 5416 C C . ILE A 1 698 ? 9.112 18.424 -52.536 1.00 88.06 698 ILE A C 1
ATOM 5418 O O . ILE A 1 698 ? 8.676 19.381 -51.896 1.00 88.06 698 ILE A O 1
ATOM 5422 N N . GLY A 1 699 ? 9.071 18.374 -53.870 1.00 81.44 699 GLY A N 1
ATOM 5423 C CA . GLY A 1 699 ? 8.519 19.447 -54.698 1.00 81.44 699 GLY A CA 1
ATOM 5424 C C . GLY A 1 699 ? 6.992 19.553 -54.635 1.00 81.44 699 GLY A C 1
ATOM 5425 O O . GLY A 1 699 ? 6.445 20.625 -54.912 1.00 81.44 699 GLY A O 1
ATOM 5426 N N . ALA A 1 700 ? 6.321 18.468 -54.237 1.00 86.12 700 ALA A N 1
ATOM 5427 C CA . ALA A 1 700 ? 4.870 18.331 -54.265 1.00 86.12 700 ALA A CA 1
ATOM 5428 C C . ALA A 1 700 ? 4.244 18.209 -52.864 1.00 86.12 700 ALA A C 1
ATOM 5430 O O . ALA A 1 700 ? 3.858 19.224 -52.282 1.00 86.12 700 ALA A O 1
ATOM 5431 N N . ILE A 1 701 ? 4.112 16.991 -52.319 1.00 86.12 701 ILE A N 1
ATOM 5432 C CA . ILE A 1 701 ? 3.386 16.746 -51.060 1.00 86.12 701 ILE A CA 1
ATOM 5433 C C . ILE A 1 701 ? 4.117 17.375 -49.872 1.00 86.12 701 ILE A C 1
ATOM 5435 O O . ILE A 1 701 ? 3.534 18.151 -49.116 1.00 86.12 701 ILE A O 1
ATOM 5439 N N . LEU A 1 702 ? 5.414 17.099 -49.731 1.00 85.94 702 LEU A N 1
ATOM 5440 C CA . LEU A 1 702 ? 6.200 17.519 -48.571 1.00 85.94 702 LEU A CA 1
ATOM 5441 C C . LEU A 1 702 ? 6.563 19.008 -48.596 1.00 85.94 702 LEU A C 1
ATOM 5443 O O . LEU A 1 702 ? 6.937 19.555 -47.559 1.00 85.94 702 LEU A O 1
ATOM 5447 N N . ARG A 1 703 ? 6.364 19.703 -49.726 1.00 83.25 703 ARG A N 1
ATOM 5448 C CA . ARG A 1 703 ? 6.462 21.170 -49.808 1.00 83.25 703 ARG A CA 1
ATOM 5449 C C . ARG A 1 703 ? 5.525 21.867 -48.820 1.00 83.25 703 ARG A C 1
ATOM 5451 O O . ARG A 1 703 ? 5.836 22.957 -48.348 1.00 83.25 703 ARG A O 1
ATOM 5458 N N . TYR A 1 704 ? 4.374 21.257 -48.541 1.00 79.62 704 TYR A N 1
ATOM 5459 C CA . TYR A 1 704 ? 3.356 21.805 -47.646 1.00 79.62 704 TYR A CA 1
ATOM 5460 C C . TYR A 1 704 ? 3.453 21.261 -46.212 1.00 79.62 704 TYR A C 1
ATOM 5462 O O . TYR A 1 704 ? 2.681 21.690 -45.355 1.00 79.62 704 TYR A O 1
ATOM 5470 N N . SER A 1 705 ? 4.401 20.359 -45.930 1.00 78.38 705 SER A N 1
ATOM 5471 C CA . SER A 1 705 ? 4.679 19.906 -44.566 1.00 78.38 705 SER A CA 1
ATOM 5472 C C . SER A 1 705 ? 5.398 21.006 -43.787 1.00 78.38 705 SER A C 1
ATOM 5474 O O . SER A 1 705 ? 6.442 21.504 -44.204 1.00 78.38 705 SER A O 1
ATOM 5476 N N . SER A 1 706 ? 4.886 21.347 -42.604 1.00 70.81 706 SER A N 1
ATOM 5477 C CA . SER A 1 706 ? 5.555 22.285 -41.694 1.00 70.81 706 SER A CA 1
ATOM 5478 C C . SER A 1 706 ? 6.862 21.731 -41.109 1.00 70.81 706 SER A C 1
ATOM 5480 O O . SER A 1 706 ? 7.689 22.507 -40.632 1.00 70.81 706 SER A O 1
ATOM 5482 N N . LYS A 1 707 ? 7.062 20.405 -41.148 1.00 73.94 707 LYS A N 1
ATOM 5483 C CA . LYS A 1 707 ? 8.216 19.702 -40.561 1.00 73.94 707 LYS A CA 1
ATOM 5484 C C . LYS A 1 707 ? 9.292 19.342 -41.588 1.00 73.94 707 LYS A C 1
ATOM 5486 O O . LYS A 1 707 ? 10.485 19.386 -41.269 1.00 73.94 707 LYS A O 1
ATOM 5491 N N . PHE A 1 708 ? 8.881 18.965 -42.799 1.00 80.00 708 PHE A N 1
ATOM 5492 C CA . PHE A 1 708 ? 9.761 18.359 -43.804 1.00 80.00 708 PHE A CA 1
ATOM 5493 C C . PHE A 1 708 ? 10.027 19.248 -45.024 1.00 80.00 708 PHE A C 1
ATOM 5495 O O . PHE A 1 708 ? 10.908 18.921 -45.824 1.00 80.00 708 PHE A O 1
ATOM 5502 N N . ALA A 1 709 ? 9.349 20.395 -45.147 1.00 75.38 709 ALA A N 1
ATOM 5503 C CA . ALA A 1 709 ? 9.651 21.366 -46.191 1.00 75.38 709 ALA A CA 1
ATOM 5504 C C . ALA A 1 709 ? 11.123 21.822 -46.118 1.00 75.38 709 ALA A C 1
ATOM 5506 O O . ALA A 1 709 ? 11.629 22.203 -45.062 1.00 75.38 709 ALA A O 1
ATOM 5507 N N . GLY A 1 710 ? 11.823 21.772 -47.256 1.00 70.31 710 GLY A N 1
ATOM 5508 C CA . GLY A 1 710 ? 13.227 22.189 -47.373 1.00 70.31 710 GLY A CA 1
ATOM 5509 C C . GLY A 1 710 ? 14.269 21.155 -46.920 1.00 70.31 710 GLY A C 1
ATOM 5510 O O . GLY A 1 710 ? 15.459 21.468 -46.911 1.00 70.31 710 GLY A O 1
ATOM 5511 N N . ARG A 1 711 ? 13.866 19.930 -46.553 1.00 81.69 711 ARG A N 1
ATOM 5512 C CA . ARG A 1 711 ? 14.799 18.820 -46.286 1.00 81.69 711 ARG A CA 1
ATOM 5513 C C . ARG A 1 711 ? 15.288 18.186 -47.596 1.00 81.69 711 ARG A C 1
ATOM 5515 O O . ARG A 1 711 ? 14.549 18.124 -48.573 1.00 81.69 711 ARG A O 1
ATOM 5522 N N . GLY A 1 712 ? 16.539 17.720 -47.615 1.00 81.50 712 GLY A N 1
ATOM 5523 C CA . GLY A 1 712 ? 17.136 17.064 -48.786 1.00 81.50 712 GLY A CA 1
ATOM 5524 C C . GLY A 1 712 ? 16.589 15.651 -49.025 1.00 81.50 712 GLY A C 1
ATOM 5525 O O . GLY A 1 712 ? 16.265 14.946 -48.068 1.00 81.50 712 GLY A O 1
ATOM 5526 N N . SER A 1 713 ? 16.533 15.222 -50.291 1.00 83.31 713 SER A N 1
ATOM 5527 C CA . SER A 1 713 ? 15.970 13.923 -50.711 1.00 83.31 713 SER A CA 1
ATOM 5528 C C . SER A 1 713 ? 16.673 12.731 -50.071 1.00 83.31 713 SER A C 1
ATOM 5530 O O . SER A 1 713 ? 16.002 11.851 -49.544 1.00 83.31 713 SER A O 1
ATOM 5532 N N . GLY A 1 714 ? 18.009 12.738 -50.027 1.00 78.19 714 GLY A N 1
ATOM 5533 C CA . GLY A 1 714 ? 18.784 11.666 -49.393 1.00 78.19 714 GLY A CA 1
ATOM 5534 C C . GLY A 1 714 ? 18.490 11.512 -47.898 1.00 78.19 714 GLY A C 1
ATOM 5535 O O . GLY A 1 714 ? 18.383 10.395 -47.405 1.00 78.19 714 GLY A O 1
ATOM 5536 N N . TRP A 1 715 ? 18.272 12.623 -47.184 1.00 80.44 715 TRP A N 1
ATOM 5537 C CA . TRP A 1 715 ? 17.911 12.583 -45.764 1.00 80.44 715 TRP A CA 1
ATOM 5538 C C . TRP A 1 715 ? 16.496 12.036 -45.552 1.00 80.44 715 TRP A C 1
ATOM 5540 O O . TRP A 1 715 ? 16.281 11.236 -44.646 1.00 80.44 715 TRP A O 1
ATOM 5550 N N . LEU A 1 716 ? 15.532 12.442 -46.388 1.00 82.31 716 LEU A N 1
ATOM 5551 C CA . LEU A 1 716 ? 14.158 11.938 -46.308 1.00 82.31 716 LEU A CA 1
ATOM 5552 C C . LEU A 1 716 ? 14.070 10.453 -46.655 1.00 82.31 716 LEU A C 1
ATOM 5554 O O . LEU A 1 716 ? 13.363 9.739 -45.952 1.00 82.31 716 LEU A O 1
ATOM 5558 N N . LYS A 1 717 ? 14.839 9.983 -47.645 1.00 84.94 717 LYS A N 1
ATOM 5559 C CA . LYS A 1 717 ? 14.979 8.551 -47.928 1.00 84.94 717 LYS A CA 1
ATOM 5560 C C . LYS A 1 717 ? 15.524 7.802 -46.723 1.00 84.94 717 LYS A C 1
ATOM 5562 O O . LYS A 1 717 ? 14.894 6.868 -46.251 1.00 84.94 717 LYS A O 1
ATOM 5567 N N . GLU A 1 718 ? 16.640 8.267 -46.166 1.00 78.44 718 GLU A N 1
ATOM 5568 C CA . GLU A 1 718 ? 17.260 7.635 -45.001 1.00 78.44 718 GLU A CA 1
ATOM 5569 C C . GLU A 1 718 ? 16.305 7.563 -43.795 1.00 78.44 718 GLU A C 1
ATOM 5571 O O . GLU A 1 718 ? 16.331 6.586 -43.051 1.00 78.44 718 GLU A O 1
ATOM 5576 N N . GLN A 1 719 ? 15.456 8.575 -43.578 1.00 78.81 719 GLN A N 1
ATOM 5577 C CA . GLN A 1 719 ? 14.433 8.523 -42.526 1.00 78.81 719 GLN A CA 1
ATOM 5578 C C . GLN A 1 719 ? 13.225 7.653 -42.907 1.00 78.81 719 GLN A C 1
ATOM 5580 O O . GLN A 1 719 ? 12.660 6.991 -42.038 1.00 78.81 719 GLN A O 1
ATOM 5585 N N . GLY A 1 720 ? 12.831 7.649 -44.180 1.00 80.31 720 GLY A N 1
ATOM 5586 C CA . GLY A 1 720 ? 11.732 6.849 -44.713 1.00 80.31 720 GLY A CA 1
ATOM 5587 C C . GLY A 1 720 ? 12.014 5.352 -44.650 1.00 80.31 720 GLY A C 1
ATOM 5588 O O . GLY A 1 720 ? 11.181 4.610 -44.138 1.00 80.31 720 GLY A O 1
ATOM 5589 N N . ASP A 1 721 ? 13.210 4.925 -45.061 1.00 79.12 721 ASP A N 1
ATOM 5590 C CA . ASP A 1 721 ? 13.668 3.525 -45.019 1.00 79.12 721 ASP A CA 1
ATOM 5591 C C . ASP A 1 721 ? 13.736 2.966 -43.590 1.00 79.12 721 ASP A C 1
ATOM 5593 O O . ASP A 1 721 ? 13.740 1.759 -43.375 1.00 79.12 721 ASP A O 1
ATOM 5597 N N . ARG A 1 722 ? 13.792 3.849 -42.586 1.00 68.44 722 ARG A N 1
ATOM 5598 C CA . ARG A 1 722 ? 13.802 3.490 -41.161 1.00 68.44 722 ARG A CA 1
ATOM 5599 C C . ARG A 1 722 ? 12.403 3.372 -40.552 1.00 68.44 722 ARG A C 1
ATOM 5601 O O . ARG A 1 722 ? 12.294 3.119 -39.353 1.00 68.44 722 ARG A O 1
ATOM 5608 N N . SER A 1 723 ? 1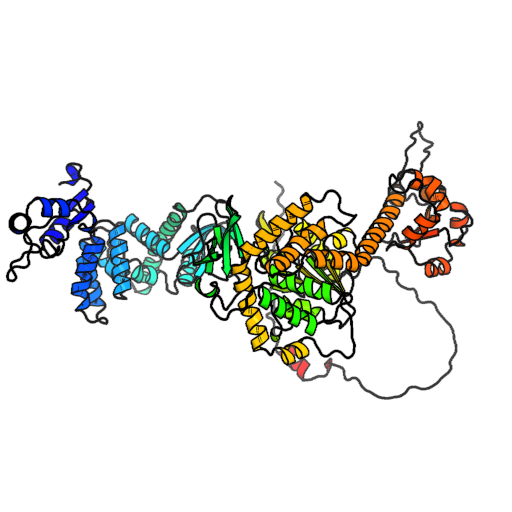1.349 3.595 -41.335 1.00 77.12 723 SER A N 1
ATOM 5609 C CA . SER A 1 723 ? 9.965 3.386 -40.907 1.00 77.12 723 SER A CA 1
ATOM 5610 C C . SER A 1 723 ? 9.672 1.899 -40.725 1.00 77.12 723 SER A C 1
ATOM 5612 O O . SER A 1 723 ? 10.081 1.085 -41.543 1.00 77.12 723 SER A O 1
ATOM 5614 N N . GLU A 1 724 ? 8.884 1.537 -39.709 1.00 69.19 724 GLU A N 1
ATOM 5615 C CA . GLU A 1 724 ? 8.423 0.149 -39.518 1.00 69.19 724 GLU A CA 1
ATOM 5616 C C . GLU A 1 724 ? 7.543 -0.345 -40.674 1.00 69.19 724 GLU A C 1
ATOM 5618 O O . GLU A 1 724 ? 7.410 -1.545 -40.884 1.00 69.19 724 GLU A O 1
ATOM 5623 N N . LYS A 1 725 ? 6.960 0.583 -41.441 1.00 80.81 725 LYS A N 1
ATOM 5624 C CA . LYS A 1 725 ? 6.173 0.270 -42.635 1.00 80.81 725 LYS A CA 1
ATOM 5625 C C . LYS A 1 725 ? 7.014 0.211 -43.907 1.00 80.81 725 LYS A C 1
ATOM 5627 O O . LYS A 1 725 ? 6.441 -0.065 -44.956 1.00 80.81 725 LYS A O 1
ATOM 5632 N N . ALA A 1 726 ? 8.313 0.509 -43.856 1.00 85.88 726 ALA A N 1
ATOM 5633 C CA . ALA A 1 726 ? 9.164 0.456 -45.038 1.00 85.88 726 ALA A CA 1
ATOM 5634 C C . ALA A 1 726 ? 9.355 -0.996 -45.502 1.00 85.88 726 ALA A C 1
ATOM 5636 O O . ALA A 1 726 ? 9.619 -1.889 -44.701 1.00 85.88 726 ALA A O 1
ATOM 5637 N N . ILE A 1 727 ? 9.215 -1.219 -46.805 1.00 87.81 727 ILE A N 1
ATOM 5638 C CA . ILE A 1 727 ? 9.590 -2.466 -47.467 1.00 87.81 727 ILE A CA 1
ATOM 5639 C C . ILE A 1 727 ? 11.104 -2.440 -47.662 1.00 87.81 727 ILE A C 1
ATOM 5641 O O . ILE A 1 727 ? 11.645 -1.436 -48.130 1.00 87.81 727 ILE A O 1
ATOM 5645 N N . ASP A 1 728 ? 11.786 -3.526 -47.306 1.00 84.12 728 ASP A N 1
ATOM 5646 C CA . ASP A 1 728 ? 13.229 -3.622 -47.490 1.00 84.12 728 ASP A CA 1
ATOM 5647 C C . ASP A 1 728 ? 13.611 -3.578 -48.982 1.00 84.12 728 ASP A C 1
ATOM 5649 O O . ASP A 1 728 ? 12.849 -3.989 -49.863 1.00 84.12 728 ASP A O 1
ATOM 5653 N N . GLU A 1 729 ? 14.800 -3.045 -49.275 1.00 81.81 729 GLU A N 1
ATOM 5654 C CA . GLU A 1 729 ? 15.251 -2.812 -50.652 1.00 81.81 729 GLU A CA 1
ATOM 5655 C C . GLU A 1 729 ? 15.327 -4.106 -51.477 1.00 81.81 729 GLU A C 1
ATOM 5657 O O . GLU A 1 729 ? 15.059 -4.083 -52.679 1.00 81.81 729 GLU A O 1
ATOM 5662 N N . GLU A 1 730 ? 15.652 -5.238 -50.846 1.00 78.44 730 GLU A N 1
ATOM 5663 C CA . GLU A 1 730 ? 15.748 -6.532 -51.519 1.00 78.44 730 GLU A CA 1
ATOM 5664 C C . GLU A 1 730 ? 14.365 -7.038 -51.946 1.00 78.44 730 GLU A C 1
ATOM 5666 O O . GLU A 1 730 ? 14.179 -7.417 -53.106 1.00 78.44 730 GLU A O 1
ATOM 5671 N N . THR A 1 731 ? 13.373 -6.970 -51.056 1.00 84.62 731 THR A N 1
ATOM 5672 C CA . THR A 1 731 ? 11.973 -7.271 -51.369 1.00 84.62 731 THR A CA 1
ATOM 5673 C C . THR A 1 731 ? 11.446 -6.334 -52.448 1.00 84.62 731 THR A C 1
ATOM 5675 O O . THR A 1 731 ? 10.845 -6.802 -53.413 1.00 84.62 731 THR A O 1
ATOM 5678 N N . LEU A 1 732 ? 11.715 -5.026 -52.357 1.00 84.62 732 LEU A N 1
ATOM 5679 C CA . LEU A 1 732 ? 11.278 -4.051 -53.358 1.00 84.62 732 LEU A CA 1
ATOM 5680 C C . LEU A 1 732 ? 11.854 -4.358 -54.752 1.00 84.62 732 LEU A C 1
ATOM 5682 O O . LEU A 1 732 ? 11.110 -4.328 -55.736 1.00 84.62 732 LEU A O 1
ATOM 5686 N N . LEU A 1 733 ? 13.142 -4.709 -54.831 1.00 82.81 733 LEU A N 1
ATOM 5687 C CA . LEU A 1 733 ? 13.818 -5.111 -56.068 1.00 82.81 733 LEU A CA 1
ATOM 5688 C C . LEU A 1 733 ? 13.245 -6.407 -56.651 1.00 82.81 733 LEU A C 1
ATOM 5690 O O . LEU A 1 733 ? 12.884 -6.438 -57.828 1.00 82.81 733 LEU A O 1
ATOM 5694 N N . ARG A 1 734 ? 13.129 -7.464 -55.834 1.00 84.31 734 ARG A N 1
ATOM 5695 C CA . ARG A 1 734 ? 12.584 -8.770 -56.255 1.00 84.31 734 ARG A CA 1
ATOM 5696 C C . ARG A 1 734 ? 11.149 -8.663 -56.749 1.00 84.31 734 ARG A C 1
ATOM 5698 O O . ARG A 1 734 ? 10.737 -9.408 -57.628 1.00 84.31 734 ARG A O 1
ATOM 5705 N N . SER A 1 735 ? 10.401 -7.713 -56.200 1.00 84.06 735 SER A N 1
ATOM 5706 C CA . SER A 1 735 ? 9.007 -7.491 -56.550 1.00 84.06 735 SER A CA 1
ATOM 5707 C C . SER A 1 735 ? 8.805 -7.018 -58.001 1.00 84.06 735 SER A C 1
ATOM 5709 O O . SER A 1 735 ? 7.672 -7.042 -58.486 1.00 84.06 735 SER A O 1
ATOM 5711 N N . GLY A 1 736 ? 9.852 -6.524 -58.675 1.00 85.31 736 GLY A N 1
ATOM 5712 C CA . GLY A 1 736 ? 9.782 -5.999 -60.045 1.00 85.31 736 GLY A CA 1
ATOM 5713 C C . GLY A 1 736 ? 8.957 -4.715 -60.201 1.00 85.31 736 GLY A C 1
ATOM 5714 O O . GLY A 1 736 ? 8.842 -4.193 -61.302 1.00 85.31 736 GLY A O 1
ATOM 5715 N N . ILE A 1 737 ? 8.400 -4.158 -59.119 1.00 85.69 737 ILE A N 1
ATOM 5716 C CA . ILE A 1 737 ? 7.428 -3.057 -59.205 1.00 85.69 737 ILE A CA 1
ATOM 5717 C C . ILE A 1 737 ? 8.020 -1.767 -59.773 1.00 85.69 737 ILE A C 1
ATOM 5719 O O . ILE A 1 737 ? 7.321 -0.993 -60.408 1.00 85.69 737 ILE A O 1
ATOM 5723 N N . LEU A 1 738 ? 9.319 -1.536 -59.577 1.00 85.00 738 LEU A N 1
ATOM 5724 C CA . LEU A 1 738 ? 10.009 -0.366 -60.130 1.00 85.00 738 LEU A CA 1
ATOM 5725 C C . LEU A 1 738 ? 10.247 -0.481 -61.647 1.00 85.00 738 LEU A C 1
ATOM 5727 O O . LEU A 1 738 ? 10.669 0.489 -62.267 1.00 85.00 738 LEU A O 1
ATOM 5731 N N . GLN A 1 739 ? 10.002 -1.659 -62.227 1.00 86.06 739 GLN A N 1
ATOM 5732 C CA . GLN A 1 739 ? 10.104 -1.945 -63.661 1.00 86.06 739 GLN A CA 1
ATOM 5733 C C . GLN A 1 739 ? 8.721 -1.979 -64.336 1.00 86.06 739 GLN A C 1
ATOM 5735 O O . GLN A 1 739 ? 8.648 -2.140 -65.550 1.00 86.06 739 GLN A O 1
ATOM 5740 N N . ASP A 1 740 ? 7.638 -1.840 -63.561 1.00 85.38 740 ASP A N 1
ATOM 5741 C CA . ASP A 1 740 ? 6.263 -1.788 -64.060 1.00 85.38 740 ASP A CA 1
ATOM 5742 C C . ASP A 1 740 ? 6.047 -0.497 -64.866 1.00 85.38 740 ASP A C 1
ATOM 5744 O O . ASP A 1 740 ? 6.317 0.603 -64.373 1.00 85.38 740 ASP A O 1
ATOM 5748 N N . GLU A 1 741 ? 5.537 -0.627 -66.095 1.00 82.19 741 GLU A N 1
ATOM 5749 C CA . GLU A 1 741 ? 5.229 0.506 -66.975 1.00 82.19 741 GLU A CA 1
ATOM 5750 C C . GLU A 1 741 ? 4.320 1.529 -66.280 1.00 82.19 741 GLU A C 1
ATOM 5752 O O . GLU A 1 741 ? 4.556 2.727 -66.397 1.00 82.19 741 GLU A O 1
ATOM 5757 N N . ALA A 1 742 ? 3.359 1.089 -65.458 1.00 81.81 742 ALA A N 1
ATOM 5758 C CA . ALA A 1 742 ? 2.460 1.994 -64.741 1.00 81.81 742 ALA A CA 1
ATOM 5759 C C . ALA A 1 742 ? 3.173 2.823 -63.656 1.00 81.81 742 ALA A C 1
ATOM 5761 O O . ALA A 1 742 ? 2.776 3.957 -63.373 1.00 81.81 742 ALA A O 1
ATOM 5762 N N . VAL A 1 743 ? 4.225 2.272 -63.042 1.00 83.75 743 VAL A N 1
ATOM 5763 C CA . VAL A 1 743 ? 5.056 2.981 -62.055 1.00 83.75 743 VAL A CA 1
ATOM 5764 C C . VAL A 1 743 ? 6.004 3.940 -62.759 1.00 83.75 743 VAL A C 1
ATOM 5766 O O . VAL A 1 743 ? 6.148 5.081 -62.321 1.00 83.75 743 VAL A O 1
ATOM 5769 N N . ILE A 1 744 ? 6.606 3.502 -63.866 1.00 83.94 744 ILE A N 1
ATOM 5770 C CA . ILE A 1 744 ? 7.497 4.323 -64.691 1.00 83.94 744 ILE A CA 1
ATOM 5771 C C . ILE A 1 744 ? 6.731 5.507 -65.299 1.00 83.94 744 ILE A C 1
ATOM 5773 O O . ILE A 1 744 ? 7.243 6.624 -65.300 1.00 83.94 744 ILE A O 1
ATOM 5777 N N . ASP A 1 745 ? 5.490 5.308 -65.738 1.00 80.75 745 ASP A N 1
ATOM 5778 C CA . ASP A 1 745 ? 4.636 6.375 -66.271 1.00 80.75 745 ASP A CA 1
ATOM 5779 C C . ASP A 1 745 ? 4.242 7.407 -65.201 1.00 80.75 745 ASP A C 1
ATOM 5781 O O . ASP A 1 745 ? 4.112 8.600 -65.493 1.00 80.75 745 ASP A O 1
ATOM 5785 N N . ALA A 1 746 ? 4.061 6.966 -63.952 1.00 80.81 746 ALA A N 1
ATOM 5786 C CA . ALA A 1 746 ? 3.630 7.822 -62.847 1.00 80.81 746 ALA A CA 1
ATOM 5787 C C . ALA A 1 746 ? 4.785 8.555 -62.140 1.00 80.81 746 ALA A C 1
ATOM 5789 O O . ALA A 1 746 ? 4.633 9.712 -61.742 1.00 80.81 746 ALA A O 1
ATOM 5790 N N . LEU A 1 747 ? 5.932 7.892 -61.955 1.00 82.44 747 LEU A N 1
ATOM 5791 C CA . LEU A 1 747 ? 7.074 8.404 -61.184 1.00 82.44 747 LEU A CA 1
ATOM 5792 C C . LEU A 1 747 ? 8.331 8.667 -62.029 1.00 82.44 747 LEU A C 1
ATOM 5794 O O . LEU A 1 747 ? 9.276 9.280 -61.533 1.00 82.44 747 LEU A O 1
ATOM 5798 N N . GLY A 1 748 ? 8.349 8.255 -63.296 1.00 80.62 748 GLY A N 1
ATOM 5799 C CA . GLY A 1 748 ? 9.539 8.256 -64.145 1.00 80.62 748 GLY A CA 1
ATOM 5800 C C . GLY A 1 748 ? 10.428 7.031 -63.914 1.00 80.62 748 GLY A C 1
ATOM 5801 O O . GLY A 1 748 ? 10.122 6.150 -63.117 1.00 80.62 748 GLY A O 1
ATOM 5802 N N . ASN A 1 749 ? 11.566 6.968 -64.611 1.00 79.88 749 ASN A N 1
ATOM 5803 C CA . ASN A 1 749 ? 12.572 5.938 -64.349 1.00 79.88 749 ASN A CA 1
ATOM 5804 C C . ASN A 1 749 ? 13.350 6.308 -63.078 1.00 79.88 749 ASN A C 1
ATOM 5806 O O . ASN A 1 749 ? 14.167 7.233 -63.099 1.00 79.88 749 ASN A O 1
ATOM 5810 N N . VAL A 1 750 ? 13.051 5.626 -61.972 1.00 79.62 750 VAL A N 1
ATOM 5811 C CA . VAL A 1 750 ? 13.512 6.034 -60.644 1.00 79.62 750 VAL A CA 1
ATOM 5812 C C . VAL A 1 750 ? 14.614 5.111 -60.122 1.00 79.62 750 VAL A C 1
ATOM 5814 O O . VAL A 1 750 ? 14.388 3.906 -59.998 1.00 79.62 750 VAL A O 1
ATOM 5817 N N . PRO A 1 751 ? 15.804 5.630 -59.767 1.00 83.69 751 PRO A N 1
ATOM 5818 C CA . PRO A 1 751 ? 16.838 4.804 -59.160 1.00 83.69 751 PRO A CA 1
ATOM 5819 C C . PRO A 1 751 ? 16.423 4.375 -57.746 1.00 83.69 751 PRO A C 1
ATOM 5821 O O . PRO A 1 751 ? 15.869 5.164 -56.981 1.00 83.69 751 PRO A O 1
ATOM 5824 N N . LEU A 1 752 ? 16.771 3.142 -57.357 1.00 81.44 752 LEU A N 1
ATOM 5825 C CA . LEU A 1 752 ? 16.482 2.591 -56.022 1.00 81.44 752 LEU A CA 1
ATOM 5826 C C . LEU A 1 752 ? 16.972 3.510 -54.888 1.00 81.44 752 LEU A C 1
ATOM 5828 O O . LEU A 1 752 ? 16.303 3.674 -53.875 1.00 81.44 752 LEU A O 1
ATOM 5832 N N . GLY A 1 753 ? 18.104 4.190 -55.103 1.00 80.94 753 GLY A N 1
ATOM 5833 C CA . GLY A 1 753 ? 18.681 5.172 -54.181 1.00 80.94 753 GLY A CA 1
ATOM 5834 C C . GLY A 1 753 ? 17.832 6.428 -53.934 1.00 80.94 753 GLY A C 1
ATOM 5835 O O . GLY A 1 753 ? 18.230 7.259 -53.123 1.00 80.94 753 GLY A O 1
ATOM 5836 N N . GLU A 1 754 ? 16.678 6.578 -54.587 1.00 86.75 754 GLU A N 1
ATOM 5837 C CA . GLU A 1 754 ? 15.759 7.717 -54.446 1.00 86.75 754 GLU A CA 1
ATOM 5838 C C . GLU A 1 754 ? 14.325 7.309 -54.079 1.00 86.75 754 GLU A C 1
ATOM 5840 O O . GLU A 1 754 ? 13.440 8.170 -54.024 1.00 86.75 754 GLU A O 1
ATOM 5845 N N . VAL A 1 755 ? 14.089 6.021 -53.808 1.00 89.81 755 VAL A N 1
ATOM 5846 C CA . VAL A 1 755 ? 12.751 5.470 -53.572 1.00 89.81 755 VAL A CA 1
ATOM 5847 C C . VAL A 1 755 ? 12.678 4.747 -52.237 1.00 89.81 755 VAL A C 1
ATOM 5849 O O . VAL A 1 755 ? 13.587 4.010 -51.876 1.00 89.81 755 VAL A O 1
ATOM 5852 N N . THR A 1 756 ? 11.555 4.918 -51.545 1.00 91.25 756 THR A N 1
ATOM 5853 C CA . THR A 1 756 ? 11.140 4.044 -50.440 1.00 91.25 756 THR A CA 1
ATOM 5854 C C . THR A 1 756 ? 9.727 3.553 -50.727 1.00 91.25 756 THR A C 1
ATOM 5856 O O . THR A 1 756 ? 8.884 4.331 -51.176 1.00 91.25 756 THR A O 1
ATOM 5859 N N . ALA A 1 757 ? 9.442 2.281 -50.461 1.00 90.75 757 ALA A N 1
ATOM 5860 C CA . ALA A 1 757 ? 8.082 1.755 -50.500 1.00 90.75 757 ALA A CA 1
ATOM 5861 C C . ALA A 1 757 ? 7.568 1.527 -49.077 1.00 90.75 757 ALA A C 1
ATOM 5863 O O . ALA A 1 757 ? 8.293 1.006 -48.238 1.00 90.75 757 ALA A O 1
ATOM 5864 N N . PHE A 1 758 ? 6.318 1.904 -48.811 1.00 91.19 758 PHE A N 1
ATOM 5865 C CA . PHE A 1 758 ? 5.651 1.690 -47.530 1.00 91.19 758 PHE A CA 1
ATOM 5866 C C . PHE A 1 758 ? 4.487 0.711 -47.685 1.00 91.19 758 PHE A C 1
ATOM 5868 O O . PHE A 1 758 ? 3.634 0.896 -48.553 1.00 91.19 758 PHE A O 1
ATOM 5875 N N . SER A 1 759 ? 4.394 -0.289 -46.813 1.00 88.50 759 SER A N 1
ATOM 5876 C CA . SER A 1 759 ? 3.208 -1.137 -46.704 1.00 88.50 759 SER A CA 1
ATOM 5877 C C . SER A 1 759 ? 2.057 -0.359 -46.065 1.00 88.50 759 SER A C 1
ATOM 5879 O O . SER A 1 759 ? 2.179 0.156 -44.951 1.00 88.50 759 SER A O 1
ATOM 5881 N N . LEU A 1 760 ? 0.922 -0.281 -46.763 1.00 85.50 760 LEU A N 1
ATOM 5882 C CA . LEU A 1 760 ? -0.336 0.269 -46.249 1.00 85.50 760 LEU A CA 1
ATOM 5883 C C . LEU A 1 760 ? -1.361 -0.830 -45.923 1.00 85.50 760 LEU A C 1
ATOM 5885 O O . LEU A 1 760 ? -2.552 -0.536 -45.822 1.00 85.50 760 LEU A O 1
ATOM 5889 N N . ARG A 1 761 ? -0.927 -2.089 -45.778 1.00 78.81 761 ARG A N 1
ATOM 5890 C CA . ARG A 1 761 ? -1.798 -3.162 -45.277 1.00 78.81 761 ARG A CA 1
ATOM 5891 C C . ARG A 1 761 ? -2.248 -2.819 -43.850 1.00 78.81 761 ARG A C 1
ATOM 5893 O O . ARG A 1 761 ? -1.460 -2.304 -43.058 1.00 78.81 761 ARG A O 1
ATOM 5900 N N . GLU A 1 762 ? -3.519 -3.062 -43.540 1.00 56.50 762 GLU A N 1
ATOM 5901 C CA . GLU A 1 762 ? -3.986 -3.062 -42.152 1.00 56.50 762 GLU A CA 1
ATOM 5902 C C . GLU A 1 762 ? -3.462 -4.343 -41.491 1.00 56.50 762 GLU A C 1
ATOM 5904 O O . GLU A 1 762 ? -3.500 -5.409 -42.110 1.00 56.50 762 GLU A O 1
ATOM 5909 N N . ASP A 1 763 ? -2.925 -4.245 -40.273 1.00 35.94 763 ASP A N 1
ATOM 5910 C CA . ASP A 1 763 ? -2.332 -5.384 -39.565 1.00 35.94 763 ASP A CA 1
ATOM 5911 C C . ASP A 1 763 ? -3.386 -6.497 -39.374 1.00 35.94 763 ASP A C 1
ATOM 5913 O O . ASP A 1 763 ? -4.228 -6.428 -38.472 1.00 35.94 763 ASP A O 1
ATOM 5917 N N . GLY A 1 764 ? -3.380 -7.518 -40.243 1.00 37.16 764 GLY A N 1
ATOM 5918 C CA . GLY A 1 764 ? -4.360 -8.612 -40.201 1.00 37.16 764 GLY A CA 1
ATOM 5919 C C . GLY A 1 764 ? -4.657 -9.363 -41.506 1.00 37.16 764 GLY A C 1
ATOM 5920 O O . GLY A 1 764 ? -5.286 -10.414 -41.431 1.00 37.16 764 GLY A O 1
ATOM 5921 N N . GLU A 1 765 ? -4.213 -8.892 -42.672 1.00 33.81 765 GLU A N 1
ATOM 5922 C CA . GLU A 1 765 ? -4.370 -9.622 -43.942 1.00 33.81 765 GLU A CA 1
ATOM 5923 C C . GLU A 1 765 ? -3.041 -10.282 -44.356 1.00 33.81 765 GLU A C 1
ATOM 5925 O O . GLU A 1 765 ? -2.180 -9.644 -44.965 1.00 33.81 765 GLU A O 1
ATOM 5930 N N . CYS A 1 766 ? -2.851 -11.552 -43.982 1.00 29.06 766 CYS A N 1
ATOM 5931 C CA . CYS A 1 766 ? -1.792 -12.399 -44.542 1.00 29.06 766 CYS A CA 1
ATOM 5932 C C . CYS A 1 766 ? -2.270 -13.015 -45.864 1.00 29.06 766 CYS A C 1
ATOM 5934 O O . CYS A 1 766 ? -3.427 -13.417 -45.962 1.00 29.06 766 CYS A O 1
ATOM 5936 N N . GLU A 1 767 ? -1.379 -13.083 -46.852 1.00 35.59 767 GLU A N 1
ATOM 5937 C CA . GLU A 1 767 ? -1.585 -13.819 -48.103 1.00 35.59 767 GLU A CA 1
ATOM 5938 C C . GLU A 1 767 ? -1.547 -15.330 -47.830 1.00 35.59 767 GLU A C 1
ATOM 5940 O O . GLU A 1 767 ? -0.652 -15.814 -47.133 1.00 35.59 767 GLU A O 1
ATOM 5945 N N . ASP A 1 768 ? -2.529 -16.052 -48.373 1.00 32.56 768 ASP A N 1
ATOM 5946 C CA . ASP A 1 768 ? -2.422 -17.482 -48.638 1.00 32.56 768 ASP A CA 1
ATOM 5947 C C . ASP A 1 768 ? -1.376 -17.644 -49.759 1.00 32.56 768 ASP A C 1
ATOM 5949 O O . ASP A 1 768 ? -1.534 -17.078 -50.841 1.00 32.56 768 ASP A O 1
ATOM 5953 N N . GLU A 1 769 ? -0.268 -18.335 -49.486 1.00 34.88 769 GLU A N 1
ATOM 5954 C CA . GLU A 1 769 ? 0.716 -18.684 -50.516 1.00 34.88 769 GLU A CA 1
ATOM 5955 C C . GLU A 1 769 ? 0.131 -19.806 -51.386 1.00 34.88 769 GLU A C 1
ATOM 5957 O O . GLU A 1 769 ? 0.029 -20.953 -50.949 1.00 34.88 769 GLU A O 1
ATOM 5962 N N . ASP A 1 770 ? -0.277 -19.452 -52.606 1.00 31.84 770 ASP A N 1
ATOM 5963 C CA . ASP A 1 770 ? -0.641 -20.396 -53.660 1.00 31.84 770 ASP A CA 1
ATOM 5964 C C . ASP A 1 770 ? 0.577 -21.249 -54.061 1.00 31.84 770 ASP A C 1
ATOM 5966 O O . ASP A 1 770 ? 1.672 -20.743 -54.324 1.00 31.84 770 ASP A O 1
ATOM 5970 N N . GLU A 1 771 ? 0.348 -22.562 -54.108 1.00 34.50 771 GLU A N 1
ATOM 5971 C CA . GLU A 1 771 ? 1.263 -23.600 -54.579 1.00 34.50 771 GLU A CA 1
ATOM 5972 C C . GLU A 1 771 ? 1.749 -23.302 -56.008 1.00 34.50 771 GLU A C 1
ATOM 5974 O O . GLU A 1 771 ? 0.951 -23.151 -56.934 1.00 34.50 771 GLU A O 1
ATOM 5979 N N . ALA A 1 772 ? 3.069 -23.262 -56.197 1.00 33.69 772 ALA A N 1
ATOM 5980 C CA . ALA A 1 772 ? 3.688 -23.331 -57.513 1.00 33.69 772 ALA A CA 1
ATOM 5981 C C . ALA A 1 772 ? 4.211 -24.752 -57.752 1.00 33.69 772 ALA A C 1
ATOM 5983 O O . ALA A 1 772 ? 5.086 -25.233 -57.027 1.00 33.69 772 ALA A O 1
ATOM 5984 N N . ASP A 1 773 ? 3.647 -25.388 -58.778 1.00 33.62 773 ASP A N 1
ATOM 5985 C CA . ASP A 1 773 ? 4.130 -26.601 -59.430 1.00 33.62 773 ASP A CA 1
ATOM 5986 C C . ASP A 1 773 ? 5.623 -26.483 -59.792 1.00 33.62 773 ASP A C 1
ATOM 5988 O O . ASP A 1 773 ? 6.025 -25.528 -60.462 1.00 33.62 773 ASP A O 1
ATOM 5992 N N . ASP A 1 774 ? 6.431 -27.480 -59.417 1.00 32.88 774 ASP A N 1
ATOM 5993 C CA . ASP A 1 774 ? 7.742 -27.710 -60.032 1.00 32.88 774 ASP A CA 1
ATOM 5994 C C . ASP A 1 774 ? 7.942 -29.208 -60.316 1.00 32.88 774 ASP A C 1
ATOM 5996 O O . ASP A 1 774 ? 7.924 -30.062 -59.423 1.00 32.88 774 ASP A O 1
ATOM 6000 N N . ASP A 1 775 ? 8.076 -29.504 -61.608 1.00 32.22 775 ASP A N 1
ATOM 6001 C CA . ASP A 1 775 ? 8.196 -30.823 -62.218 1.00 32.22 775 ASP A CA 1
ATOM 6002 C C . ASP A 1 775 ? 9.681 -31.242 -62.318 1.00 32.22 775 ASP A C 1
ATOM 6004 O O . ASP A 1 775 ? 10.419 -30.795 -63.198 1.00 32.22 775 ASP A O 1
ATOM 6008 N N . GLY A 1 776 ? 10.068 -32.222 -61.491 1.00 28.95 776 GLY A N 1
ATOM 6009 C CA . GLY A 1 776 ? 11.041 -33.281 -61.818 1.00 28.95 776 GLY A CA 1
ATOM 6010 C C . GLY A 1 776 ? 12.510 -33.110 -61.375 1.00 28.95 776 GLY A C 1
ATOM 6011 O O . GLY A 1 776 ? 12.930 -32.035 -60.961 1.00 28.95 776 GLY A O 1
ATOM 6012 N N . PRO A 1 777 ? 13.365 -34.144 -61.552 1.00 34.62 777 PRO A N 1
ATOM 6013 C CA . PRO A 1 777 ? 13.129 -35.585 -61.437 1.00 34.62 777 PRO A CA 1
ATOM 6014 C C . PRO A 1 777 ? 14.003 -36.250 -60.341 1.00 34.62 777 PRO A C 1
ATOM 6016 O O . PRO A 1 777 ? 14.974 -35.686 -59.844 1.00 34.62 777 PRO A O 1
ATOM 6019 N N . ASP A 1 778 ? 13.639 -37.488 -60.001 1.00 38.62 778 ASP A N 1
ATOM 6020 C CA . ASP A 1 778 ? 14.265 -38.388 -59.023 1.00 38.62 778 ASP A CA 1
ATOM 6021 C C . ASP A 1 778 ? 15.808 -38.424 -59.017 1.00 38.62 778 ASP A C 1
ATOM 6023 O O . ASP A 1 778 ? 16.435 -38.862 -59.982 1.00 38.62 778 ASP A O 1
ATOM 6027 N N . GLU A 1 779 ? 16.406 -38.163 -57.849 1.00 31.70 779 GLU A N 1
ATOM 6028 C CA . GLU A 1 779 ? 17.696 -38.749 -57.468 1.00 31.70 779 GLU A CA 1
ATOM 6029 C C . GLU A 1 779 ? 17.676 -39.202 -55.996 1.00 31.70 779 GLU A C 1
ATOM 6031 O O . GLU A 1 779 ? 17.607 -38.423 -55.046 1.00 31.70 779 GLU A O 1
ATOM 6036 N N . GLN A 1 780 ? 17.683 -40.525 -55.822 1.00 34.03 780 GLN A N 1
ATOM 6037 C CA . GLN A 1 780 ? 17.660 -41.244 -54.550 1.00 34.03 780 GLN A CA 1
ATOM 6038 C C . GLN A 1 780 ? 19.010 -41.169 -53.830 1.00 34.03 780 GLN A C 1
ATOM 6040 O O . GLN A 1 780 ? 19.980 -41.694 -54.362 1.00 34.03 780 GLN A O 1
ATOM 6045 N N . LEU A 1 781 ? 19.049 -40.710 -52.572 1.00 29.28 781 LEU A N 1
ATOM 6046 C CA . LEU A 1 781 ? 20.046 -41.126 -51.564 1.00 29.28 781 LEU A CA 1
ATOM 6047 C C . LEU A 1 781 ? 19.451 -41.051 -50.126 1.00 29.28 781 LEU A C 1
ATOM 6049 O O . LEU A 1 781 ? 18.421 -40.415 -49.920 1.00 29.28 781 LEU A O 1
ATOM 6053 N N . PRO A 1 782 ? 19.999 -41.790 -49.134 1.00 30.70 782 PRO A N 1
ATOM 6054 C CA . PRO A 1 782 ? 19.203 -42.683 -48.285 1.00 30.70 782 PRO A CA 1
ATOM 6055 C C . PRO A 1 782 ? 18.798 -42.143 -46.902 1.00 30.70 782 PRO A C 1
ATOM 6057 O O . PRO A 1 782 ? 19.506 -41.381 -46.249 1.00 30.70 782 PRO A O 1
ATOM 6060 N N . VAL A 1 783 ? 17.678 -42.683 -46.416 1.00 31.22 783 VAL A N 1
ATOM 6061 C CA . VAL A 1 783 ? 17.105 -42.521 -45.069 1.00 31.22 783 VAL A CA 1
ATOM 6062 C C . VAL A 1 783 ? 17.931 -43.261 -43.999 1.00 31.22 783 VAL A C 1
ATOM 6064 O O . VAL A 1 783 ? 18.125 -44.475 -44.127 1.00 31.22 783 VAL A O 1
ATOM 6067 N N . PRO A 1 784 ? 18.304 -42.623 -42.870 1.00 30.23 784 PRO A N 1
ATOM 6068 C CA . PRO A 1 784 ? 18.658 -43.329 -41.643 1.00 30.23 784 PRO A CA 1
ATOM 6069 C C . PRO A 1 784 ? 17.391 -43.649 -40.835 1.00 30.23 784 PRO A C 1
ATOM 6071 O O . PRO A 1 784 ? 16.664 -42.764 -40.385 1.00 30.23 784 PRO A O 1
ATOM 6074 N N . LYS A 1 785 ? 17.131 -44.943 -40.638 1.00 31.42 785 LYS A N 1
ATOM 6075 C CA . LYS A 1 785 ? 16.081 -45.463 -39.755 1.00 31.42 785 LYS A CA 1
ATOM 6076 C C . LYS A 1 785 ? 16.413 -45.201 -38.278 1.00 31.42 785 LYS A C 1
ATOM 6078 O O . LYS A 1 785 ? 17.508 -45.534 -37.836 1.00 31.42 785 LYS A O 1
ATOM 6083 N N . GLY A 1 786 ? 15.402 -44.790 -37.505 1.00 30.09 786 GLY A N 1
ATOM 6084 C CA . GLY A 1 786 ? 15.183 -45.329 -36.156 1.00 30.09 786 GLY A CA 1
ATOM 6085 C C . GLY A 1 786 ? 15.190 -44.350 -34.977 1.00 30.09 786 GLY A C 1
ATOM 6086 O O . GLY A 1 786 ? 16.181 -44.254 -34.260 1.00 30.09 786 GLY A O 1
ATOM 6087 N N . ARG A 1 787 ? 14.026 -43.764 -34.669 1.00 29.97 787 ARG A N 1
ATOM 6088 C CA . ARG A 1 787 ? 13.506 -43.688 -33.290 1.00 29.97 787 ARG A CA 1
ATOM 6089 C C . ARG A 1 787 ? 11.994 -43.462 -33.330 1.00 29.97 787 ARG A C 1
ATOM 6091 O O . ARG A 1 787 ? 11.532 -42.403 -33.737 1.00 29.97 787 ARG A O 1
ATOM 6098 N N . GLU A 1 788 ? 11.243 -44.494 -32.958 1.00 31.22 788 GLU A N 1
ATOM 6099 C CA . GLU A 1 788 ? 9.791 -44.440 -32.787 1.00 31.22 788 GLU A CA 1
ATOM 6100 C C . GLU A 1 788 ? 9.428 -43.427 -31.694 1.00 31.22 788 GLU A C 1
ATOM 6102 O O . GLU A 1 788 ? 9.953 -43.481 -30.580 1.00 31.22 788 GLU A O 1
ATOM 6107 N N . VAL A 1 789 ? 8.521 -42.506 -32.020 1.00 33.16 789 VAL A N 1
ATOM 6108 C CA . VAL A 1 789 ? 7.810 -41.668 -31.053 1.00 33.16 789 VAL A CA 1
ATOM 6109 C C . VAL A 1 789 ? 6.458 -42.335 -30.830 1.00 33.16 789 VAL A C 1
ATOM 6111 O O . VAL A 1 789 ? 5.601 -42.323 -31.711 1.00 33.16 789 VAL A O 1
ATOM 6114 N N . THR A 1 790 ? 6.273 -42.959 -29.672 1.00 36.16 790 THR A N 1
ATOM 6115 C CA . THR A 1 790 ? 4.962 -43.427 -29.218 1.00 36.16 790 THR A CA 1
ATOM 6116 C C . THR A 1 790 ? 4.065 -42.224 -28.926 1.00 36.16 790 THR A C 1
ATOM 6118 O O . THR A 1 790 ? 4.483 -41.253 -28.291 1.00 36.16 790 THR A O 1
ATOM 6121 N N . SER A 1 791 ? 2.829 -42.266 -29.426 1.00 41.28 791 SER A N 1
ATOM 6122 C CA . SER A 1 791 ? 1.851 -41.196 -29.236 1.00 41.28 791 SER A CA 1
ATOM 6123 C C . SER A 1 791 ? 1.450 -41.090 -27.758 1.00 41.28 791 SER A C 1
ATOM 6125 O O . SER A 1 791 ? 1.216 -42.098 -27.090 1.00 41.28 791 SER A O 1
ATOM 6127 N N . LEU A 1 792 ? 1.324 -39.862 -27.243 1.00 40.75 792 LEU A N 1
ATOM 6128 C CA . LEU A 1 792 ? 0.835 -39.583 -25.882 1.00 40.75 792 LEU A CA 1
ATOM 6129 C C . LEU A 1 792 ? -0.594 -40.105 -25.620 1.00 40.75 792 LEU A C 1
ATOM 6131 O O . LEU A 1 792 ? -1.033 -40.118 -24.471 1.00 40.75 792 LEU A O 1
ATOM 6135 N N . ALA A 1 793 ? -1.327 -40.515 -26.660 1.00 43.41 793 ALA A N 1
ATOM 6136 C CA . ALA A 1 793 ? -2.693 -41.017 -26.543 1.00 43.41 793 ALA A CA 1
ATOM 6137 C C . ALA A 1 793 ? -2.766 -42.454 -25.993 1.00 43.41 793 ALA A C 1
ATOM 6139 O O . ALA A 1 793 ? -3.821 -42.861 -25.503 1.00 43.41 793 ALA A O 1
ATOM 6140 N N . ASP A 1 794 ? -1.652 -43.190 -26.017 1.00 41.84 794 ASP A N 1
ATOM 6141 C CA . ASP A 1 794 ? -1.592 -44.588 -25.579 1.00 41.84 794 ASP A CA 1
ATOM 6142 C C . ASP A 1 794 ? -0.995 -44.760 -24.171 1.00 41.84 794 ASP A C 1
ATOM 6144 O O . ASP A 1 794 ? -0.862 -45.888 -23.696 1.00 41.84 794 ASP A O 1
ATOM 6148 N N . ASP A 1 795 ? -0.672 -43.663 -23.467 1.00 56.69 795 ASP A N 1
ATOM 6149 C CA . ASP A 1 795 ? -0.210 -43.722 -22.075 1.00 56.69 795 ASP A CA 1
ATOM 6150 C C . ASP A 1 795 ? -1.386 -44.075 -21.131 1.00 56.69 795 ASP A C 1
ATOM 6152 O O . ASP A 1 795 ? -2.313 -43.269 -20.947 1.00 56.69 795 ASP A O 1
ATOM 6156 N N . PRO A 1 796 ? -1.358 -45.246 -20.459 1.00 47.81 796 PRO A N 1
ATOM 6157 C CA . PRO A 1 796 ? -2.413 -45.675 -19.539 1.00 47.81 796 PRO A CA 1
ATOM 6158 C C . PRO A 1 796 ? -2.647 -44.693 -18.379 1.00 47.81 796 PRO A C 1
ATOM 6160 O O . PRO A 1 796 ? -3.743 -44.641 -17.818 1.00 47.81 796 PRO A O 1
ATOM 6163 N N . ARG A 1 797 ? -1.638 -43.884 -18.024 1.00 50.25 797 ARG A N 1
ATOM 6164 C CA . ARG A 1 797 ? -1.719 -42.872 -16.959 1.00 50.25 797 ARG A CA 1
ATOM 6165 C C . ARG A 1 797 ? -2.473 -41.621 -17.399 1.00 50.25 797 ARG A C 1
ATOM 6167 O O . ARG A 1 797 ? -3.063 -40.948 -16.556 1.00 50.25 797 ARG A O 1
ATOM 6174 N N . PHE A 1 798 ? -2.482 -41.320 -18.698 1.00 46.03 798 PHE A N 1
ATOM 6175 C CA . PHE A 1 798 ? -3.247 -40.207 -19.260 1.00 46.03 798 PHE A CA 1
ATOM 6176 C C . PHE A 1 798 ? -4.739 -40.557 -19.341 1.00 46.03 798 PHE A C 1
ATOM 6178 O O . PHE A 1 798 ? -5.590 -39.752 -18.964 1.00 46.03 798 PHE A O 1
ATOM 6185 N N . LYS A 1 799 ? -5.055 -41.808 -19.704 1.00 43.25 799 LYS A N 1
ATOM 6186 C CA . LYS A 1 799 ? -6.431 -42.328 -19.766 1.00 43.25 799 LYS A CA 1
ATOM 6187 C C . LYS A 1 799 ? -7.112 -42.369 -18.389 1.00 43.25 799 LYS A C 1
ATOM 6189 O O . LYS A 1 799 ? -8.220 -41.867 -18.238 1.00 43.25 799 LYS A O 1
ATOM 6194 N N . ALA A 1 800 ? -6.392 -42.813 -17.354 1.00 48.84 800 ALA A N 1
ATOM 6195 C CA . ALA A 1 800 ? -6.892 -42.823 -15.973 1.00 48.84 800 ALA A CA 1
ATOM 6196 C C . ALA A 1 800 ? -7.186 -41.418 -15.402 1.00 48.84 800 ALA A C 1
ATOM 6198 O O . ALA A 1 800 ? -7.972 -41.273 -14.468 1.00 48.84 800 ALA A O 1
ATOM 6199 N N . ARG A 1 801 ? -6.561 -40.370 -15.956 1.00 42.75 801 ARG A N 1
ATOM 6200 C CA . ARG A 1 801 ? -6.712 -38.981 -15.496 1.00 42.75 801 ARG A CA 1
ATOM 6201 C C . ARG A 1 801 ? -7.917 -38.272 -16.127 1.00 42.75 801 ARG A C 1
ATOM 6203 O O . ARG A 1 801 ? -8.433 -37.333 -15.528 1.00 42.75 801 ARG A O 1
ATOM 6210 N N . ILE A 1 802 ? -8.374 -38.741 -17.291 1.00 44.94 802 ILE A N 1
ATOM 6211 C CA . ILE A 1 802 ? -9.595 -38.267 -17.962 1.00 44.94 802 ILE A CA 1
ATOM 6212 C C . ILE A 1 802 ? -10.841 -38.911 -17.341 1.00 44.94 802 ILE A C 1
ATOM 6214 O O . ILE A 1 802 ? -11.819 -38.211 -17.085 1.00 44.94 802 ILE A O 1
ATOM 6218 N N . ASP A 1 803 ? -10.781 -40.198 -16.990 1.00 40.25 803 ASP A N 1
ATOM 6219 C CA . ASP A 1 803 ? -11.924 -40.909 -16.392 1.00 40.25 803 ASP A CA 1
ATOM 6220 C C . ASP A 1 803 ? -12.273 -40.421 -14.967 1.00 40.25 803 ASP A C 1
ATOM 6222 O O . ASP A 1 803 ? -13.388 -40.626 -14.491 1.00 40.25 803 ASP A O 1
ATOM 6226 N N . ALA A 1 804 ? -11.359 -39.703 -14.301 1.00 44.03 804 ALA A N 1
ATOM 6227 C CA . ALA A 1 804 ? -11.583 -39.084 -12.992 1.00 44.03 804 ALA A CA 1
ATOM 6228 C C . ALA A 1 804 ? -12.279 -37.703 -13.050 1.00 44.03 804 ALA A C 1
ATOM 6230 O O . ALA A 1 804 ? -12.621 -37.147 -12.005 1.00 44.03 804 ALA A O 1
ATOM 6231 N N . MET A 1 805 ? -12.500 -37.130 -14.241 1.00 36.28 805 MET A N 1
ATOM 6232 C CA . MET A 1 805 ? -13.157 -35.827 -14.419 1.00 36.28 805 MET A CA 1
ATOM 6233 C C . MET A 1 805 ? -14.611 -35.983 -14.891 1.00 36.28 805 MET A C 1
ATOM 6235 O O . MET A 1 805 ? -14.961 -35.673 -16.028 1.00 36.28 805 MET A O 1
ATOM 6239 N N . THR A 1 806 ? -15.502 -36.435 -14.006 1.00 32.62 806 THR A N 1
ATOM 6240 C CA . THR A 1 806 ? -16.954 -36.365 -14.244 1.00 32.62 806 THR A CA 1
ATOM 6241 C C . THR A 1 806 ? -17.490 -34.965 -13.939 1.00 32.62 806 THR A C 1
ATOM 6243 O O . THR A 1 806 ? -17.600 -34.576 -12.777 1.00 32.62 806 THR A O 1
ATOM 6246 N N . PHE A 1 807 ? -17.874 -34.219 -14.976 1.00 37.97 807 PHE A N 1
ATOM 6247 C CA . PHE A 1 807 ? -18.654 -32.983 -14.848 1.00 37.97 807 PHE A CA 1
ATOM 6248 C C . PHE A 1 807 ? -20.164 -33.292 -14.798 1.00 37.97 807 PHE A C 1
ATOM 6250 O O . PHE A 1 807 ? -20.639 -34.136 -15.565 1.00 37.97 807 PHE A O 1
ATOM 6257 N N . PRO A 1 808 ? -20.958 -32.612 -13.948 1.00 33.75 808 PRO A N 1
ATOM 6258 C CA . PRO A 1 808 ? -22.408 -32.775 -13.941 1.00 33.75 808 PRO A CA 1
ATOM 6259 C C . PRO A 1 808 ? -23.029 -32.214 -15.231 1.00 33.75 808 PRO A C 1
ATOM 6261 O O . PRO A 1 808 ? -22.679 -31.126 -15.690 1.00 33.75 808 PRO A O 1
ATOM 6264 N N . LYS A 1 809 ? -23.977 -32.960 -15.816 1.00 35.78 809 LYS A N 1
ATOM 6265 C CA . LYS A 1 809 ? -24.735 -32.533 -17.004 1.00 35.78 809 LYS A CA 1
ATOM 6266 C C . LYS A 1 809 ? -25.519 -31.239 -16.717 1.00 35.78 809 LYS A C 1
ATOM 6268 O O . LYS A 1 809 ? -26.185 -31.164 -15.683 1.00 35.78 809 LYS A O 1
ATOM 6273 N N . PRO A 1 810 ? -25.522 -30.254 -17.633 1.00 32.59 810 PRO A N 1
ATOM 6274 C CA . PRO A 1 810 ? -26.327 -29.048 -17.478 1.00 32.59 810 PRO A CA 1
ATOM 6275 C C . PRO A 1 810 ? -27.834 -29.362 -17.602 1.00 32.59 810 PRO A C 1
ATOM 6277 O O . PRO A 1 810 ? -28.217 -30.240 -18.384 1.00 32.59 810 PRO A O 1
ATOM 6280 N N . PRO A 1 811 ? -28.711 -28.658 -16.861 1.00 33.12 811 PRO A N 1
ATOM 6281 C CA . PRO A 1 811 ? -30.153 -28.862 -16.936 1.00 33.12 811 PRO A CA 1
ATOM 6282 C C . PRO A 1 811 ? -30.733 -28.343 -18.261 1.00 33.12 811 PRO A C 1
ATOM 6284 O O . PRO A 1 811 ? -30.316 -27.315 -18.796 1.00 33.12 811 PRO A O 1
ATOM 6287 N N . ALA A 1 812 ? -31.730 -29.061 -18.781 1.00 33.75 812 ALA A N 1
ATOM 6288 C CA . ALA A 1 812 ? -32.391 -28.768 -20.048 1.00 33.75 812 ALA A CA 1
ATOM 6289 C C . ALA A 1 812 ? -33.098 -27.396 -20.047 1.00 33.75 812 ALA A C 1
ATOM 6291 O O . ALA A 1 812 ? -33.964 -27.114 -19.215 1.00 33.75 812 ALA A O 1
ATOM 6292 N N . LEU A 1 813 ? -32.762 -26.560 -21.032 1.00 33.50 813 LEU A N 1
ATOM 6293 C CA . LEU A 1 813 ? -33.389 -25.263 -21.289 1.00 33.50 813 LEU A CA 1
ATOM 6294 C C . LEU A 1 813 ? -34.854 -25.437 -21.731 1.00 33.50 813 LEU A C 1
ATOM 6296 O O . LEU A 1 813 ? -35.140 -25.885 -22.842 1.00 33.50 813 LEU A O 1
ATOM 6300 N N . LYS A 1 814 ? -35.801 -25.025 -20.879 1.00 33.38 814 LYS A N 1
ATOM 6301 C CA . LYS A 1 814 ? -37.205 -24.814 -21.267 1.00 33.38 814 LYS A CA 1
ATOM 6302 C C . LYS A 1 814 ? -37.310 -23.554 -22.136 1.00 33.38 814 LYS A C 1
ATOM 6304 O O . LYS A 1 814 ? -37.015 -22.455 -21.671 1.00 33.38 814 LYS A O 1
ATOM 6309 N N . LYS A 1 815 ? -37.779 -23.705 -23.380 1.00 34.91 815 LYS A N 1
ATOM 6310 C CA . LYS A 1 815 ? -38.138 -22.592 -24.278 1.00 34.91 815 LYS A CA 1
ATOM 6311 C C . LYS A 1 815 ? -39.223 -21.719 -23.625 1.00 34.91 815 LYS A C 1
ATOM 6313 O O . LYS A 1 815 ? -40.330 -22.199 -23.393 1.00 34.91 815 LYS A O 1
ATOM 6318 N N . LYS A 1 816 ? -38.927 -20.442 -23.357 1.00 32.22 816 LYS A N 1
ATOM 6319 C CA . LYS A 1 816 ? -39.931 -19.413 -23.030 1.00 32.22 816 LYS A CA 1
ATOM 6320 C C . LYS A 1 816 ? -40.220 -18.572 -24.272 1.00 32.22 816 LYS A C 1
ATOM 6322 O O . LYS A 1 816 ? -39.303 -18.098 -24.933 1.00 32.22 816 LYS A O 1
ATOM 6327 N N . SER A 1 817 ? -41.507 -18.423 -24.570 1.00 29.17 817 SER A N 1
ATOM 6328 C CA . SER A 1 817 ? -42.051 -17.665 -25.692 1.00 29.17 817 SER A CA 1
ATOM 6329 C C . SER A 1 817 ? -41.766 -16.169 -25.567 1.00 29.17 817 SER A C 1
ATOM 6331 O O . SER A 1 817 ? -42.056 -15.556 -24.538 1.00 29.17 817 SER A O 1
ATOM 6333 N N . THR A 1 818 ? -41.286 -15.576 -26.651 1.00 31.81 818 THR A N 1
ATOM 6334 C CA . THR A 1 818 ? -41.160 -14.137 -26.867 1.00 31.81 818 THR A CA 1
ATOM 6335 C C . THR A 1 818 ? -42.545 -13.486 -26.891 1.00 31.81 818 THR A C 1
ATOM 6337 O O . THR A 1 818 ? -43.378 -13.815 -27.733 1.00 31.81 818 THR A O 1
ATOM 6340 N N . ARG A 1 819 ? -42.799 -12.539 -25.981 1.00 31.23 819 ARG A N 1
ATOM 6341 C CA . ARG A 1 819 ? -43.938 -11.615 -26.058 1.00 31.23 819 ARG A CA 1
ATOM 6342 C C . ARG A 1 819 ? -43.381 -10.219 -26.320 1.00 31.23 819 ARG A C 1
ATOM 6344 O O . ARG A 1 819 ? -42.788 -9.609 -25.439 1.00 31.23 819 ARG A O 1
ATOM 6351 N N . VAL A 1 820 ? -43.552 -9.751 -27.551 1.00 36.75 820 VAL A N 1
ATOM 6352 C CA . VAL A 1 820 ? -43.290 -8.368 -27.960 1.00 36.75 820 VAL A CA 1
ATOM 6353 C C . VAL A 1 820 ? -44.362 -7.478 -27.329 1.00 36.75 820 VAL A C 1
ATOM 6355 O O . VAL A 1 820 ? -45.552 -7.765 -27.462 1.00 36.75 820 VAL A O 1
ATOM 6358 N N . ARG A 1 821 ? -43.964 -6.389 -26.665 1.00 31.08 821 ARG A N 1
ATOM 6359 C CA . ARG A 1 821 ? -44.863 -5.276 -26.338 1.00 31.08 821 ARG A CA 1
ATOM 6360 C C . ARG A 1 821 ? -44.279 -3.980 -26.890 1.00 31.08 821 ARG A C 1
ATOM 6362 O O . ARG A 1 821 ? -43.196 -3.572 -26.495 1.00 31.08 821 ARG A O 1
ATOM 6369 N N . LYS A 1 822 ? -45.027 -3.389 -27.826 1.00 31.22 822 LYS A N 1
ATOM 6370 C CA . LYS A 1 822 ? -45.004 -1.962 -28.160 1.00 31.22 822 LYS A CA 1
ATOM 6371 C C . LYS A 1 822 ? -45.674 -1.181 -27.024 1.00 31.22 822 LYS A C 1
ATOM 6373 O O . LYS A 1 822 ? -46.649 -1.684 -26.459 1.00 31.22 822 LYS A O 1
ATOM 6378 N N . GLY A 1 823 ? -45.183 0.028 -26.772 1.00 38.31 823 GLY A N 1
ATOM 6379 C CA . GLY A 1 823 ? -45.690 0.992 -25.797 1.00 38.31 823 GLY A CA 1
ATOM 6380 C C . GLY A 1 823 ? -44.555 1.876 -25.341 1.00 38.31 823 GLY A C 1
ATOM 6381 O O . GLY A 1 823 ? -43.935 1.482 -24.334 1.00 38.31 823 GLY A O 1
#

Foldseek 3Di:
DVVVVVAAEEEDDDAQADQQPDVVLVVVLLVPLRHFYWYFGDDPVQFDPPPVRRGGGLVRSCVPPNDVVSVVSVVDPVRIHGLLVVLLVVLCVVLVPPDLVPLVVNLVSLLVSLLSRNDLVSSLVSLVVSCVVSVHFSQSSCQSSCLPPFDLVSLLVLLLVLCVVQWDFADWDDDPNFIWGFIQGQVVLATFTQTAPDLVNNQVRCCVSVVHGLVCCCRRHRYDTNPDPPDDPDDPVVVVVVVSVVSSVSNNSSRVVNCPPHDPPPQAAAAAAAKAFDDADPVRWTWIWHFAFSWIKIWTDDPQFTQIATDSHQDDRRYGHDHDNVDGGHHLAPQCPGSVLLDDDPPFDALLRLLVLQLVLQLLQFAFPLRNLVSLLLSLLLLCLRLVNLAQFAAEAEEEEAPPRCLCCSLCNQAVCHVHVLNHLHSQEHEDADDAPVRCLVVQFNYGSHEYRYEALDQPLAPDPNNVRSVVVLVLVLQLLRRWDWDWDADPVRDIDIGTHHGHYYYYHHDDDQALSSLLAYDYTYTDDDPPDDHSSVSSCVPQNSVSSVSSNNSSSSNSNRCSSQLSVQLVVVVVVVVPPPDDPPRSVSNVSNCSSSLSSCVSSVHDSPVSVVSSCVVCVVSSVSSVLQVLQVVLVCLQQAFFFQFDDDPPDDDDRGTGGNNRCVVVVNQVSSLQRQLQWHADPVQRKIKGQQVSVQVTRQCPPPPRNPPDQLVSVVSNCSYPQWDDLVCVVVVCPLVDPSNCVRNNNGDSSRMIMGHPDDNPDDDDDDDDDDDDDDDDDDDDDDDDDDDPVPPPVVVVVVVPDDDDDDDDDDDDDDDDDDD

pLDDT: mean 80.0, std 16.42, range [28.95, 98.06]